Protein AF-A0A917B4D7-F1 (afdb_monomer_lite)

InterPro domains:
  IPR002938 FAD-binding domain [PF01494] (19-363)
  IPR032710 NTF2-like domain superfamily [SSF54427] (570-685)
  IPR032710 NTF2-like domain superfamily [SSF54427] (719-820)
  IPR036188 FAD/NAD(P)-binding domain superfamily [G3DSA:3.50.50.60] (20-357)
  IPR036188 FAD/NAD(P)-binding domain superfamily [SSF51905] (19-391)
  IPR037401 SnoaL-like domain [PF12680] (723-818)
  IPR050631 PheA/TfdB FAD monooxygenase [PTHR43476] (18-513)

Radius of gyration: 31.65 Å; chains: 1; bounding box: 83×70×93 Å

Foldseek 3Di:
DDPPDDDPPPPAFDQEAEWAEEEEDLAPLNLLLLLLQLVLVGAYEYEAQAQDQDQAADFFKDFLLLLLSCVSSVCNVVVPLQKAADQWEFEAEPVRHTLAIDGWACDLSAHTGMITHGRSSVSVSSVVSSVVSPYHYDHQKDFDAWDDDLQWIKTWIDHVVDPPDNIHIYIHSFYEYPHAQPTPLCVNVVWDWDFPPDDKWKKKKWKWFFPDLPDDQVSEDAWYFHLYLVWTKIKHDRHPGRIIMIMITDDPPDDFVVCQPVVNVQVVCVVSVDDPVTTDGPGIGMDIFGFIATPAQDDNRYGYAQRRGGTADCQVSCRSNLRSLLSLLQSVQSSCVSVVQFDPLLNRLSCQFSVVQVSVVRVLSRVVCCLSNNNPPVSSVVSSVCSNVVVDPPRPDRDFTGDALAQDCLDPLFPAIRHFAGWAWWDAPNDIDTVCVVDAAKEKEFCDDADPPLADPLLVLLCVVSVYDYAHEYCDDDHPHIHRPPCSVVCVCVVRLFGIFIAHRSRGTSDTHNDSSCVNVSSVSSVVSRVVSGGDRPDDRDPPPPVPPPPPDAQAAPDDPAAACVQEDPLQNRLQSQQQNCLLVLPLVSNLVQADQAAAWEEALLQLDIDGHSVVVSVVSVVQSVQQDNPWGKHFRYWHFYQQFWIWTFIWTPCSRPNFIWTWIWTFHHDPSGTRYIYTATACPRVPLVVSVVSHDPPVSRDPDSCLVVDDRREAPLQVVLVVQVLVCLQVLDLVSQLVQADQQAWEAERNLRDIDTGSNLVSQLSNLCHPLDQSHVWDWSGWGHYNFWHKTKTDGPDPQFRTWMWIFGADPVSHTRYIYIGHHCSSHDPVSSVSSSVSSDDDDD

Sequence (846 aa):
MSPTTSKPEESALPKSISCDVAIVGYGPVGMVLSGLLAQRGFNVIVVERHHTLYPLARAGHYDGETMRTFQALGVADAVEIAAQPMLLWNLVTADMEVLATIHLGEGGAGWKESYLSYQPEIEKILDARARELGVTVYNGVEALQIDQSADRATVTCRPVDDENAELTVIDAAFVIGADGANSFVRESLGIERAQLGFAPMDSLVIDFKLNDSDRELDRLPEVLQVLDPERPQLAGRWEGRNYSRFEFILHEGEDAEEFAAIENCWKLLEMWDLSPADGEIERGIVYRFEATLAPEWRDGRILLAGDAAHTMPPTMGQGLCSGIRDAINLVWKLDAVLRDQAEVSFLDTVHSERSAHVQHLIEMCVGLGEMWNTRDLESAHRRDEMLRMGNVPPAPAFPRLGAGIVAAETDHSLIVDGRPAPQGRVAFGGQADRLDEFASGWQIVSRHALPDGLFSAGQQSVLDELEFGFSHVSRGPGPDYYIDVDGEYELWFRKHGVRAFIQRPDKYVFGAVAELTDLPALVDALGSSLEDAGWKFAFEREAVDSDDISVVGSARIPYPETVDFSHASDAAEQLFTSFFSAKTRRKINETHVHFHPDQVYYADATLGWHWDTNEELRGVWKQYMPFWKSTAKSYPVQVAGDTTTGAAVVVTDTPELFGGEIRAIAIIDFADEKITRWIDYWDGRGFGSDAVSKMRTPAENFPDTVGEDTVDDRHAPEMAKAVDALMRAIASGDAAQLDKILAYDATFEDFALRTQLRGSAAIARYIKRASGRLPYQGADVIHIVGNAQGGGFEWMPATPAAPRGAAIVTLNETGKVTSLGITYDGAALDDDQIITLSGLAVEPRR

Structure (mmCIF, N/CA/C/O backbone):
data_AF-A0A917B4D7-F1
#
_entry.id   AF-A0A917B4D7-F1
#
loop_
_atom_site.group_PDB
_atom_site.id
_atom_site.type_symbol
_atom_site.label_atom_id
_atom_site.label_alt_id
_atom_site.label_comp_id
_atom_site.label_asym_id
_atom_site.label_entity_id
_atom_site.label_seq_id
_atom_site.pdbx_PDB_ins_code
_atom_site.Cartn_x
_atom_site.Cartn_y
_atom_site.Cartn_z
_atom_site.occupancy
_atom_site.B_iso_or_equiv
_atom_site.auth_seq_id
_atom_site.auth_comp_id
_atom_site.auth_asym_id
_atom_site.auth_atom_id
_atom_site.pdbx_PDB_model_num
ATOM 1 N N . MET A 1 1 ? -33.410 -11.319 -50.130 1.00 35.12 1 MET A N 1
ATOM 2 C CA . MET A 1 1 ? -33.881 -10.245 -49.235 1.00 35.12 1 MET A CA 1
ATOM 3 C C . MET A 1 1 ? -32.751 -9.992 -48.263 1.00 35.12 1 MET A C 1
ATOM 5 O O . MET A 1 1 ? -32.492 -10.850 -47.433 1.00 35.12 1 MET A O 1
ATOM 9 N N . SER A 1 2 ? -31.991 -8.921 -48.477 1.00 24.00 2 SER A N 1
ATOM 10 C CA . SER A 1 2 ? -30.903 -8.533 -47.580 1.00 24.00 2 SER A CA 1
ATOM 11 C C . SER A 1 2 ? -31.505 -8.076 -46.250 1.00 24.00 2 SER A C 1
ATOM 13 O O . SER A 1 2 ? -32.435 -7.267 -46.290 1.00 24.00 2 SER A O 1
ATOM 15 N N . PRO A 1 3 ? -31.026 -8.560 -45.094 1.00 33.38 3 PRO A N 1
ATOM 16 C CA . PRO A 1 3 ? -31.371 -7.956 -43.824 1.00 33.38 3 PRO A CA 1
ATOM 17 C C . PRO A 1 3 ? -30.601 -6.640 -43.732 1.00 33.38 3 PRO A C 1
ATOM 19 O O . PRO A 1 3 ? -29.375 -6.620 -43.663 1.00 33.38 3 PRO A O 1
ATOM 22 N N . THR A 1 4 ? -31.325 -5.530 -43.802 1.00 30.11 4 THR A N 1
ATOM 23 C CA . THR A 1 4 ? -30.836 -4.215 -43.395 1.00 30.11 4 THR A CA 1
ATOM 24 C C . THR A 1 4 ? -30.491 -4.273 -41.912 1.00 30.11 4 THR A C 1
ATOM 26 O O . THR A 1 4 ? -31.384 -4.271 -41.069 1.00 30.11 4 THR A O 1
ATOM 29 N N . THR A 1 5 ? -29.201 -4.345 -41.601 1.00 34.06 5 THR A N 1
ATOM 30 C CA . THR A 1 5 ? -28.659 -4.026 -40.281 1.00 34.06 5 THR A CA 1
ATOM 31 C C . THR A 1 5 ? -28.864 -2.534 -40.046 1.00 34.06 5 THR A C 1
ATOM 33 O O . THR A 1 5 ? -28.148 -1.704 -40.612 1.00 34.06 5 THR A O 1
ATOM 36 N N . SER A 1 6 ? -29.884 -2.177 -39.270 1.00 30.23 6 SER A N 1
ATOM 37 C CA . SER A 1 6 ? -29.974 -0.850 -38.667 1.00 30.23 6 SER A CA 1
ATOM 38 C C . SER A 1 6 ? -28.732 -0.642 -37.801 1.00 30.23 6 SER A C 1
ATOM 40 O O . SER A 1 6 ? -28.437 -1.484 -36.951 1.00 30.23 6 SER A O 1
ATOM 42 N N . LYS A 1 7 ? -27.998 0.456 -38.029 1.00 31.20 7 LYS A N 1
ATOM 43 C CA . LYS A 1 7 ? -27.031 0.973 -37.051 1.00 31.20 7 LYS A CA 1
ATOM 44 C C . LYS A 1 7 ? -27.732 1.054 -35.684 1.00 31.20 7 LYS A C 1
ATOM 46 O O . LYS A 1 7 ? -28.904 1.438 -35.675 1.00 31.20 7 LYS A O 1
ATOM 51 N N . PRO A 1 8 ? -27.075 0.699 -34.567 1.00 34.56 8 PRO A N 1
ATOM 52 C CA . PRO A 1 8 ? -27.617 1.045 -33.261 1.00 34.56 8 PRO A CA 1
ATOM 53 C C . PRO A 1 8 ? -27.815 2.566 -33.240 1.00 34.56 8 PRO A C 1
ATOM 55 O O . PRO A 1 8 ? -26.930 3.304 -33.675 1.00 34.56 8 PRO A O 1
ATOM 58 N N . GLU A 1 9 ? -29.007 3.025 -32.861 1.00 36.06 9 GLU A N 1
ATOM 59 C CA . GLU A 1 9 ? -29.258 4.448 -32.636 1.00 36.06 9 GLU A CA 1
ATOM 60 C C . GLU A 1 9 ? -28.288 4.909 -31.540 1.00 36.06 9 GLU A C 1
ATOM 62 O O . GLU A 1 9 ? -28.421 4.497 -30.389 1.00 36.06 9 GLU A O 1
ATOM 67 N N . GLU A 1 10 ? -27.285 5.715 -31.900 1.00 46.62 10 GLU A N 1
ATOM 68 C CA . GLU A 1 10 ? -26.529 6.525 -30.943 1.00 46.62 10 GLU A CA 1
ATOM 69 C C . GLU A 1 10 ? -27.558 7.357 -30.177 1.00 46.62 10 GLU A C 1
ATOM 71 O O . GLU A 1 10 ? -28.159 8.281 -30.734 1.00 46.62 10 GLU A O 1
ATOM 76 N N . SER A 1 11 ? -27.835 6.999 -28.922 1.00 52.66 11 SER A N 1
ATOM 77 C CA . SER A 1 11 ? -28.676 7.843 -28.084 1.00 52.66 11 SER A CA 1
ATOM 78 C C . SER A 1 11 ? -27.927 9.157 -27.901 1.00 52.66 11 SER A C 1
ATOM 80 O O . SER A 1 11 ? -26.886 9.184 -27.245 1.00 52.66 11 SER A O 1
ATOM 82 N N . ALA A 1 12 ? -28.425 10.227 -28.519 1.00 67.56 12 ALA A N 1
ATOM 83 C CA . ALA A 1 12 ? -27.886 11.564 -28.327 1.00 67.56 12 ALA A CA 1
ATOM 84 C C . ALA A 1 12 ? -27.735 11.838 -26.824 1.00 67.56 12 ALA A C 1
ATOM 86 O O . ALA A 1 12 ? -28.664 11.557 -26.060 1.00 67.56 12 ALA A O 1
ATOM 87 N N . LEU A 1 13 ? -26.573 12.358 -26.416 1.00 79.31 13 LEU A N 1
ATOM 88 C CA . LEU A 1 13 ? -26.310 12.712 -25.024 1.00 79.31 13 LEU A CA 1
ATOM 89 C C . LEU A 1 13 ? -27.440 13.622 -24.502 1.00 79.31 13 LEU A C 1
ATOM 91 O O . LEU A 1 13 ? -27.696 14.682 -25.083 1.00 79.31 13 LEU A O 1
ATOM 95 N N . PRO A 1 14 ? -28.163 13.212 -23.449 1.00 86.44 14 PRO A N 1
ATOM 96 C CA . PRO A 1 14 ? -29.186 14.045 -22.833 1.00 86.44 14 PRO A CA 1
ATOM 97 C C . PRO A 1 14 ? -28.563 15.304 -22.235 1.00 86.44 14 PRO A C 1
ATOM 99 O O . PRO A 1 14 ? -27.517 15.217 -21.617 1.00 86.44 14 PRO A O 1
ATOM 102 N N . LYS A 1 15 ? -29.254 16.451 -22.269 1.00 88.94 15 LYS A N 1
ATOM 103 C CA . LYS A 1 15 ? -28.751 17.693 -21.636 1.00 88.94 15 LYS A CA 1
ATOM 104 C C . LYS A 1 15 ? -28.391 17.532 -20.152 1.00 88.94 15 LYS A C 1
ATOM 106 O O . LYS A 1 15 ? -27.509 18.218 -19.645 1.00 88.94 15 LYS A O 1
ATOM 111 N N . SER A 1 16 ? -29.121 16.680 -19.434 1.00 92.50 16 SER A N 1
ATOM 112 C CA . SER A 1 16 ? -28.879 16.396 -18.021 1.00 92.50 16 SER A CA 1
ATOM 113 C C . SER A 1 16 ? -29.262 14.959 -17.688 1.00 92.50 16 SER A C 1
ATOM 115 O O . SER A 1 16 ? -30.277 14.457 -18.179 1.00 92.50 16 SER A O 1
ATOM 117 N N . ILE A 1 17 ? -28.441 14.310 -16.863 1.00 96.06 17 ILE A N 1
ATOM 118 C CA . ILE A 1 17 ? -28.605 12.921 -16.425 1.00 96.06 17 ILE A CA 1
ATOM 119 C C . ILE A 1 17 ? -28.226 12.836 -14.949 1.00 96.06 17 ILE A C 1
ATOM 121 O O . ILE A 1 17 ? -27.317 13.536 -14.517 1.00 96.06 17 ILE A O 1
ATOM 125 N N . SER A 1 18 ? -28.897 11.973 -14.188 1.00 97.12 18 SER A N 1
ATOM 126 C CA . SER A 1 18 ? -28.554 11.706 -12.791 1.00 97.12 18 SER A CA 1
ATOM 127 C C . SER A 1 18 ? -28.171 10.243 -12.596 1.00 97.12 18 SER A C 1
ATOM 129 O O . SER A 1 18 ? -28.774 9.354 -13.206 1.00 97.12 18 SER A O 1
ATOM 131 N N . CYS A 1 19 ? -27.172 9.997 -11.756 1.00 98.31 19 CYS A N 1
ATOM 132 C CA . CYS A 1 19 ? -26.720 8.660 -11.385 1.00 98.31 19 CYS A CA 1
ATOM 133 C C . CYS A 1 19 ? -26.218 8.618 -9.938 1.00 98.31 19 CYS A C 1
ATOM 135 O O . CYS A 1 19 ? -26.136 9.649 -9.260 1.00 98.31 19 CYS A O 1
ATOM 137 N N . ASP A 1 20 ? -25.892 7.419 -9.460 1.00 98.62 20 ASP A N 1
ATOM 138 C CA . ASP A 1 20 ? -25.266 7.251 -8.150 1.00 98.62 20 ASP A CA 1
ATOM 139 C C . ASP A 1 20 ? -23.778 7.582 -8.265 1.00 98.62 20 ASP A C 1
ATOM 141 O O . ASP A 1 20 ? -23.262 8.424 -7.531 1.00 98.62 20 ASP A O 1
ATOM 145 N N . VAL A 1 21 ? -23.106 7.001 -9.264 1.00 98.81 21 VAL A N 1
ATOM 146 C CA . VAL A 1 21 ? -21.669 7.189 -9.486 1.00 98.81 21 VAL A CA 1
ATOM 147 C C . VAL A 1 21 ? -21.392 7.519 -10.948 1.00 98.81 21 VAL A C 1
ATOM 149 O O . VAL A 1 21 ? -21.815 6.792 -11.849 1.00 98.81 21 VAL A O 1
ATOM 152 N N . ALA A 1 22 ? -20.666 8.610 -11.180 1.00 98.75 22 ALA A N 1
ATOM 153 C CA . ALA A 1 22 ? -20.092 8.935 -12.479 1.00 98.75 22 ALA A CA 1
ATOM 154 C C . ALA A 1 22 ? -18.601 8.580 -12.489 1.00 98.75 22 ALA A C 1
ATOM 156 O O . ALA A 1 22 ? -17.870 8.927 -11.565 1.00 98.75 22 ALA A O 1
ATOM 157 N N . ILE A 1 23 ? -18.135 7.902 -13.532 1.00 98.88 23 ILE A N 1
ATOM 158 C CA . ILE A 1 23 ? -16.723 7.544 -13.703 1.00 98.88 23 ILE A CA 1
ATOM 159 C C . ILE A 1 23 ? -16.197 8.241 -14.956 1.00 98.88 23 ILE A C 1
ATOM 161 O O . ILE A 1 23 ? -16.812 8.172 -16.020 1.00 98.88 23 ILE A O 1
ATOM 165 N N . VAL A 1 24 ? -15.060 8.920 -14.834 1.00 98.69 24 VAL A N 1
ATOM 166 C CA . VAL A 1 24 ? -14.351 9.519 -15.970 1.00 98.69 24 VAL A CA 1
ATOM 167 C C . VAL A 1 24 ? -13.194 8.596 -16.327 1.00 98.69 24 VAL A C 1
ATOM 169 O O . VAL A 1 24 ? -12.316 8.362 -15.498 1.00 98.69 24 VAL A O 1
ATOM 172 N N . GLY A 1 25 ? -13.209 8.067 -17.549 1.00 97.81 25 GLY A N 1
ATOM 173 C CA . GLY A 1 25 ? -12.247 7.079 -18.034 1.00 97.81 25 GLY A CA 1
ATOM 174 C C . GLY A 1 25 ? -12.774 5.645 -17.978 1.00 97.81 25 GLY A C 1
ATOM 175 O O . GLY A 1 25 ? -13.262 5.167 -16.954 1.00 97.81 25 GLY A O 1
ATOM 176 N N . TYR A 1 26 ? -12.640 4.936 -19.097 1.00 97.00 26 TYR A N 1
ATOM 177 C CA . TYR A 1 26 ? -13.090 3.555 -19.271 1.00 97.00 26 TYR A CA 1
ATOM 178 C C . TYR A 1 26 ? -11.944 2.628 -19.686 1.00 97.00 26 TYR A C 1
ATOM 180 O O . TYR A 1 26 ? -12.096 1.744 -20.523 1.00 97.00 26 TYR A O 1
ATOM 188 N N . GLY A 1 27 ? -10.769 2.830 -19.079 1.00 95.31 27 GLY A N 1
ATOM 189 C CA . GLY A 1 27 ? -9.717 1.812 -19.052 1.00 95.31 27 GLY A CA 1
ATOM 190 C C . GLY A 1 27 ? -10.077 0.642 -18.122 1.00 95.31 27 GLY A C 1
ATOM 191 O O . GLY A 1 27 ? -11.129 0.669 -17.480 1.00 95.31 27 GLY A O 1
ATOM 192 N N . PRO A 1 28 ? -9.194 -0.359 -17.961 1.00 95.56 28 PRO A N 1
ATOM 193 C CA . PRO A 1 28 ? -9.501 -1.566 -17.189 1.00 95.56 28 PRO A CA 1
ATOM 194 C C . PRO A 1 28 ? -9.950 -1.289 -15.746 1.00 95.56 28 PRO A C 1
ATOM 196 O O . PRO A 1 28 ? -10.873 -1.933 -15.255 1.00 95.56 28 PRO A O 1
ATOM 199 N N . VAL A 1 29 ? -9.350 -0.289 -15.088 1.00 97.81 29 VAL A N 1
ATOM 200 C CA . VAL A 1 29 ? -9.743 0.152 -13.738 1.00 97.81 29 VAL A CA 1
ATOM 201 C C . VAL A 1 29 ? -11.180 0.674 -13.731 1.00 97.81 29 VAL A C 1
ATOM 203 O O . VAL A 1 29 ? -11.986 0.216 -12.927 1.00 97.81 29 VAL A O 1
ATOM 206 N N . GLY A 1 30 ? -11.530 1.567 -14.663 1.00 98.19 30 GLY A N 1
ATOM 207 C CA . GLY A 1 30 ? -12.890 2.094 -14.807 1.00 98.19 30 GLY A CA 1
ATOM 208 C C . GLY A 1 30 ? -13.914 1.011 -15.163 1.00 98.19 30 GLY A C 1
ATOM 209 O O . GLY A 1 30 ? -15.022 1.008 -14.626 1.00 98.19 30 GLY A O 1
ATOM 210 N N . MET A 1 31 ? -13.548 0.040 -16.007 1.00 98.38 31 MET A N 1
ATOM 211 C CA . MET A 1 31 ? -14.412 -1.096 -16.352 1.00 98.38 31 MET A CA 1
ATOM 212 C C . MET A 1 31 ? -14.694 -1.999 -15.146 1.00 98.38 31 MET A C 1
ATOM 214 O O . MET A 1 31 ? -15.850 -2.324 -14.879 1.00 98.38 31 MET A O 1
ATOM 218 N N . VAL A 1 32 ? -13.660 -2.376 -14.389 1.00 98.69 32 VAL A N 1
ATOM 219 C CA . VAL A 1 32 ? -13.820 -3.217 -13.193 1.00 98.69 32 VAL A CA 1
ATOM 220 C C . VAL A 1 32 ? -14.601 -2.479 -12.112 1.00 98.69 32 VAL A C 1
ATOM 222 O O . VAL A 1 32 ? -15.563 -3.022 -11.577 1.00 98.69 32 VAL A O 1
ATOM 225 N N . LEU A 1 33 ? -14.238 -1.227 -11.830 1.00 98.56 33 LEU A N 1
ATOM 226 C CA . LEU A 1 33 ? -14.915 -0.386 -10.846 1.00 98.56 33 LEU A CA 1
ATOM 227 C C . LEU A 1 33 ? -16.403 -0.212 -11.178 1.00 98.56 33 LEU A C 1
ATOM 229 O O . LEU A 1 33 ? -17.256 -0.449 -10.323 1.00 98.56 33 LEU A O 1
ATOM 233 N N . SER A 1 34 ? -16.724 0.152 -12.424 1.00 98.75 34 SER A N 1
ATOM 234 C CA . SER A 1 34 ? -18.114 0.323 -12.864 1.00 98.75 34 SER A CA 1
ATOM 235 C C . SER A 1 34 ? -18.914 -0.976 -12.777 1.00 98.75 34 SER A C 1
ATOM 237 O O . SER A 1 34 ? -20.034 -0.965 -12.269 1.00 98.75 34 SER A O 1
ATOM 239 N N . GLY A 1 35 ? -18.330 -2.102 -13.199 1.00 98.75 35 GLY A N 1
ATOM 240 C CA . GLY A 1 35 ? -18.960 -3.416 -13.107 1.00 98.75 35 GLY A CA 1
ATOM 241 C C . GLY A 1 35 ? -19.226 -3.848 -11.662 1.00 98.75 35 GLY A C 1
ATOM 242 O O . GLY A 1 35 ? -20.342 -4.250 -11.340 1.00 98.75 35 GLY A O 1
ATOM 243 N N . LEU A 1 36 ? -18.244 -3.708 -10.768 1.00 98.62 36 LEU A N 1
ATOM 244 C CA . LEU A 1 36 ? -18.381 -4.077 -9.354 1.00 98.62 36 LEU A CA 1
ATOM 245 C C . LEU A 1 36 ? -19.421 -3.216 -8.611 1.00 98.62 36 LEU A C 1
ATOM 247 O O . LEU A 1 36 ? -20.105 -3.720 -7.713 1.00 98.62 36 LEU A O 1
ATOM 251 N N . LEU A 1 37 ? -19.555 -1.934 -8.972 1.00 98.75 37 LEU A N 1
ATOM 252 C CA . LEU A 1 37 ? -20.602 -1.044 -8.451 1.00 98.75 37 LEU A CA 1
ATOM 253 C C . LEU A 1 37 ? -21.983 -1.407 -9.015 1.00 98.75 37 LEU A C 1
ATOM 255 O O . LEU A 1 37 ? -22.946 -1.509 -8.256 1.00 98.75 37 LEU A O 1
ATOM 259 N N . ALA A 1 38 ? -22.083 -1.676 -10.318 1.00 98.62 38 ALA A N 1
ATOM 260 C CA . ALA A 1 38 ? -23.334 -2.102 -10.943 1.00 98.62 38 ALA A CA 1
ATOM 261 C C . ALA A 1 38 ? -23.828 -3.456 -10.395 1.00 98.62 38 ALA A C 1
ATOM 263 O O . ALA A 1 38 ? -25.019 -3.616 -10.137 1.00 98.62 38 ALA A O 1
ATOM 264 N N . GLN A 1 39 ? -22.924 -4.403 -10.096 1.00 97.75 39 GLN A N 1
ATOM 265 C CA . GLN A 1 39 ? -23.258 -5.660 -9.401 1.00 97.75 39 GLN A CA 1
ATOM 266 C C . GLN A 1 39 ? -23.918 -5.444 -8.033 1.00 97.75 39 GLN A C 1
ATOM 268 O O . GLN A 1 39 ? -24.679 -6.299 -7.584 1.00 97.75 39 GLN A O 1
ATOM 273 N N . ARG A 1 40 ? -23.644 -4.312 -7.373 1.00 97.19 40 ARG A N 1
ATOM 274 C CA . ARG A 1 40 ? -24.240 -3.931 -6.081 1.00 97.19 40 ARG A CA 1
ATOM 275 C C . ARG A 1 40 ? -25.557 -3.169 -6.222 1.00 97.19 40 ARG A C 1
ATOM 277 O O . ARG A 1 40 ? -26.172 -2.831 -5.212 1.00 97.19 40 ARG A O 1
ATOM 284 N N . GLY A 1 41 ? -26.012 -2.955 -7.457 1.00 98.00 41 GLY A N 1
ATOM 285 C CA . GLY A 1 41 ? -27.288 -2.326 -7.783 1.00 98.00 41 GLY A CA 1
ATOM 286 C C . GLY A 1 41 ? -27.225 -0.813 -7.986 1.00 98.00 41 GLY A C 1
ATOM 287 O O . GLY A 1 41 ? -28.282 -0.196 -8.094 1.00 98.00 41 GLY A O 1
ATOM 288 N N . PHE A 1 42 ? -26.031 -0.214 -8.046 1.00 98.62 42 PHE A N 1
ATOM 289 C CA . PHE A 1 42 ? -25.889 1.221 -8.295 1.00 98.62 42 PHE A CA 1
ATOM 290 C C . PHE A 1 42 ? -26.039 1.571 -9.774 1.00 98.62 42 PHE A C 1
ATOM 292 O O . PHE A 1 42 ? -25.564 0.856 -10.658 1.00 98.62 42 PHE A O 1
ATOM 299 N N . ASN A 1 43 ? -26.654 2.720 -10.043 1.00 98.50 43 ASN A N 1
ATOM 300 C CA . ASN A 1 43 ? -26.699 3.323 -11.364 1.00 98.50 43 ASN A CA 1
ATOM 301 C C . ASN A 1 43 ? -25.360 4.013 -11.662 1.00 98.50 43 ASN A C 1
ATOM 303 O O . ASN A 1 43 ? -25.043 5.053 -11.074 1.00 98.50 43 ASN A O 1
ATOM 307 N N . VAL A 1 44 ? -24.592 3.436 -12.588 1.00 98.75 44 VAL A N 1
ATOM 308 C CA . VAL A 1 44 ? -23.247 3.899 -12.946 1.00 98.75 44 VAL A CA 1
ATOM 309 C C . VAL A 1 44 ? -23.216 4.412 -14.380 1.00 98.75 44 VAL A C 1
ATOM 311 O O . VAL A 1 44 ? -23.593 3.703 -15.320 1.00 98.75 44 VAL A O 1
ATOM 314 N N . ILE A 1 45 ? -22.711 5.634 -14.544 1.00 98.62 45 ILE A N 1
ATOM 315 C CA . ILE A 1 45 ? -22.453 6.245 -15.849 1.00 98.62 45 ILE A CA 1
ATOM 316 C C . ILE A 1 45 ? -20.951 6.434 -16.027 1.00 98.62 45 ILE A C 1
ATOM 318 O O . ILE A 1 45 ? -20.283 6.970 -15.147 1.00 98.62 45 ILE A O 1
ATOM 322 N N . VAL A 1 46 ? -20.427 6.040 -17.185 1.00 98.62 46 VAL A N 1
ATOM 323 C CA . VAL A 1 46 ? -19.031 6.262 -17.562 1.00 98.62 46 VAL A CA 1
ATOM 324 C C . VAL A 1 46 ? -18.939 7.217 -18.747 1.00 98.62 46 VAL A C 1
ATOM 326 O O . VAL A 1 46 ? -19.671 7.066 -19.726 1.00 98.62 46 VAL A O 1
ATOM 329 N N . VAL A 1 47 ? -18.014 8.171 -18.668 1.00 97.88 47 VAL A N 1
ATOM 330 C CA . VAL A 1 47 ? -17.629 9.066 -19.767 1.00 97.88 47 VAL A CA 1
ATOM 331 C C . VAL A 1 47 ? -16.255 8.652 -20.286 1.00 97.88 47 VAL A C 1
ATOM 333 O O . VAL A 1 47 ? -15.285 8.628 -19.527 1.00 97.88 47 VAL A O 1
ATOM 336 N N . GLU A 1 48 ? -16.175 8.325 -21.576 1.00 96.88 48 GLU A N 1
ATOM 337 C CA . GLU A 1 48 ? -14.947 7.895 -22.247 1.00 96.88 48 GLU A CA 1
ATOM 338 C C . GLU A 1 48 ? -14.747 8.662 -23.553 1.00 96.88 48 GLU A C 1
ATOM 340 O O . GLU A 1 48 ? -15.579 8.611 -24.460 1.00 96.88 48 GLU A O 1
ATOM 345 N N . ARG A 1 49 ? -13.597 9.329 -23.679 1.00 95.31 49 ARG A N 1
ATOM 346 C CA . ARG A 1 49 ? -13.265 10.160 -24.842 1.00 95.31 49 ARG A CA 1
ATOM 347 C C . ARG A 1 49 ? -13.041 9.351 -26.120 1.00 95.31 49 ARG A C 1
ATOM 349 O O . ARG A 1 49 ? -13.224 9.874 -27.212 1.00 95.31 49 ARG A O 1
ATOM 356 N N . HIS A 1 50 ? -12.647 8.085 -26.020 1.00 93.75 50 HIS A N 1
ATOM 357 C CA . HIS A 1 50 ? -12.457 7.214 -27.175 1.00 93.75 50 HIS A CA 1
ATOM 358 C C . HIS A 1 50 ? -13.799 6.640 -27.673 1.00 93.75 50 HIS A C 1
ATOM 360 O O . HIS A 1 50 ? -14.612 6.134 -26.896 1.00 93.75 50 HIS A O 1
ATOM 366 N N . HIS A 1 51 ? -14.035 6.693 -28.993 1.00 92.38 51 HIS A N 1
ATOM 367 C CA . HIS A 1 51 ? -15.270 6.191 -29.632 1.00 92.38 51 HIS A CA 1
ATOM 368 C C . HIS A 1 51 ? -15.458 4.678 -29.528 1.00 92.38 51 HIS A C 1
ATOM 370 O O . HIS A 1 51 ? -16.574 4.171 -29.608 1.00 92.38 51 HIS A O 1
ATOM 376 N N . THR A 1 52 ? -14.360 3.951 -29.388 1.00 90.44 52 THR A N 1
ATOM 377 C CA . THR A 1 52 ? -14.339 2.502 -29.228 1.00 90.44 52 THR A CA 1
ATOM 378 C C . THR A 1 52 ? -13.388 2.156 -28.099 1.00 90.44 52 THR A C 1
ATOM 380 O O . THR A 1 52 ? -12.583 2.994 -27.685 1.00 90.44 52 THR A O 1
ATOM 383 N N . LEU A 1 53 ? -13.432 0.902 -27.646 1.00 87.75 53 LEU A N 1
ATOM 384 C CA . LEU A 1 53 ? -12.372 0.366 -26.798 1.00 87.75 53 LEU A CA 1
ATOM 385 C C . LEU A 1 53 ? -11.010 0.617 -27.447 1.00 87.75 53 LEU A C 1
ATOM 387 O O . LEU A 1 53 ? -10.878 0.570 -28.679 1.00 87.75 53 LEU A O 1
ATOM 391 N N . TYR A 1 54 ? -10.023 0.934 -26.617 1.00 78.94 54 TYR A N 1
ATOM 392 C CA . TYR A 1 54 ? -8.707 1.308 -27.098 1.00 78.94 54 TYR A CA 1
ATOM 393 C C . TYR A 1 54 ? -8.041 0.075 -27.734 1.00 78.94 54 TYR A C 1
ATOM 395 O O . TYR A 1 54 ? -7.907 -0.954 -27.074 1.00 78.94 54 TYR A O 1
ATOM 403 N N . PRO A 1 55 ? -7.649 0.124 -29.020 1.00 71.69 55 PRO A N 1
ATOM 404 C CA . PRO A 1 55 ? -7.303 -1.093 -29.752 1.00 71.69 55 PRO A CA 1
ATOM 405 C C . PRO A 1 55 ? -5.892 -1.614 -29.460 1.00 71.69 55 PRO A C 1
ATOM 407 O O . PRO A 1 55 ? -5.561 -2.697 -29.921 1.00 71.69 55 PRO A O 1
ATOM 410 N N . LEU A 1 56 ? -5.056 -0.859 -28.740 1.00 76.62 56 LEU A N 1
ATOM 411 C CA . LEU A 1 56 ? -3.646 -1.190 -28.524 1.00 76.62 56 LEU A CA 1
ATOM 412 C C . LEU A 1 56 ? -3.402 -1.617 -27.075 1.00 76.62 56 LEU A C 1
ATOM 414 O O . LEU A 1 56 ? -3.894 -0.983 -26.139 1.00 76.62 56 LEU A O 1
ATOM 418 N N . ALA A 1 57 ? -2.598 -2.661 -26.875 1.00 75.25 57 ALA A N 1
ATOM 419 C CA . ALA A 1 57 ? -2.245 -3.109 -25.533 1.00 75.25 57 ALA A CA 1
ATOM 420 C C . ALA A 1 57 ? -1.365 -2.081 -24.809 1.00 75.25 57 ALA A C 1
ATOM 422 O O . ALA A 1 57 ? -0.446 -1.521 -25.394 1.00 75.25 57 ALA A O 1
ATOM 423 N N . ARG A 1 58 ? -1.603 -1.846 -23.516 1.00 82.62 58 ARG A N 1
ATOM 424 C CA . ARG A 1 58 ? -0.759 -0.990 -22.663 1.00 82.62 58 ARG A CA 1
ATOM 425 C C . ARG A 1 58 ? -0.103 -1.838 -21.579 1.00 82.62 58 ARG A C 1
ATOM 427 O O . ARG A 1 58 ? 1.098 -2.061 -21.637 1.00 82.62 58 ARG A O 1
ATOM 434 N N . ALA A 1 59 ? -0.891 -2.412 -20.681 1.00 83.31 59 ALA A N 1
ATOM 435 C CA . ALA A 1 59 ? -0.500 -3.486 -19.782 1.00 83.31 59 ALA A CA 1
ATOM 436 C C . ALA A 1 59 ? -0.426 -4.833 -20.524 1.00 83.31 59 ALA A C 1
ATOM 438 O O . ALA A 1 59 ? -1.225 -5.101 -21.420 1.00 83.31 59 ALA A O 1
ATOM 439 N N . GLY A 1 60 ? 0.534 -5.673 -20.134 1.00 87.00 60 GLY A N 1
ATOM 440 C CA . GLY A 1 60 ? 0.690 -7.044 -20.639 1.00 87.00 60 GLY A CA 1
ATOM 441 C C . GLY A 1 60 ? 0.649 -8.113 -19.545 1.00 87.00 60 GLY A C 1
ATOM 442 O O . GLY A 1 60 ? 0.856 -9.283 -19.845 1.00 87.00 60 GLY A O 1
ATOM 443 N N . HIS A 1 61 ? 0.407 -7.718 -18.290 1.00 91.06 61 HIS A N 1
ATOM 444 C CA . HIS A 1 61 ? 0.509 -8.572 -17.107 1.00 91.06 61 HIS A CA 1
ATOM 445 C C . HIS A 1 61 ? -0.615 -8.288 -16.102 1.00 91.06 61 HIS A C 1
ATOM 447 O O . HIS A 1 61 ? -1.033 -7.135 -15.951 1.00 91.06 61 HIS A O 1
ATOM 453 N N . TYR A 1 62 ? -1.054 -9.329 -15.393 1.00 91.31 62 TYR A N 1
ATOM 454 C CA . TYR A 1 62 ? -1.779 -9.213 -14.128 1.00 91.31 62 TYR A CA 1
ATOM 455 C C . TYR A 1 62 ? -1.471 -10.370 -13.177 1.00 91.31 62 TYR A C 1
ATOM 457 O O . TYR A 1 62 ? -1.011 -11.431 -13.592 1.00 91.31 62 TYR A O 1
ATOM 465 N N . ASP A 1 63 ? -1.740 -10.153 -11.891 1.00 92.81 63 ASP A N 1
ATOM 466 C CA . ASP A 1 63 ? -1.439 -11.100 -10.817 1.00 92.81 63 ASP A CA 1
ATOM 467 C C . ASP A 1 63 ? -2.669 -11.864 -10.295 1.00 92.81 63 ASP A C 1
ATOM 469 O O . ASP A 1 63 ? -3.818 -11.608 -10.672 1.00 92.81 63 ASP A O 1
ATOM 473 N N . GLY A 1 64 ? -2.422 -12.815 -9.392 1.00 92.75 64 GLY A N 1
ATOM 474 C CA . GLY A 1 64 ? -3.467 -13.642 -8.784 1.00 92.75 64 GLY A CA 1
ATOM 475 C C . GLY A 1 64 ? -4.534 -12.861 -7.998 1.00 92.75 64 GLY A C 1
ATOM 476 O O . GLY A 1 64 ? -5.694 -13.272 -7.972 1.00 92.75 64 GLY A O 1
ATOM 477 N N . GLU A 1 65 ? -4.199 -11.719 -7.388 1.00 93.75 65 GLU A N 1
ATOM 478 C CA . GLU A 1 65 ? -5.189 -10.860 -6.710 1.00 93.75 65 GLU A CA 1
ATOM 479 C C . GLU A 1 65 ? -6.108 -10.151 -7.712 1.00 93.75 65 GLU A C 1
ATOM 481 O O . GLU A 1 65 ? -7.318 -10.031 -7.493 1.00 93.75 65 GLU A O 1
ATOM 486 N N . THR A 1 66 ? -5.550 -9.729 -8.847 1.00 95.75 66 THR A N 1
ATOM 487 C CA . THR A 1 66 ? -6.320 -9.183 -9.966 1.00 95.75 66 THR A CA 1
ATOM 488 C C . THR A 1 66 ? -7.278 -10.241 -10.516 1.00 95.75 66 THR A C 1
ATOM 490 O O . THR A 1 66 ? -8.463 -9.958 -10.693 1.00 95.75 66 THR A O 1
ATOM 493 N N . MET A 1 67 ? -6.820 -11.488 -10.677 1.00 96.06 67 MET A N 1
ATOM 494 C CA . MET A 1 67 ? -7.685 -12.616 -11.053 1.00 96.06 67 MET A CA 1
ATOM 495 C C . MET A 1 67 ? -8.787 -12.892 -10.026 1.00 96.06 67 MET A C 1
ATOM 497 O O . MET A 1 67 ? -9.936 -13.104 -10.408 1.00 96.06 67 MET A O 1
ATOM 501 N N . ARG A 1 68 ? -8.493 -12.807 -8.725 1.00 95.50 68 ARG A N 1
ATOM 502 C CA . ARG A 1 68 ? -9.512 -12.911 -7.665 1.00 95.50 68 ARG A CA 1
ATOM 503 C C . ARG A 1 68 ? -10.529 -11.764 -7.715 1.00 95.50 68 ARG A C 1
ATOM 505 O O . ARG A 1 68 ? -11.705 -11.963 -7.418 1.00 95.50 68 ARG A O 1
ATOM 512 N N . THR A 1 69 ? -10.126 -10.579 -8.167 1.00 97.19 69 THR A N 1
ATOM 513 C CA . THR A 1 69 ? -11.062 -9.469 -8.419 1.00 97.19 69 THR A CA 1
ATOM 514 C C . THR A 1 69 ? -11.915 -9.720 -9.667 1.00 97.19 69 THR A C 1
ATOM 516 O O . THR A 1 69 ? -13.124 -9.489 -9.650 1.00 97.19 69 THR A O 1
ATOM 519 N N . PHE A 1 70 ? -11.331 -10.263 -10.737 1.00 97.69 70 PHE A N 1
ATOM 520 C CA . PHE A 1 70 ? -12.085 -10.723 -11.906 1.00 97.69 70 PHE A CA 1
ATOM 521 C C . PHE A 1 70 ? -13.060 -11.856 -11.563 1.00 97.69 70 PHE A C 1
ATOM 523 O O . PHE A 1 70 ? -14.145 -11.920 -12.141 1.00 97.69 70 PHE A O 1
ATOM 530 N N . GLN A 1 71 ? -12.722 -12.708 -10.594 1.00 96.94 71 GLN A N 1
ATOM 531 C CA . GLN A 1 71 ? -13.616 -13.732 -10.054 1.00 96.94 71 GLN A CA 1
ATOM 532 C C . GLN A 1 71 ? -14.816 -13.077 -9.365 1.00 96.94 71 GLN A C 1
ATOM 534 O O . GLN A 1 71 ? -15.950 -13.403 -9.700 1.00 96.94 71 GLN A O 1
ATOM 539 N N . ALA A 1 72 ? -14.594 -12.068 -8.514 1.00 96.69 72 ALA A N 1
ATOM 540 C CA . ALA A 1 72 ? -15.681 -11.300 -7.896 1.00 96.69 72 ALA A CA 1
ATOM 541 C C . ALA A 1 72 ? -16.594 -10.607 -8.934 1.00 96.69 72 ALA A C 1
ATOM 543 O O . ALA A 1 72 ? -17.812 -10.534 -8.756 1.00 96.69 72 ALA A O 1
ATOM 544 N N . LEU A 1 73 ? -16.029 -10.149 -10.056 1.00 97.81 73 LEU A N 1
ATOM 545 C CA . LEU A 1 73 ? -16.788 -9.583 -11.178 1.00 97.81 73 LEU A CA 1
ATOM 546 C C . LEU A 1 73 ? -17.514 -10.653 -12.032 1.00 97.81 73 LEU A C 1
ATOM 548 O O . LEU A 1 73 ? -18.436 -10.336 -12.794 1.00 97.81 73 LEU A O 1
ATOM 552 N N . GLY A 1 74 ? -17.146 -11.928 -11.881 1.00 97.31 74 GLY A N 1
ATOM 553 C CA . GLY A 1 74 ? -17.722 -13.069 -12.595 1.00 97.31 74 GLY A CA 1
ATOM 554 C C . GLY A 1 74 ? -17.132 -13.309 -13.987 1.00 97.31 74 GLY A C 1
ATOM 555 O O . GLY A 1 74 ? -17.831 -13.815 -14.860 1.00 97.31 74 GLY A O 1
ATOM 556 N N . VAL A 1 75 ? -15.879 -12.907 -14.222 1.00 97.94 75 VAL A N 1
ATOM 557 C CA . VAL A 1 75 ? -15.211 -13.020 -15.535 1.00 97.94 75 VAL A CA 1
ATOM 558 C C . VAL A 1 75 ? -13.893 -13.791 -15.508 1.00 97.94 75 VAL A C 1
ATOM 560 O O . VAL A 1 75 ? -13.277 -13.946 -16.560 1.00 97.94 75 VAL A O 1
ATOM 563 N N . ALA A 1 76 ? -13.457 -14.290 -14.346 1.00 95.50 76 ALA A N 1
ATOM 564 C CA . ALA A 1 76 ? -12.156 -14.946 -14.207 1.00 95.50 76 ALA A CA 1
ATOM 565 C C . ALA A 1 76 ? -11.941 -16.102 -15.193 1.00 95.50 76 ALA A C 1
ATOM 567 O O . ALA A 1 76 ? -10.896 -16.134 -15.826 1.00 95.50 76 ALA A O 1
ATOM 568 N N . ASP A 1 77 ? -12.923 -16.982 -15.410 1.00 94.00 77 ASP A N 1
ATOM 569 C CA . ASP A 1 77 ? -12.774 -18.103 -16.353 1.00 94.00 77 ASP A CA 1
ATOM 570 C C . ASP A 1 77 ? -12.550 -17.628 -17.797 1.00 94.00 77 ASP A C 1
ATOM 572 O O . ASP A 1 77 ? -11.701 -18.148 -18.521 1.00 94.00 77 ASP A O 1
ATOM 576 N N . ALA A 1 78 ? -13.301 -16.610 -18.229 1.00 95.12 78 ALA A N 1
ATOM 577 C CA . ALA A 1 78 ? -13.149 -16.037 -19.563 1.00 95.12 78 ALA A CA 1
ATOM 578 C C . ALA A 1 78 ? -11.793 -15.335 -19.716 1.00 95.12 78 ALA A C 1
ATOM 580 O O . ALA A 1 78 ? -11.162 -15.442 -20.769 1.00 95.12 78 ALA A O 1
ATOM 581 N N . VAL A 1 79 ? -11.347 -14.642 -18.663 1.00 94.00 79 VAL A N 1
ATOM 582 C CA . VAL A 1 79 ? -10.028 -14.009 -18.610 1.00 94.00 79 VAL A CA 1
ATOM 583 C C . VAL A 1 79 ? -8.929 -15.064 -18.646 1.00 94.00 79 VAL A C 1
ATOM 585 O O . VAL A 1 79 ? -8.043 -14.943 -19.478 1.00 94.00 79 VAL A O 1
ATOM 588 N N . GLU A 1 80 ? -9.009 -16.124 -17.840 1.00 91.38 80 GLU A N 1
ATOM 589 C CA . GLU A 1 80 ? -8.011 -17.199 -17.791 1.00 91.38 80 GLU A CA 1
ATOM 590 C C . GLU A 1 80 ? -7.855 -17.895 -19.150 1.00 91.38 80 GLU A C 1
ATOM 592 O O . GLU A 1 80 ? -6.737 -18.180 -19.563 1.00 91.38 80 GLU A O 1
ATOM 597 N N . ILE A 1 81 ? -8.949 -18.090 -19.897 1.00 90.88 81 ILE A N 1
ATOM 598 C CA . ILE A 1 81 ? -8.911 -18.618 -21.274 1.00 90.88 81 ILE A CA 1
ATOM 599 C C . ILE A 1 81 ? -8.233 -17.642 -22.255 1.00 90.88 81 ILE A C 1
ATOM 601 O O . ILE A 1 81 ? -7.664 -18.063 -23.265 1.00 90.88 81 ILE A O 1
ATOM 605 N N . ALA A 1 82 ? -8.345 -16.335 -22.018 1.00 89.12 82 ALA A N 1
ATOM 606 C CA . ALA A 1 82 ? -7.729 -15.296 -22.843 1.00 89.12 82 ALA A CA 1
ATOM 607 C C . ALA A 1 82 ? -6.290 -14.947 -22.412 1.00 89.12 82 ALA A C 1
ATOM 609 O O . ALA A 1 82 ? -5.606 -14.209 -23.124 1.00 89.12 82 ALA A O 1
ATOM 610 N N . ALA A 1 83 ? -5.855 -15.464 -21.265 1.00 89.62 83 ALA A N 1
ATOM 611 C CA . ALA A 1 83 ? -4.555 -15.258 -20.652 1.00 89.62 83 ALA A CA 1
ATOM 612 C C . ALA A 1 83 ? -3.610 -16.429 -20.900 1.00 89.62 83 ALA A C 1
ATOM 614 O O . ALA A 1 83 ? -4.022 -17.529 -21.263 1.00 89.62 83 ALA A O 1
ATOM 615 N N . GLN A 1 84 ? -2.349 -16.216 -20.551 1.00 87.06 84 GLN A N 1
ATOM 616 C CA . GLN A 1 84 ? -1.384 -17.282 -20.353 1.00 87.06 84 GLN A CA 1
ATOM 617 C C . GLN A 1 84 ? -0.788 -17.171 -18.945 1.00 87.06 84 GLN A C 1
ATOM 619 O O . GLN A 1 84 ? -0.288 -16.106 -18.592 1.00 87.06 84 GLN A O 1
ATOM 624 N N . PRO A 1 85 ? -0.783 -18.238 -18.132 1.00 89.06 85 PRO A N 1
ATOM 625 C CA . PRO A 1 85 ? 0.015 -18.269 -16.912 1.00 89.06 85 PRO A CA 1
ATOM 626 C C . PRO A 1 85 ? 1.504 -18.055 -17.198 1.00 89.06 85 PRO A C 1
ATOM 628 O O . PRO A 1 85 ? 2.069 -18.743 -18.044 1.00 89.06 85 PRO A O 1
ATOM 631 N N . MET A 1 86 ? 2.140 -17.148 -16.459 1.00 88.44 86 MET A N 1
ATOM 632 C CA . MET A 1 86 ? 3.592 -16.979 -16.463 1.00 88.44 86 MET A CA 1
ATOM 633 C C . MET A 1 86 ? 4.184 -17.901 -15.401 1.00 88.44 86 MET A C 1
ATOM 635 O O . MET A 1 86 ? 3.952 -17.703 -14.210 1.00 88.44 86 MET A O 1
ATOM 639 N N . LEU A 1 87 ? 4.916 -18.926 -15.823 1.00 87.75 87 LEU A N 1
ATOM 640 C CA . LEU A 1 87 ? 5.524 -19.930 -14.949 1.00 87.75 87 LEU A CA 1
ATOM 641 C C . LEU A 1 87 ? 7.027 -19.711 -14.799 1.00 87.75 87 LEU A C 1
ATOM 643 O O . LEU A 1 87 ? 7.597 -20.037 -13.753 1.00 87.75 87 LEU A O 1
ATOM 647 N N . LEU A 1 88 ? 7.671 -19.180 -15.839 1.00 88.50 88 LEU A N 1
ATOM 648 C CA . LEU A 1 88 ? 9.113 -18.984 -15.882 1.00 88.50 88 LEU A CA 1
ATOM 649 C C . LEU A 1 88 ? 9.460 -17.568 -16.327 1.00 88.50 88 LEU A C 1
ATOM 651 O O . LEU A 1 88 ? 9.007 -17.091 -17.365 1.00 88.50 88 LEU A O 1
ATOM 655 N N . TRP A 1 89 ? 10.360 -16.937 -15.580 1.00 89.50 89 TRP A N 1
ATOM 656 C CA . TRP A 1 89 ? 10.981 -15.685 -15.981 1.00 89.50 89 TRP A CA 1
ATOM 657 C C . TRP A 1 89 ? 12.498 -15.828 -15.955 1.00 89.50 89 TRP A C 1
ATOM 659 O O . TRP A 1 89 ? 13.104 -15.977 -14.890 1.00 89.50 89 TRP A O 1
ATOM 669 N N . ASN A 1 90 ? 13.123 -15.819 -17.135 1.00 91.75 90 ASN A N 1
ATOM 670 C CA . ASN A 1 90 ? 14.573 -15.968 -17.225 1.00 91.75 90 ASN A CA 1
ATOM 671 C C . ASN A 1 90 ? 15.271 -14.608 -17.261 1.00 91.75 90 ASN A C 1
ATOM 673 O O . ASN A 1 90 ? 14.894 -13.710 -18.015 1.00 91.75 90 ASN A O 1
ATOM 677 N N . LEU A 1 91 ? 16.338 -14.505 -16.476 1.00 93.19 91 LEU A N 1
ATOM 678 C CA . LEU A 1 91 ? 17.290 -13.405 -16.504 1.00 93.19 91 LEU A CA 1
ATOM 679 C C . LEU A 1 91 ? 18.474 -13.846 -17.361 1.00 93.19 91 LEU A C 1
ATOM 681 O O . LEU A 1 91 ? 19.151 -14.822 -17.020 1.00 93.19 91 LEU A O 1
ATOM 685 N N . VAL A 1 92 ? 18.703 -13.159 -18.477 1.00 93.81 92 VAL A N 1
ATOM 686 C CA . VAL A 1 92 ? 19.700 -13.556 -19.478 1.00 93.81 92 VAL A CA 1
ATOM 687 C C . VAL A 1 92 ? 20.686 -12.434 -19.772 1.00 93.81 92 VAL A C 1
ATOM 689 O O . VAL A 1 92 ? 20.367 -11.258 -19.614 1.00 93.81 92 VAL A O 1
ATOM 692 N N . THR A 1 93 ? 21.890 -12.782 -20.207 1.00 93.81 93 THR A N 1
ATOM 693 C CA . THR A 1 93 ? 22.865 -11.822 -20.747 1.00 93.81 93 THR A CA 1
ATOM 694 C C . THR A 1 93 ? 22.481 -11.358 -22.159 1.00 93.81 93 THR A C 1
ATOM 696 O O . THR A 1 93 ? 21.574 -11.904 -22.789 1.00 93.81 93 THR A O 1
ATOM 699 N N . ALA A 1 94 ? 23.226 -10.390 -22.706 1.00 90.50 94 ALA A N 1
ATOM 700 C CA . ALA A 1 94 ? 23.086 -9.944 -24.097 1.00 90.50 94 ALA A CA 1
ATOM 701 C C . ALA A 1 94 ? 23.317 -11.066 -25.138 1.00 90.50 94 ALA A C 1
ATOM 703 O O . ALA A 1 94 ? 22.760 -11.019 -26.232 1.00 90.50 94 ALA A O 1
ATOM 704 N N . ASP A 1 95 ? 24.120 -12.084 -24.808 1.00 90.19 95 ASP A N 1
ATOM 705 C CA . ASP A 1 95 ? 24.380 -13.268 -25.639 1.00 90.19 95 ASP A CA 1
ATOM 706 C C . ASP A 1 95 ? 23.467 -14.469 -25.319 1.00 90.19 95 ASP A C 1
ATOM 708 O O . ASP A 1 95 ? 23.707 -15.572 -25.810 1.00 90.19 95 ASP A O 1
ATOM 712 N N . MET A 1 96 ? 22.386 -14.246 -24.559 1.00 90.69 96 MET A N 1
ATOM 713 C CA . MET A 1 96 ? 21.370 -15.240 -24.184 1.00 90.69 96 MET A CA 1
ATOM 714 C C . MET A 1 96 ? 21.878 -16.366 -23.256 1.00 90.69 96 MET A C 1
ATOM 716 O O . MET A 1 96 ? 21.285 -17.446 -23.200 1.00 90.69 96 MET A O 1
ATOM 720 N N . GLU A 1 97 ? 22.950 -16.133 -22.487 1.00 93.12 97 GLU A N 1
ATOM 721 C CA . GLU A 1 97 ? 23.318 -16.989 -21.349 1.00 93.12 97 GLU A CA 1
ATOM 722 C C . GLU A 1 97 ? 22.259 -16.824 -20.249 1.00 93.12 97 GLU A C 1
ATOM 724 O O . GLU A 1 97 ? 22.018 -15.713 -19.779 1.00 93.12 97 GLU A O 1
ATOM 729 N N . VAL A 1 98 ? 21.638 -17.920 -19.802 1.00 93.75 98 VAL A N 1
ATOM 730 C CA . VAL A 1 98 ? 20.707 -17.890 -18.663 1.00 93.75 98 VAL A CA 1
ATOM 731 C C . VAL A 1 98 ? 21.496 -17.759 -17.363 1.00 93.75 98 VAL A C 1
ATOM 733 O O . VAL A 1 98 ? 22.197 -18.687 -16.959 1.00 93.75 98 VAL A O 1
ATOM 736 N N . LEU A 1 99 ? 21.352 -16.615 -16.695 1.00 94.44 99 LEU A N 1
ATOM 737 C CA . LEU A 1 99 ? 21.986 -16.331 -15.406 1.00 94.44 99 LEU A CA 1
ATOM 738 C C . LEU A 1 99 ? 21.148 -16.862 -14.241 1.00 94.44 99 LEU A C 1
ATOM 740 O O . LEU A 1 99 ? 21.699 -17.381 -13.274 1.00 94.44 99 LEU A O 1
ATOM 744 N N . ALA A 1 100 ? 19.823 -16.730 -14.335 1.00 92.69 100 ALA A N 1
ATOM 745 C CA . ALA A 1 100 ? 18.871 -17.239 -13.354 1.00 92.69 100 ALA A CA 1
ATOM 746 C C . ALA A 1 100 ? 17.488 -17.463 -13.982 1.00 92.69 100 ALA A C 1
ATOM 748 O O . ALA A 1 100 ? 17.103 -16.770 -14.923 1.00 92.69 100 ALA A O 1
ATOM 749 N N . THR A 1 101 ? 16.721 -18.385 -13.402 1.00 90.88 101 THR A N 1
ATOM 750 C CA . THR A 1 101 ? 15.308 -18.613 -13.730 1.00 90.88 101 THR A CA 1
ATOM 751 C C . THR A 1 101 ? 14.478 -18.418 -12.472 1.00 90.88 101 THR A C 1
ATOM 753 O O . THR A 1 101 ? 14.668 -19.119 -11.476 1.00 90.88 101 THR A O 1
ATOM 756 N N . ILE A 1 102 ? 13.560 -17.459 -12.514 1.00 87.81 102 ILE A N 1
ATOM 757 C CA . ILE A 1 102 ? 12.558 -17.255 -11.475 1.00 87.81 102 ILE A CA 1
ATOM 758 C C . ILE A 1 102 ? 11.386 -18.184 -11.793 1.00 87.81 102 ILE A C 1
ATOM 760 O O . ILE A 1 102 ? 10.808 -18.121 -12.878 1.00 87.81 102 ILE A O 1
ATOM 764 N N . HIS A 1 103 ? 11.068 -19.067 -10.848 1.00 86.56 103 HIS A N 1
ATOM 765 C CA . HIS A 1 103 ? 9.935 -19.982 -10.937 1.00 86.56 103 HIS A CA 1
ATOM 766 C C . HIS A 1 103 ? 8.730 -19.368 -10.232 1.00 86.56 103 HIS A C 1
ATOM 768 O O . HIS A 1 103 ? 8.790 -19.119 -9.028 1.00 86.56 103 HIS A O 1
ATOM 774 N N . LEU A 1 104 ? 7.651 -19.161 -10.979 1.00 82.19 104 LEU A N 1
ATOM 775 C CA . LEU A 1 104 ? 6.407 -18.581 -10.487 1.00 82.19 104 LEU A CA 1
ATOM 776 C C . LEU A 1 104 ? 5.380 -19.686 -10.253 1.00 82.19 104 LEU A C 1
ATOM 778 O O . LEU A 1 104 ? 5.291 -20.656 -11.012 1.00 82.19 104 LEU A O 1
ATOM 782 N N . GLY A 1 105 ? 4.667 -19.579 -9.135 1.00 71.44 105 GLY A N 1
ATOM 783 C CA . GLY A 1 105 ? 3.858 -20.667 -8.598 1.00 71.44 105 GLY A CA 1
ATOM 784 C C . GLY A 1 105 ? 2.355 -20.424 -8.667 1.00 71.44 105 GLY A C 1
ATOM 785 O O . GLY A 1 105 ? 1.827 -19.651 -9.469 1.00 71.44 105 GLY A O 1
ATOM 786 N N . GLU A 1 106 ? 1.640 -21.115 -7.782 1.00 67.19 106 GLU A N 1
ATOM 787 C CA . GLU A 1 106 ? 0.269 -20.737 -7.451 1.00 67.19 106 GLU A CA 1
ATOM 788 C C . GLU A 1 106 ? 0.319 -19.510 -6.539 1.00 67.19 106 GLU A C 1
ATOM 790 O O . GLU A 1 106 ? 0.974 -19.525 -5.495 1.00 67.19 106 GLU A O 1
ATOM 795 N N . GLY A 1 107 ? -0.335 -18.428 -6.960 1.00 59.31 107 GLY A N 1
ATOM 796 C CA . GLY A 1 107 ? -0.499 -17.240 -6.142 1.00 59.31 107 GLY A CA 1
ATOM 797 C C . GLY A 1 107 ? -1.529 -17.555 -5.070 1.00 59.31 107 GLY A C 1
ATOM 798 O O . GLY A 1 107 ? -2.608 -18.048 -5.385 1.00 59.31 107 GLY A O 1
ATOM 799 N N . GLY A 1 108 ? -1.235 -17.261 -3.802 1.00 64.88 108 GLY A N 1
ATOM 800 C CA . GLY A 1 108 ? -2.092 -17.601 -2.646 1.00 64.88 108 GLY A CA 1
ATOM 801 C C . GLY A 1 108 ? -3.528 -17.036 -2.663 1.00 64.88 108 GLY A C 1
ATOM 802 O O . GLY A 1 108 ? -4.266 -17.182 -1.693 1.00 64.88 108 GLY A O 1
ATOM 803 N N . ALA A 1 109 ? -3.933 -16.385 -3.754 1.00 82.94 109 ALA A N 1
ATOM 804 C CA . ALA A 1 109 ? -5.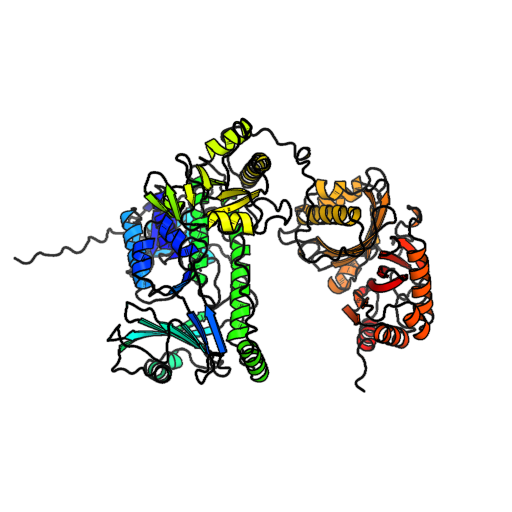289 -15.975 -4.076 1.00 82.94 109 ALA A CA 1
ATOM 805 C C . ALA A 1 109 ? -6.066 -17.039 -4.887 1.00 82.94 109 ALA A C 1
ATOM 807 O O . ALA A 1 109 ? -7.071 -16.692 -5.497 1.00 82.94 109 ALA A O 1
ATOM 808 N N . GLY A 1 110 ? -5.645 -18.309 -4.929 1.00 87.69 110 GLY A N 1
ATOM 809 C CA . GLY A 1 110 ? -6.350 -19.399 -5.633 1.00 87.69 110 GLY A CA 1
ATOM 810 C C . GLY A 1 110 ? -6.241 -19.366 -7.161 1.00 87.69 110 GLY A C 1
ATOM 811 O O . GLY A 1 110 ? -6.933 -20.112 -7.858 1.00 87.69 110 GLY A O 1
ATOM 812 N N . TRP A 1 111 ? -5.379 -18.499 -7.685 1.00 91.12 111 TRP A N 1
ATOM 813 C CA . TRP A 1 111 ? -5.081 -18.314 -9.106 1.00 91.12 111 TRP A CA 1
ATOM 814 C C . TRP A 1 111 ? -3.564 -18.367 -9.305 1.00 91.12 111 TRP A C 1
ATOM 816 O O . TRP A 1 111 ? -2.809 -18.355 -8.332 1.00 91.12 111 TRP A O 1
ATOM 826 N N . LYS A 1 112 ? -3.0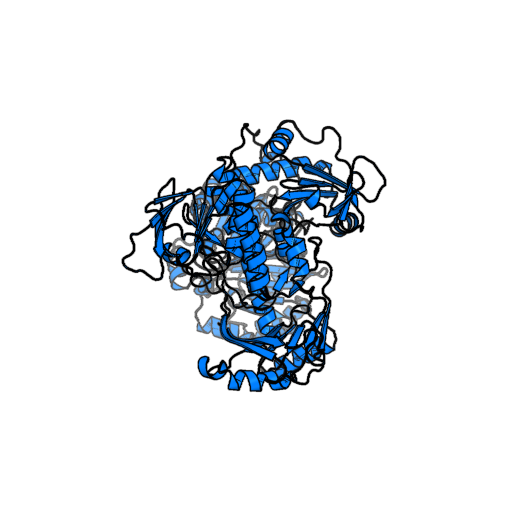73 -18.445 -10.545 1.00 90.31 112 LYS A N 1
ATOM 827 C CA . LYS A 1 112 ? -1.619 -18.377 -10.777 1.00 90.31 112 LYS A CA 1
ATOM 828 C C . LYS A 1 112 ? -1.077 -17.019 -10.332 1.00 90.31 112 LYS A C 1
ATOM 830 O O . LYS A 1 112 ? -1.797 -16.023 -10.326 1.00 90.31 112 LYS A O 1
ATOM 835 N N . GLU A 1 113 ? 0.176 -17.002 -9.887 1.00 87.19 113 GLU A N 1
ATOM 836 C CA . GLU A 1 113 ? 0.799 -15.793 -9.336 1.00 87.19 113 GLU A CA 1
ATOM 837 C C . GLU A 1 113 ? 0.836 -14.659 -10.362 1.00 87.19 113 GLU A C 1
ATOM 839 O O . GLU A 1 113 ? 0.518 -13.518 -10.027 1.00 87.19 113 GLU A O 1
ATOM 844 N N . SER A 1 114 ? 1.128 -15.014 -11.612 1.00 90.19 114 SER A N 1
ATOM 845 C CA . SER A 1 114 ? 1.264 -14.092 -12.729 1.00 90.19 114 SER A CA 1
ATOM 846 C C . SER A 1 114 ? 0.646 -14.661 -13.998 1.00 90.19 114 SER A C 1
ATOM 848 O O . SER A 1 114 ? 0.736 -15.856 -14.286 1.00 90.19 114 SER A O 1
ATOM 850 N N . TYR A 1 115 ? 0.068 -13.766 -14.787 1.00 91.12 115 TYR A N 1
ATOM 851 C CA . TYR A 1 115 ? -0.493 -14.040 -16.098 1.00 91.12 115 TYR A CA 1
ATOM 852 C C . TYR A 1 115 ? -0.029 -12.979 -17.089 1.00 91.12 115 TYR A C 1
ATOM 854 O O . TYR A 1 115 ? 0.068 -11.796 -16.762 1.00 91.12 115 TYR A O 1
ATOM 862 N N . LEU A 1 116 ? 0.203 -13.409 -18.320 1.00 89.81 116 LEU A N 1
ATOM 863 C CA . LEU A 1 116 ? 0.468 -12.570 -19.471 1.00 89.81 116 LEU A CA 1
ATOM 864 C C . LEU A 1 116 ? -0.779 -12.489 -20.342 1.00 89.81 116 LEU A C 1
ATOM 866 O O . LEU A 1 116 ? -1.530 -13.459 -20.472 1.00 89.81 116 LEU A O 1
ATOM 870 N N . SER A 1 117 ? -1.020 -11.331 -20.948 1.00 87.94 117 SER A N 1
ATOM 871 C CA . SER A 1 117 ? -2.193 -11.160 -21.801 1.00 87.94 117 SER A CA 1
ATOM 872 C C . SER A 1 117 ? -2.057 -10.024 -22.801 1.00 87.94 117 SER A C 1
ATOM 874 O O . SER A 1 117 ? -1.345 -9.044 -22.586 1.00 87.94 117 SER A O 1
ATOM 876 N N . TYR A 1 118 ? -2.859 -10.125 -23.857 1.00 88.31 118 TYR A N 1
ATOM 877 C CA . TYR A 1 118 ? -3.146 -9.015 -24.746 1.00 88.31 118 TYR A CA 1
ATOM 878 C C . TYR A 1 118 ? -4.335 -8.205 -24.202 1.00 88.31 118 TYR A C 1
ATOM 880 O O . TYR A 1 118 ? -5.490 -8.624 -24.315 1.00 88.31 118 TYR A O 1
ATOM 888 N N . GLN A 1 119 ? -4.055 -7.042 -23.600 1.00 88.44 119 GLN A N 1
ATOM 889 C CA . GLN A 1 119 ? -5.052 -6.218 -22.896 1.00 88.44 119 GLN A CA 1
ATOM 890 C C . GLN A 1 119 ? -6.367 -5.966 -23.663 1.00 88.44 119 GLN A C 1
ATOM 892 O O . GLN A 1 119 ? -7.412 -6.058 -23.019 1.00 88.44 119 GLN A O 1
ATOM 897 N N . PRO A 1 120 ? -6.391 -5.692 -24.985 1.00 89.75 120 PRO A N 1
ATOM 898 C CA . PRO A 1 120 ? -7.645 -5.449 -25.699 1.00 89.75 120 PRO A CA 1
ATOM 899 C C . PRO A 1 120 ? -8.635 -6.620 -25.654 1.00 89.75 120 PRO A C 1
ATOM 901 O O . PRO A 1 120 ? -9.842 -6.403 -25.717 1.00 89.75 120 PRO A O 1
ATOM 904 N N . GLU A 1 121 ? -8.168 -7.865 -25.525 1.00 88.94 121 GLU A N 1
ATOM 905 C CA . GLU A 1 121 ? -9.066 -9.015 -25.347 1.00 88.94 121 GLU A CA 1
ATOM 906 C C . GLU A 1 121 ? -9.678 -9.036 -23.944 1.00 88.94 121 GLU A C 1
ATOM 908 O O . GLU A 1 121 ? -10.866 -9.319 -23.794 1.00 88.94 121 GLU A O 1
ATOM 913 N N . ILE A 1 122 ? -8.897 -8.664 -22.929 1.00 92.38 122 ILE A N 1
ATOM 914 C CA . ILE A 1 122 ? -9.378 -8.557 -21.549 1.00 92.38 122 ILE A CA 1
ATOM 915 C C . ILE A 1 122 ? -10.386 -7.413 -21.425 1.00 92.38 122 ILE A C 1
ATOM 917 O O . ILE A 1 122 ? -11.461 -7.600 -20.861 1.00 92.38 122 ILE A O 1
ATOM 921 N N . GLU A 1 123 ? -10.102 -6.256 -22.026 1.00 94.75 123 GLU A N 1
ATOM 922 C CA . GLU A 1 123 ? -11.026 -5.118 -22.057 1.00 94.75 123 GLU A CA 1
ATOM 923 C C . GLU A 1 123 ? -12.359 -5.463 -22.736 1.00 94.75 123 GLU A C 1
ATOM 925 O O . GLU A 1 123 ? -13.403 -5.029 -22.261 1.00 94.75 123 GLU A O 1
ATOM 930 N N . LYS A 1 124 ? -12.373 -6.296 -23.788 1.00 95.25 124 LYS A N 1
ATOM 931 C CA . LYS A 1 124 ? -13.632 -6.774 -24.399 1.00 95.25 124 LYS A CA 1
ATOM 932 C C . LYS A 1 124 ? -14.464 -7.621 -23.437 1.00 95.25 124 LYS A C 1
ATOM 934 O O . LYS A 1 124 ? -15.686 -7.493 -23.423 1.00 95.25 124 LYS A O 1
ATOM 939 N N . ILE A 1 125 ? -13.821 -8.492 -22.657 1.00 97.12 125 ILE A N 1
ATOM 940 C CA . ILE A 1 125 ? -14.500 -9.326 -21.653 1.00 97.12 125 ILE A CA 1
ATOM 941 C C . ILE A 1 125 ? -15.086 -8.435 -20.550 1.00 97.12 125 ILE A C 1
ATOM 943 O O . ILE A 1 125 ? -16.246 -8.602 -20.167 1.00 97.12 125 ILE A O 1
ATOM 947 N N . LEU A 1 126 ? -14.307 -7.458 -20.082 1.00 98.00 126 LEU A N 1
ATOM 948 C CA . LEU A 1 126 ? -14.726 -6.505 -19.057 1.00 98.00 126 LEU A CA 1
ATOM 949 C C . LEU A 1 126 ? -15.862 -5.586 -19.538 1.00 98.00 126 LEU A C 1
ATOM 951 O O . LEU A 1 126 ? -16.845 -5.432 -18.816 1.00 98.00 126 LEU A O 1
ATOM 955 N N . ASP A 1 127 ? -15.781 -5.030 -20.751 1.00 97.94 127 ASP A N 1
ATOM 956 C CA . ASP A 1 127 ? -16.841 -4.205 -21.360 1.00 97.94 127 ASP A CA 1
ATOM 957 C C . ASP A 1 127 ? -18.138 -5.002 -21.525 1.00 97.94 127 ASP A C 1
ATOM 959 O O . ASP A 1 127 ? -19.199 -4.549 -21.089 1.00 97.94 127 ASP A O 1
ATOM 963 N N . ALA A 1 128 ? -18.059 -6.220 -22.075 1.00 98.12 128 ALA A N 1
ATOM 964 C CA . ALA A 1 128 ? -19.226 -7.081 -22.237 1.00 98.12 128 ALA A CA 1
ATOM 965 C C . ALA A 1 128 ? -19.920 -7.339 -20.893 1.00 98.12 128 ALA A C 1
ATOM 967 O O . ALA A 1 128 ? -21.145 -7.221 -20.798 1.00 98.12 128 ALA A O 1
ATOM 968 N N . ARG A 1 129 ? -19.138 -7.617 -19.842 1.00 98.31 129 ARG A N 1
ATOM 969 C CA . ARG A 1 129 ? -19.662 -7.825 -18.493 1.00 98.31 129 ARG A CA 1
ATOM 970 C C . ARG A 1 129 ? -20.256 -6.555 -17.890 1.00 98.31 129 ARG A C 1
ATOM 972 O O . ARG A 1 129 ? -21.360 -6.599 -17.357 1.00 98.31 129 ARG A O 1
ATOM 979 N N . ALA A 1 130 ? -19.562 -5.425 -17.974 1.00 98.00 130 ALA A N 1
ATOM 980 C CA . ALA A 1 130 ? -20.049 -4.154 -17.442 1.00 98.00 130 ALA A CA 1
ATOM 981 C C . ALA A 1 130 ? -21.380 -3.744 -18.100 1.00 98.00 130 ALA A C 1
ATOM 983 O O . ALA A 1 130 ? -22.316 -3.339 -17.410 1.00 98.00 130 ALA A O 1
ATOM 984 N N . ARG A 1 131 ? -21.509 -3.924 -19.420 1.00 97.19 131 ARG A N 1
ATOM 985 C CA . ARG A 1 131 ? -22.759 -3.663 -20.152 1.00 97.19 131 ARG A CA 1
ATOM 986 C C . ARG A 1 131 ? -23.876 -4.634 -19.781 1.00 97.19 131 ARG A C 1
ATOM 988 O O . ARG A 1 131 ? -25.015 -4.199 -19.632 1.00 97.19 131 ARG A O 1
ATOM 995 N N . GLU A 1 132 ? -23.572 -5.922 -19.609 1.00 98.19 132 GLU A N 1
ATOM 996 C CA . GLU A 1 132 ? -24.538 -6.922 -19.122 1.00 98.19 132 GLU A CA 1
ATOM 997 C C . GLU A 1 132 ? -25.104 -6.535 -17.747 1.00 98.19 132 GLU A C 1
ATOM 999 O O . GLU A 1 132 ? -26.300 -6.678 -17.500 1.00 98.19 132 GLU A O 1
ATOM 1004 N N . LEU A 1 133 ? -24.252 -5.987 -16.878 1.00 98.25 133 LEU A N 1
ATOM 1005 C CA . LEU A 1 133 ? -24.611 -5.500 -15.546 1.00 98.25 133 LEU A CA 1
ATOM 1006 C C . LEU A 1 133 ? -25.366 -4.158 -15.555 1.00 98.25 133 LEU A C 1
ATOM 1008 O O . LEU A 1 133 ? -25.797 -3.702 -14.500 1.00 98.25 133 LEU A O 1
ATOM 1012 N N . GLY A 1 134 ? -25.555 -3.533 -16.721 1.00 97.50 134 GLY A N 1
ATOM 1013 C CA . GLY A 1 134 ? -26.327 -2.298 -16.871 1.00 97.50 134 GLY A CA 1
ATOM 1014 C C . GLY A 1 134 ? -25.523 -1.002 -16.750 1.00 97.50 134 GLY A C 1
ATOM 1015 O O . GLY A 1 134 ? -26.126 0.065 -16.641 1.00 97.50 134 GLY A O 1
ATOM 1016 N N . VAL A 1 135 ? -24.186 -1.054 -16.797 1.00 98.50 135 VAL A N 1
ATOM 1017 C CA . VAL A 1 135 ? -23.350 0.158 -16.845 1.00 98.50 135 VAL A CA 1
ATOM 1018 C C . VAL A 1 135 ? -23.639 0.930 -18.134 1.00 98.50 135 VAL A C 1
ATOM 1020 O O . VAL A 1 135 ? -23.568 0.380 -19.237 1.00 98.50 135 VAL A O 1
ATOM 1023 N N . THR A 1 136 ? -23.926 2.227 -18.008 1.00 97.69 136 THR A N 1
ATOM 1024 C CA . THR A 1 136 ? -24.108 3.111 -19.165 1.00 97.69 136 THR A CA 1
ATOM 1025 C C . THR A 1 136 ? -22.780 3.763 -19.526 1.00 97.69 136 THR A C 1
ATOM 1027 O O . THR A 1 136 ? -22.232 4.527 -18.738 1.00 97.69 136 THR A O 1
ATOM 1030 N N . VAL A 1 137 ? -22.268 3.489 -20.725 1.00 97.19 137 VAL A N 1
ATOM 1031 C CA . VAL A 1 137 ? -20.982 4.021 -21.201 1.00 97.19 137 VAL A CA 1
ATOM 1032 C C . VAL A 1 137 ? -21.221 4.966 -22.369 1.00 97.19 137 VAL A C 1
ATOM 1034 O O . VAL A 1 137 ? -21.740 4.549 -23.407 1.00 97.19 137 VAL A O 1
ATOM 1037 N N . TYR A 1 138 ? -20.808 6.219 -22.210 1.00 96.19 138 TYR A N 1
ATOM 1038 C CA . TYR A 1 138 ? -20.796 7.219 -23.269 1.00 96.19 138 TYR A CA 1
ATOM 1039 C C . TYR A 1 138 ? -19.398 7.304 -23.884 1.00 96.19 138 TYR A C 1
ATOM 1041 O O . TYR A 1 138 ? -18.520 7.997 -23.375 1.00 96.19 138 TYR A O 1
ATOM 1049 N N . ASN A 1 139 ? -19.203 6.564 -24.976 1.00 95.62 139 ASN A N 1
ATOM 1050 C CA . ASN A 1 139 ? -17.988 6.596 -25.789 1.00 95.62 139 ASN A CA 1
ATOM 1051 C C . ASN A 1 139 ? -17.953 7.824 -26.710 1.00 95.62 139 ASN A C 1
ATOM 1053 O O . ASN A 1 139 ? -18.993 8.275 -27.188 1.00 95.62 139 ASN A O 1
ATOM 1057 N N . GLY A 1 140 ? -16.753 8.319 -27.018 1.00 95.81 140 GLY A N 1
ATOM 1058 C CA . GLY A 1 140 ? -16.573 9.519 -27.837 1.00 95.81 140 GLY A CA 1
ATOM 1059 C C . GLY A 1 140 ? -16.996 10.801 -27.119 1.00 95.81 140 GLY A C 1
ATOM 1060 O O . GLY A 1 140 ? -17.410 11.756 -27.773 1.00 95.81 140 GLY A O 1
ATOM 1061 N N . VAL A 1 141 ? -16.949 10.819 -25.784 1.00 96.12 141 VAL A N 1
ATOM 1062 C CA . VAL A 1 141 ? -17.414 11.931 -24.948 1.00 96.12 141 VAL A CA 1
ATOM 1063 C C . VAL A 1 141 ? -16.299 12.366 -24.009 1.00 96.12 141 VAL A C 1
ATOM 1065 O O . VAL A 1 141 ? -15.778 11.564 -23.240 1.00 96.12 141 VAL A O 1
ATOM 1068 N N . GLU A 1 142 ? -15.928 13.642 -24.061 1.00 96.00 142 GLU A N 1
ATOM 1069 C CA . GLU A 1 142 ? -14.930 14.227 -23.166 1.00 96.00 142 GLU A CA 1
ATOM 1070 C C . GLU A 1 142 ? -15.587 14.924 -21.975 1.00 96.00 142 GLU A C 1
ATOM 1072 O O . GLU A 1 142 ? -16.577 15.645 -22.121 1.00 96.00 142 GLU A O 1
ATOM 1077 N N . ALA A 1 143 ? -15.011 14.722 -20.789 1.00 97.56 143 ALA A N 1
ATOM 1078 C CA . ALA A 1 143 ? -15.282 15.552 -19.624 1.00 97.56 143 ALA A CA 1
ATOM 1079 C C . ALA A 1 143 ? -14.523 16.881 -19.762 1.00 97.56 143 ALA A C 1
ATOM 1081 O O . ALA A 1 143 ? -13.354 16.897 -20.138 1.00 97.56 143 ALA A O 1
ATOM 1082 N N . LEU A 1 144 ? -15.205 17.986 -19.471 1.00 97.00 144 LEU A N 1
ATOM 1083 C CA . LEU A 1 144 ? -14.696 19.348 -19.656 1.00 97.00 144 LEU A CA 1
ATOM 1084 C C . LEU A 1 144 ? -14.589 20.131 -18.354 1.00 97.00 144 LEU A C 1
ATOM 1086 O O . LEU A 1 144 ? -13.744 21.012 -18.225 1.00 97.00 144 LEU A O 1
ATOM 1090 N N . GLN A 1 145 ? -15.491 19.853 -17.415 1.00 97.19 145 GLN A N 1
ATOM 1091 C CA . GLN A 1 145 ? -15.552 20.538 -16.132 1.00 97.19 145 GLN A CA 1
ATOM 1092 C C . GLN A 1 145 ? -16.109 19.591 -15.077 1.00 97.19 145 GLN A C 1
ATOM 1094 O O . GLN A 1 145 ? -17.022 18.809 -15.359 1.00 97.19 145 GLN A O 1
ATOM 1099 N N . ILE A 1 146 ? -15.564 19.686 -13.868 1.00 97.62 146 ILE A N 1
ATOM 1100 C CA . ILE A 1 146 ? -16.080 19.010 -12.685 1.00 97.62 146 ILE A CA 1
ATOM 1101 C C . ILE A 1 146 ? -16.338 20.061 -11.617 1.00 97.62 146 ILE A C 1
ATOM 1103 O O . ILE A 1 146 ? -15.486 20.905 -11.353 1.00 97.62 146 ILE A O 1
ATOM 1107 N N . ASP A 1 147 ? -17.509 19.979 -11.002 1.00 96.44 147 ASP A N 1
ATOM 1108 C CA . ASP A 1 147 ? -17.882 20.789 -9.849 1.00 96.44 147 ASP A CA 1
ATOM 1109 C C . ASP A 1 147 ? -18.455 19.882 -8.764 1.00 96.44 147 ASP A C 1
ATOM 1111 O O . ASP A 1 147 ? -18.879 18.753 -9.024 1.00 96.44 147 ASP A O 1
ATOM 1115 N N . GLN A 1 148 ? -18.504 20.382 -7.534 1.00 97.50 148 GLN A N 1
ATOM 1116 C CA . GLN A 1 148 ? -19.151 19.673 -6.442 1.00 97.50 148 GLN A CA 1
ATOM 1117 C C . GLN A 1 148 ? -19.854 20.606 -5.464 1.00 97.50 148 GLN A C 1
ATOM 1119 O O . GLN A 1 148 ? -19.569 21.797 -5.350 1.00 97.50 148 GLN A O 1
ATOM 1124 N N . SER A 1 149 ? -20.801 20.016 -4.751 1.00 94.12 149 SER A N 1
ATOM 1125 C CA . SER A 1 149 ? -21.528 20.573 -3.621 1.00 94.12 149 SER A CA 1
ATOM 1126 C C . SER A 1 149 ? -21.347 19.655 -2.410 1.00 94.12 149 SER A C 1
ATOM 1128 O O . SER A 1 149 ? -20.725 18.597 -2.504 1.00 94.12 149 SER A O 1
ATOM 1130 N N . ALA A 1 150 ? -21.942 20.020 -1.272 1.00 88.62 150 ALA A N 1
ATOM 1131 C CA . ALA A 1 150 ? -21.930 19.166 -0.085 1.00 88.62 150 ALA A CA 1
ATOM 1132 C C . ALA A 1 150 ? -22.569 17.784 -0.328 1.00 88.62 150 ALA A C 1
ATOM 1134 O O . ALA A 1 150 ? -22.159 16.808 0.299 1.00 88.62 150 ALA A O 1
ATOM 1135 N N . ASP A 1 151 ? -23.519 17.680 -1.268 1.00 91.00 151 ASP A N 1
ATOM 1136 C CA . ASP A 1 151 ? -24.364 16.491 -1.444 1.00 91.00 151 ASP A CA 1
ATOM 1137 C C . ASP A 1 151 ? -24.132 15.734 -2.755 1.00 91.00 151 ASP A C 1
ATOM 1139 O O . ASP A 1 151 ? -24.438 14.544 -2.836 1.00 91.00 151 ASP A O 1
ATOM 1143 N N . ARG A 1 152 ? -23.583 16.396 -3.780 1.00 96.88 152 ARG A N 1
ATOM 1144 C CA . ARG A 1 152 ? -23.407 15.832 -5.129 1.00 96.88 152 ARG A CA 1
ATOM 1145 C C . ARG A 1 152 ? -22.202 16.422 -5.854 1.00 96.88 152 ARG A C 1
ATOM 1147 O O . ARG A 1 152 ? -21.787 17.536 -5.535 1.00 96.88 152 ARG A O 1
ATOM 1154 N N . ALA A 1 153 ? -21.694 15.704 -6.849 1.00 98.06 153 ALA A N 1
ATOM 1155 C CA . ALA A 1 153 ? -20.673 16.158 -7.787 1.00 98.06 153 ALA A CA 1
ATOM 1156 C C . ALA A 1 153 ? -21.194 16.065 -9.227 1.00 98.06 153 ALA A C 1
ATOM 1158 O O . ALA A 1 153 ? -21.959 15.164 -9.566 1.00 98.06 153 ALA A O 1
ATOM 1159 N N . THR A 1 154 ? -20.789 17.001 -10.079 1.00 98.06 154 THR A N 1
ATOM 1160 C CA . THR A 1 154 ? -21.260 17.099 -11.461 1.00 98.06 154 THR A CA 1
ATOM 1161 C C . THR A 1 154 ? -20.110 17.013 -12.447 1.00 98.06 154 THR A C 1
ATOM 1163 O O . THR A 1 154 ? -19.094 17.676 -12.258 1.00 98.06 154 THR A O 1
ATOM 1166 N N . VAL A 1 155 ? -20.304 16.270 -13.537 1.00 98.44 155 VAL A N 1
ATOM 1167 C CA . VAL A 1 155 ? -19.400 16.236 -14.693 1.00 98.44 155 VAL A CA 1
ATOM 1168 C C . VAL A 1 155 ? -20.097 16.889 -15.879 1.00 98.44 155 VAL A C 1
ATOM 1170 O O . VAL A 1 155 ? -21.136 16.413 -16.338 1.00 98.44 155 VAL A O 1
ATOM 1173 N N . THR A 1 156 ? -19.521 17.969 -16.395 1.00 98.12 156 THR A N 1
ATOM 1174 C CA . THR A 1 156 ? -19.947 18.568 -17.664 1.00 98.12 156 THR A CA 1
ATOM 1175 C C . THR A 1 156 ? -19.153 17.941 -18.799 1.00 98.12 156 THR A C 1
ATOM 1177 O O . THR A 1 156 ? -17.925 17.896 -18.743 1.00 98.12 156 THR A O 1
ATOM 1180 N N . CYS A 1 157 ? -19.841 17.462 -19.830 1.00 97.44 157 CYS A N 1
ATOM 1181 C CA . CYS A 1 157 ? -19.240 16.714 -20.926 1.00 97.44 157 CYS A CA 1
ATOM 1182 C C . CYS A 1 157 ? -19.888 17.027 -22.283 1.00 97.44 157 CYS A C 1
ATOM 1184 O O . CYS A 1 157 ? -20.977 17.607 -22.352 1.00 97.44 157 CYS A O 1
ATOM 1186 N N . ARG A 1 158 ? -19.205 16.654 -23.369 1.00 95.69 158 ARG A N 1
ATOM 1187 C CA . ARG A 1 158 ? -19.702 16.773 -24.750 1.00 95.69 158 ARG A CA 1
ATOM 1188 C C . ARG A 1 158 ? -19.067 15.717 -25.667 1.00 95.69 158 ARG A C 1
ATOM 1190 O O . ARG A 1 158 ? -18.026 15.170 -25.303 1.00 95.69 158 ARG A O 1
ATOM 1197 N N . PRO A 1 159 ? -19.635 15.450 -26.857 1.00 96.00 159 PRO A N 1
ATOM 1198 C CA . PRO A 1 159 ? -18.959 14.671 -27.891 1.00 96.00 159 PRO A CA 1
ATOM 1199 C C . PRO A 1 159 ? -17.606 15.280 -28.279 1.00 96.00 159 PRO A C 1
ATOM 1201 O O . PRO A 1 159 ? -17.520 16.487 -28.495 1.00 96.00 159 PRO A O 1
ATOM 1204 N N . VAL A 1 160 ? -16.577 14.446 -28.434 1.00 93.88 160 VAL A N 1
ATOM 1205 C CA . VAL A 1 160 ? -15.217 14.894 -28.805 1.00 93.88 160 VAL A CA 1
ATOM 1206 C C . VAL A 1 160 ? -15.144 15.517 -30.204 1.00 93.88 160 VAL A C 1
ATOM 1208 O O . VAL A 1 160 ? -14.307 16.378 -30.453 1.00 93.88 160 VAL A O 1
ATOM 1211 N N . ASP A 1 161 ? -16.042 15.115 -31.107 1.00 92.44 161 ASP A N 1
ATOM 1212 C CA . ASP A 1 161 ? -16.045 15.543 -32.513 1.00 92.44 161 ASP A CA 1
ATOM 1213 C C . ASP A 1 161 ? -16.895 16.799 -32.786 1.00 92.44 161 ASP A C 1
ATOM 1215 O O . ASP A 1 161 ? -16.956 17.268 -33.927 1.00 92.44 161 ASP A O 1
ATOM 1219 N N . ASP A 1 162 ? -17.584 17.348 -31.779 1.00 90.88 162 ASP A N 1
ATOM 1220 C CA . ASP A 1 162 ? -18.459 18.511 -31.952 1.00 90.88 162 ASP A CA 1
ATOM 1221 C C . ASP A 1 162 ? -18.299 19.517 -30.809 1.00 90.88 162 ASP A C 1
ATOM 1223 O O . ASP A 1 162 ? -18.989 19.481 -29.790 1.00 90.88 162 ASP A O 1
ATOM 1227 N N . GLU A 1 163 ? -17.409 20.488 -31.015 1.00 89.12 163 GLU A N 1
ATOM 1228 C CA . GLU A 1 163 ? -17.171 21.559 -30.048 1.00 89.12 163 GLU A CA 1
ATOM 1229 C C . GLU A 1 163 ? -18.400 22.450 -29.798 1.00 89.12 163 GLU A C 1
ATOM 1231 O O . GLU A 1 163 ? -18.464 23.114 -28.760 1.00 89.12 163 GLU A O 1
ATOM 1236 N N . ASN A 1 164 ? -19.358 22.473 -30.735 1.00 89.94 164 ASN A N 1
ATOM 1237 C CA . ASN A 1 164 ? -20.589 23.260 -30.645 1.00 89.94 164 ASN A CA 1
ATOM 1238 C C . ASN A 1 164 ? -21.774 22.442 -30.118 1.00 89.94 164 ASN A C 1
ATOM 1240 O O . ASN A 1 164 ? -22.879 22.988 -30.013 1.00 89.94 164 ASN A O 1
ATOM 1244 N N . ALA A 1 165 ? -21.566 21.158 -29.809 1.00 89.31 165 ALA A N 1
ATOM 1245 C CA . ALA A 1 165 ? -22.591 20.323 -29.215 1.00 89.31 165 ALA A CA 1
ATOM 1246 C C . ALA A 1 165 ? -23.083 20.936 -27.904 1.00 89.31 165 ALA A C 1
ATOM 1248 O O . ALA A 1 165 ? -22.339 21.566 -27.146 1.00 89.31 165 ALA A O 1
ATOM 1249 N N . GLU A 1 166 ? -24.368 20.737 -27.628 1.00 91.12 166 GLU A N 1
ATOM 1250 C CA . GLU A 1 166 ? -24.930 21.160 -26.358 1.00 91.12 166 GLU A CA 1
ATOM 1251 C C . GLU A 1 166 ? -24.283 20.376 -25.209 1.00 91.12 166 GLU A C 1
ATOM 1253 O O . GLU A 1 166 ? -24.206 19.147 -25.246 1.00 91.12 166 GLU A O 1
ATOM 1258 N N . LEU A 1 167 ? -23.816 21.104 -24.190 1.00 95.44 167 LEU A N 1
ATOM 1259 C CA . LEU A 1 167 ? -23.171 20.509 -23.025 1.00 95.44 167 LEU A CA 1
ATOM 1260 C C . LEU A 1 167 ? -24.155 19.631 -22.251 1.00 95.44 167 LEU A C 1
ATOM 1262 O O . LEU A 1 167 ? -25.301 20.011 -22.003 1.00 95.44 167 LEU A O 1
ATOM 1266 N N . THR A 1 168 ? -23.665 18.469 -21.838 1.00 96.31 168 THR A N 1
ATOM 1267 C CA . THR A 1 168 ? -24.379 17.513 -20.996 1.00 96.31 168 THR A CA 1
ATOM 1268 C C . THR A 1 168 ? -23.843 17.578 -19.580 1.00 96.31 168 THR A C 1
ATOM 1270 O O . THR A 1 168 ? -22.634 17.499 -19.377 1.00 96.31 168 THR A O 1
ATOM 1273 N N . VAL A 1 169 ? -24.734 17.688 -18.596 1.00 97.81 169 VAL A N 1
ATOM 1274 C CA . VAL A 1 169 ? -24.369 17.657 -17.174 1.00 97.81 169 VAL A CA 1
ATOM 1275 C C . VAL A 1 169 ? -24.810 16.336 -16.555 1.00 97.81 169 VAL A C 1
ATOM 1277 O O . VAL A 1 169 ? -26.007 16.051 -16.464 1.00 97.81 169 VAL A O 1
ATOM 1280 N N . ILE A 1 170 ? -23.840 15.544 -16.109 1.00 98.19 170 ILE A N 1
ATOM 1281 C CA . ILE A 1 170 ? -24.063 14.335 -15.317 1.00 98.19 170 ILE A CA 1
ATOM 1282 C C . ILE A 1 170 ? -23.985 14.730 -13.848 1.00 98.19 170 ILE A C 1
ATOM 1284 O O . ILE A 1 170 ? -22.934 15.147 -13.375 1.00 98.19 170 ILE A O 1
ATOM 1288 N N . ASP A 1 171 ? -25.097 14.609 -13.138 1.00 98.19 171 ASP A N 1
ATOM 1289 C CA . ASP A 1 171 ? -25.225 14.898 -11.715 1.00 98.19 171 ASP A CA 1
ATOM 1290 C C . ASP A 1 171 ? -25.165 13.594 -10.908 1.00 98.19 171 ASP A C 1
ATOM 1292 O O . ASP A 1 171 ? -26.087 12.778 -10.965 1.00 98.19 171 ASP A O 1
ATOM 1296 N N . ALA A 1 172 ? -24.097 13.384 -10.140 1.00 98.56 172 ALA A N 1
ATOM 1297 C CA . ALA A 1 172 ? -23.800 12.132 -9.445 1.00 98.56 172 ALA A CA 1
ATOM 1298 C C . ALA A 1 172 ? -23.656 12.323 -7.928 1.00 98.56 172 ALA A C 1
ATOM 1300 O O . ALA A 1 172 ? -23.287 13.398 -7.455 1.00 98.56 172 ALA A O 1
ATOM 1301 N N . ALA A 1 173 ? -23.915 11.277 -7.137 1.00 98.38 173 ALA A N 1
ATOM 1302 C CA . ALA A 1 173 ? -23.594 11.327 -5.708 1.00 98.38 173 ALA A CA 1
ATOM 1303 C C . ALA A 1 173 ? -22.070 11.352 -5.487 1.00 98.38 173 ALA A C 1
ATOM 1305 O O . ALA A 1 173 ? -21.606 12.021 -4.561 1.00 98.38 173 ALA A O 1
ATOM 1306 N N . PHE A 1 174 ? -21.317 10.675 -6.365 1.00 98.75 174 PHE A N 1
ATOM 1307 C CA . PHE A 1 174 ? -19.853 10.684 -6.416 1.00 98.75 174 PHE A CA 1
ATOM 1308 C C . PHE A 1 174 ? -19.321 10.668 -7.855 1.00 98.75 174 PHE A C 1
ATOM 1310 O O . PHE A 1 174 ? -19.933 10.081 -8.750 1.00 98.75 174 PHE A O 1
ATOM 1317 N N . VAL A 1 175 ? -18.151 11.276 -8.057 1.00 98.88 175 VAL A N 1
ATOM 1318 C CA . VAL A 1 175 ? -17.368 11.216 -9.301 1.00 98.88 175 VAL A CA 1
ATOM 1319 C C . VAL A 1 175 ? -16.053 10.491 -9.027 1.00 98.88 175 VAL A C 1
ATOM 1321 O O . VAL A 1 175 ? -15.393 10.771 -8.030 1.00 98.88 175 VAL A O 1
ATOM 1324 N N . ILE A 1 176 ? -15.646 9.575 -9.904 1.00 98.88 176 ILE A N 1
ATOM 1325 C CA . ILE A 1 176 ? -14.373 8.856 -9.777 1.00 98.88 176 ILE A CA 1
ATOM 1326 C C . ILE A 1 176 ? -13.539 9.044 -11.046 1.00 98.88 176 ILE A C 1
ATOM 1328 O O . ILE A 1 176 ? -13.976 8.704 -12.146 1.00 98.88 176 ILE A O 1
ATOM 1332 N N . GLY A 1 177 ? -12.333 9.584 -10.890 1.00 98.62 177 GLY A N 1
ATOM 1333 C CA . GLY A 1 177 ? -11.320 9.685 -11.933 1.00 98.62 177 GLY A CA 1
ATOM 1334 C C . GLY A 1 177 ? -10.549 8.380 -12.077 1.00 98.62 177 GLY A C 1
ATOM 1335 O O . GLY A 1 177 ? -9.739 8.034 -11.220 1.00 98.62 177 GLY A O 1
ATOM 1336 N N . ALA A 1 178 ? -10.806 7.672 -13.173 1.00 98.12 178 ALA A N 1
ATOM 1337 C CA . ALA A 1 178 ? -10.069 6.498 -13.637 1.00 98.12 178 ALA A CA 1
ATOM 1338 C C . ALA A 1 178 ? -9.518 6.748 -15.061 1.00 98.12 178 ALA A C 1
ATOM 1340 O O . ALA A 1 178 ? -9.452 5.851 -15.905 1.00 98.12 178 ALA A O 1
ATOM 1341 N N . ASP A 1 179 ? -9.145 8.000 -15.331 1.00 96.94 179 ASP A N 1
ATOM 1342 C CA . ASP A 1 179 ? -8.834 8.589 -16.638 1.00 96.94 179 ASP A CA 1
ATOM 1343 C C . ASP A 1 179 ? -7.335 8.611 -16.985 1.00 96.94 179 ASP A C 1
ATOM 1345 O O . ASP A 1 179 ? -6.915 9.227 -17.967 1.00 96.94 179 ASP A O 1
ATOM 1349 N N . GLY A 1 180 ? -6.527 7.850 -16.245 1.00 94.25 180 GLY A N 1
ATOM 1350 C CA . GLY A 1 180 ? -5.136 7.564 -16.594 1.00 94.25 180 GLY A CA 1
ATOM 1351 C C . GLY A 1 180 ? -4.118 8.584 -16.074 1.00 94.25 180 GLY A C 1
ATOM 1352 O O . GLY A 1 180 ? -4.440 9.490 -15.313 1.00 94.25 180 GLY A O 1
ATOM 1353 N N . ALA A 1 181 ? -2.862 8.443 -16.511 1.00 92.44 181 ALA A N 1
ATOM 1354 C CA . ALA A 1 181 ? -1.736 9.238 -16.008 1.00 92.44 181 ALA A CA 1
ATOM 1355 C C . ALA A 1 181 ? -1.938 10.758 -16.179 1.00 92.44 181 ALA A C 1
ATOM 1357 O O . ALA A 1 181 ? -1.628 11.540 -15.276 1.00 92.44 181 ALA A O 1
ATOM 1358 N N . ASN A 1 182 ? -2.548 11.170 -17.294 1.00 92.62 182 ASN A N 1
ATOM 1359 C CA . ASN A 1 182 ? -2.900 12.561 -17.610 1.00 92.62 182 ASN A CA 1
ATOM 1360 C C . ASN A 1 182 ? -4.338 12.884 -17.165 1.00 92.62 182 ASN A C 1
ATOM 1362 O O . ASN A 1 182 ? -5.143 13.363 -17.962 1.00 92.62 182 ASN A O 1
ATOM 1366 N N . SER A 1 183 ? -4.673 12.509 -15.928 1.00 96.94 183 SER A N 1
ATOM 1367 C CA . SER A 1 183 ? -6.021 12.625 -15.372 1.00 96.94 183 SER A CA 1
ATOM 1368 C C . SER A 1 183 ? -6.510 14.073 -15.349 1.00 96.94 183 SER A C 1
ATOM 1370 O O . SER A 1 183 ? -5.997 14.908 -14.600 1.00 96.94 183 SER A O 1
ATOM 1372 N N . PHE A 1 184 ? -7.566 14.327 -16.117 1.00 97.62 184 PHE A N 1
ATOM 1373 C CA . PHE A 1 184 ? -8.344 15.556 -16.086 1.00 97.62 184 PHE A CA 1
ATOM 1374 C C . PHE A 1 184 ? -9.025 15.737 -14.725 1.00 97.62 184 PHE A C 1
ATOM 1376 O O . PHE A 1 184 ? -9.100 16.857 -14.218 1.00 97.62 184 PHE A O 1
ATOM 1383 N N . VAL A 1 185 ? -9.499 14.647 -14.107 1.00 98.31 185 VAL A N 1
ATOM 1384 C CA . VAL A 1 185 ? -10.144 14.710 -12.785 1.00 98.31 185 VAL A CA 1
ATOM 1385 C C . VAL A 1 185 ? -9.166 15.202 -11.724 1.00 98.31 185 VAL A C 1
ATOM 1387 O O . VAL A 1 185 ? -9.472 16.152 -11.008 1.00 98.31 185 VAL A O 1
ATOM 1390 N N . ARG A 1 186 ? -7.968 14.610 -11.654 1.00 98.00 186 ARG A N 1
ATOM 1391 C CA . ARG A 1 186 ? -6.917 15.031 -10.718 1.00 98.00 186 ARG A CA 1
ATOM 1392 C C . ARG A 1 186 ? -6.528 16.494 -10.938 1.00 98.00 186 ARG A C 1
ATOM 1394 O O . ARG A 1 186 ? -6.423 17.251 -9.975 1.00 98.00 186 ARG A O 1
ATOM 1401 N N . GLU A 1 187 ? -6.323 16.894 -12.191 1.00 97.19 187 GLU A N 1
ATOM 1402 C CA . GLU A 1 187 ? -5.954 18.272 -12.539 1.00 97.19 187 GLU A CA 1
ATOM 1403 C C . GLU A 1 187 ? -7.059 19.276 -12.184 1.00 97.19 187 GLU A C 1
ATOM 1405 O O . GLU A 1 187 ? -6.760 20.356 -11.678 1.00 97.19 187 GLU A O 1
ATOM 1410 N N . SER A 1 188 ? -8.331 18.901 -12.352 1.00 96.62 188 SER A N 1
ATOM 1411 C CA . SER A 1 188 ? -9.483 19.730 -11.964 1.00 96.62 188 SER A CA 1
ATOM 1412 C C . SER A 1 188 ? -9.567 19.968 -10.453 1.00 96.62 188 SER A C 1
ATOM 1414 O O . SER A 1 188 ? -10.078 21.001 -10.028 1.00 96.62 188 SER A O 1
ATOM 1416 N N . LEU A 1 189 ? -9.038 19.042 -9.646 1.00 94.81 189 LEU A N 1
ATOM 1417 C CA . LEU A 1 189 ? -8.911 19.194 -8.194 1.00 94.81 189 LEU A CA 1
ATOM 1418 C C . LEU A 1 189 ? -7.672 20.004 -7.774 1.00 94.81 189 LEU A C 1
ATOM 1420 O O . LEU A 1 189 ? -7.496 20.288 -6.593 1.00 94.81 189 LEU A O 1
ATOM 1424 N N . GLY A 1 190 ? -6.787 20.367 -8.710 1.00 95.12 190 GLY A N 1
ATOM 1425 C CA . GLY A 1 190 ? -5.524 21.038 -8.395 1.00 95.12 190 GLY A CA 1
ATOM 1426 C C . GLY A 1 190 ? -4.523 20.152 -7.644 1.00 95.12 190 GLY A C 1
ATOM 1427 O O . GLY A 1 190 ? -3.655 20.670 -6.944 1.00 95.12 190 GLY A O 1
ATOM 1428 N N . ILE A 1 191 ? -4.641 18.825 -7.767 1.00 94.88 191 ILE A N 1
ATOM 1429 C CA . ILE A 1 191 ? -3.774 17.869 -7.071 1.00 94.88 191 ILE A CA 1
ATOM 1430 C C . ILE A 1 191 ? -2.515 17.610 -7.910 1.00 94.88 191 ILE A C 1
ATOM 1432 O O . ILE A 1 191 ? -2.556 16.949 -8.952 1.00 94.88 191 ILE A O 1
ATOM 1436 N N . GLU A 1 192 ? -1.371 18.100 -7.436 1.00 92.38 192 GLU A N 1
ATOM 1437 C CA . GLU A 1 192 ? -0.060 17.791 -8.017 1.00 92.38 192 GLU A CA 1
ATOM 1438 C C . GLU A 1 192 ? 0.464 16.441 -7.512 1.00 92.38 192 GLU A C 1
ATOM 1440 O O . GLU A 1 192 ? 0.298 16.089 -6.344 1.00 92.38 192 GLU A O 1
ATOM 1445 N N . ARG A 1 193 ? 1.121 15.669 -8.386 1.00 91.56 193 ARG A N 1
ATOM 1446 C CA . ARG A 1 193 ? 1.716 14.380 -8.003 1.00 91.56 193 ARG A CA 1
ATOM 1447 C C . ARG A 1 193 ? 3.118 14.581 -7.427 1.00 91.56 193 ARG A C 1
ATOM 1449 O O . ARG A 1 193 ? 3.914 15.337 -7.979 1.00 91.56 193 ARG A O 1
ATOM 1456 N N . ALA A 1 194 ? 3.448 13.845 -6.371 1.00 88.88 194 ALA A N 1
ATOM 1457 C CA . ALA A 1 194 ? 4.799 13.772 -5.829 1.00 88.88 194 ALA A CA 1
ATOM 1458 C C . ALA A 1 194 ? 5.646 12.760 -6.617 1.00 88.88 194 ALA A C 1
ATOM 1460 O O . ALA A 1 194 ? 5.192 11.643 -6.863 1.00 88.88 194 ALA A O 1
ATOM 1461 N N . GLN A 1 195 ? 6.878 13.131 -6.981 1.00 85.75 195 GLN A N 1
ATOM 1462 C CA . GLN A 1 195 ? 7.854 12.219 -7.592 1.00 85.75 195 GLN A CA 1
ATOM 1463 C C . GLN A 1 195 ? 8.566 11.405 -6.507 1.00 85.75 195 GLN A C 1
ATOM 1465 O O . GLN A 1 195 ? 9.153 11.977 -5.589 1.00 85.75 195 GLN A O 1
ATOM 1470 N N . LEU A 1 196 ? 8.595 10.080 -6.646 1.00 82.50 196 LEU A N 1
ATOM 1471 C CA . LEU A 1 196 ? 9.197 9.169 -5.663 1.00 82.50 196 LEU A CA 1
ATOM 1472 C C . LEU A 1 196 ? 10.664 8.819 -5.977 1.00 82.50 196 LEU A C 1
ATOM 1474 O O . LEU A 1 196 ? 11.071 7.667 -5.905 1.00 82.50 196 LEU A O 1
ATOM 1478 N N . GLY A 1 197 ? 11.476 9.812 -6.357 1.00 67.50 197 GLY A N 1
ATOM 1479 C CA . GLY A 1 197 ? 12.933 9.647 -6.514 1.00 67.50 197 GLY A CA 1
ATOM 1480 C C . GLY A 1 197 ? 13.412 8.834 -7.728 1.00 67.50 197 GLY A C 1
ATOM 1481 O O . GLY A 1 197 ? 14.615 8.714 -7.928 1.00 67.50 197 GLY A O 1
ATOM 1482 N N . PHE A 1 198 ? 12.508 8.329 -8.571 1.00 72.94 198 PHE A N 1
ATOM 1483 C CA . PHE A 1 198 ? 12.847 7.643 -9.823 1.00 72.94 198 PHE A CA 1
ATOM 1484 C C . PHE A 1 198 ? 13.075 8.642 -10.961 1.00 72.94 198 PHE A C 1
ATOM 1486 O O . PHE A 1 198 ? 12.226 9.505 -11.213 1.00 72.94 198 PHE A O 1
ATOM 1493 N N . ALA A 1 199 ? 14.186 8.511 -11.686 1.00 75.94 199 ALA A N 1
ATOM 1494 C CA . ALA A 1 199 ? 14.379 9.247 -12.930 1.00 75.94 199 ALA A CA 1
ATOM 1495 C C . ALA A 1 199 ? 13.418 8.693 -13.997 1.00 75.94 199 ALA A C 1
ATOM 1497 O O . ALA A 1 199 ? 13.416 7.481 -14.210 1.00 75.94 199 ALA A O 1
ATOM 1498 N N . PRO A 1 200 ? 12.609 9.532 -14.669 1.00 81.62 200 PRO A N 1
ATOM 1499 C CA . PRO A 1 200 ? 11.715 9.054 -15.715 1.00 81.62 200 PRO A CA 1
ATOM 1500 C C . PRO A 1 200 ? 12.453 8.240 -16.779 1.00 81.62 200 PRO A C 1
ATOM 1502 O O . PRO A 1 200 ? 13.553 8.609 -17.195 1.00 81.62 200 PRO A O 1
ATOM 1505 N N . MET A 1 201 ? 11.826 7.157 -17.228 1.00 84.50 201 MET A N 1
ATOM 1506 C CA . MET A 1 201 ? 12.405 6.220 -18.185 1.00 84.50 201 MET A CA 1
ATOM 1507 C C . MET A 1 201 ? 11.548 6.170 -19.442 1.00 84.50 201 MET A C 1
ATOM 1509 O O . MET A 1 201 ? 10.359 5.867 -19.364 1.00 84.50 201 MET A O 1
ATOM 1513 N N . ASP A 1 202 ? 12.164 6.414 -20.594 1.00 90.06 202 ASP A N 1
ATOM 1514 C CA . ASP A 1 202 ? 11.508 6.261 -21.886 1.00 90.06 202 ASP A CA 1
ATOM 1515 C C . ASP A 1 202 ? 11.827 4.865 -22.450 1.00 90.06 202 ASP A C 1
ATOM 1517 O O . ASP A 1 202 ? 12.985 4.443 -22.484 1.00 90.06 202 ASP A O 1
ATOM 1521 N N . SER A 1 203 ? 10.803 4.119 -22.862 1.00 91.50 203 SER A N 1
ATOM 1522 C CA . SER A 1 203 ? 10.949 2.757 -23.390 1.00 91.50 203 SER A CA 1
ATOM 1523 C C . SER A 1 203 ? 10.088 2.564 -24.630 1.00 91.50 203 SER A C 1
ATOM 1525 O O . SER A 1 203 ? 8.892 2.866 -24.624 1.00 91.50 203 SER A O 1
ATOM 1527 N N . LEU A 1 204 ? 10.700 2.059 -25.698 1.00 93.69 204 LEU A N 1
ATOM 1528 C CA . LEU A 1 204 ? 10.010 1.628 -26.903 1.00 93.69 204 LEU A CA 1
ATOM 1529 C C . LEU A 1 204 ? 9.348 0.284 -26.637 1.00 93.69 204 LEU A C 1
ATOM 1531 O O . LEU A 1 204 ? 10.033 -0.691 -26.346 1.00 93.69 204 LEU A O 1
ATOM 1535 N N . VAL A 1 205 ? 8.036 0.224 -26.824 1.00 92.81 205 VAL A N 1
ATOM 1536 C CA . VAL A 1 205 ? 7.262 -1.013 -26.780 1.00 92.81 205 VAL A CA 1
ATOM 1537 C C . VAL A 1 205 ? 6.829 -1.381 -28.191 1.00 92.81 205 VAL A C 1
ATOM 1539 O O . VAL A 1 205 ? 6.144 -0.606 -28.866 1.00 92.81 205 VAL A O 1
ATOM 1542 N N . ILE A 1 206 ? 7.220 -2.579 -28.613 1.00 93.31 206 ILE A N 1
ATOM 1543 C CA . ILE A 1 206 ? 6.822 -3.207 -29.868 1.00 93.31 206 ILE A CA 1
ATOM 1544 C C . ILE A 1 206 ? 5.891 -4.367 -29.537 1.00 93.31 206 ILE A C 1
ATOM 1546 O O . ILE A 1 206 ? 6.312 -5.334 -28.903 1.00 93.31 206 ILE A O 1
ATOM 1550 N N . ASP A 1 207 ? 4.650 -4.287 -30.014 1.00 91.50 207 ASP A N 1
ATOM 1551 C CA . ASP A 1 207 ? 3.745 -5.437 -30.017 1.00 91.50 207 ASP A CA 1
ATOM 1552 C C . ASP A 1 207 ? 3.734 -6.047 -31.416 1.00 91.50 207 ASP A C 1
ATOM 1554 O O . ASP A 1 207 ? 3.467 -5.377 -32.420 1.00 91.50 207 ASP A O 1
ATOM 1558 N N . PHE A 1 208 ? 4.065 -7.329 -31.472 1.00 91.75 208 PHE A N 1
ATOM 1559 C CA . PHE A 1 208 ? 4.215 -8.095 -32.694 1.00 91.75 208 PHE A CA 1
ATOM 1560 C C . PHE A 1 208 ? 3.181 -9.208 -32.743 1.00 91.75 208 PHE A C 1
ATOM 1562 O O . PHE A 1 208 ? 3.002 -9.934 -31.768 1.00 91.75 208 PHE A O 1
ATOM 1569 N N . LYS A 1 209 ? 2.536 -9.376 -33.892 1.00 91.69 209 LYS A N 1
ATOM 1570 C CA . LYS A 1 209 ? 1.545 -10.420 -34.120 1.00 91.69 209 LYS A CA 1
ATOM 1571 C C . LYS A 1 209 ? 2.044 -11.388 -35.181 1.00 91.69 209 LYS A C 1
ATOM 1573 O O . LYS A 1 209 ? 2.149 -11.042 -36.355 1.00 91.69 209 LYS A O 1
ATOM 1578 N N . LEU A 1 210 ? 2.321 -12.611 -34.755 1.00 89.88 210 LEU A N 1
ATOM 1579 C CA . LEU A 1 210 ? 2.710 -13.733 -35.596 1.00 89.88 210 LEU A CA 1
ATOM 1580 C C . LEU A 1 210 ? 1.582 -14.137 -36.555 1.00 89.88 210 LEU A C 1
ATOM 1582 O O . LEU A 1 210 ? 0.395 -14.094 -36.229 1.00 89.88 210 LEU A O 1
ATOM 1586 N N . ASN A 1 211 ? 1.971 -14.592 -37.742 1.00 89.69 211 ASN A N 1
ATOM 1587 C CA . ASN A 1 211 ? 1.066 -15.238 -38.691 1.00 89.69 211 ASN A CA 1
ATOM 1588 C C . ASN A 1 211 ? 0.661 -16.652 -38.233 1.00 89.69 211 ASN A C 1
ATOM 1590 O O . ASN A 1 211 ? -0.410 -17.128 -38.611 1.00 89.69 211 ASN A O 1
ATOM 1594 N N . ASP A 1 212 ? 1.523 -17.316 -37.457 1.00 87.25 212 ASP A N 1
ATOM 1595 C CA . ASP A 1 212 ? 1.369 -18.689 -36.967 1.00 87.25 212 ASP A CA 1
ATOM 1596 C C . ASP A 1 212 ? 1.563 -18.737 -35.442 1.00 87.25 212 ASP A C 1
ATOM 1598 O O . ASP A 1 212 ? 2.638 -18.397 -34.941 1.00 87.25 212 ASP A O 1
ATOM 1602 N N . SER A 1 213 ? 0.526 -19.162 -34.712 1.00 78.88 213 SER A N 1
ATOM 1603 C CA . SER A 1 213 ? 0.499 -19.180 -33.236 1.00 78.88 213 SER A CA 1
ATOM 1604 C C . SER A 1 213 ? 1.386 -20.255 -32.664 1.00 78.88 213 SER A C 1
ATOM 1606 O O . SER A 1 213 ? 1.912 -20.099 -31.561 1.00 78.88 213 SER A O 1
ATOM 1608 N N . ASP A 1 214 ? 1.542 -21.323 -33.436 1.00 80.31 214 ASP A N 1
ATOM 1609 C CA . ASP A 1 214 ? 2.217 -22.545 -33.037 1.00 80.31 214 ASP A CA 1
ATOM 1610 C C . ASP A 1 214 ? 3.703 -22.479 -33.414 1.00 80.31 214 ASP A C 1
ATOM 1612 O O . ASP A 1 214 ? 4.459 -23.424 -33.184 1.00 80.31 214 ASP A O 1
ATOM 1616 N N . ARG A 1 215 ? 4.1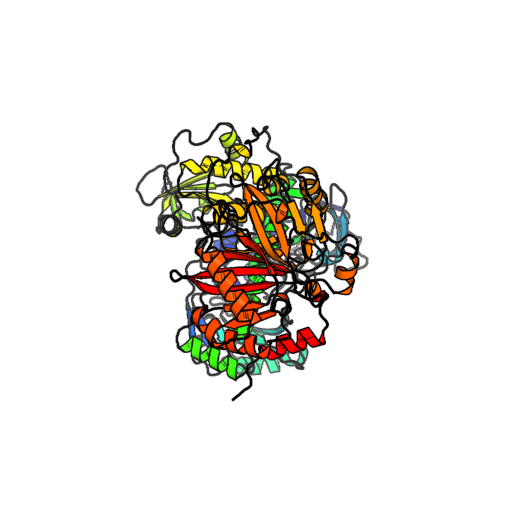48 -21.355 -33.999 1.00 84.00 215 ARG A N 1
ATOM 1617 C CA . ARG A 1 215 ? 5.562 -21.112 -34.243 1.00 84.00 215 ARG A CA 1
ATOM 1618 C C . ARG A 1 215 ? 6.289 -20.947 -32.913 1.00 84.00 215 ARG A C 1
ATOM 1620 O O . ARG A 1 215 ? 6.109 -19.959 -32.201 1.00 84.00 215 ARG A O 1
ATOM 1627 N N . GLU A 1 216 ? 7.190 -21.882 -32.661 1.00 79.75 216 GLU A N 1
ATOM 1628 C CA . GLU A 1 216 ? 8.185 -21.785 -31.601 1.00 79.75 216 GLU A CA 1
ATOM 1629 C C . GLU A 1 216 ? 9.245 -20.733 -31.952 1.00 79.75 216 GLU A C 1
ATOM 1631 O O . GLU A 1 216 ? 9.747 -20.668 -33.082 1.00 79.75 216 GLU A O 1
ATOM 1636 N N . LEU A 1 217 ? 9.582 -19.900 -30.970 1.00 81.81 217 LEU A N 1
ATOM 1637 C CA . LEU A 1 217 ? 10.662 -18.924 -31.051 1.00 81.81 217 LEU A CA 1
ATOM 1638 C C . LEU A 1 217 ? 11.740 -19.342 -30.051 1.00 81.81 217 LEU A C 1
ATOM 1640 O O . LEU A 1 217 ? 11.671 -18.974 -28.886 1.00 81.81 217 LEU A O 1
ATOM 1644 N N . ASP A 1 218 ? 12.744 -20.098 -30.506 1.00 78.50 218 ASP A N 1
ATOM 1645 C CA . ASP A 1 218 ? 13.782 -20.689 -29.637 1.00 78.50 218 ASP A CA 1
ATOM 1646 C C . ASP A 1 218 ? 14.483 -19.660 -28.730 1.00 78.50 218 ASP A C 1
ATOM 1648 O O . ASP A 1 218 ? 14.909 -19.983 -27.622 1.00 78.50 218 ASP A O 1
ATOM 1652 N N . ARG A 1 219 ? 14.611 -18.412 -29.201 1.00 79.06 219 ARG A N 1
ATOM 1653 C CA . ARG A 1 219 ? 15.216 -17.304 -28.448 1.00 79.06 219 ARG A CA 1
ATOM 1654 C C . ARG A 1 219 ? 14.259 -16.592 -27.502 1.00 79.06 219 ARG A C 1
ATOM 1656 O O . ARG A 1 219 ? 14.736 -15.838 -26.671 1.00 79.06 219 ARG A O 1
ATOM 1663 N N . LEU A 1 220 ? 12.951 -16.796 -27.627 1.00 78.62 220 LEU A N 1
ATOM 1664 C CA . LEU A 1 220 ? 11.924 -16.118 -26.843 1.00 78.62 220 LEU A CA 1
ATOM 1665 C C . LEU A 1 220 ? 10.995 -17.147 -26.167 1.00 78.62 220 LEU A C 1
ATOM 1667 O O . LEU A 1 220 ? 9.911 -17.419 -26.688 1.00 78.62 220 LEU A O 1
ATOM 1671 N N . PRO A 1 221 ? 11.400 -17.716 -25.015 1.00 76.38 221 PRO A N 1
ATOM 1672 C CA . PRO A 1 221 ? 10.489 -18.433 -24.121 1.00 76.38 221 PRO A CA 1
ATOM 1673 C C . PRO A 1 221 ? 9.460 -17.466 -23.491 1.00 76.38 221 PRO A C 1
ATOM 1675 O O . PRO A 1 221 ? 9.431 -16.290 -23.848 1.00 76.38 221 PRO A O 1
ATOM 1678 N N . GLU A 1 222 ? 8.634 -17.949 -22.550 1.00 83.38 222 GLU A N 1
ATOM 1679 C CA . GLU A 1 222 ? 7.529 -17.204 -21.906 1.00 83.38 222 GLU A CA 1
ATOM 1680 C C . GLU A 1 222 ? 7.843 -15.718 -21.650 1.00 83.38 222 GLU A C 1
ATOM 1682 O O . GLU A 1 222 ? 7.224 -14.853 -22.271 1.00 83.38 222 GLU A O 1
ATOM 1687 N N . VAL A 1 223 ? 8.826 -15.424 -20.782 1.00 88.81 223 VAL A N 1
ATOM 1688 C CA . VAL A 1 223 ? 9.358 -14.072 -20.535 1.00 88.81 223 VAL A CA 1
ATOM 1689 C C . VAL A 1 223 ? 10.867 -14.099 -20.308 1.00 88.81 223 VAL A C 1
ATOM 1691 O O . VAL A 1 223 ? 11.407 -14.943 -19.584 1.00 88.81 223 VAL A O 1
ATOM 1694 N N . LEU A 1 224 ? 11.543 -13.111 -20.886 1.00 91.00 224 LEU A N 1
ATOM 1695 C CA . LEU A 1 224 ? 12.964 -12.837 -20.745 1.00 91.00 224 LEU A CA 1
ATOM 1696 C C . LEU A 1 224 ? 13.212 -11.400 -20.294 1.00 91.00 224 LEU A C 1
ATOM 1698 O O . LEU A 1 224 ? 12.694 -10.457 -20.889 1.00 91.00 224 LEU A O 1
ATOM 1702 N N . GLN A 1 225 ? 14.093 -11.243 -19.310 1.00 93.06 225 GLN A N 1
ATOM 1703 C CA . GLN A 1 225 ? 14.773 -9.983 -19.030 1.00 93.06 225 GLN A CA 1
ATOM 1704 C C . GLN A 1 225 ? 16.212 -10.080 -19.550 1.00 93.06 225 GLN A C 1
ATOM 1706 O O . GLN A 1 225 ? 17.026 -10.825 -18.999 1.00 93.06 225 GLN A O 1
ATOM 1711 N N . VAL A 1 226 ? 16.529 -9.319 -20.598 1.00 94.00 226 VAL A N 1
ATOM 1712 C CA . VAL A 1 226 ? 17.884 -9.207 -21.150 1.00 94.00 226 VAL A CA 1
ATOM 1713 C C . VAL A 1 226 ? 18.638 -8.142 -20.355 1.00 94.00 226 VAL A C 1
ATOM 1715 O O . VAL A 1 226 ? 18.344 -6.949 -20.446 1.00 94.00 226 VAL A O 1
ATOM 1718 N N . LEU A 1 227 ? 19.608 -8.582 -19.557 1.00 94.19 227 LEU A N 1
ATOM 1719 C CA . LEU A 1 227 ? 20.417 -7.778 -18.639 1.00 94.19 227 LEU A CA 1
ATOM 1720 C C . LEU A 1 227 ? 21.625 -7.128 -19.333 1.00 94.19 227 LEU A C 1
ATOM 1722 O O . LEU A 1 227 ? 22.735 -7.097 -18.795 1.00 94.19 227 LEU A O 1
ATOM 1726 N N . ASP A 1 228 ? 21.411 -6.618 -20.542 1.00 92.94 228 ASP A N 1
ATOM 1727 C CA . ASP A 1 228 ? 22.438 -5.959 -21.340 1.00 92.94 228 ASP A CA 1
ATOM 1728 C C . ASP A 1 228 ? 22.752 -4.553 -20.782 1.00 92.94 228 ASP A C 1
ATOM 1730 O O . ASP A 1 228 ? 21.864 -3.697 -20.771 1.00 92.94 228 ASP A O 1
ATOM 1734 N N . PRO A 1 229 ? 23.990 -4.273 -20.325 1.00 91.12 229 PRO A N 1
ATOM 1735 C CA . PRO A 1 229 ? 24.358 -2.941 -19.845 1.00 91.12 229 PRO A CA 1
ATOM 1736 C C . PRO A 1 229 ? 24.324 -1.869 -20.946 1.00 91.12 229 PRO A C 1
ATOM 1738 O O . PRO A 1 229 ? 24.205 -0.680 -20.631 1.00 91.12 229 PRO A O 1
ATOM 1741 N N . GLU A 1 230 ? 24.421 -2.256 -22.225 1.00 90.50 230 GLU A N 1
ATOM 1742 C CA . GLU A 1 230 ? 24.263 -1.328 -23.342 1.00 90.50 230 GLU A CA 1
ATOM 1743 C C . GLU A 1 230 ? 22.795 -0.919 -23.481 1.00 90.50 230 GLU A C 1
ATOM 1745 O O . GLU A 1 230 ? 22.485 0.273 -23.356 1.00 90.50 230 GLU A O 1
ATOM 1750 N N . ARG A 1 231 ? 21.883 -1.880 -23.676 1.00 90.25 231 ARG A N 1
ATOM 1751 C CA . ARG A 1 231 ? 20.438 -1.632 -23.737 1.00 90.25 231 ARG A CA 1
ATOM 1752 C C . ARG A 1 231 ? 19.641 -2.763 -23.075 1.00 90.25 231 ARG A C 1
ATOM 1754 O O . ARG A 1 231 ? 19.367 -3.760 -23.741 1.00 90.25 231 ARG A O 1
ATOM 1761 N N . PRO A 1 232 ? 19.193 -2.587 -21.820 1.00 90.50 232 PRO A N 1
ATOM 1762 C CA . PRO A 1 232 ? 18.328 -3.554 -21.155 1.00 90.50 232 PRO A CA 1
ATOM 1763 C C . PRO A 1 232 ? 17.008 -3.728 -21.906 1.00 90.50 232 PRO A C 1
ATOM 1765 O O . PRO A 1 232 ? 16.480 -2.769 -22.483 1.00 90.50 232 PRO A O 1
ATOM 1768 N N . GLN A 1 233 ? 16.483 -4.954 -21.898 1.00 91.75 233 GLN A N 1
ATOM 1769 C CA . GLN A 1 233 ? 15.294 -5.312 -22.676 1.00 91.75 233 GLN A CA 1
ATOM 1770 C C . GLN A 1 233 ? 14.395 -6.263 -21.902 1.00 91.75 233 GLN A C 1
ATOM 1772 O O . GLN A 1 233 ? 14.875 -7.107 -21.143 1.00 91.75 233 GLN A O 1
ATOM 1777 N N . LEU A 1 234 ? 13.098 -6.169 -22.165 1.00 91.69 234 LEU A N 1
ATOM 1778 C CA . LEU A 1 234 ? 12.118 -7.172 -21.772 1.00 91.69 234 LEU A CA 1
ATOM 1779 C C . LEU A 1 234 ? 11.517 -7.760 -23.042 1.00 91.69 234 LEU A C 1
ATOM 1781 O O . LEU A 1 234 ? 11.195 -7.028 -23.976 1.00 91.69 234 LEU A O 1
ATOM 1785 N N . ALA A 1 235 ? 11.329 -9.069 -23.076 1.00 90.94 235 ALA A N 1
ATOM 1786 C CA . ALA A 1 235 ? 10.576 -9.703 -24.141 1.00 90.94 235 ALA A CA 1
ATOM 1787 C C . ALA A 1 235 ? 9.688 -10.801 -23.566 1.00 90.94 235 ALA A C 1
ATOM 1789 O O . ALA A 1 235 ? 10.101 -11.522 -22.662 1.00 90.94 235 ALA A O 1
ATOM 1790 N N . GLY A 1 236 ? 8.470 -10.936 -24.078 1.00 88.81 236 GLY A N 1
ATOM 1791 C CA . GLY A 1 236 ? 7.552 -11.974 -23.628 1.00 88.81 236 GLY A CA 1
ATOM 1792 C C . GLY A 1 236 ? 6.566 -12.398 -24.701 1.00 88.81 236 GLY A C 1
ATOM 1793 O O . GLY A 1 236 ? 6.250 -11.634 -25.619 1.00 88.81 236 GLY A O 1
ATOM 1794 N N . ARG A 1 237 ? 6.077 -13.630 -24.579 1.00 84.56 237 ARG A N 1
ATOM 1795 C CA . ARG A 1 237 ? 5.012 -14.178 -25.418 1.00 84.56 237 ARG A CA 1
ATOM 1796 C C . ARG A 1 237 ? 3.685 -14.121 -24.684 1.00 84.56 237 ARG A C 1
ATOM 1798 O O . ARG A 1 237 ? 3.607 -14.366 -23.488 1.00 84.56 237 ARG A O 1
ATOM 1805 N N . TRP A 1 238 ? 2.632 -13.826 -25.429 1.00 78.12 238 TRP A N 1
ATOM 1806 C CA . TRP A 1 238 ? 1.253 -14.033 -25.006 1.00 78.12 238 TRP A CA 1
ATOM 1807 C C . TRP A 1 238 ? 0.743 -15.256 -25.774 1.00 78.12 238 TRP A C 1
ATOM 1809 O O . TRP A 1 238 ? 0.079 -15.152 -26.814 1.00 78.12 238 TRP A O 1
ATOM 1819 N N . GLU A 1 239 ? 1.180 -16.433 -25.323 1.00 58.66 239 GLU A N 1
ATOM 1820 C CA . GLU A 1 239 ? 0.897 -17.728 -25.939 1.00 58.66 239 GLU A CA 1
ATOM 1821 C C . GLU A 1 239 ? -0.613 -17.970 -26.045 1.00 58.66 239 GLU A C 1
ATOM 1823 O O . GLU A 1 239 ? -1.414 -17.536 -25.219 1.00 58.66 239 GLU A O 1
ATOM 1828 N N . GLY A 1 240 ? -1.015 -18.639 -27.128 1.00 57.81 240 GLY A N 1
ATOM 1829 C CA . GLY A 1 240 ? -2.418 -18.912 -27.450 1.00 57.81 240 GLY A CA 1
ATOM 1830 C C . GLY A 1 240 ? -3.104 -17.868 -28.336 1.00 57.81 240 GLY A C 1
ATOM 1831 O O . GLY A 1 240 ? -4.229 -18.111 -28.779 1.00 57.81 240 GLY A O 1
ATOM 1832 N N . ARG A 1 241 ? -2.467 -16.723 -28.642 1.00 63.03 241 ARG A N 1
ATOM 1833 C CA . ARG A 1 241 ? -3.108 -15.654 -29.443 1.00 63.03 241 ARG A CA 1
ATOM 1834 C C . ARG A 1 241 ? -2.228 -14.952 -30.489 1.00 63.03 241 ARG A C 1
ATOM 1836 O O . ARG A 1 241 ? -2.689 -13.963 -31.045 1.00 63.03 241 ARG A O 1
ATOM 1843 N N . ASN A 1 242 ? -1.047 -15.478 -30.831 1.00 82.44 242 ASN A N 1
ATOM 1844 C CA . ASN A 1 242 ? -0.092 -14.926 -31.819 1.00 82.44 242 ASN A CA 1
ATOM 1845 C C . ASN A 1 242 ? 0.709 -13.690 -31.394 1.00 82.44 242 ASN A C 1
ATOM 1847 O O . ASN A 1 242 ? 1.485 -13.196 -32.205 1.00 82.44 242 ASN A O 1
ATOM 1851 N N . TYR A 1 243 ? 0.546 -13.160 -30.187 1.00 87.38 243 TYR A N 1
ATOM 1852 C CA . TYR A 1 243 ? 1.166 -11.884 -29.842 1.00 87.38 243 TYR A CA 1
ATOM 1853 C C . TYR A 1 243 ? 2.436 -12.053 -29.005 1.00 87.38 243 TYR A C 1
ATOM 1855 O O . TYR A 1 243 ? 2.508 -12.911 -28.126 1.00 87.38 243 TYR A O 1
ATOM 1863 N N . SER A 1 244 ? 3.414 -11.192 -29.262 1.00 89.44 244 SER A N 1
ATOM 1864 C CA . SER A 1 244 ? 4.641 -11.049 -28.483 1.00 89.44 244 SER A CA 1
ATOM 1865 C C . SER A 1 244 ? 4.904 -9.573 -28.219 1.00 89.44 244 SER A C 1
ATOM 1867 O O . SER A 1 244 ? 4.622 -8.730 -29.073 1.00 89.44 244 SER A O 1
ATOM 1869 N N . ARG A 1 245 ? 5.491 -9.270 -27.064 1.00 91.31 245 ARG A N 1
ATOM 1870 C CA . ARG A 1 245 ? 5.924 -7.924 -26.701 1.00 91.31 245 ARG A CA 1
ATOM 1871 C C . ARG A 1 245 ? 7.429 -7.864 -26.548 1.00 91.31 245 ARG A C 1
ATOM 1873 O O . ARG A 1 245 ? 8.027 -8.757 -25.954 1.00 91.31 245 ARG A O 1
ATOM 1880 N N . PHE A 1 246 ? 7.997 -6.764 -27.023 1.00 92.88 246 PHE A N 1
ATOM 1881 C CA . PHE A 1 246 ? 9.398 -6.415 -26.859 1.00 92.88 246 PHE A CA 1
ATOM 1882 C C . PHE A 1 246 ? 9.504 -4.982 -26.350 1.00 92.88 246 PHE A C 1
ATOM 1884 O O . PHE A 1 246 ? 8.872 -4.080 -26.899 1.00 92.88 246 PHE A O 1
ATOM 1891 N N . GLU A 1 247 ? 10.298 -4.772 -25.309 1.00 93.38 247 GLU A N 1
ATOM 1892 C CA . GLU A 1 247 ? 10.530 -3.469 -24.700 1.00 93.38 247 GLU A CA 1
ATOM 1893 C C . GLU A 1 247 ? 12.020 -3.138 -24.724 1.00 93.38 247 GLU A C 1
ATOM 1895 O O . GLU A 1 247 ? 12.852 -3.956 -24.328 1.00 93.38 247 GLU A O 1
ATOM 1900 N N . PHE A 1 248 ? 12.346 -1.928 -25.170 1.00 92.25 248 PHE A N 1
ATOM 1901 C CA . PHE A 1 248 ? 13.714 -1.446 -25.322 1.00 92.25 248 PHE A CA 1
ATOM 1902 C C . PHE A 1 248 ? 13.847 -0.075 -24.672 1.00 92.25 248 PHE A C 1
ATOM 1904 O O . PHE A 1 248 ? 13.208 0.885 -25.105 1.00 92.25 248 PHE A O 1
ATOM 1911 N N . ILE A 1 249 ? 14.726 0.043 -23.678 1.00 89.69 249 ILE A N 1
ATOM 1912 C CA . ILE A 1 249 ? 15.019 1.339 -23.055 1.00 89.69 249 ILE A CA 1
ATOM 1913 C C . ILE A 1 249 ? 15.638 2.277 -24.092 1.00 89.69 249 ILE A C 1
ATOM 1915 O O . ILE A 1 249 ? 16.572 1.885 -24.798 1.00 89.69 249 ILE A O 1
ATOM 1919 N N . LEU A 1 250 ? 15.148 3.515 -24.166 1.00 89.00 250 LEU A N 1
ATOM 1920 C CA . LEU A 1 250 ? 15.769 4.575 -24.958 1.00 89.00 250 LEU A CA 1
ATOM 1921 C C . LEU A 1 250 ? 16.995 5.133 -24.238 1.00 89.00 250 LEU A C 1
ATOM 1923 O O . LEU A 1 250 ? 16.997 5.352 -23.025 1.00 89.00 250 LEU A O 1
ATOM 1927 N N . HIS A 1 251 ? 18.055 5.388 -24.996 1.00 87.31 251 HIS A N 1
ATOM 1928 C CA . HIS A 1 251 ? 19.235 6.074 -24.488 1.00 87.31 251 HIS A CA 1
ATOM 1929 C C . HIS A 1 251 ? 19.012 7.583 -24.462 1.00 87.31 251 HIS A C 1
ATOM 1931 O O . HIS A 1 251 ? 18.250 8.147 -25.246 1.00 87.31 251 HIS A O 1
ATOM 1937 N N . GLU A 1 252 ? 19.734 8.256 -23.569 1.00 81.31 252 GLU A N 1
ATOM 1938 C CA . GLU A 1 252 ? 19.731 9.713 -23.510 1.00 81.31 252 GLU A CA 1
ATOM 1939 C C . GLU A 1 252 ? 20.194 10.305 -24.852 1.00 81.31 252 GLU A C 1
ATOM 1941 O O . GLU A 1 252 ? 21.275 9.983 -25.349 1.00 81.31 252 GLU A O 1
ATOM 1946 N N . GLY A 1 253 ? 19.365 11.176 -25.432 1.00 83.56 253 GLY A N 1
ATOM 1947 C CA . GLY A 1 253 ? 19.635 11.842 -26.707 1.00 83.56 253 GLY A CA 1
ATOM 1948 C C . GLY A 1 253 ? 19.154 11.096 -27.956 1.00 83.56 253 GLY A C 1
ATOM 1949 O O . GLY A 1 253 ? 19.302 11.643 -29.048 1.00 83.56 253 GLY A O 1
ATOM 1950 N N . GLU A 1 254 ? 18.572 9.900 -27.825 1.00 89.44 254 GLU A N 1
ATOM 1951 C CA . GLU A 1 254 ? 17.859 9.255 -28.934 1.00 89.44 254 GLU A CA 1
ATOM 1952 C C . GLU A 1 254 ? 16.523 9.952 -29.205 1.00 89.44 254 GLU A C 1
ATOM 1954 O O . GLU A 1 254 ? 15.812 10.357 -28.283 1.00 89.44 254 GLU A O 1
ATOM 1959 N N . ASP A 1 255 ? 16.176 10.091 -30.485 1.00 92.06 255 ASP A N 1
ATOM 1960 C CA . ASP A 1 255 ? 14.883 10.629 -30.891 1.00 92.06 255 ASP A CA 1
ATOM 1961 C C . ASP A 1 255 ? 13.809 9.537 -30.817 1.00 92.06 255 ASP A C 1
ATOM 1963 O O . ASP A 1 255 ? 13.938 8.469 -31.421 1.00 92.06 255 ASP A O 1
ATOM 1967 N N . ALA A 1 256 ? 12.745 9.802 -30.058 1.00 91.56 256 ALA A N 1
ATOM 1968 C CA . ALA A 1 256 ? 11.698 8.823 -29.794 1.00 91.56 256 ALA A CA 1
ATOM 1969 C C . ALA A 1 256 ? 10.886 8.454 -31.045 1.00 91.56 256 ALA A C 1
ATOM 1971 O O . ALA A 1 256 ? 10.490 7.297 -31.192 1.00 91.56 256 ALA A O 1
ATOM 1972 N N . GLU A 1 257 ? 10.645 9.409 -31.949 1.00 92.00 257 GLU A N 1
ATOM 1973 C CA . GLU A 1 257 ? 9.891 9.167 -33.183 1.00 92.00 257 GLU A CA 1
ATOM 1974 C C . GLU A 1 257 ? 10.724 8.355 -34.178 1.00 92.00 257 GLU A C 1
ATOM 1976 O O . GLU A 1 257 ? 10.226 7.390 -34.762 1.00 92.00 257 GLU A O 1
ATOM 1981 N N . GLU A 1 258 ? 12.006 8.695 -34.334 1.00 92.00 258 GLU A N 1
ATOM 1982 C CA . GLU A 1 258 ? 12.943 7.936 -35.158 1.00 92.00 258 GLU A CA 1
ATOM 1983 C C . GLU A 1 258 ? 13.106 6.512 -34.622 1.00 92.00 258 GLU A C 1
ATOM 1985 O O . GLU A 1 258 ? 13.026 5.552 -35.391 1.00 92.00 258 GLU A O 1
ATOM 1990 N N . PHE A 1 259 ? 13.296 6.342 -33.312 1.00 91.19 259 PHE A N 1
ATOM 1991 C CA . PHE A 1 259 ? 13.493 5.022 -32.714 1.00 91.19 259 PHE A CA 1
ATOM 1992 C C . PHE A 1 259 ? 12.243 4.133 -32.850 1.00 91.19 259 PHE A C 1
ATOM 1994 O O . PHE A 1 259 ? 12.366 2.941 -33.133 1.00 91.19 259 PHE A O 1
ATOM 2001 N N . ALA A 1 260 ? 11.042 4.717 -32.750 1.00 93.81 260 ALA A N 1
ATOM 2002 C CA . ALA A 1 260 ? 9.767 4.028 -32.967 1.00 93.81 260 ALA A CA 1
ATOM 2003 C C . ALA A 1 260 ? 9.398 3.803 -34.446 1.00 93.81 260 ALA A C 1
ATOM 2005 O O . ALA A 1 260 ? 8.390 3.147 -34.727 1.00 93.81 260 ALA A O 1
ATOM 2006 N N . ALA A 1 261 ? 10.179 4.314 -35.405 1.00 94.25 261 ALA A N 1
ATOM 2007 C CA . ALA A 1 261 ? 9.919 4.090 -36.823 1.00 94.25 261 ALA A CA 1
ATOM 2008 C C . ALA A 1 261 ? 9.916 2.588 -37.149 1.00 94.25 261 ALA A C 1
ATOM 2010 O O . ALA A 1 261 ? 10.751 1.819 -36.660 1.00 94.25 261 ALA A O 1
ATOM 2011 N N . ILE A 1 262 ? 8.988 2.154 -38.006 1.00 93.06 262 ILE A N 1
ATOM 2012 C CA . ILE A 1 262 ? 8.757 0.728 -38.274 1.00 93.06 262 ILE A CA 1
ATOM 2013 C C . ILE A 1 262 ? 10.005 0.035 -38.833 1.00 93.06 262 ILE A C 1
ATOM 2015 O O . ILE A 1 262 ? 10.278 -1.116 -38.502 1.00 93.06 262 ILE A O 1
ATOM 2019 N N . GLU A 1 263 ? 10.805 0.738 -39.635 1.00 92.75 263 GLU A N 1
ATOM 2020 C CA . GLU A 1 263 ? 12.057 0.225 -40.187 1.00 92.75 263 GLU A CA 1
ATOM 2021 C C . GLU A 1 263 ? 13.108 -0.028 -39.099 1.00 92.75 263 GLU A C 1
ATOM 2023 O O . GLU A 1 263 ? 13.921 -0.940 -39.239 1.00 92.75 263 GLU A O 1
ATOM 2028 N N . ASN A 1 264 ? 13.104 0.763 -38.022 1.00 93.31 264 ASN A N 1
ATOM 2029 C CA . ASN A 1 264 ? 13.991 0.579 -36.874 1.00 93.31 264 ASN A CA 1
ATOM 2030 C C . ASN A 1 264 ? 13.465 -0.506 -35.932 1.00 93.31 264 ASN A C 1
ATOM 2032 O O . ASN A 1 264 ? 14.251 -1.339 -35.483 1.00 93.31 264 ASN A O 1
ATOM 2036 N N . CYS A 1 265 ? 12.147 -0.582 -35.737 1.00 95.19 265 CYS A N 1
ATOM 2037 C CA . CYS A 1 265 ? 11.513 -1.688 -35.022 1.00 95.19 265 CYS A CA 1
ATOM 2038 C C . CYS A 1 265 ? 11.887 -3.040 -35.649 1.00 95.19 265 CYS A C 1
ATOM 2040 O O . CYS A 1 265 ? 12.285 -3.956 -34.938 1.00 95.19 265 CYS A O 1
ATOM 2042 N N . TRP A 1 266 ? 11.856 -3.156 -36.982 1.00 95.31 266 TRP A N 1
ATOM 2043 C CA . TRP A 1 266 ? 12.273 -4.385 -37.663 1.00 95.31 266 TRP A CA 1
ATOM 2044 C C . TRP A 1 266 ? 13.728 -4.772 -37.392 1.00 95.31 266 TRP A C 1
ATOM 2046 O O . TRP A 1 266 ? 13.989 -5.949 -37.172 1.00 95.31 266 TRP A O 1
ATOM 2056 N N . LYS A 1 267 ? 14.659 -3.809 -37.339 1.00 93.12 267 LYS A N 1
ATOM 2057 C CA . LYS A 1 267 ? 16.069 -4.086 -37.000 1.00 93.12 267 LYS A CA 1
ATOM 2058 C C . LYS A 1 267 ? 16.217 -4.636 -35.583 1.00 93.12 267 LYS A C 1
ATOM 2060 O O . LYS A 1 267 ? 17.028 -5.526 -35.361 1.00 93.12 267 LYS A O 1
ATOM 2065 N N . LEU A 1 268 ? 15.441 -4.113 -34.633 1.00 92.44 268 LEU A N 1
ATOM 2066 C CA . LEU A 1 268 ? 15.433 -4.611 -33.256 1.00 92.44 268 LEU A CA 1
ATOM 2067 C C . LEU A 1 268 ? 14.855 -6.027 -33.185 1.00 92.44 268 LEU A C 1
ATOM 2069 O O . LEU A 1 268 ? 15.371 -6.864 -32.457 1.00 92.44 268 LEU A O 1
ATOM 2073 N N . LEU A 1 269 ? 13.824 -6.326 -33.980 1.00 92.94 269 LEU A N 1
ATOM 2074 C CA . LEU A 1 269 ? 13.204 -7.650 -34.024 1.00 92.94 269 LEU A CA 1
ATOM 2075 C C . LEU A 1 269 ? 14.088 -8.738 -34.667 1.00 92.94 269 LEU A C 1
ATOM 2077 O O . LEU A 1 269 ? 13.874 -9.919 -34.389 1.00 92.94 269 LEU A O 1
ATOM 2081 N N . GLU A 1 270 ? 15.114 -8.380 -35.451 1.00 90.81 270 GLU A N 1
ATOM 2082 C CA . GLU A 1 270 ? 16.053 -9.351 -36.043 1.00 90.81 270 GLU A CA 1
ATOM 2083 C C . GLU A 1 270 ? 16.757 -10.210 -34.981 1.00 90.81 270 GLU A C 1
ATOM 2085 O O . GLU A 1 270 ? 17.006 -11.393 -35.218 1.00 90.81 270 GLU A O 1
ATOM 2090 N N . MET A 1 271 ? 17.032 -9.665 -33.788 1.00 86.38 271 MET A N 1
ATOM 2091 C CA . MET A 1 271 ? 17.673 -10.432 -32.709 1.00 86.38 271 MET A CA 1
ATOM 2092 C C . MET A 1 271 ? 16.814 -11.611 -32.222 1.00 86.38 271 MET A C 1
ATOM 2094 O O . MET A 1 271 ? 17.347 -12.607 -31.725 1.00 86.38 271 MET A O 1
ATOM 2098 N N . TRP A 1 272 ? 15.498 -11.514 -32.421 1.00 88.75 272 TRP A N 1
ATOM 2099 C CA . TRP A 1 272 ? 14.494 -12.514 -32.062 1.00 88.75 272 TRP A CA 1
ATOM 2100 C C . TRP A 1 272 ? 14.140 -13.446 -33.230 1.00 88.75 272 TRP A C 1
ATOM 2102 O O . TRP A 1 272 ? 13.181 -14.207 -33.139 1.00 88.75 272 TRP A O 1
ATOM 2112 N N . ASP A 1 273 ? 14.908 -13.394 -34.326 1.00 88.75 273 ASP A N 1
ATOM 2113 C CA . ASP A 1 273 ? 14.685 -14.158 -35.558 1.00 88.75 273 ASP A CA 1
ATOM 2114 C C . ASP A 1 273 ? 13.289 -13.899 -36.178 1.00 88.75 273 ASP A C 1
ATOM 2116 O O . ASP A 1 273 ? 12.635 -14.805 -36.718 1.00 88.75 273 ASP A O 1
ATOM 2120 N N . LEU A 1 274 ? 12.834 -12.640 -36.095 1.00 92.06 274 LEU A N 1
ATOM 2121 C CA . LEU A 1 274 ? 11.566 -12.157 -36.645 1.00 92.06 274 LEU A CA 1
ATOM 2122 C C . LEU A 1 274 ? 11.777 -11.226 -37.845 1.00 92.06 274 LEU A C 1
ATOM 2124 O O . LEU A 1 274 ? 12.655 -10.366 -37.860 1.00 92.06 274 LEU A O 1
ATOM 2128 N N . SER A 1 275 ? 10.923 -11.388 -38.854 1.00 93.00 275 SER A N 1
ATOM 2129 C CA . SER A 1 275 ? 10.929 -10.634 -40.108 1.00 93.00 275 SER A CA 1
ATOM 2130 C C . SER A 1 275 ? 9.502 -10.347 -40.610 1.00 93.00 275 SER A C 1
ATOM 2132 O O . SER A 1 275 ? 8.547 -10.972 -40.142 1.00 93.00 275 SER A O 1
ATOM 2134 N N . PRO A 1 276 ? 9.314 -9.469 -41.618 1.00 94.12 276 PRO A N 1
ATOM 2135 C CA . PRO A 1 276 ? 7.991 -9.206 -42.203 1.00 94.12 276 PRO A CA 1
ATOM 2136 C C . PRO A 1 276 ? 7.276 -10.429 -42.791 1.00 94.12 276 PRO A C 1
ATOM 2138 O O . PRO A 1 276 ? 6.077 -10.376 -43.045 1.00 94.12 276 PRO A O 1
ATOM 2141 N N . ALA A 1 277 ? 7.990 -11.531 -43.047 1.00 93.50 277 ALA A N 1
ATOM 2142 C CA . ALA A 1 277 ? 7.372 -12.779 -43.494 1.00 93.50 277 ALA A CA 1
ATOM 2143 C C . ALA A 1 277 ? 6.619 -13.503 -42.363 1.00 93.50 277 ALA A C 1
ATOM 2145 O O . ALA A 1 277 ? 5.743 -14.330 -42.623 1.00 93.50 277 ALA A O 1
ATOM 2146 N N . ASP A 1 278 ? 6.951 -13.182 -41.117 1.00 91.81 278 ASP A N 1
ATOM 2147 C CA . ASP A 1 278 ? 6.542 -13.936 -39.941 1.00 91.81 278 ASP A CA 1
ATOM 2148 C C . ASP A 1 278 ? 5.299 -13.372 -39.266 1.00 91.81 278 ASP A C 1
ATOM 2150 O O . ASP A 1 278 ? 4.638 -14.085 -38.513 1.00 91.81 278 ASP A O 1
ATOM 2154 N N . GLY A 1 279 ? 4.968 -12.112 -39.541 1.00 93.06 279 GLY A N 1
ATOM 2155 C CA . GLY A 1 279 ? 3.877 -11.412 -38.885 1.00 93.06 279 GLY A CA 1
ATOM 2156 C C . GLY A 1 279 ? 3.884 -9.913 -39.152 1.00 93.06 279 GLY A C 1
ATOM 2157 O O . GLY A 1 279 ? 4.586 -9.417 -40.037 1.00 93.06 279 GLY A O 1
ATOM 2158 N N . GLU A 1 280 ? 3.096 -9.195 -38.362 1.00 93.38 280 GLU A N 1
ATOM 2159 C CA . GLU A 1 280 ? 2.932 -7.746 -38.436 1.00 93.38 280 GLU A CA 1
ATOM 2160 C C . GLU A 1 280 ? 3.331 -7.070 -37.119 1.00 93.38 280 GLU A C 1
ATOM 2162 O O . GLU A 1 280 ? 3.027 -7.559 -36.031 1.00 93.38 280 GLU A O 1
ATOM 2167 N N . ILE A 1 281 ? 4.006 -5.922 -37.217 1.00 93.69 281 ILE A N 1
ATOM 2168 C CA . ILE A 1 281 ? 4.172 -5.009 -36.084 1.00 93.69 281 ILE A CA 1
ATOM 2169 C C . ILE A 1 281 ? 2.839 -4.285 -35.917 1.00 93.69 281 ILE A C 1
ATOM 2171 O O . ILE A 1 281 ? 2.469 -3.474 -36.766 1.00 93.69 281 ILE A O 1
ATOM 2175 N N . GLU A 1 282 ? 2.116 -4.583 -34.841 1.00 89.56 282 GLU A N 1
ATOM 2176 C CA . GLU A 1 282 ? 0.844 -3.924 -34.542 1.00 89.56 282 GLU A CA 1
ATOM 2177 C C . GLU A 1 282 ? 1.085 -2.470 -34.126 1.00 89.56 282 GLU A C 1
ATOM 2179 O O . GLU A 1 282 ? 0.328 -1.570 -34.496 1.00 89.56 282 GLU A O 1
ATOM 2184 N N . ARG A 1 283 ? 2.178 -2.238 -33.390 1.00 89.31 283 ARG A N 1
ATOM 2185 C CA . ARG A 1 283 ? 2.653 -0.905 -33.018 1.00 89.31 283 ARG A CA 1
ATOM 2186 C C . ARG A 1 283 ? 4.116 -0.920 -32.583 1.00 89.31 283 ARG A C 1
ATOM 2188 O O . ARG A 1 283 ? 4.588 -1.908 -32.026 1.00 89.31 283 ARG A O 1
ATOM 2195 N N . GLY A 1 284 ? 4.771 0.221 -32.766 1.00 91.88 284 GLY A N 1
ATOM 2196 C CA . GLY A 1 284 ? 5.984 0.623 -32.061 1.00 91.88 284 GLY A CA 1
ATOM 2197 C C . GLY A 1 284 ? 5.733 2.005 -31.466 1.00 91.88 284 GLY A C 1
ATOM 2198 O O . GLY A 1 284 ? 5.389 2.929 -32.201 1.00 91.88 284 GLY A O 1
ATOM 2199 N N . ILE A 1 285 ? 5.806 2.145 -30.144 1.00 91.88 285 ILE A N 1
ATOM 2200 C CA . ILE A 1 285 ? 5.580 3.433 -29.476 1.00 91.88 285 ILE A CA 1
ATOM 2201 C C . ILE A 1 285 ? 6.474 3.572 -28.253 1.00 91.88 285 ILE A C 1
ATOM 2203 O O . ILE A 1 285 ? 6.691 2.613 -27.515 1.00 91.88 285 ILE A O 1
ATOM 2207 N N . VAL A 1 286 ? 6.967 4.785 -28.030 1.00 91.81 286 VAL A N 1
ATOM 2208 C CA . VAL A 1 286 ? 7.742 5.121 -26.841 1.00 91.81 286 VAL A CA 1
ATOM 2209 C C . VAL A 1 286 ? 6.803 5.568 -25.730 1.00 91.81 286 VAL A C 1
ATOM 2211 O O . VAL A 1 286 ? 6.020 6.502 -25.903 1.00 91.81 286 VAL A O 1
ATOM 2214 N N . TYR A 1 287 ? 6.900 4.905 -24.582 1.00 88.75 287 TYR A N 1
ATOM 2215 C CA . TYR A 1 287 ? 6.238 5.308 -23.350 1.00 88.75 287 TYR A CA 1
ATOM 2216 C C . TYR A 1 287 ? 7.227 5.944 -22.396 1.00 88.75 287 TYR A C 1
ATOM 2218 O O . TYR A 1 287 ? 8.320 5.420 -22.192 1.00 88.75 287 TYR A O 1
ATOM 2226 N N . ARG A 1 288 ? 6.786 7.028 -21.761 1.00 88.25 288 ARG A N 1
ATOM 2227 C CA . ARG A 1 288 ? 7.460 7.613 -20.611 1.00 88.25 288 ARG A CA 1
ATOM 2228 C C . ARG A 1 288 ? 6.882 7.029 -19.333 1.00 88.25 288 ARG A C 1
ATOM 2230 O O . ARG A 1 288 ? 5.690 7.177 -19.068 1.00 88.25 288 ARG A O 1
ATOM 2237 N N . PHE A 1 289 ? 7.735 6.398 -18.544 1.00 88.06 289 PHE A N 1
ATOM 2238 C CA . PHE A 1 289 ? 7.395 5.838 -17.247 1.00 88.06 289 PHE A CA 1
ATOM 2239 C C . PHE A 1 289 ? 7.902 6.734 -16.128 1.00 88.06 289 PHE A C 1
ATOM 2241 O O . PHE A 1 289 ? 9.063 7.145 -16.109 1.00 88.06 289 PHE A O 1
ATOM 2248 N N . GLU A 1 290 ? 7.022 7.011 -15.175 1.00 89.94 290 GLU A N 1
ATOM 2249 C CA . GLU A 1 290 ? 7.291 7.855 -14.018 1.00 89.94 290 GLU A CA 1
ATOM 2250 C C . GLU A 1 290 ? 6.870 7.115 -12.747 1.00 89.94 290 GLU A C 1
ATOM 2252 O O . GLU A 1 290 ? 5.965 6.283 -12.776 1.00 89.94 290 GLU A O 1
ATOM 2257 N N . ALA A 1 291 ? 7.524 7.430 -11.630 1.00 92.25 291 ALA A N 1
ATOM 2258 C CA . ALA A 1 291 ? 7.126 6.965 -10.309 1.00 92.25 291 ALA A CA 1
ATOM 2259 C C . ALA A 1 291 ? 6.507 8.145 -9.562 1.00 92.25 291 ALA A C 1
ATOM 2261 O O . ALA A 1 291 ? 7.224 8.975 -8.993 1.00 92.25 291 ALA A O 1
ATOM 2262 N N . THR A 1 292 ? 5.182 8.251 -9.616 1.00 93.88 292 THR A N 1
ATOM 2263 C CA . THR A 1 292 ? 4.460 9.374 -9.015 1.00 93.88 292 THR A CA 1
ATOM 2264 C C . THR A 1 292 ? 3.289 8.913 -8.168 1.00 93.88 292 THR A C 1
ATOM 2266 O O . THR A 1 292 ? 2.683 7.879 -8.442 1.00 93.88 292 THR A O 1
ATOM 2269 N N . LEU A 1 293 ? 2.956 9.710 -7.157 1.00 95.06 293 LEU A N 1
ATOM 2270 C CA . LEU A 1 293 ? 1.863 9.446 -6.229 1.00 95.06 293 LEU A CA 1
ATOM 2271 C C . LEU A 1 293 ? 1.128 10.748 -5.902 1.00 95.06 293 LEU A C 1
ATOM 2273 O O . LEU A 1 293 ? 1.747 11.749 -5.544 1.00 95.06 293 LEU A O 1
ATOM 2277 N N . ALA A 1 294 ? -0.194 10.747 -6.031 1.00 95.88 294 ALA A N 1
ATOM 2278 C CA . ALA A 1 294 ? -1.042 11.845 -5.597 1.00 95.88 294 ALA A CA 1
ATOM 2279 C C . ALA A 1 294 ? -1.076 11.890 -4.055 1.00 95.88 294 ALA A C 1
ATOM 2281 O O . ALA A 1 294 ? -1.327 10.855 -3.426 1.00 95.88 294 ALA A O 1
ATOM 2282 N N . PRO A 1 295 ? -0.845 13.063 -3.435 1.00 93.62 295 PRO A N 1
ATOM 2283 C CA . PRO A 1 295 ? -0.818 13.211 -1.980 1.00 93.62 295 PRO A CA 1
ATOM 2284 C C . PRO A 1 295 ? -2.198 13.035 -1.343 1.00 93.62 295 PRO A C 1
ATOM 2286 O O . PRO A 1 295 ? -2.282 12.718 -0.164 1.00 93.62 295 PRO A O 1
ATOM 2289 N N . GLU A 1 296 ? -3.267 13.210 -2.120 1.00 92.69 296 GLU A N 1
ATOM 2290 C CA . GLU A 1 296 ? -4.654 13.022 -1.709 1.00 92.69 296 GLU A CA 1
ATOM 2291 C C . GLU A 1 296 ? -5.409 12.337 -2.849 1.00 92.69 296 GLU A C 1
ATOM 2293 O O . GLU A 1 296 ? -5.164 12.612 -4.025 1.00 92.69 296 GLU A O 1
ATOM 2298 N N . TRP A 1 297 ? -6.276 11.380 -2.516 1.00 96.19 297 TRP A N 1
ATOM 2299 C CA . TRP A 1 297 ? -7.035 10.603 -3.513 1.00 96.19 297 TRP A CA 1
ATOM 2300 C C . TRP A 1 297 ? -8.529 10.924 -3.490 1.00 96.19 297 TRP A C 1
ATOM 2302 O O . TRP A 1 297 ? -9.303 10.306 -4.219 1.00 96.19 297 TRP A O 1
ATOM 2312 N N . ARG A 1 298 ? -8.941 11.868 -2.642 1.00 95.25 298 ARG A N 1
ATOM 2313 C CA . ARG A 1 298 ? -10.317 12.328 -2.516 1.00 95.25 298 ARG A CA 1
ATOM 2314 C C . ARG A 1 298 ? -10.334 13.807 -2.165 1.00 95.25 298 ARG A C 1
ATOM 2316 O O . ARG A 1 298 ? -9.650 14.213 -1.236 1.00 95.25 298 ARG A O 1
ATOM 2323 N N . ASP A 1 299 ? -11.199 14.552 -2.837 1.00 95.62 299 ASP A N 1
ATOM 2324 C CA . ASP A 1 299 ? -11.666 15.862 -2.394 1.00 95.62 299 ASP A CA 1
ATOM 2325 C C . ASP A 1 299 ? -13.198 15.856 -2.413 1.00 95.62 299 ASP A C 1
ATOM 2327 O O . ASP A 1 299 ? -13.827 15.771 -3.470 1.00 95.62 299 ASP A O 1
ATOM 2331 N N . GLY A 1 300 ? -13.811 15.884 -1.228 1.00 94.50 300 GLY A N 1
ATOM 2332 C CA . GLY A 1 300 ? -15.262 15.819 -1.082 1.00 94.50 300 GLY A CA 1
ATOM 2333 C C . GLY A 1 300 ? -15.856 14.562 -1.729 1.00 94.50 300 GLY A C 1
ATOM 2334 O O . GLY A 1 300 ? -15.685 13.449 -1.224 1.00 94.50 300 GLY A O 1
ATOM 2335 N N . ARG A 1 301 ? -16.586 14.743 -2.830 1.00 97.94 301 ARG A N 1
ATOM 2336 C CA . ARG A 1 301 ? -17.307 13.690 -3.569 1.00 97.94 301 ARG A CA 1
ATOM 2337 C C . ARG A 1 301 ? -16.585 13.220 -4.825 1.00 97.94 301 ARG A C 1
ATOM 2339 O O . ARG A 1 301 ? -17.165 12.482 -5.621 1.00 97.94 301 ARG A O 1
ATOM 2346 N N . ILE A 1 302 ? -15.341 13.645 -5.002 1.00 98.56 302 ILE A N 1
ATOM 2347 C CA . ILE A 1 302 ? -14.516 13.309 -6.154 1.00 98.56 302 ILE A CA 1
ATOM 2348 C C . ILE A 1 302 ? -13.346 12.456 -5.665 1.00 98.56 302 ILE A C 1
ATOM 2350 O O . ILE A 1 302 ? -12.654 12.849 -4.730 1.00 98.56 302 ILE A O 1
ATOM 2354 N N . LEU A 1 303 ? -13.144 11.284 -6.270 1.00 98.62 303 LEU A N 1
ATOM 2355 C CA . LEU A 1 303 ? -12.088 10.330 -5.913 1.00 98.62 303 LEU A CA 1
ATOM 2356 C C . LEU A 1 303 ? -11.203 9.993 -7.116 1.00 98.62 303 LEU A C 1
ATOM 2358 O O . LEU A 1 303 ? -11.636 10.126 -8.257 1.00 98.62 303 LEU A O 1
ATOM 2362 N N . LEU A 1 304 ? -9.988 9.506 -6.866 1.00 98.69 304 LEU A N 1
ATOM 2363 C CA . LEU A 1 304 ? -9.037 9.041 -7.880 1.00 98.69 304 LEU A CA 1
ATOM 2364 C C . LEU A 1 304 ? -8.755 7.539 -7.717 1.00 98.69 304 LEU A C 1
ATOM 2366 O O . LEU A 1 304 ? -8.676 7.043 -6.594 1.00 98.69 304 LEU A O 1
ATOM 2370 N N . ALA A 1 305 ? -8.567 6.824 -8.830 1.00 98.38 305 ALA A N 1
ATOM 2371 C CA . ALA A 1 305 ? -8.192 5.408 -8.839 1.00 98.38 305 ALA A CA 1
ATOM 2372 C C . ALA A 1 305 ? -7.230 5.064 -9.992 1.00 98.38 305 ALA A C 1
ATOM 2374 O O . ALA A 1 305 ? -7.347 5.597 -11.100 1.00 98.38 305 ALA A O 1
ATOM 2375 N N . GLY A 1 306 ? -6.300 4.132 -9.748 1.00 97.69 306 GLY A N 1
ATOM 2376 C CA . GLY A 1 306 ? -5.302 3.706 -10.733 1.00 97.69 306 GLY A CA 1
ATOM 2377 C C . GLY A 1 306 ? -4.354 4.832 -11.146 1.00 97.69 306 GLY A C 1
ATOM 2378 O O . GLY A 1 306 ? -3.996 5.678 -10.330 1.00 97.69 306 GLY A O 1
ATOM 2379 N N . ASP A 1 307 ? -4.001 4.875 -12.433 1.00 96.75 307 ASP A N 1
ATOM 2380 C CA . ASP A 1 307 ? -3.045 5.835 -13.006 1.00 96.75 307 ASP A CA 1
ATOM 2381 C C . ASP A 1 307 ? -3.382 7.319 -12.754 1.00 96.75 307 ASP A C 1
ATOM 2383 O O . ASP A 1 307 ? -2.502 8.184 -12.806 1.00 96.75 307 ASP A O 1
ATOM 2387 N N . ALA A 1 308 ? -4.648 7.629 -12.452 1.00 97.50 308 ALA A N 1
ATOM 2388 C CA . ALA A 1 308 ? -5.053 8.968 -12.037 1.00 97.50 308 ALA A CA 1
ATOM 2389 C C . ALA A 1 308 ? -4.428 9.370 -10.689 1.00 97.50 308 ALA A C 1
ATOM 2391 O O . ALA A 1 308 ? -4.061 10.534 -10.511 1.00 97.50 308 ALA A O 1
ATOM 2392 N N . ALA A 1 309 ? -4.267 8.410 -9.775 1.00 97.69 309 ALA A N 1
ATOM 2393 C CA . ALA A 1 309 ? -3.730 8.589 -8.432 1.00 97.69 309 ALA A CA 1
ATOM 2394 C C . ALA A 1 309 ? -2.236 8.244 -8.322 1.00 97.69 309 ALA A C 1
ATOM 2396 O O . ALA A 1 309 ? -1.522 8.877 -7.549 1.00 97.69 309 ALA A O 1
ATOM 2397 N N . HIS A 1 310 ? -1.732 7.265 -9.070 1.00 96.69 310 HIS A N 1
ATOM 2398 C CA . HIS A 1 310 ? -0.330 6.841 -8.986 1.00 96.69 310 HIS A CA 1
ATOM 2399 C C . HIS A 1 310 ? 0.160 6.268 -10.306 1.00 96.69 310 HIS A C 1
ATOM 2401 O O . HIS A 1 310 ? -0.583 5.621 -11.016 1.00 96.69 310 HIS A O 1
ATOM 2407 N N . THR A 1 311 ? 1.427 6.480 -10.638 1.00 94.50 311 THR A N 1
ATOM 2408 C CA . THR A 1 311 ? 2.069 5.821 -11.787 1.00 94.50 311 THR A CA 1
ATOM 2409 C C . THR A 1 311 ? 3.371 5.199 -11.331 1.00 94.50 311 THR A C 1
ATOM 2411 O O . THR A 1 311 ? 3.988 5.693 -10.384 1.00 94.50 311 THR A O 1
ATOM 2414 N N . MET A 1 312 ? 3.787 4.131 -12.000 1.00 92.06 312 MET A N 1
ATOM 2415 C CA . MET A 1 312 ? 4.981 3.388 -11.629 1.00 92.06 312 MET A CA 1
ATOM 2416 C C . MET A 1 312 ? 5.752 2.902 -12.855 1.00 92.06 312 MET A C 1
ATOM 2418 O O . MET A 1 312 ? 5.173 2.793 -13.942 1.00 92.06 312 MET A O 1
ATOM 2422 N N . PRO A 1 313 ? 7.047 2.577 -12.692 1.00 88.69 313 PRO A N 1
ATOM 2423 C CA . PRO A 1 313 ? 7.804 1.872 -13.716 1.00 88.69 313 PRO A CA 1
ATOM 2424 C C . PRO A 1 313 ? 7.125 0.546 -14.099 1.00 88.69 313 PRO A C 1
ATOM 2426 O O . PRO A 1 313 ? 6.462 -0.066 -13.261 1.00 88.69 313 PRO A O 1
ATOM 2429 N N . PRO A 1 314 ? 7.309 0.057 -15.337 1.00 85.19 314 PRO A N 1
ATOM 2430 C CA . PRO A 1 314 ? 6.646 -1.153 -15.824 1.00 85.19 314 PRO A CA 1
ATOM 2431 C C . PRO A 1 314 ? 7.223 -2.433 -15.202 1.00 85.19 314 PRO A C 1
ATOM 2433 O O . PRO A 1 314 ? 6.678 -3.518 -15.405 1.00 85.19 314 PRO A O 1
ATOM 2436 N N . THR A 1 315 ? 8.311 -2.315 -14.434 1.00 84.12 315 THR A N 1
ATOM 2437 C CA . THR A 1 315 ? 8.929 -3.390 -13.659 1.00 84.12 315 THR A CA 1
ATOM 2438 C C . THR A 1 315 ? 7.863 -4.165 -12.874 1.00 84.12 315 THR A C 1
ATOM 2440 O O . THR A 1 315 ? 7.008 -3.566 -12.231 1.00 84.12 315 THR A O 1
ATOM 2443 N N . MET A 1 316 ? 7.888 -5.502 -12.937 1.00 84.88 316 MET A N 1
ATOM 2444 C CA . MET A 1 316 ? 6.896 -6.404 -12.310 1.00 84.88 316 MET A CA 1
ATOM 2445 C C . MET A 1 316 ? 5.439 -6.280 -12.811 1.00 84.88 316 MET A C 1
ATOM 2447 O O . MET A 1 316 ? 4.563 -6.983 -12.301 1.00 84.88 316 MET A O 1
ATOM 2451 N N . GLY A 1 317 ? 5.142 -5.396 -13.771 1.00 88.12 317 GLY A N 1
ATOM 2452 C CA . GLY A 1 317 ? 3.810 -5.253 -14.361 1.00 88.12 317 GLY A CA 1
ATOM 2453 C C . GLY A 1 317 ? 2.707 -4.878 -13.363 1.00 88.12 317 GLY A C 1
ATOM 2454 O O . GLY A 1 317 ? 1.596 -5.392 -13.481 1.00 88.12 317 GLY A O 1
ATOM 2455 N N . GLN A 1 318 ? 3.001 -4.032 -12.366 1.00 92.75 318 GLN A N 1
ATOM 2456 C CA . GLN A 1 318 ? 2.107 -3.771 -11.222 1.00 92.75 318 GLN A CA 1
ATOM 2457 C C . GLN A 1 318 ? 1.158 -2.571 -11.369 1.00 92.75 318 GLN A C 1
ATOM 2459 O O . GLN A 1 318 ? 0.261 -2.421 -10.538 1.00 92.75 318 GLN A O 1
ATOM 2464 N N . GLY A 1 319 ? 1.296 -1.732 -12.404 1.00 92.75 319 GLY A N 1
ATOM 2465 C CA . GLY A 1 319 ? 0.460 -0.529 -12.569 1.00 92.75 319 GLY A CA 1
ATOM 2466 C C . GLY A 1 319 ? -1.035 -0.854 -12.663 1.00 92.75 319 GLY A C 1
ATOM 2467 O O . GLY A 1 319 ? -1.830 -0.436 -11.819 1.00 92.75 319 GLY A O 1
ATOM 2468 N N . LEU A 1 320 ? -1.403 -1.706 -13.629 1.00 94.00 320 LEU A N 1
ATOM 2469 C CA . LEU A 1 320 ? -2.777 -2.196 -13.787 1.00 94.00 320 LEU A CA 1
ATOM 2470 C C . LEU A 1 320 ? -3.272 -2.901 -12.518 1.00 94.00 320 LEU A C 1
ATOM 2472 O O . LEU A 1 320 ? -4.349 -2.577 -12.019 1.00 94.00 320 LEU A O 1
ATOM 2476 N N . CYS A 1 321 ? -2.487 -3.839 -11.981 1.00 95.75 321 CYS A N 1
ATOM 2477 C CA . CYS A 1 321 ? -2.873 -4.623 -10.810 1.00 95.75 321 CYS A CA 1
ATOM 2478 C C . CYS A 1 321 ? -3.138 -3.734 -9.589 1.00 95.75 321 CYS A C 1
ATOM 2480 O O . CYS A 1 321 ? -4.053 -3.991 -8.809 1.00 95.75 321 CYS A O 1
ATOM 2482 N N . SER A 1 322 ? -2.349 -2.672 -9.414 1.00 96.88 322 SER A N 1
ATOM 2483 C CA . SER A 1 322 ? -2.531 -1.704 -8.331 1.00 96.88 322 SER A CA 1
ATOM 2484 C C . SER A 1 322 ? -3.824 -0.914 -8.502 1.00 96.88 322 SER A C 1
ATOM 2486 O O . SER A 1 322 ? -4.567 -0.774 -7.537 1.00 96.88 322 SER A O 1
ATOM 2488 N N . GLY A 1 323 ? -4.150 -0.491 -9.727 1.00 97.69 323 GLY A N 1
ATOM 2489 C CA . GLY A 1 323 ? -5.429 0.158 -10.016 1.00 97.69 323 GLY A CA 1
ATOM 2490 C C . GLY A 1 323 ? -6.644 -0.747 -9.779 1.00 97.69 323 GLY A C 1
ATOM 2491 O O . GLY A 1 323 ? -7.662 -0.288 -9.263 1.00 97.69 323 GLY A O 1
ATOM 2492 N N . ILE A 1 324 ? -6.548 -2.046 -10.086 1.00 98.12 324 ILE A N 1
ATOM 2493 C CA . ILE A 1 324 ? -7.617 -3.008 -9.764 1.00 98.12 324 ILE A CA 1
ATOM 2494 C C . ILE A 1 324 ? -7.765 -3.197 -8.247 1.00 98.12 324 ILE A C 1
ATOM 2496 O O . ILE A 1 324 ? -8.891 -3.262 -7.746 1.00 98.12 324 ILE A O 1
ATOM 2500 N N . ARG A 1 325 ? -6.655 -3.202 -7.496 1.00 97.81 325 ARG A N 1
ATOM 2501 C CA . ARG A 1 325 ? -6.688 -3.206 -6.024 1.00 97.81 325 ARG A CA 1
ATOM 2502 C C . ARG A 1 325 ? -7.339 -1.949 -5.445 1.00 97.81 325 ARG A C 1
ATOM 2504 O O . ARG A 1 325 ? -8.051 -2.043 -4.448 1.00 97.81 325 ARG A O 1
ATOM 2511 N N . ASP A 1 326 ? -7.147 -0.790 -6.070 1.00 98.56 326 ASP A N 1
ATOM 2512 C CA . ASP A 1 326 ? -7.848 0.431 -5.661 1.00 98.56 326 ASP A CA 1
ATOM 2513 C C . ASP A 1 326 ? -9.355 0.297 -5.884 1.00 98.56 326 ASP A C 1
ATOM 2515 O O . ASP A 1 326 ? -10.138 0.646 -5.002 1.00 98.56 326 ASP A O 1
ATOM 2519 N N . ALA A 1 327 ? -9.767 -0.266 -7.026 1.00 98.44 327 ALA A N 1
ATOM 2520 C CA . ALA A 1 327 ? -11.176 -0.481 -7.334 1.00 98.44 327 ALA A CA 1
ATOM 2521 C C . ALA A 1 327 ? -11.851 -1.399 -6.302 1.00 98.44 327 ALA A C 1
ATOM 2523 O O . ALA A 1 327 ? -12.873 -1.019 -5.733 1.00 98.44 327 ALA A O 1
ATOM 2524 N N . ILE A 1 328 ? -11.284 -2.576 -6.005 1.00 97.62 328 ILE A N 1
ATOM 2525 C CA . ILE A 1 328 ? -11.904 -3.505 -5.044 1.00 97.62 328 ILE A CA 1
ATOM 2526 C C . ILE A 1 328 ? -11.912 -2.948 -3.610 1.00 97.62 328 ILE A C 1
ATOM 2528 O O . ILE A 1 328 ? -12.887 -3.167 -2.889 1.00 97.62 328 ILE A O 1
ATOM 2532 N N . ASN A 1 329 ? -10.894 -2.170 -3.216 1.00 98.44 329 ASN A N 1
ATOM 2533 C CA . ASN A 1 329 ? -10.861 -1.484 -1.921 1.00 98.44 329 ASN A CA 1
ATOM 2534 C C . ASN A 1 329 ? -11.917 -0.372 -1.821 1.00 98.44 329 ASN A C 1
ATOM 2536 O O . ASN A 1 329 ? -12.569 -0.230 -0.788 1.00 98.44 329 ASN A O 1
ATOM 2540 N N . LEU A 1 330 ? -12.101 0.401 -2.894 1.00 98.69 330 LEU A N 1
ATOM 2541 C CA . LEU A 1 330 ? -13.046 1.513 -2.942 1.00 98.69 330 LEU A CA 1
ATOM 2542 C C . LEU A 1 330 ? -14.504 1.040 -2.950 1.00 98.69 330 LEU A C 1
ATOM 2544 O O . LEU A 1 330 ? -15.337 1.610 -2.250 1.00 98.69 330 LEU A O 1
ATOM 2548 N N . VAL A 1 331 ? -14.828 0.005 -3.729 1.00 98.50 331 VAL A N 1
ATOM 2549 C CA . VAL A 1 331 ? -16.219 -0.380 -4.014 1.00 98.50 331 VAL A CA 1
ATOM 2550 C C . VAL A 1 331 ? -17.034 -0.666 -2.754 1.00 98.50 331 VAL A C 1
ATOM 2552 O O . VAL A 1 331 ? -18.156 -0.183 -2.646 1.00 98.50 331 VAL A O 1
ATOM 2555 N N . TRP A 1 332 ? -16.510 -1.449 -1.807 1.00 98.06 332 TRP A N 1
ATOM 2556 C CA . TRP A 1 332 ? -17.283 -1.831 -0.617 1.00 98.06 332 TRP A CA 1
ATOM 2557 C C . TRP A 1 332 ? -17.463 -0.665 0.365 1.00 98.06 332 TRP A C 1
ATOM 2559 O O . TRP A 1 332 ? -18.478 -0.580 1.049 1.00 98.06 332 TRP A O 1
ATOM 2569 N N . LYS A 1 333 ? -16.505 0.265 0.399 1.00 98.75 333 LYS A N 1
ATOM 2570 C CA . LYS A 1 333 ? -16.585 1.474 1.226 1.00 98.75 333 LYS A CA 1
ATOM 2571 C C . LYS A 1 333 ? -17.555 2.483 0.630 1.00 98.75 333 LYS A C 1
ATOM 2573 O O . LYS A 1 333 ? -18.347 3.082 1.350 1.00 98.75 333 LYS A O 1
ATOM 2578 N N . LEU A 1 334 ? -17.525 2.636 -0.692 1.00 98.62 334 LEU A N 1
ATOM 2579 C CA . LEU A 1 334 ? -18.470 3.480 -1.410 1.00 98.62 334 LEU A CA 1
ATOM 2580 C C . LEU A 1 334 ? -19.894 2.929 -1.326 1.00 98.62 334 LEU A C 1
ATOM 2582 O O . LEU A 1 334 ? -20.821 3.711 -1.153 1.00 98.62 334 LEU A O 1
ATOM 2586 N N . ASP A 1 335 ? -20.065 1.607 -1.375 1.00 98.44 335 ASP A N 1
ATOM 2587 C CA . ASP A 1 335 ? -21.350 0.943 -1.130 1.00 98.44 335 ASP A CA 1
ATOM 2588 C C . ASP A 1 335 ? -21.915 1.297 0.253 1.00 98.44 335 ASP A C 1
ATOM 2590 O O . ASP A 1 335 ? -23.054 1.754 0.344 1.00 98.44 335 ASP A O 1
ATOM 2594 N N . ALA A 1 336 ? -21.097 1.206 1.309 1.00 98.12 336 ALA A N 1
ATOM 2595 C CA . ALA A 1 336 ? -21.503 1.589 2.662 1.00 98.12 336 ALA A CA 1
ATOM 2596 C C . ALA A 1 336 ? -21.928 3.067 2.756 1.00 98.12 336 ALA A C 1
ATOM 2598 O O . ALA A 1 336 ? -22.968 3.381 3.335 1.00 98.12 336 ALA A O 1
ATOM 2599 N N . VAL A 1 337 ? -21.175 3.986 2.142 1.00 98.31 337 VAL A N 1
ATOM 2600 C CA . VAL A 1 337 ? -21.515 5.421 2.142 1.00 98.31 337 VAL A CA 1
ATOM 2601 C C . VAL A 1 337 ? -22.773 5.716 1.322 1.00 98.31 337 VAL A C 1
ATOM 2603 O O . VAL A 1 337 ? -23.636 6.470 1.768 1.00 98.31 337 VAL A O 1
ATOM 2606 N N . LEU A 1 338 ? -22.928 5.111 0.140 1.00 98.19 338 LEU A N 1
ATOM 2607 C CA . LEU A 1 338 ? -24.119 5.284 -0.702 1.00 98.19 338 LEU A CA 1
ATOM 2608 C C . LEU A 1 338 ? -25.389 4.715 -0.051 1.00 98.19 338 LEU A C 1
ATOM 2610 O O . LEU A 1 338 ? -26.486 5.197 -0.331 1.00 98.19 338 LEU A O 1
ATOM 2614 N N . ARG A 1 339 ? -25.246 3.717 0.829 1.00 97.12 339 ARG A N 1
ATOM 2615 C CA . ARG A 1 339 ? -26.333 3.127 1.626 1.00 97.12 339 ARG A CA 1
ATOM 2616 C C . ARG A 1 339 ? -26.550 3.808 2.982 1.00 97.12 339 ARG A C 1
ATOM 2618 O O . ARG A 1 339 ? -27.360 3.314 3.760 1.00 97.12 339 ARG A O 1
ATOM 2625 N N . ASP A 1 340 ? -25.858 4.917 3.256 1.00 96.06 340 ASP A N 1
ATOM 2626 C CA . ASP A 1 340 ? -25.904 5.657 4.530 1.00 96.06 340 ASP A CA 1
ATOM 2627 C C . ASP A 1 340 ? -25.520 4.807 5.761 1.00 96.06 340 ASP A C 1
ATOM 2629 O O . ASP A 1 340 ? -25.943 5.072 6.883 1.00 96.06 340 ASP A O 1
ATOM 2633 N N . GLN A 1 341 ? -24.690 3.780 5.560 1.00 96.50 341 GLN A N 1
ATOM 2634 C CA . GLN A 1 341 ? -24.113 2.952 6.630 1.00 96.50 341 GLN A CA 1
ATOM 2635 C C . GLN A 1 341 ? -22.814 3.551 7.184 1.00 96.50 341 GLN A C 1
ATOM 2637 O O . GLN A 1 341 ? -22.361 3.179 8.262 1.00 96.50 341 GLN A O 1
ATOM 2642 N N . ALA A 1 342 ? -22.202 4.486 6.457 1.00 97.19 342 ALA A N 1
ATOM 2643 C CA . ALA A 1 342 ? -20.984 5.163 6.870 1.00 97.19 342 ALA A CA 1
ATOM 2644 C C . ALA A 1 342 ? -21.003 6.638 6.453 1.00 97.19 342 ALA A C 1
ATOM 2646 O O . ALA A 1 342 ? -21.612 7.019 5.452 1.00 97.19 342 ALA A O 1
ATOM 2647 N N . GLU A 1 343 ? -20.340 7.482 7.237 1.00 95.81 343 GLU A N 1
ATOM 2648 C CA . GLU A 1 343 ? -20.062 8.871 6.890 1.00 95.81 343 GLU A CA 1
ATOM 2649 C C . GLU A 1 343 ? -19.127 8.955 5.679 1.00 95.81 343 GLU A C 1
ATOM 2651 O O . GLU A 1 343 ? -18.321 8.064 5.417 1.00 95.81 343 GLU A O 1
ATOM 2656 N N . VAL A 1 344 ? -19.170 10.076 4.954 1.00 95.06 344 VAL A N 1
ATOM 2657 C CA . VAL A 1 344 ? -18.321 10.283 3.765 1.00 95.06 344 VAL A CA 1
ATOM 2658 C C . VAL A 1 344 ? -16.822 10.195 4.100 1.00 95.06 344 VAL A C 1
ATOM 2660 O O . VAL A 1 344 ? -16.034 9.766 3.257 1.00 95.06 344 VAL A O 1
ATOM 2663 N N . SER A 1 345 ? -16.424 10.541 5.332 1.00 93.81 345 SER A N 1
ATOM 2664 C CA . SER A 1 345 ? -15.044 10.398 5.825 1.00 93.81 345 SER A CA 1
ATOM 2665 C C . SER A 1 345 ? -14.544 8.952 5.825 1.00 93.81 345 SER A C 1
ATOM 2667 O O . SER A 1 345 ? -13.340 8.728 5.774 1.00 93.81 345 SER A O 1
ATOM 2669 N N . PHE A 1 346 ? -15.435 7.957 5.798 1.00 97.06 346 PHE A N 1
ATOM 2670 C CA . PHE A 1 346 ? -15.046 6.552 5.684 1.00 97.06 346 PHE A CA 1
ATOM 2671 C C . PHE A 1 346 ? -14.244 6.271 4.407 1.00 97.06 346 PHE A C 1
ATOM 2673 O O . PHE A 1 346 ? -13.355 5.415 4.391 1.00 97.06 346 PHE A O 1
ATOM 2680 N N . LEU A 1 347 ? -14.484 7.049 3.346 1.00 98.19 347 LEU A N 1
ATOM 2681 C CA . LEU A 1 347 ? -13.732 6.973 2.093 1.00 98.19 347 LEU A CA 1
ATOM 2682 C C . LEU A 1 347 ? -12.284 7.465 2.223 1.00 98.19 347 LEU A C 1
ATOM 2684 O O . LEU A 1 347 ? -11.459 7.096 1.390 1.00 98.19 347 LEU A O 1
ATOM 2688 N N . ASP A 1 348 ? -11.931 8.220 3.269 1.00 95.50 348 ASP A N 1
ATOM 2689 C CA . ASP A 1 348 ? -10.537 8.625 3.522 1.00 95.50 348 ASP A CA 1
ATOM 2690 C C . ASP A 1 348 ? -9.635 7.420 3.786 1.00 95.50 348 ASP A C 1
ATOM 2692 O O . ASP A 1 348 ? -8.448 7.434 3.450 1.00 95.50 348 ASP A O 1
ATOM 2696 N N . THR A 1 349 ? -10.222 6.328 4.285 1.00 96.00 349 THR A N 1
ATOM 2697 C CA . THR A 1 349 ? -9.503 5.068 4.474 1.00 96.00 349 THR A CA 1
ATOM 2698 C C . THR A 1 349 ? -9.032 4.454 3.156 1.00 96.00 349 THR A C 1
ATOM 2700 O O . THR A 1 349 ? -8.129 3.626 3.168 1.00 96.00 349 THR A O 1
ATOM 2703 N N . VAL A 1 350 ? -9.617 4.814 2.004 1.00 97.69 350 VAL A N 1
ATOM 2704 C CA . VAL A 1 350 ? -9.122 4.360 0.690 1.00 97.69 350 VAL A CA 1
ATOM 2705 C C . VAL A 1 350 ? -7.723 4.914 0.462 1.00 97.69 350 VAL A C 1
ATOM 2707 O O . VAL A 1 350 ? -6.804 4.154 0.172 1.00 97.69 350 VAL A O 1
ATOM 2710 N N . HIS A 1 351 ? -7.539 6.220 0.667 1.00 95.31 351 HIS A N 1
ATOM 2711 C CA . HIS A 1 351 ? -6.234 6.852 0.529 1.00 95.31 351 HIS A CA 1
ATOM 2712 C C . HIS A 1 351 ? -5.236 6.280 1.541 1.00 95.31 351 HIS A C 1
ATOM 2714 O O . HIS A 1 351 ? -4.161 5.833 1.148 1.00 95.31 351 HIS A O 1
ATOM 2720 N N . SER A 1 352 ? -5.576 6.264 2.833 1.00 93.38 352 SER A N 1
ATOM 2721 C CA . SER A 1 352 ? -4.618 5.869 3.873 1.00 93.38 352 SER A CA 1
ATOM 2722 C C . SER A 1 352 ? -4.194 4.397 3.777 1.00 93.38 352 SER A C 1
ATOM 2724 O O . SER A 1 352 ? -3.045 4.075 4.083 1.00 93.38 352 SER A O 1
ATOM 2726 N N . GLU A 1 353 ? -5.072 3.511 3.294 1.00 94.94 353 GLU A N 1
ATOM 2727 C CA . GLU A 1 353 ? -4.736 2.104 3.061 1.00 94.94 353 GLU A CA 1
ATOM 2728 C C . GLU A 1 353 ? -3.945 1.898 1.765 1.00 94.94 353 GLU A C 1
ATOM 2730 O O . GLU A 1 353 ? -2.955 1.160 1.755 1.00 94.94 353 GLU A O 1
ATOM 2735 N N . ARG A 1 354 ? -4.380 2.521 0.660 1.00 96.75 354 ARG A N 1
ATOM 2736 C CA . ARG A 1 354 ? -3.832 2.261 -0.679 1.00 96.75 354 ARG A CA 1
ATOM 2737 C C . ARG A 1 354 ? -2.569 3.049 -0.980 1.00 96.75 354 ARG A C 1
ATOM 2739 O O . ARG A 1 354 ? -1.672 2.485 -1.594 1.00 96.75 354 ARG A O 1
ATOM 2746 N N . SER A 1 355 ? -2.462 4.293 -0.516 1.00 93.81 355 SER A N 1
ATOM 2747 C CA . SER A 1 355 ? -1.301 5.161 -0.759 1.00 93.81 355 SER A CA 1
ATOM 2748 C C . SER A 1 355 ? -0.009 4.533 -0.220 1.00 93.81 355 SER A C 1
ATOM 2750 O O . SER A 1 355 ? 0.950 4.359 -0.967 1.00 93.81 355 SER A O 1
ATOM 2752 N N . ALA A 1 356 ? -0.013 4.061 1.033 1.00 88.88 356 ALA A N 1
ATOM 2753 C CA . ALA A 1 356 ? 1.143 3.377 1.624 1.00 88.88 356 ALA A CA 1
ATOM 2754 C C . ALA A 1 356 ? 1.460 2.044 0.922 1.00 88.88 356 ALA A C 1
ATOM 2756 O O . ALA A 1 356 ? 2.618 1.743 0.632 1.00 88.88 356 ALA A O 1
ATOM 2757 N N . HIS A 1 357 ? 0.427 1.259 0.604 1.00 92.44 357 HIS A N 1
ATOM 2758 C CA . HIS A 1 357 ? 0.588 -0.004 -0.112 1.00 92.44 357 HIS A CA 1
ATOM 2759 C C . HIS A 1 357 ? 1.213 0.204 -1.499 1.00 92.44 357 HIS A C 1
ATOM 2761 O O . HIS A 1 357 ? 2.121 -0.527 -1.894 1.00 92.44 357 HIS A O 1
ATOM 2767 N N . VAL A 1 358 ? 0.709 1.167 -2.276 1.00 94.62 358 VAL A N 1
ATOM 2768 C CA . VAL A 1 358 ? 1.194 1.412 -3.637 1.00 94.62 358 VAL A CA 1
ATOM 2769 C C . VAL A 1 358 ? 2.549 2.102 -3.641 1.00 94.62 358 VAL A C 1
ATOM 2771 O O . VAL A 1 358 ? 3.368 1.785 -4.494 1.00 94.62 358 VAL A O 1
ATOM 2774 N N . GLN A 1 359 ? 2.834 2.965 -2.664 1.00 92.69 359 GLN A N 1
ATOM 2775 C CA . GLN A 1 359 ? 4.165 3.533 -2.489 1.00 92.69 359 GLN A CA 1
ATOM 2776 C C . GLN A 1 359 ? 5.213 2.426 -2.322 1.00 92.69 359 GLN A C 1
ATOM 2778 O O . GLN A 1 359 ? 6.218 2.433 -3.028 1.00 92.69 359 GLN A O 1
ATOM 2783 N N . HIS A 1 360 ? 4.948 1.430 -1.470 1.00 89.75 360 HIS A N 1
ATOM 2784 C CA . HIS A 1 360 ? 5.858 0.297 -1.312 1.00 89.75 360 HIS A CA 1
ATOM 2785 C C . HIS A 1 360 ? 6.015 -0.508 -2.614 1.00 89.75 360 HIS A C 1
ATOM 2787 O O . HIS A 1 360 ? 7.127 -0.882 -2.977 1.00 89.75 360 HIS A O 1
ATOM 2793 N N . LEU A 1 361 ? 4.926 -0.737 -3.365 1.00 90.69 361 LEU A N 1
ATOM 2794 C CA . LEU A 1 361 ? 5.016 -1.362 -4.695 1.00 90.69 361 LEU A CA 1
ATOM 2795 C C . LEU A 1 361 ? 5.888 -0.555 -5.657 1.00 90.69 361 LEU A C 1
ATOM 2797 O O . LEU A 1 361 ? 6.706 -1.141 -6.363 1.00 90.69 361 LEU A O 1
ATOM 2801 N N . ILE A 1 362 ? 5.738 0.769 -5.672 1.00 91.19 362 ILE A N 1
ATOM 2802 C CA . ILE A 1 362 ? 6.544 1.664 -6.501 1.00 91.19 362 ILE A CA 1
ATOM 2803 C C . ILE A 1 362 ? 8.021 1.536 -6.128 1.00 91.19 362 ILE A C 1
ATOM 2805 O O . ILE A 1 362 ? 8.848 1.332 -7.012 1.00 91.19 362 ILE A O 1
ATOM 2809 N N . GLU A 1 363 ? 8.352 1.593 -4.839 1.00 89.06 363 GLU A N 1
ATOM 2810 C CA . GLU A 1 363 ? 9.724 1.450 -4.337 1.00 89.06 363 GLU A CA 1
ATOM 2811 C C . GLU A 1 363 ? 10.341 0.100 -4.741 1.00 89.06 363 GLU A C 1
ATOM 2813 O O . GLU A 1 363 ? 11.481 0.055 -5.207 1.00 89.06 363 GLU A O 1
ATOM 2818 N N . MET A 1 364 ? 9.575 -0.996 -4.665 1.00 87.19 364 MET A N 1
ATOM 2819 C CA . MET A 1 364 ? 10.016 -2.312 -5.146 1.00 87.19 364 MET A CA 1
ATOM 2820 C C . MET A 1 364 ? 10.251 -2.332 -6.666 1.00 87.19 364 MET A C 1
ATOM 2822 O O . MET A 1 364 ? 11.272 -2.852 -7.122 1.00 87.19 364 MET A O 1
ATOM 2826 N N . CYS A 1 365 ? 9.342 -1.745 -7.454 1.00 88.12 365 CYS A N 1
ATOM 2827 C CA . CYS A 1 365 ? 9.468 -1.656 -8.914 1.00 88.12 365 CYS A CA 1
ATOM 2828 C C . CYS A 1 365 ? 10.684 -0.817 -9.332 1.00 88.12 365 CYS A C 1
ATOM 2830 O O . CYS A 1 365 ? 11.369 -1.152 -10.301 1.00 88.12 365 CYS A O 1
ATOM 2832 N N . VAL A 1 366 ? 10.968 0.258 -8.592 1.00 87.62 366 VAL A N 1
ATOM 2833 C CA . VAL A 1 366 ? 12.152 1.101 -8.783 1.00 87.62 366 VAL A CA 1
ATOM 2834 C C . VAL A 1 366 ? 13.420 0.313 -8.463 1.00 87.62 366 VAL A C 1
ATOM 2836 O O . VAL A 1 366 ? 14.285 0.203 -9.328 1.00 87.62 366 VAL A O 1
ATOM 2839 N N . GLY A 1 367 ? 13.509 -0.309 -7.283 1.00 86.25 367 GLY A N 1
ATOM 2840 C CA . GLY A 1 367 ? 14.709 -1.040 -6.862 1.00 86.25 367 GLY A CA 1
ATOM 2841 C C . GLY A 1 367 ? 15.053 -2.229 -7.767 1.00 86.25 367 GLY A C 1
ATOM 2842 O O . GLY A 1 367 ? 16.213 -2.417 -8.141 1.00 86.25 367 GLY A O 1
ATOM 2843 N N . LEU A 1 368 ? 14.052 -3.011 -8.189 1.00 84.81 368 LEU A N 1
ATOM 2844 C CA . LEU A 1 368 ? 14.269 -4.084 -9.169 1.00 84.81 368 LEU A CA 1
ATOM 2845 C C . LEU A 1 368 ? 14.644 -3.533 -10.548 1.00 84.81 368 LEU A C 1
ATOM 2847 O O . LEU A 1 368 ? 15.522 -4.090 -11.208 1.00 84.81 368 LEU A O 1
ATOM 2851 N N . GLY A 1 369 ? 14.030 -2.420 -10.957 1.00 85.81 369 GLY A N 1
ATOM 2852 C CA . GLY A 1 369 ? 14.357 -1.735 -12.204 1.00 85.81 369 GLY A CA 1
ATOM 2853 C C . GLY A 1 369 ? 15.813 -1.270 -12.239 1.00 85.81 369 GLY A C 1
ATOM 2854 O O . GLY A 1 369 ? 16.496 -1.501 -13.229 1.00 85.81 369 GLY A O 1
ATOM 2855 N N . GLU A 1 370 ? 16.326 -0.685 -11.154 1.00 85.75 370 GLU A N 1
ATOM 2856 C CA . GLU A 1 370 ? 17.733 -0.272 -11.040 1.00 85.75 370 GLU A CA 1
ATOM 2857 C C . GLU A 1 370 ? 18.701 -1.460 -11.167 1.00 85.75 370 GLU A C 1
ATOM 2859 O O . GLU A 1 370 ? 19.723 -1.372 -11.858 1.00 85.75 370 GLU A O 1
ATOM 2864 N N . MET A 1 371 ? 18.361 -2.601 -10.560 1.00 85.00 371 MET A N 1
ATOM 2865 C CA . MET A 1 371 ? 19.162 -3.823 -10.654 1.00 85.00 371 MET A CA 1
ATOM 2866 C C . MET A 1 371 ? 19.170 -4.397 -12.079 1.00 85.00 371 MET A C 1
ATOM 2868 O O . MET A 1 371 ? 20.234 -4.734 -12.611 1.00 85.00 371 MET A O 1
ATOM 2872 N N . TRP A 1 372 ? 18.004 -4.523 -12.719 1.00 85.94 372 TRP A N 1
ATOM 2873 C CA . TRP A 1 372 ? 17.917 -5.101 -14.064 1.00 85.94 372 TRP A CA 1
ATOM 2874 C C . TRP A 1 372 ? 18.477 -4.175 -15.136 1.00 85.94 372 TRP A C 1
ATOM 2876 O O . TRP A 1 372 ? 19.172 -4.636 -16.039 1.00 85.94 372 TRP A O 1
ATOM 2886 N N . ASN A 1 373 ? 18.272 -2.869 -14.980 1.00 85.50 373 ASN A N 1
ATOM 2887 C CA . ASN A 1 373 ? 18.681 -1.865 -15.954 1.00 85.50 373 ASN A CA 1
ATOM 2888 C C . ASN A 1 373 ? 20.068 -1.271 -15.663 1.00 85.50 373 ASN A C 1
ATOM 2890 O O . ASN A 1 373 ? 20.404 -0.207 -16.180 1.00 85.50 373 ASN A O 1
ATOM 2894 N N . THR A 1 374 ? 20.885 -1.929 -14.831 1.00 87.50 374 THR A N 1
ATOM 2895 C CA . THR A 1 374 ? 22.246 -1.472 -14.507 1.00 87.50 374 THR A CA 1
ATOM 2896 C C . THR A 1 374 ? 23.096 -1.331 -15.777 1.00 87.50 374 THR A C 1
ATOM 2898 O O . THR A 1 374 ? 23.353 -2.317 -16.466 1.00 87.50 374 THR A O 1
ATOM 2901 N N . ARG A 1 375 ? 23.573 -0.105 -16.043 1.00 85.81 375 ARG A N 1
ATOM 2902 C CA . ARG A 1 375 ? 24.392 0.251 -17.223 1.00 85.81 375 ARG A CA 1
ATOM 2903 C C . ARG A 1 375 ? 25.892 0.370 -16.943 1.00 85.81 375 ARG A C 1
ATOM 2905 O O . ARG A 1 375 ? 26.699 0.367 -17.867 1.00 85.81 375 ARG A O 1
ATOM 2912 N N . ASP A 1 376 ? 26.282 0.503 -15.675 1.00 90.50 376 ASP A N 1
ATOM 2913 C CA . ASP A 1 376 ? 27.694 0.508 -15.283 1.00 90.50 376 ASP A CA 1
ATOM 2914 C C . ASP A 1 376 ? 28.287 -0.895 -15.455 1.00 90.50 376 ASP A C 1
ATOM 2916 O O . ASP A 1 376 ? 27.815 -1.849 -14.837 1.00 90.50 376 ASP A O 1
ATOM 2920 N N . LEU A 1 377 ? 29.329 -1.021 -16.280 1.00 92.19 377 LEU A N 1
ATOM 2921 C CA . LEU A 1 377 ? 29.884 -2.319 -16.675 1.00 92.19 377 LEU A CA 1
ATOM 2922 C C . LEU A 1 377 ? 30.409 -3.128 -15.481 1.00 92.19 377 LEU A C 1
ATOM 2924 O O . LEU A 1 377 ? 30.196 -4.336 -15.416 1.00 92.19 377 LEU A O 1
ATOM 2928 N N . GLU A 1 378 ? 31.071 -2.483 -14.518 1.00 91.50 378 GLU A N 1
ATOM 2929 C CA . GLU A 1 378 ? 31.606 -3.178 -13.341 1.00 91.50 378 GLU A CA 1
ATOM 2930 C C . GLU A 1 378 ? 30.474 -3.695 -12.442 1.00 91.50 378 GLU A C 1
ATOM 2932 O O . GLU A 1 378 ? 30.512 -4.827 -11.955 1.00 91.50 378 GLU A O 1
ATOM 2937 N N . SER A 1 379 ? 29.435 -2.884 -12.247 1.00 90.19 379 SER A N 1
ATOM 2938 C CA . SER A 1 379 ? 28.257 -3.260 -11.467 1.00 90.19 379 SER A CA 1
ATOM 2939 C C . SER A 1 379 ? 27.418 -4.334 -12.161 1.00 90.19 379 SER A C 1
ATOM 2941 O O . SER A 1 379 ? 26.986 -5.272 -11.492 1.00 90.19 379 SER A O 1
ATOM 2943 N N . ALA A 1 380 ? 27.263 -4.265 -13.486 1.00 92.81 380 ALA A N 1
ATOM 2944 C CA . ALA A 1 380 ? 26.615 -5.301 -14.289 1.00 92.81 380 ALA A CA 1
ATOM 2945 C C . ALA A 1 380 ? 27.360 -6.640 -14.174 1.00 92.81 380 ALA A C 1
ATOM 2947 O O . ALA A 1 380 ? 26.743 -7.664 -13.897 1.00 92.81 380 ALA A O 1
ATOM 2948 N N . HIS A 1 381 ? 28.696 -6.632 -14.259 1.00 92.69 381 HIS A N 1
ATOM 2949 C CA . HIS A 1 381 ? 29.503 -7.838 -14.056 1.00 92.69 381 HIS A CA 1
ATOM 2950 C C . HIS A 1 381 ? 29.302 -8.444 -12.657 1.00 92.69 381 HIS A C 1
ATOM 2952 O O . HIS A 1 381 ? 29.107 -9.654 -12.537 1.00 92.69 381 HIS A O 1
ATOM 2958 N N . ARG A 1 382 ? 29.303 -7.618 -11.598 1.00 91.06 382 ARG A N 1
ATOM 2959 C CA . ARG A 1 382 ? 29.038 -8.084 -10.222 1.00 91.06 382 ARG A CA 1
ATOM 2960 C C . ARG A 1 382 ? 27.646 -8.693 -10.071 1.00 91.06 382 ARG A C 1
ATOM 2962 O O . ARG A 1 382 ? 27.509 -9.741 -9.442 1.00 91.06 382 ARG A O 1
ATOM 2969 N N . ARG A 1 383 ? 26.623 -8.044 -10.635 1.00 92.44 383 ARG A N 1
ATOM 2970 C CA . ARG A 1 383 ? 25.244 -8.550 -10.666 1.00 92.44 383 ARG A CA 1
ATOM 2971 C C . ARG A 1 383 ? 25.191 -9.909 -11.362 1.00 92.44 383 ARG A C 1
ATOM 2973 O O . ARG A 1 383 ? 24.624 -10.844 -10.809 1.00 92.44 383 ARG A O 1
ATOM 2980 N N . ASP A 1 384 ? 25.810 -10.043 -12.530 1.00 94.31 384 ASP A N 1
ATOM 2981 C CA . ASP A 1 384 ? 25.769 -11.285 -13.304 1.00 94.31 384 ASP A CA 1
ATOM 2982 C C . ASP A 1 384 ? 26.496 -12.426 -12.581 1.00 94.31 384 ASP A C 1
ATOM 2984 O O . ASP A 1 384 ? 25.991 -13.544 -12.524 1.00 94.31 384 ASP A O 1
ATOM 2988 N N . GLU A 1 385 ? 27.658 -12.164 -11.971 1.00 92.56 385 GLU A N 1
ATOM 2989 C CA . GLU A 1 385 ? 28.346 -13.142 -11.116 1.00 92.56 385 GLU A CA 1
ATOM 2990 C C . GLU A 1 385 ? 27.483 -13.566 -9.922 1.00 92.56 385 GLU A C 1
ATOM 2992 O O . GLU A 1 385 ? 27.386 -14.759 -9.629 1.00 92.56 385 GLU A O 1
ATOM 2997 N N . MET A 1 386 ? 26.822 -12.613 -9.259 1.00 92.12 386 MET A N 1
ATOM 2998 C CA . MET A 1 386 ? 25.891 -12.890 -8.167 1.00 92.12 386 MET A CA 1
ATOM 2999 C C . MET A 1 386 ? 24.748 -13.813 -8.621 1.00 92.12 386 MET A C 1
ATOM 3001 O O . MET A 1 386 ? 24.487 -14.821 -7.960 1.00 92.12 386 MET A O 1
ATOM 3005 N N . LEU A 1 387 ? 24.115 -13.517 -9.760 1.00 91.38 387 LEU A N 1
ATOM 3006 C CA . LEU A 1 387 ? 23.032 -14.330 -10.319 1.00 91.38 387 LEU A CA 1
ATOM 3007 C C . LEU A 1 387 ? 23.511 -15.737 -10.707 1.00 91.38 387 LEU A C 1
ATOM 3009 O O . LEU A 1 387 ? 22.882 -16.710 -10.296 1.00 91.38 387 LEU A O 1
ATOM 3013 N N . ARG A 1 388 ? 24.670 -15.870 -11.377 1.00 92.19 388 ARG A N 1
ATOM 3014 C CA . ARG A 1 388 ? 25.259 -17.187 -11.714 1.00 92.19 388 ARG A CA 1
ATOM 3015 C C . ARG A 1 388 ? 25.529 -18.052 -10.487 1.00 92.19 388 ARG A C 1
ATOM 3017 O O . ARG A 1 388 ? 25.454 -19.276 -10.564 1.00 92.19 388 ARG A O 1
ATOM 3024 N N . MET A 1 389 ? 25.866 -17.436 -9.355 1.00 90.00 389 MET A N 1
ATOM 3025 C CA . MET A 1 389 ? 26.079 -18.144 -8.090 1.00 90.00 389 MET A CA 1
ATOM 3026 C C . MET A 1 389 ? 24.771 -18.571 -7.403 1.00 90.00 389 MET A C 1
ATOM 3028 O O . MET A 1 389 ? 24.823 -19.173 -6.332 1.00 90.00 389 MET A O 1
ATOM 3032 N N . GLY A 1 390 ? 23.607 -18.280 -7.993 1.00 85.19 390 GLY A N 1
ATOM 3033 C CA . GLY A 1 390 ? 22.298 -18.562 -7.408 1.00 85.19 390 GLY A CA 1
ATOM 3034 C C . GLY A 1 390 ? 21.904 -17.589 -6.296 1.00 85.19 390 GLY A C 1
ATOM 3035 O O . GLY A 1 390 ? 20.914 -17.825 -5.609 1.00 85.19 390 GLY A O 1
ATOM 3036 N N . ASN A 1 391 ? 22.639 -16.486 -6.122 1.00 81.31 391 ASN A N 1
ATOM 3037 C CA . ASN A 1 391 ? 22.326 -15.449 -5.139 1.00 81.31 391 ASN A CA 1
ATOM 3038 C C . ASN A 1 391 ? 21.286 -14.473 -5.708 1.00 81.31 391 ASN A C 1
ATOM 3040 O O . ASN A 1 391 ? 21.507 -13.265 -5.755 1.00 81.31 391 ASN A O 1
ATOM 3044 N N . VAL A 1 392 ? 20.156 -15.003 -6.177 1.00 74.81 392 VAL A N 1
ATOM 3045 C CA . VAL A 1 392 ? 19.011 -14.183 -6.581 1.00 74.81 392 VAL A CA 1
ATOM 3046 C C . VAL A 1 392 ? 18.412 -13.587 -5.304 1.00 74.81 392 VAL A C 1
ATOM 3048 O O . VAL A 1 392 ? 18.072 -14.358 -4.399 1.00 74.81 392 VAL A O 1
ATOM 3051 N N . PRO A 1 393 ? 18.304 -12.251 -5.176 1.00 69.12 393 PRO A N 1
ATOM 3052 C CA . PRO A 1 393 ? 17.650 -11.649 -4.023 1.00 69.12 393 PRO A CA 1
ATOM 3053 C C . PRO A 1 393 ? 16.245 -12.240 -3.856 1.00 69.12 393 PRO A C 1
ATOM 3055 O O . PRO A 1 393 ? 15.535 -12.386 -4.856 1.00 69.12 393 PRO A O 1
ATOM 3058 N N . PRO A 1 394 ? 15.833 -12.613 -2.631 1.00 64.94 394 PRO A N 1
ATOM 3059 C CA . PRO A 1 394 ? 14.475 -13.084 -2.419 1.00 64.94 394 PRO A CA 1
ATOM 3060 C C . PRO A 1 394 ? 13.496 -11.989 -2.841 1.00 64.94 394 PRO A C 1
ATOM 3062 O O . PRO A 1 394 ? 13.747 -10.806 -2.599 1.00 64.94 394 PRO A O 1
ATOM 3065 N N . ALA A 1 395 ? 12.380 -12.388 -3.455 1.00 63.56 395 ALA A N 1
ATOM 3066 C CA . ALA A 1 395 ? 11.320 -11.446 -3.769 1.00 63.56 395 ALA A CA 1
ATOM 3067 C C . ALA A 1 395 ? 10.876 -10.753 -2.466 1.00 63.56 395 ALA A C 1
ATOM 3069 O O . ALA A 1 395 ? 10.622 -11.445 -1.469 1.00 63.56 395 ALA A O 1
ATOM 3070 N N . PRO A 1 396 ? 10.822 -9.412 -2.435 1.00 65.38 396 PRO A N 1
ATOM 3071 C CA . PRO A 1 396 ? 10.308 -8.702 -1.276 1.00 65.38 396 PRO A CA 1
ATOM 3072 C C . PRO A 1 396 ? 8.873 -9.155 -0.991 1.00 65.38 396 PRO A C 1
ATOM 3074 O O . PRO A 1 396 ? 8.121 -9.527 -1.895 1.00 65.38 396 PRO A O 1
ATOM 3077 N N . ALA A 1 397 ? 8.496 -9.171 0.286 1.00 70.25 397 ALA A N 1
ATOM 3078 C CA . ALA A 1 397 ? 7.145 -9.556 0.658 1.00 70.25 397 ALA A CA 1
ATOM 3079 C C . ALA A 1 397 ? 6.151 -8.552 0.065 1.00 70.25 397 ALA A C 1
ATOM 3081 O O . ALA A 1 397 ? 6.323 -7.348 0.236 1.00 70.25 397 ALA A O 1
ATOM 3082 N N . PHE A 1 398 ? 5.087 -9.045 -0.573 1.00 80.00 398 PHE A N 1
ATOM 3083 C CA . PHE A 1 398 ? 4.044 -8.170 -1.106 1.00 80.00 398 PHE A CA 1
ATOM 3084 C C . PHE A 1 398 ? 3.487 -7.260 0.010 1.00 80.00 398 PHE A C 1
ATOM 3086 O O . PHE A 1 398 ? 3.328 -7.743 1.143 1.00 80.00 398 PHE A O 1
ATOM 3093 N N . PRO A 1 399 ? 3.232 -5.964 -0.248 1.00 84.88 399 PRO A N 1
ATOM 3094 C CA . PRO A 1 399 ? 2.865 -5.023 0.799 1.00 84.88 399 PRO A CA 1
ATOM 3095 C C . PRO A 1 399 ? 1.534 -5.363 1.455 1.00 84.88 399 PRO A C 1
ATOM 3097 O O . PRO A 1 399 ? 0.624 -5.925 0.845 1.00 84.88 399 PRO A O 1
ATOM 3100 N N . ARG A 1 400 ? 1.420 -4.966 2.722 1.00 89.56 400 ARG A N 1
ATOM 3101 C CA . ARG A 1 400 ? 0.137 -4.890 3.422 1.00 89.56 400 ARG A CA 1
ATOM 3102 C C . ARG A 1 400 ? -0.543 -3.549 3.143 1.00 89.56 400 ARG A C 1
ATOM 3104 O O . ARG A 1 400 ? 0.092 -2.604 2.677 1.00 89.56 400 ARG A O 1
ATOM 3111 N N . LEU A 1 401 ? -1.833 -3.466 3.445 1.00 91.31 401 LEU A N 1
ATOM 3112 C CA . LEU A 1 401 ? -2.557 -2.197 3.486 1.00 91.31 401 LEU A CA 1
ATOM 3113 C C . LEU A 1 401 ? -1.958 -1.261 4.547 1.00 91.31 401 LEU A C 1
ATOM 3115 O O . LEU A 1 401 ? -1.490 -1.713 5.593 1.00 91.31 401 LEU A O 1
ATOM 3119 N N . GLY A 1 402 ? -1.991 0.043 4.267 1.00 88.19 402 GLY A N 1
ATOM 3120 C CA . GLY A 1 402 ? -1.655 1.090 5.230 1.00 88.19 402 GLY A CA 1
ATOM 3121 C C . GLY A 1 402 ? -2.699 1.248 6.341 1.00 88.19 402 GLY A C 1
ATOM 3122 O O . GLY A 1 402 ? -3.549 0.387 6.561 1.00 88.19 402 GLY A O 1
ATOM 3123 N N . ALA A 1 403 ? -2.648 2.382 7.041 1.00 86.94 403 ALA A N 1
ATOM 3124 C CA . ALA A 1 403 ? -3.595 2.685 8.111 1.00 86.94 403 ALA A CA 1
ATOM 3125 C C . ALA A 1 403 ? -5.040 2.751 7.581 1.00 86.94 403 ALA A C 1
ATOM 3127 O O . ALA A 1 403 ? -5.283 3.301 6.511 1.00 86.94 403 ALA A O 1
ATOM 3128 N N . GLY A 1 404 ? -6.003 2.232 8.341 1.00 89.19 404 GLY A N 1
ATOM 3129 C CA . GLY A 1 404 ? -7.411 2.170 7.950 1.00 89.19 404 GLY A CA 1
ATOM 3130 C C . GLY A 1 404 ? -8.133 1.068 8.717 1.00 89.19 404 GLY A C 1
ATOM 3131 O O . GLY A 1 404 ? -7.935 0.932 9.922 1.00 89.19 404 GLY A O 1
ATOM 3132 N N . ILE A 1 405 ? -8.925 0.259 8.015 1.00 93.50 405 ILE A N 1
ATOM 3133 C CA . ILE A 1 405 ? -9.677 -0.868 8.579 1.00 93.50 405 ILE A CA 1
ATOM 3134 C C . ILE A 1 405 ? -8.797 -2.115 8.617 1.00 93.50 405 ILE A C 1
ATOM 3136 O O . ILE A 1 405 ? -8.994 -3.093 7.895 1.00 93.50 405 ILE A O 1
ATOM 3140 N N . VAL A 1 406 ? -7.765 -2.061 9.442 1.00 89.94 406 VAL A N 1
ATOM 3141 C CA . VAL A 1 406 ? -6.856 -3.170 9.738 1.00 89.94 406 VAL A CA 1
ATOM 3142 C C . VAL A 1 406 ? -6.670 -3.163 11.246 1.00 89.94 406 VAL A C 1
ATOM 3144 O O . VAL A 1 406 ? -6.596 -2.084 11.837 1.00 89.94 406 VAL A O 1
ATOM 3147 N N . ALA A 1 407 ? -6.629 -4.336 11.877 1.00 82.31 407 ALA A N 1
ATOM 3148 C CA . ALA A 1 407 ? -6.386 -4.429 13.306 1.00 82.31 407 ALA A CA 1
ATOM 3149 C C . ALA A 1 407 ? -5.098 -3.658 13.622 1.00 82.31 407 ALA A C 1
ATOM 3151 O O . ALA A 1 407 ? -4.048 -3.896 13.014 1.00 82.31 407 ALA A O 1
ATOM 3152 N N . ALA A 1 408 ? -5.211 -2.663 14.508 1.00 58.50 408 ALA A N 1
ATOM 3153 C CA . ALA A 1 408 ? -4.051 -1.942 15.005 1.00 58.50 408 ALA A CA 1
ATOM 3154 C C . ALA A 1 408 ? -3.108 -2.988 15.586 1.00 58.50 408 ALA A C 1
ATOM 3156 O O . ALA A 1 408 ? -3.574 -3.787 16.385 1.00 58.50 408 ALA A O 1
ATOM 3157 N N . GLU A 1 409 ? -1.850 -2.988 15.142 1.00 49.28 409 GLU A N 1
ATOM 3158 C CA . GLU A 1 409 ? -0.819 -3.992 15.428 1.00 49.28 409 GLU A CA 1
ATOM 3159 C C . GLU A 1 409 ? -0.848 -4.452 16.894 1.00 49.28 409 GLU A C 1
ATOM 3161 O O . GLU A 1 409 ? -0.150 -3.910 17.752 1.00 49.28 409 GLU A O 1
ATOM 3166 N N . THR A 1 410 ? -1.685 -5.447 17.198 1.00 34.06 410 THR A N 1
ATOM 3167 C CA . THR A 1 410 ? -1.711 -6.122 18.488 1.00 34.06 410 THR A CA 1
ATOM 3168 C C . THR A 1 410 ? -0.554 -7.089 18.445 1.00 34.06 410 THR A C 1
ATOM 3170 O O . THR A 1 410 ? -0.732 -8.264 18.136 1.00 34.06 410 THR A O 1
ATOM 3173 N N . ASP A 1 411 ? 0.638 -6.553 18.705 1.00 34.03 411 ASP A N 1
ATOM 3174 C CA . ASP A 1 411 ? 1.898 -7.279 18.673 1.00 34.03 411 ASP A CA 1
ATOM 3175 C C . ASP A 1 411 ? 2.255 -7.756 17.247 1.00 34.03 411 ASP A C 1
ATOM 3177 O O . ASP A 1 411 ? 1.443 -8.326 16.520 1.00 34.03 411 ASP A O 1
ATOM 3181 N N . HIS A 1 412 ? 3.512 -7.631 16.820 1.00 39.81 412 HIS A N 1
ATOM 3182 C CA . HIS A 1 412 ? 3.998 -8.286 15.590 1.00 39.81 412 HIS A CA 1
ATOM 3183 C C . HIS A 1 412 ? 4.043 -9.826 15.722 1.00 39.81 412 HIS A C 1
ATOM 3185 O O . HIS A 1 412 ? 4.914 -10.487 15.155 1.00 39.81 412 HIS A O 1
ATOM 3191 N N . SER A 1 413 ? 3.130 -10.429 16.481 1.00 38.44 413 SER A N 1
ATOM 3192 C CA . SER A 1 413 ? 3.042 -11.872 16.614 1.00 38.44 413 SER A CA 1
ATOM 3193 C C . SER A 1 413 ? 2.567 -12.519 15.308 1.00 38.44 413 SER A C 1
ATOM 3195 O O . SER A 1 413 ? 3.027 -13.616 14.994 1.00 38.44 413 SER A O 1
ATOM 3197 N N . LEU A 1 414 ? 1.743 -11.835 14.493 1.00 52.09 414 LEU A N 1
ATOM 3198 C CA . LEU A 1 414 ? 1.132 -12.416 13.294 1.00 52.09 414 LEU A CA 1
ATOM 3199 C C . LEU A 1 414 ? 1.362 -11.553 12.036 1.00 52.09 414 LEU A C 1
ATOM 3201 O O . LEU A 1 414 ? 0.735 -10.525 11.819 1.00 52.09 414 LEU A O 1
ATOM 3205 N N . ILE A 1 415 ? 2.247 -12.018 11.147 1.00 67.88 415 ILE A N 1
ATOM 3206 C CA . ILE A 1 415 ? 2.705 -11.349 9.903 1.00 67.88 415 ILE A CA 1
ATOM 3207 C C . ILE A 1 415 ? 1.571 -11.129 8.864 1.00 67.88 415 ILE A C 1
ATOM 3209 O O . ILE A 1 415 ? 1.823 -10.640 7.765 1.00 67.88 415 ILE A O 1
ATOM 3213 N N . VAL A 1 416 ? 0.321 -11.490 9.166 1.00 84.88 416 VAL A N 1
ATOM 3214 C CA . VAL A 1 416 ? -0.770 -11.650 8.186 1.00 84.88 416 VAL A CA 1
ATOM 3215 C C . VAL A 1 416 ? -1.742 -10.470 8.095 1.00 84.88 416 VAL A C 1
ATOM 3217 O O . VAL A 1 416 ? -2.480 -10.381 7.116 1.00 84.88 416 VAL A O 1
ATOM 3220 N N . ASP A 1 417 ? -1.736 -9.554 9.059 1.00 87.19 417 ASP A N 1
ATOM 3221 C CA . ASP A 1 417 ? -2.728 -8.477 9.138 1.00 87.19 417 ASP A CA 1
ATOM 3222 C C . ASP A 1 417 ? -2.542 -7.435 8.027 1.00 87.19 417 ASP A C 1
ATOM 3224 O O . ASP A 1 417 ? -1.440 -6.952 7.746 1.00 87.19 417 ASP A O 1
ATOM 3228 N N . GLY A 1 418 ? -3.640 -7.067 7.370 1.00 90.56 418 GLY A N 1
ATOM 3229 C CA . GLY A 1 418 ? -3.625 -6.190 6.204 1.00 90.56 418 GLY A CA 1
ATOM 3230 C C . GLY A 1 418 ? -3.004 -6.829 4.958 1.00 90.56 418 GLY A C 1
ATOM 3231 O O . GLY A 1 418 ? -2.745 -6.108 3.998 1.00 90.56 418 GLY A O 1
ATOM 3232 N N . ARG A 1 419 ? -2.755 -8.147 4.939 1.00 91.50 419 ARG A N 1
ATOM 3233 C CA . ARG A 1 419 ? -2.342 -8.897 3.738 1.00 91.50 419 ARG A CA 1
ATOM 3234 C C . ARG A 1 419 ? -3.535 -9.609 3.087 1.00 91.50 419 ARG A C 1
ATOM 3236 O O . ARG A 1 419 ? -4.552 -9.812 3.755 1.00 91.50 419 ARG A O 1
ATOM 3243 N N . PRO A 1 420 ? -3.432 -10.015 1.809 1.00 91.69 420 PRO A N 1
ATOM 3244 C CA . PRO A 1 420 ? -4.461 -10.830 1.171 1.00 91.69 420 PRO A CA 1
ATOM 3245 C C . PRO A 1 420 ? -4.714 -12.126 1.955 1.00 91.69 420 PRO A C 1
ATOM 3247 O O . PRO A 1 420 ? -3.776 -12.827 2.342 1.00 91.69 420 PRO A O 1
ATOM 3250 N N . ALA A 1 421 ? -5.984 -12.447 2.193 1.00 92.50 421 ALA A N 1
ATOM 3251 C CA . ALA A 1 421 ? -6.381 -13.704 2.815 1.00 92.50 421 ALA A CA 1
ATOM 3252 C C . ALA A 1 421 ? -6.126 -14.885 1.861 1.00 92.50 421 ALA A C 1
ATOM 3254 O O . ALA A 1 421 ? -6.288 -14.718 0.648 1.00 92.50 421 ALA A O 1
ATOM 3255 N N . PRO A 1 422 ? -5.786 -16.085 2.368 1.00 92.06 422 PRO A N 1
ATOM 3256 C CA . PRO A 1 422 ? -5.609 -17.258 1.518 1.00 92.06 422 PRO A CA 1
ATOM 3257 C C . PRO A 1 422 ? -6.917 -17.627 0.808 1.00 92.06 422 PRO A C 1
ATOM 3259 O O . PRO A 1 422 ? -8.004 -17.535 1.392 1.00 92.06 422 PRO A O 1
ATOM 3262 N N . GLN A 1 423 ? -6.806 -18.093 -0.433 1.00 91.94 423 GLN A N 1
ATOM 3263 C CA . GLN A 1 423 ? -7.915 -18.673 -1.183 1.00 91.94 423 GLN A CA 1
ATOM 3264 C C . GLN A 1 423 ? -7.527 -20.052 -1.721 1.00 91.94 423 GLN A C 1
ATOM 3266 O O . GLN A 1 423 ? -7.034 -20.178 -2.834 1.00 91.94 423 GLN A O 1
ATOM 3271 N N . GLY A 1 424 ? -7.825 -21.086 -0.937 1.00 91.12 424 GLY A N 1
ATOM 3272 C CA . GLY A 1 424 ? -7.697 -22.477 -1.369 1.00 91.12 424 GLY A CA 1
ATOM 3273 C C . GLY A 1 424 ? -9.011 -23.064 -1.876 1.00 91.12 424 GLY A C 1
ATOM 3274 O O . GLY A 1 424 ? -10.095 -22.508 -1.654 1.00 91.12 424 GLY A O 1
ATOM 3275 N N . ARG A 1 425 ? -8.930 -24.229 -2.529 1.00 92.88 425 ARG A N 1
ATOM 3276 C CA . ARG A 1 425 ? -10.123 -25.007 -2.884 1.00 92.88 425 ARG A CA 1
ATOM 3277 C C . ARG A 1 425 ? -10.663 -25.741 -1.665 1.00 92.88 425 ARG A C 1
ATOM 3279 O O . ARG A 1 425 ? -9.939 -26.418 -0.932 1.00 92.88 425 ARG A O 1
ATOM 3286 N N . VAL A 1 426 ? -11.970 -25.646 -1.491 1.00 93.94 426 VAL A N 1
ATOM 3287 C CA . VAL A 1 426 ? -12.736 -26.295 -0.441 1.00 93.94 426 VAL A CA 1
ATOM 3288 C C . VAL A 1 426 ? -13.860 -27.130 -1.037 1.00 93.94 426 VAL A C 1
ATOM 3290 O O . VAL A 1 426 ? -14.389 -26.812 -2.099 1.00 93.94 426 VAL A O 1
ATOM 3293 N N . ALA A 1 427 ? -14.241 -28.207 -0.354 1.00 93.19 427 ALA A N 1
ATOM 3294 C CA . ALA A 1 427 ? -15.418 -28.987 -0.700 1.00 93.19 427 ALA A CA 1
ATOM 3295 C C . ALA A 1 427 ? -16.517 -28.825 0.352 1.00 93.19 427 ALA A C 1
ATOM 3297 O O . ALA A 1 427 ? -16.278 -29.009 1.546 1.00 93.19 427 ALA A O 1
ATOM 3298 N N . PHE A 1 428 ? -17.729 -28.513 -0.101 1.00 91.19 428 PHE A N 1
ATOM 3299 C CA . PHE A 1 428 ? -18.915 -28.348 0.733 1.00 91.19 428 PHE A CA 1
ATOM 3300 C C . PHE A 1 428 ? -20.173 -28.734 -0.052 1.00 91.19 428 PHE A C 1
ATOM 3302 O O . PHE A 1 428 ? -20.258 -28.517 -1.259 1.00 91.19 428 PHE A O 1
ATOM 3309 N N . GLY A 1 429 ? -21.143 -29.381 0.603 1.00 87.62 429 GLY A N 1
ATOM 3310 C CA . GLY A 1 429 ? -22.410 -29.762 -0.043 1.00 87.62 429 GLY A CA 1
ATOM 3311 C C . GLY A 1 429 ? -22.278 -30.688 -1.267 1.00 87.62 429 GLY A C 1
ATOM 3312 O O . GLY A 1 429 ? -23.195 -30.761 -2.081 1.00 87.62 429 GLY A O 1
ATOM 3313 N N . GLY A 1 430 ? -21.151 -31.396 -1.420 1.00 87.06 430 GLY A N 1
ATOM 3314 C CA . GLY A 1 430 ? -20.868 -32.250 -2.582 1.00 87.06 430 GLY A CA 1
ATOM 3315 C C . GLY A 1 430 ? -20.285 -31.522 -3.801 1.00 87.06 430 GLY A C 1
ATOM 3316 O O . GLY A 1 430 ? -20.097 -32.156 -4.838 1.00 87.06 430 GLY A O 1
ATOM 3317 N N . GLN A 1 431 ? -19.978 -30.230 -3.684 1.00 91.88 431 GLN A N 1
ATOM 3318 C CA . GLN A 1 431 ? -19.243 -29.440 -4.675 1.00 91.88 431 GLN A CA 1
ATOM 3319 C C . GLN A 1 431 ? -17.841 -29.119 -4.149 1.00 91.88 431 GLN A C 1
ATOM 3321 O O . GLN A 1 431 ? -17.620 -29.165 -2.941 1.00 91.88 431 GLN A O 1
ATOM 3326 N N . ALA A 1 432 ? -16.893 -28.835 -5.045 1.00 93.06 432 ALA A N 1
ATOM 3327 C CA . ALA A 1 432 ? -15.533 -28.452 -4.681 1.00 93.06 432 ALA A CA 1
ATOM 3328 C C . ALA A 1 432 ? -15.040 -27.313 -5.574 1.00 93.06 432 ALA A C 1
ATOM 3330 O O . ALA A 1 432 ? -14.893 -27.510 -6.780 1.00 93.06 432 ALA A O 1
ATOM 3331 N N . ASP A 1 433 ? -14.766 -26.163 -4.967 1.00 94.38 433 ASP A N 1
ATOM 3332 C CA . ASP A 1 433 ? -14.325 -24.941 -5.643 1.00 94.38 433 ASP A CA 1
ATOM 3333 C C . ASP A 1 433 ? -13.534 -24.038 -4.681 1.00 94.38 433 ASP A C 1
ATOM 3335 O O . ASP A 1 433 ? -13.311 -24.406 -3.531 1.00 94.38 433 ASP A O 1
ATOM 3339 N N . ARG A 1 434 ? -13.075 -22.871 -5.126 1.00 94.31 434 ARG A N 1
ATOM 3340 C CA . ARG A 1 434 ? -12.421 -21.862 -4.280 1.00 94.31 434 ARG A CA 1
ATOM 3341 C C . ARG A 1 434 ? -13.371 -21.363 -3.190 1.00 94.31 434 ARG A C 1
ATOM 3343 O O . ARG A 1 434 ? -14.572 -21.259 -3.423 1.00 94.31 434 ARG A O 1
ATOM 3350 N N . LEU A 1 435 ? -12.841 -21.013 -2.012 1.00 94.94 435 LEU A N 1
ATOM 3351 C CA . LEU A 1 435 ? -13.675 -20.558 -0.888 1.00 94.94 435 LEU A CA 1
ATOM 3352 C C . LEU A 1 435 ? -14.596 -19.382 -1.256 1.00 94.94 435 LEU A C 1
ATOM 3354 O O . LEU A 1 435 ? -15.738 -19.362 -0.800 1.00 94.94 435 LEU A O 1
ATOM 3358 N N . ASP A 1 436 ? -14.149 -18.443 -2.100 1.00 95.00 436 ASP A N 1
ATOM 3359 C CA . ASP A 1 436 ? -14.972 -17.278 -2.445 1.00 95.00 436 ASP A CA 1
ATOM 3360 C C . ASP A 1 436 ? -16.242 -17.620 -3.247 1.00 95.00 436 ASP A C 1
ATOM 3362 O O . ASP A 1 436 ? -17.179 -16.824 -3.234 1.00 95.00 436 ASP A O 1
ATOM 3366 N N . GLU A 1 437 ? -16.320 -18.798 -3.881 1.00 94.69 437 GLU A N 1
ATOM 3367 C CA . GLU A 1 437 ? -17.551 -19.276 -4.540 1.00 94.69 437 GLU A CA 1
ATOM 3368 C C . GLU A 1 437 ? -18.639 -19.669 -3.528 1.00 94.69 437 GLU A C 1
ATOM 3370 O O . GLU A 1 437 ? -19.826 -19.712 -3.852 1.00 94.69 437 GLU A O 1
ATOM 3375 N N . PHE A 1 438 ? -18.243 -19.945 -2.283 1.00 93.44 438 PHE A N 1
ATOM 3376 C CA . PHE A 1 438 ? -19.150 -20.310 -1.195 1.00 93.44 438 PHE A CA 1
ATOM 3377 C C . PHE A 1 438 ? -19.341 -19.182 -0.174 1.00 93.44 438 PHE A C 1
ATOM 3379 O O . PHE A 1 438 ? -20.382 -19.122 0.481 1.00 93.44 438 PHE A O 1
ATOM 3386 N N . ALA A 1 439 ? -18.347 -18.304 -0.020 1.00 91.94 439 ALA A N 1
ATOM 3387 C CA . ALA A 1 439 ? -18.286 -17.305 1.040 1.00 91.94 439 ALA A CA 1
ATOM 3388 C C . ALA A 1 439 ? -17.839 -15.928 0.514 1.00 91.94 439 ALA A C 1
ATOM 3390 O O . ALA A 1 439 ? -16.761 -15.760 -0.054 1.00 91.94 439 ALA A O 1
ATOM 3391 N N . SER A 1 440 ? -18.644 -14.891 0.751 1.00 90.44 440 SER A N 1
ATOM 3392 C CA . SER A 1 440 ? -18.364 -13.521 0.296 1.00 90.44 440 SER A CA 1
ATOM 3393 C C . SER A 1 440 ? -18.644 -12.485 1.388 1.00 90.44 440 SER A C 1
ATOM 3395 O O . SER A 1 440 ? -19.180 -12.822 2.440 1.00 90.44 440 SER A O 1
ATOM 3397 N N . GLY A 1 441 ? -18.223 -11.236 1.175 1.00 94.50 441 GLY A N 1
ATOM 3398 C CA . GLY A 1 441 ? -18.339 -10.183 2.189 1.00 94.50 441 GLY A CA 1
ATOM 3399 C C . GLY A 1 441 ? -17.410 -10.403 3.387 1.00 94.50 441 GLY A C 1
ATOM 3400 O O . GLY A 1 441 ? -16.306 -10.936 3.233 1.00 94.50 441 GLY A O 1
ATOM 3401 N N . TRP A 1 442 ? -17.862 -9.974 4.565 1.00 97.81 442 TRP A N 1
ATOM 3402 C CA . TRP A 1 442 ? -17.165 -10.184 5.832 1.00 97.81 442 TRP A CA 1
ATOM 3403 C C . TRP A 1 442 ? -17.199 -11.658 6.239 1.00 97.81 442 TRP A C 1
ATOM 3405 O O . TRP A 1 442 ? -18.255 -12.289 6.228 1.00 97.81 442 TRP A O 1
ATOM 3415 N N . GLN A 1 443 ? -16.045 -12.223 6.595 1.00 97.94 443 GLN A N 1
ATOM 3416 C CA . GLN A 1 443 ? -15.949 -13.625 7.013 1.00 97.94 443 GLN A CA 1
ATOM 3417 C C . GLN A 1 443 ? -15.076 -13.781 8.253 1.00 97.94 443 GLN A C 1
ATOM 3419 O O . GLN A 1 443 ? -14.000 -13.196 8.330 1.00 97.94 443 GLN A O 1
ATOM 3424 N N . ILE A 1 444 ? -15.481 -14.649 9.178 1.00 97.81 444 ILE A N 1
ATOM 3425 C CA . ILE A 1 444 ? -14.560 -15.278 10.131 1.00 97.81 444 ILE A CA 1
ATOM 3426 C C . ILE A 1 444 ? -14.184 -16.639 9.559 1.00 97.81 444 ILE A C 1
ATOM 3428 O O . ILE A 1 444 ? -15.027 -17.531 9.452 1.00 97.81 444 ILE A O 1
ATOM 3432 N N . VAL A 1 445 ? -12.916 -16.803 9.191 1.00 96.94 445 VAL A N 1
ATOM 3433 C CA . VAL A 1 445 ? -12.385 -18.073 8.689 1.00 96.94 445 VAL A CA 1
ATOM 3434 C C . VAL A 1 445 ? -11.589 -18.734 9.804 1.00 96.94 445 VAL A C 1
ATOM 3436 O O . VAL A 1 445 ? -10.670 -18.126 10.352 1.00 96.94 445 VAL A O 1
ATOM 3439 N N . SER A 1 446 ? -11.923 -19.975 10.154 1.00 95.38 446 SER A N 1
ATOM 3440 C CA . SER A 1 446 ? -11.307 -20.685 11.277 1.00 95.38 446 SER A CA 1
ATOM 3441 C C . SER A 1 446 ? -10.867 -22.098 10.912 1.00 95.38 446 SER A C 1
ATOM 3443 O O . SER A 1 446 ? -11.495 -22.791 10.117 1.00 95.38 446 SER A O 1
ATOM 3445 N N . ARG A 1 447 ? -9.792 -22.560 11.551 1.00 91.25 447 ARG A N 1
ATOM 3446 C CA . ARG A 1 447 ? -9.280 -23.934 11.432 1.00 91.25 447 ARG A CA 1
ATOM 3447 C C . ARG A 1 447 ? -10.102 -24.957 12.224 1.00 91.25 447 ARG A C 1
ATOM 3449 O O . ARG A 1 447 ? -10.042 -26.161 11.971 1.00 91.25 447 ARG A O 1
ATOM 3456 N N . HIS A 1 448 ? -10.819 -24.478 13.235 1.00 88.81 448 HIS A N 1
ATOM 3457 C CA . HIS A 1 448 ? -11.620 -25.281 14.151 1.00 88.81 448 HIS A CA 1
ATOM 3458 C C . HIS A 1 448 ? -13.009 -24.664 14.315 1.00 88.81 448 HIS A C 1
ATOM 3460 O O . HIS A 1 448 ? -13.182 -23.459 14.119 1.00 88.81 448 HIS A O 1
ATOM 3466 N N . ALA A 1 449 ? -13.984 -25.486 14.706 1.00 88.44 449 ALA A N 1
ATOM 3467 C CA . ALA A 1 449 ? -15.316 -25.009 15.046 1.00 88.44 449 ALA A CA 1
ATOM 3468 C C . ALA A 1 449 ? -15.229 -23.965 16.169 1.00 88.44 449 ALA A C 1
ATOM 3470 O O . ALA A 1 449 ? -14.486 -24.150 17.139 1.00 88.44 449 ALA A O 1
ATOM 3471 N N . LEU A 1 450 ? -15.978 -22.873 16.020 1.00 90.56 450 LEU A N 1
ATOM 3472 C CA . LEU A 1 450 ? -16.053 -21.838 17.043 1.00 90.56 450 LEU A CA 1
ATOM 3473 C C . LEU A 1 450 ? -16.809 -22.374 18.272 1.00 90.56 450 LEU A C 1
ATOM 3475 O O . LEU A 1 450 ? -17.798 -23.088 18.098 1.00 90.56 450 LEU A O 1
ATOM 3479 N N . PRO A 1 451 ? -16.365 -22.065 19.504 1.00 88.75 451 PRO A N 1
ATOM 3480 C CA . PRO A 1 451 ? -17.103 -22.419 20.712 1.00 88.75 451 PRO A CA 1
ATOM 3481 C C . PRO A 1 451 ? -18.516 -21.821 20.740 1.00 88.75 451 PRO A C 1
ATOM 3483 O O . PRO A 1 451 ? -18.721 -20.670 20.352 1.00 88.75 451 PRO A O 1
ATOM 3486 N N . ASP A 1 452 ? -19.479 -22.578 21.268 1.00 87.62 452 ASP A N 1
ATOM 3487 C CA . ASP A 1 452 ? -20.826 -22.061 21.523 1.00 87.62 452 ASP A CA 1
ATOM 3488 C C . ASP A 1 452 ? -20.770 -20.890 22.516 1.00 87.62 452 ASP A C 1
ATOM 3490 O O . ASP A 1 452 ? -20.129 -20.982 23.565 1.00 87.62 452 ASP A O 1
ATOM 3494 N N . GLY A 1 453 ? -21.474 -19.798 22.204 1.00 90.00 453 GLY A N 1
ATOM 3495 C CA . GLY A 1 453 ? -21.528 -18.617 23.071 1.00 90.00 453 GLY A CA 1
ATOM 3496 C C . GLY A 1 453 ? -20.206 -17.850 23.174 1.00 90.00 453 GLY A C 1
ATOM 3497 O O . GLY A 1 453 ? -19.979 -17.193 24.185 1.00 90.00 453 GLY A O 1
ATOM 3498 N N . LEU A 1 454 ? -19.337 -17.949 22.159 1.00 93.88 454 LEU A N 1
ATOM 3499 C CA . LEU A 1 454 ? -18.057 -17.234 22.110 1.00 93.88 454 LEU A CA 1
ATOM 3500 C C . LEU A 1 454 ? -18.220 -15.706 22.183 1.00 93.88 454 LEU A C 1
ATOM 3502 O O . LEU A 1 454 ? -17.420 -15.046 22.838 1.00 93.88 454 LEU A O 1
ATOM 3506 N N . PHE A 1 455 ? -19.235 -15.160 21.511 1.00 94.19 455 PHE A N 1
ATOM 3507 C CA . PHE A 1 455 ? -19.460 -13.719 21.399 1.00 94.19 455 PHE A CA 1
ATOM 3508 C C . PHE A 1 455 ? -20.487 -13.218 22.418 1.00 94.19 455 PHE A C 1
ATOM 3510 O O . PHE A 1 455 ? -21.502 -13.869 22.682 1.00 94.19 455 PHE A O 1
ATOM 3517 N N . SER A 1 456 ? -20.238 -12.027 22.964 1.00 93.12 456 SER A N 1
ATOM 3518 C CA . SER A 1 456 ? -21.218 -11.280 23.753 1.00 93.12 456 SER A CA 1
ATOM 3519 C C . SER A 1 456 ? -22.388 -10.807 22.877 1.00 93.12 456 SER A C 1
ATOM 3521 O O . SER A 1 456 ? -22.307 -10.808 21.650 1.00 93.12 456 SER A O 1
ATOM 3523 N N . ALA A 1 457 ? -23.485 -10.350 23.489 1.00 91.62 457 ALA A N 1
ATOM 3524 C CA . ALA A 1 457 ? -24.618 -9.804 22.733 1.00 91.62 457 ALA A CA 1
ATOM 3525 C C . ALA A 1 457 ? -24.238 -8.558 21.901 1.00 91.62 457 ALA A C 1
ATOM 3527 O O . ALA A 1 457 ? -24.748 -8.382 20.795 1.00 91.62 457 ALA A O 1
ATOM 3528 N N . GLY A 1 458 ? -23.323 -7.720 22.407 1.00 90.38 458 GLY A N 1
ATOM 3529 C CA . GLY A 1 458 ? -22.815 -6.550 21.683 1.00 90.38 458 GLY A CA 1
ATOM 3530 C C . GLY A 1 458 ? -21.960 -6.942 20.477 1.00 90.38 458 GLY A C 1
ATOM 3531 O O . GLY A 1 458 ? -22.194 -6.457 19.374 1.00 90.38 458 GLY A O 1
ATOM 3532 N N . GLN A 1 459 ? -21.041 -7.895 20.652 1.00 93.81 459 GLN A N 1
ATOM 3533 C CA . GLN A 1 459 ? -20.228 -8.434 19.554 1.00 93.81 459 GLN A CA 1
ATOM 3534 C C . GLN A 1 459 ? -21.094 -9.146 18.511 1.00 93.81 459 GLN A C 1
ATOM 3536 O O . GLN A 1 459 ? -20.889 -8.958 17.317 1.00 93.81 459 GLN A O 1
ATOM 3541 N N . GLN A 1 460 ? -22.107 -9.905 18.941 1.00 95.19 460 GLN A N 1
ATOM 3542 C CA . GLN A 1 460 ? -23.064 -10.523 18.024 1.00 95.19 460 GLN A CA 1
ATOM 3543 C C . GLN A 1 460 ? -23.823 -9.469 17.208 1.00 95.19 460 GLN A C 1
ATOM 3545 O O . GLN A 1 460 ? -24.024 -9.669 16.019 1.00 95.19 460 GLN A O 1
ATOM 3550 N N . SER A 1 461 ? -24.169 -8.325 17.808 1.00 95.00 461 SER A N 1
ATOM 3551 C CA . SER A 1 461 ? -24.829 -7.225 17.090 1.00 95.00 461 SER A CA 1
ATOM 3552 C C . SER A 1 461 ? -23.927 -6.626 16.001 1.00 95.00 461 SER A C 1
ATOM 3554 O O . SER A 1 461 ? -24.410 -6.344 14.908 1.00 95.00 461 SER A O 1
ATOM 3556 N N . VAL A 1 462 ? -22.614 -6.504 16.253 1.00 95.06 462 VAL A N 1
ATOM 3557 C CA . VAL A 1 462 ? -21.628 -6.086 15.232 1.00 95.06 462 VAL A CA 1
ATOM 3558 C C . VAL A 1 462 ? -21.573 -7.099 14.087 1.00 95.06 462 VAL A C 1
ATOM 3560 O O . VAL A 1 462 ? -21.614 -6.717 12.919 1.00 95.06 462 VAL A O 1
ATOM 3563 N N . LEU A 1 463 ? -21.495 -8.392 14.414 1.00 96.88 463 LEU A N 1
ATOM 3564 C CA . LEU A 1 463 ? -21.425 -9.471 13.424 1.00 96.88 463 LEU A CA 1
ATOM 3565 C C . LEU A 1 463 ? -22.701 -9.559 12.575 1.00 96.88 463 LEU A C 1
ATOM 3567 O O . LEU A 1 463 ? -22.609 -9.762 11.366 1.00 96.88 463 LEU A O 1
ATOM 3571 N N . ASP A 1 464 ? -23.868 -9.383 13.196 1.00 96.25 464 ASP A N 1
ATOM 3572 C CA . ASP A 1 464 ? -25.167 -9.413 12.526 1.00 96.25 464 ASP A CA 1
ATOM 3573 C C . ASP A 1 464 ? -25.351 -8.197 11.606 1.00 96.25 464 ASP A C 1
ATOM 3575 O O . ASP A 1 464 ? -25.811 -8.357 10.477 1.00 96.25 464 ASP A O 1
ATOM 3579 N N . GLU A 1 465 ? -24.967 -6.992 12.047 1.00 94.81 465 GLU A N 1
ATOM 3580 C CA . GLU A 1 465 ? -25.085 -5.775 11.230 1.00 94.81 465 GLU A CA 1
ATOM 3581 C C . GLU A 1 465 ? -24.159 -5.796 10.007 1.00 94.81 465 GLU A C 1
ATOM 3583 O O . GLU A 1 465 ? -24.549 -5.368 8.922 1.00 94.81 465 GLU A O 1
ATOM 3588 N N . LEU A 1 466 ? -22.946 -6.330 10.166 1.00 95.88 466 LEU A N 1
ATOM 3589 C CA . LEU A 1 466 ? -21.980 -6.492 9.076 1.00 95.88 466 LEU A CA 1
ATOM 3590 C C . LEU A 1 466 ? -22.225 -7.758 8.235 1.00 95.88 466 LEU A C 1
ATOM 3592 O O . LEU A 1 466 ? -21.450 -8.035 7.317 1.00 95.88 466 LEU A O 1
ATOM 3596 N N . GLU A 1 467 ? -23.281 -8.519 8.540 1.00 96.62 467 GLU A N 1
ATOM 3597 C CA . GLU A 1 467 ? -23.684 -9.747 7.845 1.00 96.62 467 GLU A CA 1
ATOM 3598 C C . GLU A 1 467 ? -22.547 -10.787 7.736 1.00 96.62 467 GLU A C 1
ATOM 3600 O O . GLU A 1 467 ? -22.284 -11.354 6.672 1.00 96.62 467 GLU A O 1
ATOM 3605 N N . PHE A 1 468 ? -21.843 -11.049 8.845 1.00 97.56 468 PHE A N 1
ATOM 3606 C CA . PHE A 1 468 ? -20.701 -11.968 8.865 1.00 97.56 468 PHE A CA 1
ATOM 3607 C C . PHE A 1 468 ? -21.070 -13.405 8.475 1.00 97.56 468 PHE A C 1
ATOM 3609 O O . PHE A 1 468 ? -21.961 -14.029 9.056 1.00 97.56 468 PHE A O 1
ATOM 3616 N N . GLY A 1 469 ? -20.284 -13.987 7.566 1.00 96.25 469 GLY A N 1
ATOM 3617 C CA . GLY A 1 469 ? -20.238 -15.435 7.380 1.00 96.25 469 GLY A CA 1
ATOM 3618 C C . GLY A 1 469 ? -19.185 -16.109 8.262 1.00 96.25 469 GLY A C 1
ATOM 3619 O O . GLY A 1 469 ? -18.168 -15.520 8.632 1.00 96.25 469 GLY A O 1
ATOM 3620 N N . PHE A 1 470 ? -19.421 -17.383 8.579 1.00 95.06 470 PHE A N 1
ATOM 3621 C CA . PHE A 1 470 ? -18.512 -18.211 9.369 1.00 95.06 470 PHE A CA 1
ATOM 3622 C C . PHE A 1 470 ? -18.037 -19.398 8.536 1.00 95.06 470 PHE A C 1
ATOM 3624 O O . PHE A 1 470 ? -18.810 -20.293 8.195 1.00 95.06 470 PHE A O 1
ATOM 3631 N N . SER A 1 471 ? -16.745 -19.409 8.226 1.00 94.75 471 SER A N 1
ATOM 3632 C CA . SER A 1 471 ? -16.113 -20.408 7.371 1.00 94.75 471 SER A CA 1
ATOM 3633 C C . SER A 1 471 ? -15.139 -21.260 8.179 1.00 94.75 471 SER A C 1
ATOM 3635 O O . SER A 1 471 ? -13.947 -20.970 8.265 1.00 94.75 471 SER A O 1
ATOM 3637 N N . HIS A 1 472 ? -15.643 -22.340 8.777 1.00 93.75 472 HIS A N 1
ATOM 3638 C CA . HIS A 1 472 ? -14.787 -23.367 9.370 1.00 93.75 472 HIS A CA 1
ATOM 3639 C C . HIS A 1 472 ? -14.187 -24.217 8.244 1.00 93.75 472 HIS A C 1
ATOM 3641 O O . HIS A 1 472 ? -14.920 -24.894 7.524 1.00 93.75 472 HIS A O 1
ATOM 3647 N N . VAL A 1 473 ? -12.865 -24.177 8.087 1.00 93.44 473 VAL A N 1
ATOM 3648 C CA . VAL A 1 473 ? -12.121 -24.902 7.053 1.00 93.44 473 VAL A CA 1
ATOM 3649 C C . VAL A 1 473 ? -11.191 -25.918 7.714 1.00 93.44 473 VAL A C 1
ATOM 3651 O O . VAL A 1 473 ? -10.329 -25.559 8.515 1.00 93.44 473 VAL A O 1
ATOM 3654 N N . SER A 1 474 ? -11.362 -27.203 7.397 1.00 88.62 474 SER A N 1
ATOM 3655 C CA . SER A 1 474 ? -10.611 -28.289 8.036 1.00 88.62 474 SER A CA 1
ATOM 3656 C C . SER A 1 474 ? -10.322 -29.446 7.083 1.00 88.62 474 SER A C 1
ATOM 3658 O O . SER A 1 474 ? -11.068 -29.702 6.144 1.00 88.62 474 SER A O 1
ATOM 3660 N N . ARG A 1 475 ? -9.257 -30.213 7.350 1.00 83.69 475 ARG A N 1
ATOM 3661 C CA . ARG A 1 475 ? -8.925 -31.434 6.585 1.00 83.69 475 ARG A CA 1
ATOM 3662 C C . ARG A 1 475 ? -9.699 -32.680 7.027 1.00 83.69 475 ARG A C 1
ATOM 3664 O O . ARG A 1 475 ? -9.599 -33.719 6.378 1.00 83.69 475 ARG A O 1
ATOM 3671 N N . GLY A 1 476 ? -10.399 -32.631 8.162 1.00 69.44 476 GLY A N 1
ATOM 3672 C CA . GLY A 1 476 ? -11.162 -33.780 8.659 1.00 69.44 476 GLY A CA 1
ATOM 3673 C C . GLY A 1 476 ? -12.409 -34.056 7.806 1.00 69.44 476 GLY A C 1
ATOM 3674 O O . GLY A 1 476 ? -12.929 -33.132 7.192 1.00 69.44 476 GLY A O 1
ATOM 3675 N N . PRO A 1 477 ? -12.976 -35.271 7.804 1.00 65.06 477 PRO A N 1
ATOM 3676 C CA . PRO A 1 477 ? -14.291 -35.523 7.208 1.00 65.06 477 PRO A CA 1
ATOM 3677 C C . PRO A 1 477 ? -15.441 -35.081 8.140 1.00 65.06 477 PRO A C 1
ATOM 3679 O O . PRO A 1 477 ? -15.501 -35.528 9.285 1.00 65.06 477 PRO A O 1
ATOM 3682 N N . GLY A 1 478 ? -16.382 -34.262 7.654 1.00 65.69 478 GLY A N 1
ATOM 3683 C CA . GLY A 1 478 ? -17.565 -33.842 8.418 1.00 65.69 478 GLY A CA 1
ATOM 3684 C C . GLY A 1 478 ? -18.575 -33.056 7.569 1.00 65.69 478 GLY A C 1
ATOM 3685 O O . GLY A 1 478 ? -18.189 -32.516 6.536 1.00 65.69 478 GLY A O 1
ATOM 3686 N N . PRO A 1 479 ? -19.869 -33.041 7.944 1.00 65.88 479 PRO A N 1
ATOM 3687 C CA . PRO A 1 479 ? -20.923 -32.441 7.120 1.00 65.88 479 PRO A CA 1
ATOM 3688 C C . PRO A 1 479 ? -21.096 -30.922 7.299 1.00 65.88 479 PRO A C 1
ATOM 3690 O O . PRO A 1 479 ? -21.685 -30.291 6.428 1.00 65.88 479 PRO A O 1
ATOM 3693 N N . ASP A 1 480 ? -20.590 -30.346 8.394 1.00 78.88 480 ASP A N 1
ATOM 3694 C CA . ASP A 1 480 ? -20.936 -28.984 8.842 1.00 78.88 480 ASP A CA 1
ATOM 3695 C C . ASP A 1 480 ? -19.803 -27.962 8.635 1.00 78.88 480 ASP A C 1
ATOM 3697 O O . ASP A 1 480 ? -19.772 -26.917 9.283 1.00 78.88 480 ASP A O 1
ATOM 3701 N N . TYR A 1 481 ? -18.821 -28.271 7.785 1.00 84.62 481 TYR A N 1
ATOM 3702 C CA . TYR A 1 481 ? -17.684 -27.390 7.520 1.00 84.62 481 TYR A CA 1
ATOM 3703 C C . TYR A 1 481 ? -17.065 -27.632 6.139 1.00 84.62 481 TYR A C 1
ATOM 3705 O O . TYR A 1 481 ? -17.324 -28.644 5.485 1.00 84.62 481 TYR A O 1
ATOM 3713 N N . TYR A 1 482 ? -16.232 -26.691 5.705 1.00 91.88 482 TYR A N 1
ATOM 3714 C CA . TYR A 1 482 ? -15.516 -26.733 4.437 1.00 91.88 482 TYR A CA 1
ATOM 3715 C C . TYR A 1 482 ? -14.332 -27.699 4.519 1.00 91.88 482 TYR A C 1
ATOM 3717 O O . TYR A 1 482 ? -13.447 -27.547 5.365 1.00 91.88 482 TYR A O 1
ATOM 3725 N N . ILE A 1 483 ? -14.296 -28.695 3.635 1.00 93.25 483 ILE A N 1
ATOM 3726 C CA . ILE A 1 483 ? -13.173 -29.632 3.554 1.00 93.25 483 ILE A CA 1
ATOM 3727 C C . ILE A 1 483 ? -12.053 -28.972 2.753 1.00 93.25 483 ILE A C 1
ATOM 3729 O O . ILE A 1 483 ? -12.227 -28.736 1.564 1.00 93.25 483 ILE A O 1
ATOM 3733 N N . ASP A 1 484 ? -10.909 -28.713 3.382 1.00 93.12 484 ASP A N 1
ATOM 3734 C CA . ASP A 1 484 ? -9.705 -28.192 2.721 1.00 93.12 484 ASP A CA 1
ATOM 3735 C C . ASP A 1 484 ? -9.138 -29.241 1.748 1.00 93.12 484 ASP A C 1
ATOM 3737 O O . ASP A 1 484 ? -8.525 -30.230 2.172 1.00 93.12 484 ASP A O 1
ATOM 3741 N N . VAL A 1 485 ? -9.409 -29.058 0.449 1.00 91.62 485 VAL A N 1
ATOM 3742 C CA . VAL A 1 485 ? -9.148 -30.061 -0.598 1.00 91.62 485 VAL A CA 1
ATOM 3743 C C . VAL A 1 485 ? -7.650 -30.212 -0.824 1.00 91.62 485 VAL A C 1
ATOM 3745 O O . VAL A 1 485 ? -7.127 -31.330 -0.797 1.00 91.62 485 VAL A O 1
ATOM 3748 N N . ASP A 1 486 ? -6.964 -29.085 -0.990 1.00 87.94 486 ASP A N 1
ATOM 3749 C CA . ASP A 1 486 ? -5.545 -29.051 -1.344 1.00 87.94 486 ASP A CA 1
ATOM 3750 C C . ASP A 1 486 ? -4.640 -28.960 -0.099 1.00 87.94 486 ASP A C 1
ATOM 3752 O O . ASP A 1 486 ? -3.448 -29.271 -0.153 1.00 87.94 486 ASP A O 1
ATOM 3756 N N . GLY A 1 487 ? -5.207 -28.648 1.073 1.00 90.06 487 GLY A N 1
ATOM 3757 C CA . GLY A 1 487 ? -4.461 -28.486 2.321 1.00 90.06 487 GLY A CA 1
ATOM 3758 C C . GLY A 1 487 ? -3.863 -27.088 2.497 1.00 90.06 487 GLY A C 1
ATOM 3759 O O . GLY A 1 487 ? -3.001 -26.914 3.362 1.00 90.06 487 GLY A O 1
ATOM 3760 N N . GLU A 1 488 ? -4.262 -26.125 1.664 1.00 89.88 488 GLU A N 1
ATOM 3761 C CA . GLU A 1 488 ? -3.701 -24.774 1.626 1.00 89.88 488 GLU A CA 1
ATOM 3762 C C . GLU A 1 488 ? -4.038 -23.995 2.898 1.00 89.88 488 GLU A C 1
ATOM 3764 O O . GLU A 1 488 ? -3.148 -23.393 3.499 1.00 89.88 488 GLU A O 1
ATOM 3769 N N . TYR A 1 489 ? -5.283 -24.082 3.373 1.00 91.88 489 TYR A N 1
ATOM 3770 C CA . TYR A 1 489 ? -5.690 -23.434 4.619 1.00 91.88 489 TYR A CA 1
ATOM 3771 C C . TYR A 1 489 ? -4.962 -24.043 5.815 1.00 91.88 489 TYR A C 1
ATOM 3773 O O . TYR A 1 489 ? -4.413 -23.314 6.638 1.00 91.88 489 TYR A O 1
ATOM 3781 N N . GLU A 1 490 ? -4.885 -25.373 5.906 1.00 90.94 490 GLU A N 1
ATOM 3782 C CA . GLU A 1 490 ? -4.152 -26.053 6.979 1.00 90.94 490 GLU A CA 1
ATOM 3783 C C . GLU A 1 490 ? -2.669 -25.649 7.007 1.00 90.94 490 GLU A C 1
ATOM 3785 O O . GLU A 1 490 ? -2.106 -25.434 8.085 1.00 90.94 490 GLU A O 1
ATOM 3790 N N . LEU A 1 491 ? -2.028 -25.538 5.839 1.00 89.31 491 LEU A N 1
ATOM 3791 C CA . LEU A 1 491 ? -0.649 -25.063 5.726 1.00 89.31 491 LEU A CA 1
ATOM 3792 C C . LEU A 1 491 ? -0.529 -23.591 6.120 1.00 89.31 491 LEU A C 1
ATOM 3794 O O . LEU A 1 491 ? 0.381 -23.248 6.873 1.00 89.31 491 LEU A O 1
ATOM 3798 N N . TRP A 1 492 ? -1.447 -22.740 5.664 1.00 90.25 492 TRP A N 1
ATOM 3799 C CA . TRP A 1 492 ? -1.449 -21.313 5.967 1.00 90.25 492 TRP A CA 1
ATOM 3800 C C . TRP A 1 492 ? -1.637 -21.051 7.466 1.00 90.25 492 TRP A C 1
ATOM 3802 O O . TRP A 1 492 ? -0.829 -20.337 8.060 1.00 90.25 492 TRP A O 1
ATOM 3812 N N . PHE A 1 493 ? -2.618 -21.693 8.109 1.00 90.69 493 PHE A N 1
ATOM 3813 C CA . PHE A 1 493 ? -2.846 -21.584 9.554 1.00 90.69 493 PHE A CA 1
ATOM 3814 C C . PHE A 1 493 ? -1.612 -22.028 10.352 1.00 90.69 493 PHE A C 1
ATOM 3816 O O . PHE A 1 493 ? -1.170 -21.329 11.263 1.00 90.69 493 PHE A O 1
ATOM 3823 N N . ARG A 1 494 ? -0.999 -23.166 9.988 1.00 89.38 494 ARG A N 1
ATOM 3824 C CA . ARG A 1 494 ? 0.217 -23.663 10.658 1.00 89.38 494 ARG A CA 1
ATOM 3825 C C . ARG A 1 494 ? 1.424 -22.759 10.448 1.00 89.38 494 ARG A C 1
ATOM 3827 O O . ARG A 1 494 ? 2.151 -22.521 11.406 1.00 89.38 494 ARG A O 1
ATOM 3834 N N . LYS A 1 495 ? 1.648 -22.290 9.216 1.00 86.31 495 LYS A N 1
ATOM 3835 C CA . LYS A 1 495 ? 2.788 -21.436 8.854 1.00 86.31 495 LYS A CA 1
ATOM 3836 C C . LYS A 1 495 ? 2.794 -20.149 9.673 1.00 86.31 495 LYS A C 1
ATOM 3838 O O . LYS A 1 495 ? 3.861 -19.716 10.089 1.00 86.31 495 LYS A O 1
ATOM 3843 N N . HIS A 1 496 ? 1.619 -19.568 9.901 1.00 85.50 496 HIS A N 1
ATOM 3844 C CA . HIS A 1 496 ? 1.485 -18.292 10.599 1.00 85.50 496 HIS A CA 1
ATOM 3845 C C . HIS A 1 496 ? 1.150 -18.440 12.089 1.00 85.50 496 HIS A C 1
ATOM 3847 O O . HIS A 1 496 ? 1.068 -17.435 12.776 1.00 85.50 496 HIS A O 1
ATOM 3853 N N . GLY A 1 497 ? 0.967 -19.660 12.610 1.00 87.62 497 GLY A N 1
ATOM 3854 C CA . GLY A 1 497 ? 0.641 -19.871 14.026 1.00 87.62 497 GLY A CA 1
ATOM 3855 C C . GLY A 1 497 ? -0.759 -19.388 14.427 1.00 87.62 497 GLY A C 1
ATOM 3856 O O . GLY A 1 497 ? -0.996 -19.117 15.600 1.00 87.62 497 GLY A O 1
ATOM 3857 N N . VAL A 1 498 ? -1.687 -19.301 13.471 1.00 89.88 498 VAL A N 1
ATOM 3858 C CA . VAL A 1 498 ? -3.044 -18.763 13.662 1.00 89.88 498 VAL A CA 1
ATOM 3859 C C . VAL A 1 498 ? -4.102 -19.860 13.636 1.00 89.88 498 VAL A C 1
ATOM 3861 O O . VAL A 1 498 ? -3.902 -20.934 13.061 1.00 89.88 498 VAL A O 1
ATOM 3864 N N . ARG A 1 499 ? -5.250 -19.599 14.267 1.00 91.88 499 ARG A N 1
ATOM 3865 C CA . ARG A 1 499 ? -6.419 -20.498 14.276 1.00 91.88 499 ARG A CA 1
ATOM 3866 C C . ARG A 1 499 ? -7.662 -19.887 13.655 1.00 91.88 499 ARG A C 1
ATOM 3868 O O . ARG A 1 499 ? -8.521 -20.649 13.214 1.00 91.88 499 ARG A O 1
ATOM 3875 N N . ALA A 1 500 ? -7.761 -18.565 13.612 1.00 94.94 500 ALA A N 1
ATOM 3876 C CA . ALA A 1 500 ? -8.824 -17.869 12.907 1.00 94.94 500 ALA A CA 1
ATOM 3877 C C . ALA A 1 500 ? -8.372 -16.478 12.457 1.00 94.94 500 ALA A C 1
ATOM 3879 O O . ALA A 1 500 ? -7.405 -15.937 12.992 1.00 94.94 500 ALA A O 1
ATOM 3880 N N . PHE A 1 501 ? -9.076 -15.916 11.481 1.00 95.88 501 PHE A N 1
ATOM 3881 C CA . PHE A 1 501 ? -8.900 -14.536 11.043 1.00 95.88 501 PHE A CA 1
ATOM 3882 C C . PHE A 1 501 ? -10.219 -13.928 10.569 1.00 95.88 501 PHE A C 1
ATOM 3884 O O . PHE A 1 501 ? -11.131 -14.649 10.154 1.00 95.88 501 PHE A O 1
ATOM 3891 N N . ILE A 1 502 ? -10.299 -12.599 10.619 1.00 97.56 502 ILE A N 1
ATOM 3892 C CA . ILE A 1 502 ? -11.378 -11.821 10.010 1.00 97.56 502 ILE A CA 1
ATOM 3893 C C . ILE A 1 502 ? -10.942 -11.408 8.604 1.00 97.56 502 ILE A C 1
ATOM 3895 O O . ILE A 1 502 ? -9.929 -10.732 8.434 1.00 97.56 502 ILE A O 1
ATOM 3899 N N . GLN A 1 503 ? -11.716 -11.794 7.596 1.00 97.25 503 GLN A N 1
ATOM 3900 C CA . GLN A 1 503 ? -11.567 -11.360 6.212 1.00 97.25 503 GLN A CA 1
ATOM 3901 C C . GLN A 1 503 ? -12.521 -10.199 5.921 1.00 97.25 503 GLN A C 1
ATOM 3903 O O . GLN A 1 503 ? -13.719 -10.285 6.197 1.00 97.25 503 GLN A O 1
ATOM 3908 N N . ARG A 1 504 ? -11.983 -9.145 5.312 1.00 97.62 504 ARG A N 1
ATOM 3909 C CA . ARG A 1 504 ? -12.719 -7.989 4.794 1.00 97.62 504 ARG A CA 1
ATOM 3910 C C . ARG A 1 504 ? -13.442 -8.309 3.476 1.00 97.62 504 ARG A C 1
ATOM 3912 O O . ARG A 1 504 ? -13.065 -9.261 2.784 1.00 97.62 504 ARG A O 1
ATOM 3919 N N . PRO A 1 505 ? -14.405 -7.472 3.044 1.00 97.56 505 PRO A N 1
ATOM 3920 C CA . PRO A 1 505 ? -15.095 -7.646 1.765 1.00 97.56 505 PRO A CA 1
ATOM 3921 C C . PRO A 1 505 ? -14.169 -7.605 0.541 1.00 97.56 505 PRO A C 1
ATOM 3923 O O . PRO A 1 505 ? -14.452 -8.259 -0.462 1.00 97.56 505 PRO A O 1
ATOM 3926 N N . ASP A 1 506 ? -13.049 -6.883 0.631 1.00 96.88 506 ASP A N 1
ATOM 3927 C CA . ASP A 1 506 ? -12.002 -6.803 -0.396 1.00 96.88 506 ASP A CA 1
ATOM 3928 C C . ASP A 1 506 ? -10.931 -7.896 -0.270 1.00 96.88 506 ASP A C 1
ATOM 3930 O O . ASP A 1 506 ? -9.895 -7.829 -0.925 1.00 96.88 506 ASP A O 1
ATOM 3934 N N . LYS A 1 507 ? -11.200 -8.934 0.533 1.00 95.31 507 LYS A N 1
ATOM 3935 C CA . LYS A 1 507 ? -10.386 -10.152 0.670 1.00 95.31 507 LYS A CA 1
ATOM 3936 C C . LYS A 1 507 ? -9.043 -9.969 1.377 1.00 95.31 507 LYS A C 1
ATOM 3938 O O . LYS A 1 507 ? -8.235 -10.896 1.397 1.00 95.31 507 LYS A O 1
ATOM 3943 N N . TYR A 1 508 ? -8.831 -8.831 2.027 1.00 95.31 508 TYR A N 1
ATOM 3944 C CA . TYR A 1 508 ? -7.719 -8.636 2.953 1.00 95.31 508 TYR A CA 1
ATOM 3945 C C . TYR A 1 508 ? -8.064 -9.134 4.358 1.00 95.31 508 TYR A C 1
ATOM 3947 O O . TYR A 1 508 ? -9.215 -9.085 4.793 1.00 95.31 508 TYR A O 1
ATOM 3955 N N . VAL A 1 509 ? -7.059 -9.605 5.090 1.00 95.25 509 VAL A N 1
ATOM 3956 C CA . VAL A 1 509 ? -7.189 -9.943 6.509 1.00 95.25 509 VAL A CA 1
ATOM 3957 C C . VAL A 1 509 ? -7.269 -8.644 7.310 1.00 95.25 509 VAL A C 1
ATOM 3959 O O . VAL A 1 509 ? -6.342 -7.839 7.270 1.00 95.25 509 VAL A O 1
ATOM 3962 N N . PHE A 1 510 ? -8.366 -8.428 8.039 1.00 95.31 510 PHE A N 1
ATOM 3963 C CA . PHE A 1 510 ? -8.446 -7.359 9.038 1.00 95.31 510 PHE A CA 1
ATOM 3964 C C . PHE A 1 510 ? -7.473 -7.646 10.185 1.00 95.31 510 PHE A C 1
ATOM 3966 O O . PHE A 1 510 ? -6.626 -6.813 10.486 1.00 95.31 510 PHE A O 1
ATOM 3973 N N . GLY A 1 511 ? -7.570 -8.844 10.766 1.00 93.00 511 GLY A N 1
ATOM 3974 C CA . GLY A 1 511 ? -6.652 -9.351 11.779 1.00 93.00 511 GLY A CA 1
ATOM 3975 C C . GLY A 1 511 ? -6.810 -10.858 11.991 1.00 93.00 511 GLY A C 1
ATOM 3976 O O . GLY A 1 511 ? -7.798 -11.451 11.537 1.00 93.00 511 GLY A O 1
ATOM 3977 N N . ALA A 1 512 ? -5.849 -11.481 12.670 1.00 92.56 512 ALA A N 1
ATOM 3978 C CA . ALA A 1 512 ? -5.854 -12.910 12.984 1.00 92.56 512 ALA A CA 1
ATOM 3979 C C . ALA A 1 512 ? -5.582 -13.197 14.469 1.00 92.56 512 ALA A C 1
ATOM 3981 O O . ALA A 1 512 ? -5.045 -12.363 15.186 1.00 92.56 512 ALA A O 1
ATOM 3982 N N . VAL A 1 513 ? -5.947 -14.397 14.932 1.00 90.12 513 VAL A N 1
ATOM 3983 C CA . VAL A 1 513 ? -5.735 -14.832 16.322 1.00 90.12 513 VAL A CA 1
ATOM 3984 C C . VAL A 1 513 ? -5.090 -16.213 16.406 1.00 90.12 513 VAL A C 1
ATOM 3986 O O . VAL A 1 513 ? -5.389 -17.117 15.613 1.00 90.12 513 VAL A O 1
ATOM 3989 N N . ALA A 1 514 ? -4.218 -16.395 17.399 1.00 87.88 514 ALA A N 1
ATOM 3990 C CA . ALA A 1 514 ? -3.598 -17.681 17.718 1.00 87.88 514 ALA A CA 1
ATOM 3991 C C . ALA A 1 514 ? -4.547 -18.606 18.499 1.00 87.88 514 ALA A C 1
ATOM 3993 O O . ALA A 1 514 ? -4.508 -19.826 18.314 1.00 87.88 514 ALA A O 1
ATOM 3994 N N . GLU A 1 515 ? -5.436 -18.039 19.319 1.00 85.31 515 GLU A N 1
ATOM 3995 C CA . GLU A 1 515 ? -6.450 -18.765 20.080 1.00 85.31 515 GLU A CA 1
ATOM 3996 C C . GLU A 1 515 ? -7.859 -18.252 19.758 1.00 85.31 515 GLU A C 1
ATOM 3998 O O . GLU A 1 515 ? -8.099 -17.058 19.615 1.00 85.31 515 GLU A O 1
ATOM 4003 N N . LEU A 1 516 ? -8.827 -19.169 19.625 1.00 88.12 516 LEU A N 1
ATOM 4004 C CA . LEU A 1 516 ? -10.200 -18.797 19.246 1.00 88.12 516 LEU A CA 1
ATOM 4005 C C . LEU A 1 516 ? -10.896 -17.929 20.301 1.00 88.12 516 LEU A C 1
ATOM 4007 O O . LEU A 1 516 ? -11.826 -17.204 19.967 1.00 88.12 516 LEU A O 1
ATOM 4011 N N . THR A 1 517 ? -10.453 -18.002 21.557 1.00 87.56 517 THR A N 1
ATOM 4012 C CA . THR A 1 517 ? -10.955 -17.179 22.666 1.00 87.56 517 THR A CA 1
ATOM 4013 C C . THR A 1 517 ? -10.653 -15.694 22.502 1.00 87.56 517 THR A C 1
ATOM 4015 O O . THR A 1 517 ? -11.285 -14.896 23.185 1.00 87.56 517 THR A O 1
ATOM 4018 N N . ASP A 1 518 ? -9.751 -15.329 21.588 1.00 88.00 518 ASP A N 1
ATOM 4019 C CA . ASP A 1 518 ? -9.343 -13.942 21.349 1.00 88.00 518 ASP A CA 1
ATOM 4020 C C . ASP A 1 518 ? -10.139 -13.295 20.198 1.00 88.00 518 ASP A C 1
ATOM 4022 O O . ASP A 1 518 ? -10.070 -12.084 19.990 1.00 88.00 518 ASP A O 1
ATOM 4026 N N . LEU A 1 519 ? -10.943 -14.075 19.457 1.00 92.25 519 LEU A N 1
ATOM 4027 C CA . LEU A 1 519 ? -11.831 -13.552 18.408 1.00 92.25 519 LEU A CA 1
ATOM 4028 C C . LEU A 1 519 ? -12.793 -12.457 18.904 1.00 92.25 519 LEU A C 1
ATOM 4030 O O . LEU A 1 519 ? -12.945 -11.475 18.183 1.00 92.25 519 LEU A O 1
ATOM 4034 N N . PRO A 1 520 ? -13.435 -12.572 20.086 1.00 93.12 520 PRO A N 1
ATOM 4035 C CA . PRO A 1 520 ? -14.251 -11.502 20.663 1.00 93.12 520 PRO A CA 1
ATOM 4036 C C . PRO A 1 520 ? -13.547 -10.140 20.696 1.00 93.12 520 PRO A C 1
ATOM 4038 O O . PRO A 1 520 ? -14.087 -9.159 20.190 1.00 93.12 520 PRO A O 1
ATOM 4041 N N . ALA A 1 521 ? -12.307 -10.096 21.193 1.00 86.31 521 ALA A N 1
ATOM 4042 C CA . ALA A 1 521 ? -11.521 -8.865 21.258 1.00 86.31 521 ALA A CA 1
ATOM 4043 C C . ALA A 1 521 ? -11.175 -8.330 19.859 1.00 86.31 521 ALA A C 1
ATOM 4045 O O . ALA A 1 521 ? -11.189 -7.122 19.628 1.00 86.31 521 ALA A O 1
ATOM 4046 N N . LEU A 1 522 ? -10.916 -9.224 18.899 1.00 92.06 522 LEU A N 1
ATOM 4047 C CA . LEU A 1 522 ? -10.686 -8.829 17.511 1.00 92.06 522 LEU A CA 1
ATOM 4048 C C . LEU A 1 522 ? -11.950 -8.240 16.853 1.00 92.06 522 LEU A C 1
ATOM 4050 O O . LEU A 1 522 ? -11.846 -7.298 16.068 1.00 92.06 522 LEU A O 1
ATOM 4054 N N . VAL A 1 523 ? -13.142 -8.749 17.185 1.00 94.94 523 VAL A N 1
ATOM 4055 C CA . VAL A 1 523 ? -14.427 -8.168 16.748 1.00 94.94 523 VAL A CA 1
ATOM 4056 C C . VAL A 1 523 ? -14.635 -6.784 17.363 1.00 94.94 523 VAL A C 1
ATOM 4058 O O . VAL A 1 523 ? -15.065 -5.868 16.662 1.00 94.94 523 VAL A O 1
ATOM 4061 N N . ASP A 1 524 ? -14.274 -6.594 18.633 1.00 89.25 524 ASP A N 1
ATOM 4062 C CA . ASP A 1 524 ? -14.343 -5.277 19.269 1.00 89.25 524 ASP A CA 1
ATOM 4063 C C . ASP A 1 524 ? -13.392 -4.274 18.605 1.00 89.25 524 ASP A C 1
ATOM 4065 O O . ASP A 1 524 ? -13.794 -3.141 18.328 1.00 89.25 524 ASP A O 1
ATOM 4069 N N . ALA A 1 525 ? -12.170 -4.706 18.275 1.00 88.44 525 ALA A N 1
ATOM 4070 C CA . ALA A 1 525 ? -11.202 -3.900 17.537 1.00 88.44 525 ALA A CA 1
ATOM 4071 C C . ALA A 1 525 ? -11.708 -3.525 16.134 1.00 88.44 525 ALA A C 1
ATOM 4073 O O . ALA A 1 525 ? -11.528 -2.383 15.707 1.00 88.44 525 ALA A O 1
ATOM 4074 N N . LEU A 1 526 ? -12.371 -4.452 15.429 1.00 94.31 526 LEU A N 1
ATOM 4075 C CA . LEU A 1 526 ? -13.012 -4.165 14.143 1.00 94.31 526 LEU A CA 1
ATOM 4076 C C . LEU A 1 526 ? -14.099 -3.108 14.293 1.00 94.31 526 LEU A C 1
ATOM 4078 O O . LEU A 1 526 ? -14.084 -2.121 13.561 1.00 94.31 526 LEU A O 1
ATOM 4082 N N . GLY A 1 527 ? -15.018 -3.299 15.242 1.00 92.31 527 GLY A N 1
ATOM 4083 C CA . GLY A 1 527 ? -16.093 -2.345 15.484 1.00 92.31 527 GLY A CA 1
ATOM 4084 C C . GLY A 1 527 ? -15.545 -0.946 15.759 1.00 92.31 527 GLY A C 1
ATOM 4085 O O . GLY A 1 527 ? -16.022 0.021 15.176 1.00 92.31 527 GLY A O 1
ATOM 4086 N N . SER A 1 528 ? -14.500 -0.839 16.586 1.00 88.69 528 SER A N 1
ATOM 4087 C CA . SER A 1 528 ? -13.929 0.462 16.954 1.00 88.69 528 SER A CA 1
ATOM 4088 C C . SER A 1 528 ? -13.191 1.104 15.783 1.00 88.69 528 SER A C 1
ATOM 4090 O O . SER A 1 528 ? -13.334 2.297 15.554 1.00 88.69 528 SER A O 1
ATOM 4092 N N . SER A 1 529 ? -12.470 0.312 14.981 1.00 89.50 529 SER A N 1
ATOM 4093 C CA . SER A 1 529 ? -11.832 0.790 13.749 1.00 89.50 529 SER A CA 1
ATOM 4094 C C . SER A 1 529 ? -12.855 1.310 12.731 1.00 89.50 529 SER A C 1
ATOM 4096 O O . SER A 1 529 ? -12.617 2.331 12.086 1.00 89.50 529 SER A O 1
ATOM 4098 N N . LEU A 1 530 ? -14.002 0.636 12.607 1.00 94.19 530 LEU A N 1
ATOM 4099 C CA . LEU A 1 530 ? -15.102 1.069 11.750 1.00 94.19 530 LEU A CA 1
ATOM 4100 C C . LEU A 1 530 ? -15.740 2.367 12.269 1.00 94.19 530 LEU A C 1
ATOM 4102 O O . LEU A 1 530 ? -15.878 3.308 11.490 1.00 94.19 530 LEU A O 1
ATOM 4106 N N . GLU A 1 531 ? -16.078 2.456 13.559 1.00 90.81 531 GLU A N 1
ATOM 4107 C CA . GLU A 1 531 ? -16.646 3.671 14.174 1.00 90.81 531 GLU A CA 1
ATOM 4108 C C . GLU A 1 531 ? -15.707 4.873 14.071 1.00 90.81 531 GLU A C 1
ATOM 4110 O O . GLU A 1 531 ? -16.133 5.945 13.643 1.00 90.81 531 GLU A O 1
ATOM 4115 N N . ASP A 1 532 ? -14.422 4.690 14.385 1.00 87.44 532 ASP A N 1
ATOM 4116 C CA . ASP A 1 532 ? -13.401 5.740 14.292 1.00 87.44 532 ASP A CA 1
ATOM 4117 C C . ASP A 1 532 ? -13.260 6.273 12.858 1.00 87.44 532 ASP A C 1
ATOM 4119 O O . ASP A 1 532 ? -12.972 7.454 12.646 1.00 87.44 532 ASP A O 1
ATOM 4123 N N . ALA A 1 533 ? -13.480 5.412 11.862 1.00 89.31 533 ALA A N 1
ATOM 4124 C CA . ALA A 1 533 ? -13.481 5.783 10.453 1.00 89.31 533 ALA A CA 1
ATOM 4125 C C . ALA A 1 533 ? -14.826 6.370 9.973 1.00 89.31 533 ALA A C 1
ATOM 4127 O O . ALA A 1 533 ? -14.915 6.845 8.839 1.00 89.31 533 ALA A O 1
ATOM 4128 N N . GLY A 1 534 ? -15.862 6.381 10.815 1.00 92.00 534 GLY A N 1
ATOM 4129 C CA . GLY A 1 534 ? -17.171 6.966 10.524 1.00 92.00 534 GLY A CA 1
ATOM 4130 C C . GLY A 1 534 ? -18.266 5.969 10.140 1.00 92.00 534 GLY A C 1
ATOM 4131 O O . GLY A 1 534 ? -19.258 6.380 9.544 1.00 92.00 534 GLY A O 1
ATOM 4132 N N . TRP A 1 535 ? -18.126 4.677 10.441 1.00 95.75 535 TRP A N 1
ATOM 4133 C CA . TRP A 1 535 ? -19.232 3.718 10.330 1.00 95.75 535 TRP A CA 1
ATOM 4134 C C . TRP A 1 535 ? -20.357 4.052 11.321 1.00 95.75 535 TRP A C 1
ATOM 4136 O O . TRP A 1 535 ? -20.095 4.457 12.454 1.00 95.75 535 TRP A O 1
ATOM 4146 N N . LYS A 1 536 ? -21.613 3.867 10.907 1.00 94.00 536 LYS A N 1
ATOM 4147 C CA . LYS A 1 536 ? -22.811 4.192 11.691 1.00 94.00 536 LYS A CA 1
ATOM 4148 C C . LYS A 1 536 ? -23.511 2.912 12.143 1.00 94.00 536 LYS A C 1
ATOM 4150 O O . LYS A 1 536 ? -24.401 2.427 11.449 1.00 94.00 536 LYS A O 1
ATOM 4155 N N . PHE A 1 537 ? -23.145 2.395 13.315 1.00 91.06 537 PHE A N 1
ATOM 4156 C CA . PHE A 1 537 ? -23.872 1.263 13.891 1.00 91.06 537 PHE A CA 1
ATOM 4157 C C . PHE A 1 537 ? -25.316 1.647 14.246 1.00 91.06 537 PHE A C 1
ATOM 4159 O O . PHE A 1 537 ? -25.583 2.723 14.788 1.00 91.06 537 PHE A O 1
ATOM 4166 N N . ALA A 1 538 ? -26.268 0.758 13.958 1.00 85.69 538 ALA A N 1
ATOM 4167 C CA . ALA A 1 538 ? -27.693 0.954 14.250 1.00 85.69 538 ALA A CA 1
ATOM 4168 C C . ALA A 1 538 ? -28.035 0.772 15.745 1.00 85.69 538 ALA A C 1
ATOM 4170 O O . ALA A 1 538 ? -29.193 0.917 16.152 1.00 85.69 538 ALA A O 1
ATOM 4171 N N . PHE A 1 539 ? -27.035 0.454 16.564 1.00 84.06 539 PHE A N 1
ATOM 4172 C CA . PHE A 1 539 ? -27.123 0.252 18.003 1.00 84.06 539 PHE A CA 1
ATOM 4173 C C . PHE A 1 539 ? -25.998 1.012 18.714 1.00 84.06 539 PHE A C 1
ATOM 4175 O O . PHE A 1 539 ? -24.932 1.241 18.150 1.00 84.06 539 PHE A O 1
ATOM 4182 N N . GLU A 1 540 ? -26.226 1.396 19.972 1.00 73.12 540 GLU A N 1
ATOM 4183 C CA . GLU A 1 540 ? -25.150 1.922 20.814 1.00 73.12 540 GLU A CA 1
ATOM 4184 C C . GLU A 1 540 ? -24.222 0.763 21.191 1.00 73.12 540 GLU A C 1
ATOM 4186 O O . GLU A 1 540 ? -24.632 -0.163 21.899 1.00 73.12 540 GLU A O 1
ATOM 4191 N N . ARG A 1 541 ? -22.972 0.796 20.717 1.00 77.81 541 ARG A N 1
ATOM 4192 C CA . ARG A 1 541 ? -21.931 -0.079 21.256 1.00 77.81 541 ARG A CA 1
ATOM 4193 C C . ARG A 1 541 ? -21.655 0.342 22.697 1.00 77.81 541 ARG A C 1
ATOM 4195 O O . ARG A 1 541 ? -21.458 1.525 22.976 1.00 77.81 541 ARG A O 1
ATOM 4202 N N . GLU A 1 542 ? -21.656 -0.617 23.627 1.00 57.12 542 GLU A N 1
ATOM 4203 C CA . GLU A 1 542 ? -21.097 -0.365 24.956 1.00 57.12 542 GLU A CA 1
ATOM 4204 C C . GLU A 1 542 ? -19.655 0.086 24.741 1.00 57.12 542 GLU A C 1
ATOM 4206 O O . GLU A 1 542 ? -18.885 -0.616 24.081 1.00 57.12 542 GLU A O 1
ATOM 4211 N N . ALA A 1 543 ? -19.315 1.283 25.228 1.00 43.75 543 ALA A N 1
ATOM 4212 C CA . ALA A 1 543 ? -17.943 1.752 25.198 1.00 43.75 543 ALA A CA 1
ATOM 4213 C C . ALA A 1 543 ? -17.111 0.696 25.921 1.00 43.75 543 ALA A C 1
ATOM 4215 O O . ALA A 1 543 ? -17.224 0.541 27.138 1.00 43.75 543 ALA A O 1
ATOM 4216 N N . VAL A 1 544 ? -16.329 -0.067 25.159 1.00 44.91 544 VAL A N 1
ATOM 4217 C CA . VAL A 1 544 ? -15.264 -0.870 25.734 1.00 44.91 544 VAL A CA 1
ATOM 4218 C C . VAL A 1 544 ? -14.378 0.162 26.401 1.00 44.91 544 VAL A C 1
ATOM 4220 O O . VAL A 1 544 ? -13.801 1.008 25.712 1.00 44.91 544 VAL A O 1
ATOM 4223 N N . ASP A 1 545 ? -14.374 0.171 27.735 1.00 33.88 545 ASP A N 1
ATOM 4224 C CA . ASP A 1 545 ? -13.439 0.986 28.490 1.00 33.88 545 ASP A CA 1
ATOM 4225 C C . ASP A 1 545 ? -12.079 0.640 27.889 1.00 33.88 545 ASP A C 1
ATOM 4227 O O . ASP A 1 545 ? -11.668 -0.522 27.902 1.00 33.88 545 ASP A O 1
ATOM 4231 N N . SER A 1 546 ? -11.402 1.606 27.269 1.00 37.12 546 SER A N 1
ATOM 4232 C CA . SER A 1 546 ? -10.075 1.363 26.692 1.00 37.12 546 SER A CA 1
ATOM 4233 C C . SER A 1 546 ? -9.077 0.886 27.760 1.00 37.12 546 SER A C 1
ATOM 4235 O O . SER A 1 546 ? -7.990 0.425 27.426 1.00 37.12 546 SER A O 1
ATOM 4237 N N . ASP A 1 547 ? -9.483 0.982 29.029 1.00 32.44 547 ASP A N 1
ATOM 4238 C CA . ASP A 1 547 ? -8.842 0.480 30.237 1.00 32.44 547 ASP A CA 1
ATOM 4239 C C . ASP A 1 547 ? -8.996 -1.048 30.442 1.00 32.44 547 ASP A C 1
ATOM 4241 O O . ASP A 1 547 ? -8.216 -1.627 31.197 1.00 32.44 547 ASP A O 1
ATOM 4245 N N . ASP A 1 548 ? -9.937 -1.722 29.761 1.00 27.98 548 ASP A N 1
ATOM 4246 C CA . ASP A 1 548 ? -10.179 -3.177 29.862 1.00 27.98 548 ASP A CA 1
ATOM 4247 C C . ASP A 1 548 ? -9.547 -3.987 28.710 1.00 27.98 548 ASP A C 1
ATOM 4249 O O . ASP A 1 548 ? -9.638 -5.218 28.670 1.00 27.98 548 ASP A O 1
ATOM 4253 N N . ILE A 1 549 ? -8.775 -3.330 27.830 1.00 35.62 549 ILE A N 1
ATOM 4254 C CA . ILE A 1 549 ? -7.741 -3.996 27.018 1.00 35.62 549 ILE A CA 1
ATOM 4255 C C . ILE A 1 549 ? -6.553 -4.303 27.941 1.00 35.62 549 ILE A C 1
ATOM 4257 O O . ILE A 1 549 ? -5.444 -3.794 27.807 1.00 35.62 549 ILE A O 1
ATOM 4261 N N . SER A 1 550 ? -6.791 -5.179 28.912 1.00 28.98 550 SER A N 1
ATOM 4262 C CA . SER A 1 550 ? -5.752 -5.850 29.685 1.00 28.98 550 SER A CA 1
ATOM 4263 C C . SER A 1 550 ? -5.284 -7.106 28.947 1.00 28.98 550 SER A C 1
ATOM 4265 O O . SER A 1 550 ? -5.198 -8.195 29.508 1.00 28.98 550 SER A O 1
ATOM 4267 N N . VAL A 1 551 ? -4.930 -6.957 27.668 1.00 33.72 551 VAL A N 1
ATOM 4268 C CA . VAL A 1 551 ? -3.989 -7.883 27.034 1.00 33.72 551 VAL A CA 1
ATOM 4269 C C . VAL A 1 551 ? -2.643 -7.188 27.015 1.00 33.72 551 VAL A C 1
ATOM 4271 O O . VAL A 1 551 ? -2.304 -6.412 26.127 1.00 33.72 551 VAL A O 1
ATOM 4274 N N . VAL A 1 552 ? -1.894 -7.486 28.070 1.00 33.38 552 VAL A N 1
ATOM 4275 C CA . VAL A 1 552 ? -0.443 -7.368 28.134 1.00 33.38 552 VAL A CA 1
ATOM 4276 C C . VAL A 1 552 ? 0.131 -8.263 27.028 1.00 33.38 552 VAL A C 1
ATOM 4278 O O . VAL A 1 552 ? 0.380 -9.447 27.233 1.00 33.38 552 VAL A O 1
ATOM 4281 N N . GLY A 1 553 ? 0.270 -7.695 25.837 1.00 30.36 553 GLY A N 1
ATOM 4282 C CA . GLY A 1 553 ? 1.089 -8.174 24.728 1.00 30.36 553 GLY A CA 1
ATOM 4283 C C . GLY A 1 553 ? 1.904 -6.975 24.271 1.00 30.36 553 GLY A C 1
ATOM 4284 O O . GLY A 1 553 ? 1.365 -5.871 24.196 1.00 30.36 553 GLY A O 1
ATOM 4285 N N . SER A 1 554 ? 3.212 -7.147 24.124 1.00 34.47 554 SER A N 1
ATOM 4286 C CA . SER A 1 554 ? 4.176 -6.062 23.972 1.00 34.47 554 SER A CA 1
ATOM 4287 C C . SER A 1 554 ? 3.708 -5.031 22.950 1.00 34.47 554 SER A C 1
ATOM 4289 O O . SER A 1 554 ? 3.599 -5.327 21.762 1.00 34.47 554 SER A O 1
ATOM 4291 N N . ALA A 1 555 ? 3.490 -3.786 23.390 1.00 40.31 555 ALA A N 1
ATOM 4292 C CA . ALA A 1 555 ? 3.573 -2.671 22.460 1.00 40.31 555 ALA A CA 1
ATOM 4293 C C . ALA A 1 555 ? 4.894 -2.854 21.689 1.00 40.31 555 ALA A C 1
ATOM 4295 O O . ALA A 1 555 ? 5.902 -3.208 22.304 1.00 40.31 555 ALA A O 1
ATOM 4296 N N . ARG A 1 556 ? 4.889 -2.672 20.367 1.00 42.81 556 ARG A N 1
ATOM 4297 C CA . ARG A 1 556 ? 6.092 -2.490 19.543 1.00 42.81 556 ARG A CA 1
ATOM 4298 C C . ARG A 1 556 ? 6.055 -1.100 18.936 1.00 42.81 556 ARG A C 1
ATOM 4300 O O . ARG A 1 556 ? 4.983 -0.574 18.651 1.00 42.81 556 ARG A O 1
ATOM 4307 N N . ILE A 1 557 ? 7.227 -0.491 18.799 1.00 51.12 557 ILE A N 1
ATOM 4308 C CA . ILE A 1 557 ? 7.346 0.871 18.287 1.00 51.12 557 ILE A CA 1
ATOM 4309 C C . ILE A 1 557 ? 6.950 0.819 16.811 1.00 51.12 557 ILE A C 1
ATOM 4311 O O . ILE A 1 557 ? 7.538 0.026 16.080 1.00 51.12 557 ILE A O 1
ATOM 4315 N N . PRO A 1 558 ? 6.006 1.656 16.345 1.00 50.19 558 PRO A N 1
ATOM 4316 C CA . PRO A 1 558 ? 5.480 1.592 14.978 1.00 50.19 558 PRO A CA 1
ATOM 4317 C C . PRO A 1 558 ? 6.533 1.863 13.890 1.00 50.19 558 PRO A C 1
ATOM 4319 O O . PRO A 1 558 ? 6.231 1.747 12.707 1.00 50.19 558 PRO A O 1
ATOM 4322 N N . TYR A 1 559 ? 7.734 2.305 14.278 1.00 53.62 559 TYR A N 1
ATOM 4323 C CA . TYR A 1 559 ? 8.896 2.558 13.431 1.00 53.62 559 TYR A CA 1
ATOM 4324 C C . TYR A 1 559 ? 10.095 2.971 14.312 1.00 53.62 559 TYR A C 1
ATOM 4326 O O . TYR A 1 559 ? 9.858 3.726 15.250 1.00 53.62 559 TYR A O 1
ATOM 4334 N N . PRO A 1 560 ? 11.358 2.605 14.014 1.00 52.38 560 PRO A N 1
ATOM 4335 C CA . PRO A 1 560 ? 11.807 1.605 13.056 1.00 52.38 560 PRO A CA 1
ATOM 4336 C C . PRO A 1 560 ? 11.640 0.197 13.633 1.00 52.38 560 PRO A C 1
ATOM 4338 O O . PRO A 1 560 ? 11.612 0.001 14.844 1.00 52.38 560 PRO A O 1
ATOM 4341 N N . GLU A 1 561 ? 11.613 -0.807 12.760 1.00 55.62 561 GLU A N 1
ATOM 4342 C CA . GLU A 1 561 ? 11.482 -2.223 13.146 1.00 55.62 561 GLU A CA 1
ATOM 4343 C C . GLU A 1 561 ? 12.719 -2.780 13.890 1.00 55.62 561 GLU A C 1
ATOM 4345 O O . GLU A 1 561 ? 12.709 -3.916 14.363 1.00 55.62 561 GLU A O 1
ATOM 4350 N N . THR A 1 562 ? 13.798 -1.995 13.989 1.00 70.38 562 THR A N 1
ATOM 4351 C CA . THR A 1 562 ? 15.124 -2.420 14.465 1.00 70.38 562 THR A CA 1
ATOM 4352 C C . THR A 1 562 ? 15.656 -1.528 15.588 1.00 70.38 562 THR A C 1
ATOM 4354 O O . THR A 1 562 ? 16.751 -0.972 15.478 1.00 70.38 562 THR A O 1
ATOM 4357 N N . VAL A 1 563 ? 14.881 -1.348 16.655 1.00 84.25 563 VAL A N 1
ATOM 4358 C CA . VAL A 1 563 ? 15.376 -0.665 17.859 1.00 84.25 563 VAL A CA 1
ATOM 4359 C C . VAL A 1 563 ? 16.295 -1.600 18.639 1.00 84.25 563 VAL A C 1
ATOM 4361 O O . VAL A 1 563 ? 15.937 -2.745 18.916 1.00 84.25 563 VAL A O 1
ATOM 4364 N N . ASP A 1 564 ? 17.486 -1.121 18.993 1.00 89.94 564 ASP A N 1
ATOM 4365 C CA . ASP A 1 564 ? 18.425 -1.873 19.823 1.00 89.94 564 ASP A CA 1
ATOM 4366 C C . ASP A 1 564 ? 18.038 -1.778 21.306 1.00 89.94 564 ASP A C 1
ATOM 4368 O O . ASP A 1 564 ? 18.311 -0.777 21.972 1.00 89.94 564 ASP A O 1
ATOM 4372 N N . PHE A 1 565 ? 17.417 -2.843 21.813 1.00 91.88 565 PHE A N 1
ATOM 4373 C CA . PHE A 1 565 ? 17.126 -3.051 23.234 1.00 91.88 565 PHE A CA 1
ATOM 4374 C C . PHE A 1 565 ? 18.107 -4.018 23.909 1.00 91.88 565 PHE A C 1
ATOM 4376 O O . PHE A 1 565 ? 17.889 -4.414 25.050 1.00 91.88 565 PHE A O 1
ATOM 4383 N N . SER A 1 566 ? 19.205 -4.422 23.256 1.00 91.44 566 SER A N 1
ATOM 4384 C CA . SER A 1 566 ? 20.023 -5.544 23.740 1.00 91.44 566 SER A CA 1
ATOM 4385 C C . SER A 1 566 ? 20.741 -5.280 25.074 1.00 91.44 566 SER A C 1
ATOM 4387 O O . SER A 1 566 ? 21.316 -6.204 25.643 1.00 91.44 566 SER A O 1
ATOM 4389 N N . HIS A 1 567 ? 20.754 -4.028 25.543 1.00 94.19 567 HIS A N 1
ATOM 4390 C CA . HIS A 1 567 ? 21.307 -3.601 26.834 1.00 94.19 567 HIS A CA 1
ATOM 4391 C C . HIS A 1 567 ? 20.264 -2.862 27.698 1.00 94.19 567 HIS A C 1
ATOM 4393 O O . HIS A 1 567 ? 20.625 -2.137 28.632 1.00 94.19 567 HIS A O 1
ATOM 4399 N N . ALA A 1 568 ? 18.977 -3.023 27.380 1.00 92.94 568 ALA A N 1
ATOM 4400 C CA . ALA A 1 568 ? 17.850 -2.561 28.178 1.00 92.94 568 ALA A CA 1
ATOM 4401 C C . ALA A 1 568 ? 17.263 -3.721 28.998 1.00 92.94 568 ALA A C 1
ATOM 4403 O O . ALA A 1 568 ? 17.385 -4.885 28.618 1.00 92.94 568 ALA A O 1
ATOM 4404 N N . SER A 1 569 ? 16.616 -3.422 30.124 1.00 92.44 569 SER A N 1
ATOM 4405 C CA . SER A 1 569 ? 15.744 -4.405 30.776 1.00 92.44 569 SER A CA 1
ATOM 4406 C C . SER A 1 569 ? 14.406 -4.531 30.046 1.00 92.44 569 SER A C 1
ATOM 4408 O O . SER A 1 569 ? 13.939 -3.565 29.444 1.00 92.44 569 SER A O 1
ATOM 4410 N N . ASP A 1 570 ? 13.731 -5.673 30.203 1.00 84.88 570 ASP A N 1
ATOM 4411 C CA . ASP A 1 570 ? 12.382 -5.899 29.661 1.00 84.88 570 ASP A CA 1
ATOM 4412 C C . ASP A 1 570 ? 11.395 -4.786 30.069 1.00 84.88 570 ASP A C 1
ATOM 4414 O O . ASP A 1 570 ? 10.557 -4.360 29.278 1.00 84.88 570 ASP A O 1
ATOM 4418 N N . ALA A 1 571 ? 11.510 -4.273 31.301 1.00 85.19 571 ALA A N 1
ATOM 4419 C CA . ALA A 1 571 ? 10.661 -3.189 31.796 1.00 85.19 571 ALA A CA 1
ATOM 4420 C C . ALA A 1 571 ? 10.925 -1.862 31.064 1.00 85.19 571 ALA A C 1
ATOM 4422 O O . ALA A 1 571 ? 9.984 -1.138 30.736 1.00 85.19 571 ALA A O 1
ATOM 4423 N N . ALA A 1 572 ? 12.192 -1.545 30.782 1.00 89.50 572 ALA A N 1
ATOM 4424 C CA . ALA A 1 572 ? 12.542 -0.367 29.996 1.00 89.50 572 ALA A CA 1
ATOM 4425 C C . ALA A 1 572 ? 12.115 -0.529 28.532 1.00 89.50 572 ALA A C 1
ATOM 4427 O O . ALA A 1 572 ? 11.550 0.405 27.965 1.00 89.50 572 ALA A O 1
ATOM 4428 N N . GLU A 1 573 ? 12.314 -1.712 27.941 1.00 90.69 573 GLU A N 1
ATOM 4429 C CA . GLU A 1 573 ? 11.840 -2.025 26.591 1.00 90.69 573 GLU A CA 1
ATOM 4430 C C . GLU A 1 573 ? 10.332 -1.790 26.468 1.00 90.69 573 GLU A C 1
ATOM 4432 O O . GLU A 1 573 ? 9.900 -1.025 25.605 1.00 90.69 573 GLU A O 1
ATOM 4437 N N . GLN A 1 574 ? 9.534 -2.360 27.373 1.00 81.75 574 GLN A N 1
ATOM 4438 C CA . GLN A 1 574 ? 8.080 -2.190 27.380 1.00 81.75 574 GLN A CA 1
ATOM 4439 C C . GLN A 1 574 ? 7.669 -0.722 27.550 1.00 81.75 574 GLN A C 1
ATOM 4441 O O . GLN A 1 574 ? 6.821 -0.221 26.803 1.00 81.75 574 GLN A O 1
ATOM 4446 N N . LEU A 1 575 ? 8.279 -0.014 28.507 1.00 92.31 575 LEU A N 1
ATOM 4447 C CA . LEU A 1 575 ? 7.947 1.376 28.807 1.00 92.31 575 LEU A CA 1
ATOM 4448 C C . LEU A 1 575 ? 8.237 2.296 27.622 1.00 92.31 575 LEU A C 1
ATOM 4450 O O . LEU A 1 575 ? 7.345 3.028 27.190 1.00 92.31 575 LEU A O 1
ATOM 4454 N N . PHE A 1 576 ? 9.460 2.263 27.085 1.00 93.56 576 PHE A N 1
ATOM 4455 C CA . PHE A 1 576 ? 9.843 3.147 25.983 1.00 93.56 576 PHE A CA 1
ATOM 4456 C C . PHE A 1 576 ? 9.091 2.813 24.719 1.00 93.56 576 PHE A C 1
ATOM 4458 O O . PHE A 1 576 ? 8.665 3.705 23.986 1.00 93.56 576 PHE A O 1
ATOM 4465 N N . THR A 1 577 ? 8.850 1.532 24.503 1.00 84.31 577 THR A N 1
ATOM 4466 C CA . THR A 1 577 ? 8.069 1.125 23.365 1.00 84.31 577 THR A CA 1
ATOM 4467 C C . THR A 1 577 ? 6.648 1.677 23.411 1.00 84.31 577 THR A C 1
ATOM 4469 O O . THR A 1 577 ? 6.194 2.286 22.439 1.00 84.31 577 THR A O 1
ATOM 4472 N N . SER A 1 578 ? 5.962 1.534 24.545 1.00 83.94 578 SER A N 1
ATOM 4473 C CA . SER A 1 578 ? 4.634 2.117 24.738 1.00 83.94 578 SER A CA 1
ATOM 4474 C C . SER A 1 578 ? 4.663 3.641 24.592 1.00 83.94 578 SER A C 1
ATOM 4476 O O . SER A 1 578 ? 3.858 4.211 23.852 1.00 83.94 578 SER A O 1
ATOM 4478 N N . PHE A 1 579 ? 5.639 4.301 25.221 1.00 93.19 579 PHE A N 1
ATOM 4479 C CA . PHE A 1 579 ? 5.780 5.753 25.198 1.00 93.19 579 PHE A CA 1
ATOM 4480 C C . PHE A 1 579 ? 5.917 6.311 23.775 1.00 93.19 579 PHE A C 1
ATOM 4482 O O . PHE A 1 579 ? 5.148 7.189 23.372 1.00 93.19 579 PHE A O 1
ATOM 4489 N N . PHE A 1 580 ? 6.863 5.788 22.990 1.00 92.94 580 PHE A N 1
ATOM 4490 C CA . PHE A 1 580 ? 7.115 6.271 21.630 1.00 92.94 580 PHE A CA 1
ATOM 4491 C C . PHE A 1 580 ? 6.000 5.887 20.657 1.00 92.94 580 PHE A C 1
ATOM 4493 O O . PHE A 1 580 ? 5.666 6.674 19.768 1.00 92.94 580 PHE A O 1
ATOM 4500 N N . SER A 1 581 ? 5.346 4.742 20.869 1.00 82.94 581 SER A N 1
ATOM 4501 C CA . SER A 1 581 ? 4.144 4.359 20.118 1.00 82.94 581 SER A CA 1
ATOM 4502 C C . SER A 1 581 ? 3.006 5.350 20.343 1.00 82.94 581 SER A C 1
ATOM 4504 O O . SER A 1 581 ? 2.407 5.848 19.388 1.00 82.94 581 SER A O 1
ATOM 4506 N N . ALA A 1 582 ? 2.730 5.699 21.600 1.00 82.31 582 ALA A N 1
ATOM 4507 C CA . ALA A 1 582 ? 1.723 6.692 21.951 1.00 82.31 582 ALA A CA 1
ATOM 4508 C C . ALA A 1 582 ? 2.077 8.090 21.415 1.00 82.31 582 ALA A C 1
ATOM 4510 O O . ALA A 1 582 ? 1.226 8.752 20.810 1.00 82.31 582 ALA A O 1
ATOM 4511 N N . LYS A 1 583 ? 3.342 8.515 21.575 1.00 89.25 583 LYS A N 1
ATOM 4512 C CA . LYS A 1 583 ? 3.842 9.820 21.105 1.00 89.25 583 LYS A CA 1
ATOM 4513 C C . LYS A 1 583 ? 3.689 9.940 19.587 1.00 89.25 583 LYS A C 1
ATOM 4515 O O . LYS A 1 583 ? 3.113 10.913 19.107 1.00 89.25 583 LYS A O 1
ATOM 4520 N N . THR A 1 584 ? 4.093 8.911 18.841 1.00 86.81 584 THR A N 1
ATOM 4521 C CA . THR A 1 584 ? 3.953 8.843 17.377 1.00 86.81 584 THR A CA 1
ATOM 4522 C C . THR A 1 584 ? 2.492 8.807 16.920 1.00 86.81 584 THR A C 1
ATOM 4524 O O . THR A 1 584 ? 2.134 9.437 15.926 1.00 86.81 584 THR A O 1
ATOM 4527 N N . ARG A 1 585 ? 1.604 8.127 17.655 1.00 83.19 585 ARG A N 1
ATOM 4528 C CA . ARG A 1 585 ? 0.158 8.120 17.366 1.00 83.19 585 ARG A CA 1
ATOM 4529 C C . ARG A 1 585 ? -0.555 9.409 17.789 1.00 83.19 585 ARG A C 1
ATOM 4531 O O . ARG A 1 585 ? -1.756 9.530 17.549 1.00 83.19 585 ARG A O 1
ATOM 4538 N N . ARG A 1 586 ? 0.167 10.381 18.367 1.00 88.38 586 ARG A N 1
ATOM 4539 C CA . ARG A 1 586 ? -0.355 11.672 18.859 1.00 88.38 586 ARG A CA 1
ATOM 4540 C C . ARG A 1 586 ? -1.405 11.495 19.964 1.00 88.38 586 ARG A C 1
ATOM 4542 O O . ARG A 1 586 ? -2.343 12.282 20.090 1.00 88.38 586 ARG A O 1
ATOM 4549 N N . LYS A 1 587 ? -1.259 10.448 20.779 1.00 83.94 587 LYS A N 1
ATOM 4550 C CA . LYS A 1 587 ? -2.188 10.111 21.863 1.00 83.94 587 LYS A CA 1
ATOM 4551 C C . LYS A 1 587 ? -1.704 10.731 23.171 1.00 83.94 587 LYS A C 1
ATOM 4553 O O . LYS A 1 587 ? -1.048 10.084 23.976 1.00 83.94 587 LYS A O 1
ATOM 4558 N N . ILE A 1 588 ? -2.065 11.998 23.392 1.00 84.88 588 ILE A N 1
ATOM 4559 C CA . ILE A 1 588 ? -1.592 12.824 24.524 1.00 84.88 588 ILE A CA 1
ATOM 4560 C C . ILE A 1 588 ? -1.664 12.093 25.875 1.00 84.88 588 ILE A C 1
ATOM 4562 O O . ILE A 1 588 ? -0.703 12.119 26.639 1.00 84.88 588 ILE A O 1
ATOM 4566 N N . ASN A 1 589 ? -2.800 11.464 26.191 1.00 81.81 589 ASN A N 1
ATOM 4567 C CA . ASN A 1 589 ? -2.985 10.800 27.485 1.00 81.81 589 ASN A CA 1
ATOM 4568 C C . ASN A 1 589 ? -2.138 9.526 27.602 1.00 81.81 589 ASN A C 1
ATOM 4570 O O . ASN A 1 589 ? -1.509 9.328 28.637 1.00 81.81 589 ASN A O 1
ATOM 4574 N N . GLU A 1 590 ? -2.075 8.719 26.540 1.00 84.81 590 GLU A N 1
ATOM 4575 C CA . GLU A 1 590 ? -1.244 7.509 26.487 1.00 84.81 590 GLU A CA 1
ATOM 4576 C C . GLU A 1 590 ? 0.247 7.854 26.593 1.00 84.81 590 GLU A C 1
ATOM 4578 O O . GLU A 1 590 ? 0.986 7.169 27.280 1.00 84.81 590 GLU A O 1
ATOM 4583 N N . THR A 1 591 ? 0.707 8.951 25.983 1.00 88.00 591 THR A N 1
ATOM 4584 C CA . THR A 1 591 ? 2.100 9.399 26.140 1.00 88.00 591 THR A CA 1
ATOM 4585 C C . THR A 1 591 ? 2.367 9.877 27.562 1.00 88.00 591 THR A C 1
ATOM 4587 O O . THR A 1 591 ? 3.389 9.550 28.162 1.00 88.00 591 THR A O 1
ATOM 4590 N N . HIS A 1 592 ? 1.450 10.668 28.117 1.00 93.00 592 HIS A N 1
ATOM 4591 C CA . HIS A 1 592 ? 1.662 11.314 29.405 1.00 93.00 592 HIS A CA 1
ATOM 4592 C C . HIS A 1 592 ? 1.583 10.340 30.590 1.00 93.00 592 HIS A C 1
ATOM 4594 O O . HIS A 1 592 ? 2.210 10.594 31.613 1.00 93.00 592 HIS A O 1
ATOM 4600 N N . VAL A 1 593 ? 0.884 9.206 30.453 1.00 90.19 593 VAL A N 1
ATOM 4601 C CA . VAL A 1 593 ? 0.736 8.208 31.530 1.00 90.19 593 VAL A CA 1
ATOM 4602 C C . VAL A 1 593 ? 2.072 7.625 32.004 1.00 90.19 593 VAL A C 1
ATOM 4604 O O . VAL A 1 593 ? 2.139 7.049 33.088 1.00 90.19 593 VAL A O 1
ATOM 4607 N N . HIS A 1 594 ? 3.136 7.744 31.208 1.00 94.62 594 HIS A N 1
ATOM 4608 C CA . HIS A 1 594 ? 4.467 7.234 31.535 1.00 94.62 594 HIS A CA 1
ATOM 4609 C C . HIS A 1 594 ? 5.236 8.105 32.541 1.00 94.62 594 HIS A C 1
ATOM 4611 O O . HIS A 1 594 ? 6.192 7.621 33.146 1.00 94.62 594 HIS A O 1
ATOM 4617 N N . PHE A 1 595 ? 4.811 9.351 32.758 1.00 95.81 595 PHE A N 1
ATOM 4618 C CA . PHE A 1 595 ? 5.422 10.257 33.730 1.00 95.81 595 PHE A CA 1
ATOM 4619 C C . PHE A 1 595 ? 4.837 10.069 35.131 1.00 95.81 595 PHE A C 1
ATOM 4621 O O . PHE A 1 595 ? 3.674 9.692 35.300 1.00 95.81 595 PHE A O 1
ATOM 4628 N N . HIS A 1 596 ? 5.659 10.308 36.150 1.00 94.44 596 HIS A N 1
ATOM 4629 C CA . HIS A 1 596 ? 5.251 10.181 37.543 1.00 94.44 596 HIS A CA 1
ATOM 4630 C C . HIS A 1 596 ? 4.285 11.321 37.897 1.00 94.44 596 HIS A C 1
ATOM 4632 O O . HIS A 1 596 ? 4.600 12.469 37.607 1.00 94.44 596 HIS A O 1
ATOM 4638 N N . PRO A 1 597 ? 3.134 11.075 38.548 1.00 88.44 597 PRO A N 1
ATOM 4639 C CA . PRO A 1 597 ? 2.067 12.075 38.700 1.00 88.44 597 PRO A CA 1
ATOM 4640 C C . PRO A 1 597 ? 2.447 13.305 39.542 1.00 88.44 597 PRO A C 1
ATOM 4642 O O . PRO A 1 597 ? 1.912 14.391 39.311 1.00 88.44 597 PRO A O 1
ATOM 4645 N N . ASP A 1 598 ? 3.398 13.162 40.468 1.00 89.44 598 ASP A N 1
ATOM 4646 C CA . ASP A 1 598 ? 3.769 14.224 41.418 1.00 89.44 598 ASP A CA 1
ATOM 4647 C C . ASP A 1 598 ? 5.215 14.734 41.272 1.00 89.44 598 ASP A C 1
ATOM 4649 O O . ASP A 1 598 ? 5.602 15.674 41.960 1.00 89.44 598 ASP A O 1
ATOM 4653 N N . GLN A 1 599 ? 6.036 14.113 40.418 1.00 90.94 599 GLN A N 1
ATOM 4654 C CA . GLN A 1 599 ? 7.476 14.397 40.311 1.00 90.94 599 GLN A CA 1
ATOM 4655 C C . GLN A 1 599 ? 7.870 14.363 38.839 1.00 90.94 599 GLN A C 1
ATOM 4657 O O . GLN A 1 599 ? 7.943 13.285 38.263 1.00 90.94 599 GLN A O 1
ATOM 4662 N N . VAL A 1 600 ? 8.074 15.523 38.218 1.00 92.88 600 VAL A N 1
ATOM 4663 C CA . VAL A 1 600 ? 8.467 15.613 36.807 1.00 92.88 600 VAL A CA 1
ATOM 4664 C C . VAL A 1 600 ? 9.443 16.754 36.619 1.00 92.88 600 VAL A C 1
ATOM 4666 O O . VAL A 1 600 ? 9.161 17.877 37.018 1.00 92.88 600 VAL A O 1
ATOM 4669 N N . TYR A 1 601 ? 10.543 16.461 35.941 1.00 95.94 601 TYR A N 1
ATOM 4670 C CA . TYR A 1 601 ? 11.433 17.450 35.362 1.00 95.94 601 TYR A CA 1
ATOM 4671 C C . TYR A 1 601 ? 11.738 17.051 33.915 1.00 95.94 601 TYR A C 1
ATOM 4673 O O . TYR A 1 601 ? 12.442 16.074 33.663 1.00 95.94 601 TYR A O 1
ATOM 4681 N N . TYR A 1 602 ? 11.178 17.772 32.949 1.00 96.25 602 TYR A N 1
ATOM 4682 C CA . TYR A 1 602 ? 11.491 17.581 31.532 1.00 96.25 602 TYR A CA 1
ATOM 4683 C C . TYR A 1 602 ? 12.302 18.774 31.050 1.00 96.25 602 TYR A C 1
ATOM 4685 O O . TYR A 1 602 ? 11.868 19.906 31.251 1.00 96.25 602 TYR A O 1
ATOM 4693 N N . ALA A 1 603 ? 13.420 18.553 30.360 1.00 94.69 603 ALA A N 1
ATOM 4694 C CA . ALA A 1 603 ? 14.162 19.648 29.749 1.00 94.69 603 ALA A CA 1
ATOM 4695 C C . ALA A 1 603 ? 14.709 19.317 28.360 1.00 94.69 603 ALA A C 1
ATOM 4697 O O . ALA A 1 603 ? 15.148 18.204 28.085 1.00 94.69 603 ALA A O 1
ATOM 4698 N N . ASP A 1 604 ? 14.742 20.337 27.508 1.00 93.75 604 ASP A N 1
ATOM 4699 C CA . ASP A 1 604 ? 15.584 20.368 26.319 1.00 93.75 604 ASP A CA 1
ATOM 4700 C C . ASP A 1 604 ? 16.872 21.116 26.684 1.00 93.75 604 ASP A C 1
ATOM 4702 O O . ASP A 1 604 ? 16.898 22.349 26.794 1.00 93.75 604 ASP A O 1
ATOM 4706 N N . ALA A 1 605 ? 17.951 20.364 26.897 1.00 93.06 605 ALA A N 1
ATOM 4707 C CA . ALA A 1 605 ? 19.239 20.903 27.323 1.00 93.06 605 ALA A CA 1
ATOM 4708 C C . ALA A 1 605 ? 19.973 21.669 26.209 1.00 93.06 605 ALA A C 1
ATOM 4710 O O . ALA A 1 605 ? 20.942 22.377 26.490 1.00 93.06 605 ALA A O 1
ATOM 4711 N N . THR A 1 606 ? 19.515 21.555 24.960 1.00 90.94 606 THR A N 1
ATOM 4712 C CA . THR A 1 606 ? 20.071 22.263 23.797 1.00 90.94 606 THR A CA 1
ATOM 4713 C C . THR A 1 606 ? 19.488 23.671 23.685 1.00 90.94 606 THR A C 1
ATOM 4715 O O . THR A 1 606 ? 20.211 24.640 23.428 1.00 90.94 606 THR A O 1
ATOM 4718 N N . LEU A 1 607 ? 18.180 23.803 23.912 1.00 91.06 607 LEU A N 1
ATOM 4719 C CA . LEU A 1 607 ? 17.454 25.071 23.860 1.00 91.06 607 LEU A CA 1
ATOM 4720 C C . LEU A 1 607 ? 17.387 25.784 25.215 1.00 91.06 607 LEU A C 1
ATOM 4722 O O . LEU A 1 607 ? 17.196 26.999 25.240 1.00 91.06 607 LEU A O 1
ATOM 4726 N N . GLY A 1 608 ? 17.578 25.066 26.323 1.00 91.31 608 GLY A N 1
ATOM 4727 C CA . GLY A 1 608 ? 17.409 25.598 27.677 1.00 91.31 608 GLY A CA 1
ATOM 4728 C C . GLY A 1 608 ? 15.939 25.763 28.056 1.00 91.31 608 GLY A C 1
ATOM 4729 O O . GLY A 1 608 ? 15.598 26.701 28.778 1.00 91.31 608 GLY A O 1
ATOM 4730 N N . TRP A 1 609 ? 15.064 24.917 27.507 1.00 93.12 609 TRP A N 1
ATOM 4731 C CA . TRP A 1 609 ? 13.648 24.850 27.872 1.00 93.12 609 TRP A CA 1
ATOM 4732 C C . TRP A 1 609 ? 13.469 23.798 28.961 1.00 93.12 609 TRP A C 1
ATOM 4734 O O . TRP A 1 609 ? 14.093 22.743 28.886 1.00 93.12 609 TRP A O 1
ATOM 4744 N N . HIS A 1 610 ? 12.621 24.066 29.950 1.00 93.25 610 HIS A N 1
ATOM 4745 C CA . HIS A 1 610 ? 12.320 23.104 31.005 1.00 93.25 610 HIS A CA 1
ATOM 4746 C C . HIS A 1 610 ? 10.873 23.238 31.493 1.00 93.25 610 HIS A C 1
ATOM 4748 O O . HIS A 1 610 ? 10.252 24.294 31.345 1.00 93.25 610 HIS A O 1
ATOM 4754 N N . TRP A 1 611 ? 10.353 22.146 32.048 1.00 93.94 611 TRP A N 1
ATOM 4755 C CA . TRP A 1 611 ? 9.022 22.031 32.632 1.00 93.94 611 TRP A CA 1
ATOM 4756 C C . TRP A 1 611 ? 9.103 21.176 33.894 1.00 93.94 611 TRP A C 1
ATOM 4758 O O . TRP A 1 611 ? 9.514 20.014 33.837 1.00 93.94 611 TRP A O 1
ATOM 4768 N N . ASP A 1 612 ? 8.670 21.748 35.014 1.00 92.19 612 ASP A N 1
ATOM 4769 C CA . ASP A 1 612 ? 8.943 21.209 36.354 1.00 92.19 612 ASP A CA 1
ATOM 4770 C C . ASP A 1 612 ? 7.681 20.593 36.986 1.00 92.19 612 ASP A C 1
ATOM 4772 O O . ASP A 1 612 ? 7.661 20.189 38.151 1.00 92.19 612 ASP A O 1
ATOM 4776 N N . THR A 1 613 ? 6.576 20.563 36.234 1.00 91.00 613 THR A N 1
ATOM 4777 C CA . THR A 1 613 ? 5.290 20.026 36.683 1.00 91.00 613 THR A CA 1
ATOM 4778 C C . THR A 1 613 ? 4.598 19.205 35.596 1.00 91.00 613 THR A C 1
ATOM 4780 O O . THR A 1 613 ? 4.739 19.452 34.395 1.00 91.00 613 THR A O 1
ATOM 4783 N N . ASN A 1 614 ? 3.759 18.249 36.015 1.00 88.38 614 ASN A N 1
ATOM 4784 C CA . ASN A 1 614 ? 2.943 17.468 35.080 1.00 88.38 614 ASN A CA 1
ATOM 4785 C C . ASN A 1 614 ? 1.977 18.321 34.261 1.00 88.38 614 ASN A C 1
ATOM 4787 O O . ASN A 1 614 ? 1.731 18.017 33.096 1.00 88.38 614 ASN A O 1
ATOM 4791 N N . GLU A 1 615 ? 1.410 19.372 34.855 1.00 88.81 615 GLU A N 1
ATOM 4792 C CA . GLU A 1 615 ? 0.469 20.244 34.153 1.00 88.81 615 GLU A CA 1
ATOM 4793 C C . GLU A 1 615 ? 1.155 20.985 33.001 1.00 88.81 615 GLU A C 1
ATOM 4795 O O . GLU A 1 615 ? 0.625 21.006 31.888 1.00 88.81 615 GLU A O 1
ATOM 4800 N N . GLU A 1 616 ? 2.355 21.514 33.243 1.00 92.50 616 GLU A N 1
ATOM 4801 C CA . GLU A 1 616 ? 3.171 22.176 32.226 1.00 92.50 616 GLU A CA 1
ATOM 4802 C C . GLU A 1 616 ? 3.564 21.207 31.109 1.00 92.50 616 GLU A C 1
ATOM 4804 O O . GLU A 1 616 ? 3.289 21.485 29.940 1.00 92.50 616 GLU A O 1
ATOM 4809 N N . LEU A 1 617 ? 4.102 20.031 31.457 1.00 92.00 617 LEU A N 1
ATOM 4810 C CA . LEU A 1 617 ? 4.498 19.021 30.473 1.00 92.00 617 LEU A CA 1
ATOM 4811 C C . LEU A 1 617 ? 3.304 18.532 29.637 1.00 92.00 617 LEU A C 1
ATOM 4813 O O . LEU A 1 617 ? 3.382 18.410 28.414 1.00 92.00 617 LEU A O 1
ATOM 4817 N N . ARG A 1 618 ? 2.146 18.302 30.265 1.00 89.25 618 ARG A N 1
ATOM 4818 C CA . ARG A 1 618 ? 0.917 17.948 29.539 1.00 89.25 618 ARG A CA 1
ATOM 4819 C C . ARG A 1 618 ? 0.427 19.089 28.648 1.00 89.25 618 ARG A C 1
ATOM 4821 O O . ARG A 1 618 ? -0.174 18.833 27.601 1.00 89.25 618 ARG A O 1
ATOM 4828 N N . GLY A 1 619 ? 0.665 20.334 29.055 1.00 87.75 619 GLY A N 1
ATOM 4829 C CA . GLY A 1 619 ? 0.441 21.532 28.252 1.00 87.75 619 GLY A CA 1
ATOM 4830 C C . GLY A 1 619 ? 1.255 21.521 26.959 1.00 87.75 619 GLY A C 1
ATOM 4831 O O . GLY A 1 619 ? 0.687 21.772 25.897 1.00 87.75 619 GLY A O 1
ATOM 4832 N N . VAL A 1 620 ? 2.531 21.127 27.023 1.00 87.75 620 VAL A N 1
ATOM 4833 C CA . VAL A 1 620 ? 3.407 20.964 25.846 1.00 87.75 620 VAL A CA 1
ATOM 4834 C C . VAL A 1 620 ? 2.821 19.950 24.867 1.00 87.75 620 VAL A C 1
ATOM 4836 O O . VAL A 1 620 ? 2.657 20.258 23.684 1.00 87.75 620 VAL A O 1
ATOM 4839 N N . TRP A 1 621 ? 2.410 18.772 25.348 1.00 89.00 621 TRP A N 1
ATOM 4840 C CA . TRP A 1 621 ? 1.776 17.763 24.491 1.00 89.00 621 TRP A CA 1
ATOM 4841 C C . TRP A 1 621 ? 0.533 18.308 23.786 1.00 89.00 621 TRP A C 1
ATOM 4843 O O . TRP A 1 621 ? 0.389 18.147 22.576 1.00 89.00 621 TRP A O 1
ATOM 4853 N N . LYS A 1 622 ? -0.336 19.022 24.510 1.00 85.38 622 LYS A N 1
ATOM 4854 C CA . LYS A 1 622 ? -1.537 19.654 23.938 1.00 85.38 622 LYS A CA 1
ATOM 4855 C C . LYS A 1 622 ? -1.223 20.768 22.945 1.00 85.38 622 LYS A C 1
ATOM 4857 O O . LYS A 1 622 ? -1.996 20.969 22.014 1.00 85.38 622 LYS A O 1
ATOM 4862 N N . GLN A 1 623 ? -0.135 21.500 23.156 1.00 86.81 623 GLN A N 1
ATOM 4863 C CA . GLN A 1 623 ? 0.261 22.601 22.290 1.00 86.81 623 GLN A CA 1
ATOM 4864 C C . GLN A 1 623 ? 0.788 22.105 20.943 1.00 86.81 623 GLN A C 1
ATOM 4866 O O . GLN A 1 623 ? 0.497 22.735 19.933 1.00 86.81 623 GLN A O 1
ATOM 4871 N N . TYR A 1 624 ? 1.550 21.009 20.919 1.00 83.62 624 TYR A N 1
ATOM 4872 C CA . TYR A 1 624 ? 2.259 20.577 19.710 1.00 83.62 624 TYR A CA 1
ATOM 4873 C C . TYR A 1 624 ? 1.626 19.358 19.022 1.00 83.62 624 TYR A C 1
ATOM 4875 O O . TYR A 1 624 ? 1.435 19.392 17.807 1.00 83.62 624 TYR A O 1
ATOM 4883 N N . MET A 1 625 ? 1.228 18.314 19.766 1.00 89.12 625 MET A N 1
ATOM 4884 C CA . MET A 1 625 ? 0.766 17.042 19.178 1.00 89.12 625 MET A CA 1
ATOM 4885 C C . MET A 1 625 ? -0.417 17.163 18.202 1.00 89.12 625 MET A C 1
ATOM 4887 O O . MET A 1 625 ? -0.386 16.479 17.177 1.00 89.12 625 MET A O 1
ATOM 4891 N N . PRO A 1 626 ? -1.446 18.005 18.447 1.00 85.25 626 PRO A N 1
ATOM 4892 C CA . PRO A 1 626 ? -2.584 18.121 17.529 1.00 85.25 626 PRO A CA 1
ATOM 4893 C C . PRO A 1 626 ? -2.227 18.674 16.145 1.00 85.25 626 PRO A C 1
ATOM 4895 O O . PRO A 1 626 ? -2.983 18.469 15.199 1.00 85.25 626 PRO A O 1
ATOM 4898 N N . PHE A 1 627 ? -1.098 19.377 16.020 1.00 82.38 627 PHE A N 1
ATOM 4899 C CA . PHE A 1 627 ? -0.667 20.004 14.768 1.00 82.38 627 PHE A CA 1
ATOM 4900 C C . PHE A 1 627 ? 0.372 19.174 14.006 1.00 82.38 627 PHE A C 1
ATOM 4902 O O . PHE A 1 627 ? 0.740 19.530 12.887 1.00 82.38 627 PHE A O 1
ATOM 4909 N N . TRP A 1 628 ? 0.846 18.067 14.583 1.00 84.62 628 TRP A N 1
ATOM 4910 C CA . TRP A 1 628 ? 1.772 17.166 13.909 1.00 84.62 628 TRP A CA 1
ATOM 4911 C C . TRP A 1 628 ? 1.083 16.433 12.759 1.00 84.62 628 TRP A C 1
ATOM 4913 O O . TRP A 1 628 ? -0.013 15.877 12.910 1.00 84.62 628 TRP A O 1
ATOM 4923 N N . LYS A 1 629 ? 1.754 16.395 11.604 1.00 77.31 629 LYS A N 1
ATOM 4924 C CA . LYS A 1 629 ? 1.283 15.662 10.421 1.00 77.31 629 LYS A CA 1
ATOM 4925 C C . LYS A 1 629 ? 1.151 14.169 10.731 1.00 77.31 629 LYS A C 1
ATOM 4927 O O . LYS A 1 629 ? 1.802 13.650 11.629 1.00 77.31 629 LYS A O 1
ATOM 4932 N N . SER A 1 630 ? 0.335 13.446 9.968 1.00 76.88 630 SER A N 1
ATOM 4933 C CA . SER A 1 630 ? 0.195 11.985 10.114 1.00 76.88 630 SER A CA 1
ATOM 4934 C C . SER A 1 630 ? 1.503 11.218 9.866 1.00 76.88 630 SER A C 1
ATOM 4936 O O . SER A 1 630 ? 1.694 10.128 10.409 1.00 76.88 630 SER A O 1
ATOM 4938 N N . THR A 1 631 ? 2.413 11.799 9.082 1.00 80.06 631 THR A N 1
ATOM 4939 C CA . THR A 1 631 ? 3.757 11.278 8.806 1.00 80.06 631 THR A CA 1
ATOM 4940 C C . THR A 1 631 ? 4.773 11.573 9.910 1.00 80.06 631 THR A C 1
ATOM 4942 O O . THR A 1 631 ? 5.843 10.979 9.891 1.00 80.06 631 THR A O 1
ATOM 4945 N N . ALA A 1 632 ? 4.457 12.439 10.878 1.00 83.12 632 ALA A N 1
ATOM 4946 C CA . ALA A 1 632 ? 5.350 12.785 11.979 1.00 83.12 632 ALA A CA 1
ATOM 4947 C C . ALA A 1 632 ? 5.628 11.563 12.868 1.00 83.12 632 ALA A C 1
ATOM 4949 O O . ALA A 1 632 ? 4.689 10.964 13.399 1.00 83.12 632 ALA A O 1
ATOM 4950 N N . LYS A 1 633 ? 6.905 11.189 13.034 1.00 89.88 633 LYS A N 1
ATOM 4951 C CA . LYS A 1 633 ? 7.331 10.071 13.895 1.00 89.88 633 LYS A CA 1
ATOM 4952 C C . LYS A 1 633 ? 8.322 10.527 14.966 1.00 89.88 633 LYS A C 1
ATOM 4954 O O . LYS A 1 633 ? 9.209 11.329 14.694 1.00 89.88 633 LYS A O 1
ATOM 4959 N N . SER A 1 634 ? 8.186 9.962 16.162 1.00 91.75 634 SER A N 1
ATOM 4960 C CA . SER A 1 634 ? 9.164 10.051 17.248 1.00 91.75 634 SER A CA 1
ATOM 4961 C C . SER A 1 634 ? 9.461 8.646 17.740 1.00 91.75 634 SER A C 1
ATOM 4963 O O . SER A 1 634 ? 8.544 7.936 18.164 1.00 91.75 634 SER A O 1
ATOM 4965 N N . TYR A 1 635 ? 10.717 8.226 17.655 1.00 93.19 635 TYR A N 1
ATOM 4966 C CA . TYR A 1 635 ? 11.083 6.843 17.921 1.00 93.19 635 TYR A CA 1
ATOM 4967 C C . TYR A 1 635 ? 12.492 6.701 18.490 1.00 93.19 635 TYR A C 1
ATOM 4969 O O . TYR A 1 635 ? 13.378 7.484 18.145 1.00 93.19 635 TYR A O 1
ATOM 4977 N N . PRO A 1 636 ? 12.743 5.688 19.330 1.00 95.06 636 PRO A N 1
ATOM 4978 C CA . PRO A 1 636 ? 14.075 5.358 19.771 1.00 95.06 636 PRO A CA 1
ATOM 4979 C C . PRO A 1 636 ? 14.790 4.504 18.716 1.00 95.06 636 PRO A C 1
ATOM 4981 O O . PRO A 1 636 ? 14.179 3.750 17.963 1.00 95.06 636 PRO A O 1
ATOM 4984 N N . VAL A 1 637 ? 16.108 4.622 18.676 1.00 93.12 637 VAL A N 1
ATOM 4985 C CA . VAL A 1 637 ? 17.013 3.807 17.857 1.00 93.12 637 VAL A CA 1
ATOM 4986 C C . VAL A 1 637 ? 17.780 2.829 18.743 1.00 93.12 637 VAL A C 1
ATOM 4988 O O . VAL A 1 637 ? 18.045 1.699 18.340 1.00 93.12 637 VAL A O 1
ATOM 4991 N N . GLN A 1 638 ? 18.101 3.249 19.967 1.00 95.19 638 GLN A N 1
ATOM 4992 C CA . GLN A 1 638 ? 18.799 2.444 20.959 1.00 95.19 638 GLN A CA 1
ATOM 4993 C C . GLN A 1 638 ? 18.321 2.818 22.361 1.00 95.19 638 GLN A C 1
ATOM 4995 O O . GLN A 1 638 ? 18.156 4.002 22.661 1.00 95.19 638 GLN A O 1
ATOM 5000 N N . VAL A 1 639 ? 18.147 1.816 23.220 1.00 96.62 639 VAL A N 1
ATOM 5001 C CA . VAL A 1 639 ? 17.846 1.974 24.645 1.00 96.62 639 VAL A CA 1
ATOM 5002 C C . VAL A 1 639 ? 18.867 1.185 25.458 1.00 96.62 639 VAL A C 1
ATOM 5004 O O . VAL A 1 639 ? 19.119 0.012 25.184 1.00 96.62 639 VAL A O 1
ATOM 5007 N N . ALA A 1 640 ? 19.444 1.817 26.479 1.00 97.38 640 ALA A N 1
ATOM 5008 C CA . ALA A 1 640 ? 20.377 1.174 27.399 1.00 97.38 640 ALA A CA 1
ATOM 5009 C C . ALA A 1 640 ? 20.061 1.562 28.851 1.00 97.38 640 ALA A C 1
ATOM 5011 O O . ALA A 1 640 ? 19.916 2.745 29.158 1.00 97.38 640 ALA A O 1
ATOM 5012 N N . GLY A 1 641 ? 19.977 0.574 29.746 1.00 96.94 641 GLY A N 1
ATOM 5013 C CA . GLY A 1 641 ? 19.653 0.772 31.165 1.00 96.94 641 GLY A CA 1
ATOM 5014 C C . GLY A 1 641 ? 18.335 0.130 31.596 1.00 96.94 641 GLY A C 1
ATOM 5015 O O . GLY A 1 641 ? 17.864 -0.827 30.981 1.00 96.94 641 GLY A O 1
ATOM 5016 N N . ASP A 1 642 ? 17.754 0.612 32.694 1.00 95.56 642 ASP A N 1
ATOM 5017 C CA . ASP A 1 642 ? 16.510 0.067 33.241 1.00 95.56 642 ASP A CA 1
ATOM 5018 C C . ASP A 1 642 ? 15.665 1.114 33.988 1.00 95.56 642 ASP A C 1
ATOM 5020 O O . ASP A 1 642 ? 16.071 2.252 34.207 1.00 95.56 642 ASP A O 1
ATOM 5024 N N . THR A 1 643 ? 14.457 0.728 34.397 1.00 94.62 643 THR A N 1
ATOM 5025 C CA . THR A 1 643 ? 13.515 1.596 35.123 1.00 94.62 643 THR A CA 1
ATOM 5026 C C . THR A 1 643 ? 13.830 1.741 36.619 1.00 94.62 643 THR A C 1
ATOM 5028 O O . THR A 1 643 ? 13.061 2.361 37.348 1.00 94.62 643 THR A O 1
ATOM 5031 N N . THR A 1 644 ? 14.934 1.163 37.111 1.00 93.19 644 THR A N 1
ATOM 5032 C CA . THR A 1 644 ? 15.341 1.226 38.530 1.00 93.19 644 THR A CA 1
ATOM 5033 C C . THR A 1 644 ? 16.537 2.154 38.738 1.00 93.19 644 THR A C 1
ATOM 5035 O O . THR A 1 644 ? 16.576 2.924 39.697 1.00 93.19 644 THR A O 1
ATOM 5038 N N . THR A 1 645 ? 17.507 2.066 37.835 1.00 95.06 645 THR A N 1
ATOM 5039 C CA . THR A 1 645 ? 18.800 2.755 37.853 1.00 95.06 645 THR A CA 1
ATOM 5040 C C . THR A 1 645 ? 18.888 3.883 36.827 1.00 95.06 645 THR A C 1
ATOM 5042 O O . THR A 1 645 ? 19.896 4.587 36.762 1.00 95.06 645 THR A O 1
ATOM 5045 N N . GLY A 1 646 ? 17.829 4.061 36.032 1.00 96.94 646 GLY A N 1
ATOM 5046 C CA . GLY A 1 646 ? 17.760 5.032 34.951 1.00 96.94 646 GLY A CA 1
ATOM 5047 C C . GLY A 1 646 ? 18.155 4.435 33.601 1.00 96.94 646 GLY A C 1
ATOM 5048 O O . GLY A 1 646 ? 18.718 3.341 33.506 1.00 96.94 646 GLY A O 1
ATOM 5049 N N . ALA A 1 647 ? 17.840 5.161 32.536 1.00 97.81 647 ALA A N 1
ATOM 5050 C CA . ALA A 1 647 ? 18.094 4.722 31.172 1.00 97.81 647 ALA A CA 1
ATOM 5051 C C . ALA A 1 647 ? 18.543 5.883 30.285 1.00 97.81 647 ALA A C 1
ATOM 5053 O O . ALA A 1 647 ? 18.195 7.042 30.511 1.00 97.81 647 ALA A O 1
ATOM 5054 N N . ALA A 1 648 ? 19.299 5.542 29.248 1.00 98.31 648 ALA A N 1
ATOM 5055 C CA . ALA A 1 648 ? 19.627 6.436 28.154 1.00 98.31 648 ALA A CA 1
ATOM 5056 C C . ALA A 1 648 ? 18.960 5.942 26.871 1.00 98.31 648 ALA A C 1
ATOM 5058 O O . ALA A 1 648 ? 18.949 4.739 26.586 1.00 98.31 648 ALA A O 1
ATOM 5059 N N . VAL A 1 649 ? 18.415 6.873 26.095 1.00 98.12 649 VAL A N 1
ATOM 5060 C CA . VAL A 1 649 ? 17.681 6.570 24.865 1.00 98.12 649 VAL A CA 1
ATOM 5061 C C . VAL A 1 649 ? 18.203 7.434 23.729 1.00 98.12 649 VAL A C 1
ATOM 5063 O O . VAL A 1 649 ? 18.205 8.656 23.825 1.00 98.12 649 VAL A O 1
ATOM 5066 N N . VAL A 1 650 ? 18.608 6.815 22.623 1.00 97.31 650 VAL A N 1
ATOM 5067 C CA . VAL A 1 650 ? 18.856 7.533 21.367 1.00 97.31 650 VAL A CA 1
ATOM 5068 C C . VAL A 1 650 ? 17.523 7.684 20.653 1.00 97.31 650 VAL A C 1
ATOM 5070 O O . VAL A 1 650 ? 16.906 6.676 20.326 1.00 97.31 650 VAL A O 1
ATOM 5073 N N . VAL A 1 651 ? 17.083 8.913 20.402 1.00 95.00 651 VAL A N 1
ATOM 5074 C CA . VAL A 1 651 ? 15.771 9.244 19.827 1.00 95.00 651 VAL A CA 1
ATOM 5075 C C . VAL A 1 651 ? 15.944 9.919 18.473 1.00 95.00 651 VAL A C 1
ATOM 5077 O O . VAL A 1 651 ? 16.864 10.709 18.280 1.00 95.00 651 VAL A O 1
ATOM 5080 N N . THR A 1 652 ? 15.047 9.633 17.535 1.00 92.94 652 THR A N 1
ATOM 5081 C CA . THR A 1 652 ? 14.867 10.413 16.311 1.00 92.94 652 THR A CA 1
ATOM 5082 C C . THR A 1 652 ? 13.442 10.949 16.239 1.00 92.94 652 THR A C 1
ATOM 5084 O O . THR A 1 652 ? 12.481 10.179 16.273 1.00 92.94 652 THR A O 1
ATOM 5087 N N . ASP A 1 653 ? 13.328 12.265 16.087 1.00 92.44 653 ASP A N 1
ATOM 5088 C CA . ASP A 1 653 ? 12.085 12.969 15.789 1.00 92.44 653 ASP A CA 1
ATOM 5089 C C . ASP A 1 653 ? 12.174 13.503 14.353 1.00 92.44 653 ASP A C 1
ATOM 5091 O O . ASP A 1 653 ? 13.122 14.207 13.986 1.00 92.44 653 ASP A O 1
ATOM 5095 N N . THR A 1 654 ? 11.207 13.130 13.512 1.00 91.31 654 THR A N 1
ATOM 5096 C CA . THR A 1 654 ? 11.215 13.484 12.088 1.00 91.31 654 THR A CA 1
ATOM 5097 C C . THR A 1 654 ? 10.923 14.977 11.873 1.00 91.31 654 THR A C 1
ATOM 5099 O O . THR A 1 654 ? 10.287 15.617 12.721 1.00 91.31 654 THR A O 1
ATOM 5102 N N . PRO A 1 655 ? 11.331 15.563 10.727 1.00 88.12 655 PRO A N 1
ATOM 5103 C CA . PRO A 1 655 ? 11.094 16.977 10.432 1.00 88.12 655 PRO A CA 1
ATOM 5104 C C . PRO A 1 655 ? 9.636 17.429 10.548 1.00 88.12 655 PRO A C 1
ATOM 5106 O O . PRO A 1 655 ? 9.374 18.602 10.789 1.00 88.12 655 PRO A O 1
ATOM 5109 N N . GLU A 1 656 ? 8.666 16.535 10.394 1.00 89.00 656 GLU A N 1
ATOM 5110 C CA . GLU A 1 656 ? 7.243 16.860 10.455 1.00 89.00 656 GLU A CA 1
ATOM 5111 C C . GLU A 1 656 ? 6.731 17.168 11.868 1.00 89.00 656 GLU A C 1
ATOM 5113 O O . GLU A 1 656 ? 5.623 17.698 11.983 1.00 89.00 656 GLU A O 1
ATOM 5118 N N . LEU A 1 657 ? 7.505 16.879 12.925 1.00 85.31 657 LEU A N 1
ATOM 5119 C CA . LEU A 1 657 ? 7.158 17.291 14.290 1.00 85.31 657 LEU A CA 1
ATOM 5120 C C . LEU A 1 657 ? 7.469 18.771 14.523 1.00 85.31 657 LEU A C 1
ATOM 5122 O O . LEU A 1 657 ? 6.625 19.506 15.039 1.00 85.31 657 LEU A O 1
ATOM 5126 N N . PHE A 1 658 ? 8.682 19.197 14.159 1.00 82.88 658 PHE A N 1
ATOM 5127 C CA . PHE A 1 658 ? 9.236 20.482 14.605 1.00 82.88 658 PHE A CA 1
ATOM 5128 C C . PHE A 1 658 ? 9.791 21.365 13.477 1.00 82.88 658 PHE A C 1
ATOM 5130 O O . PHE A 1 658 ? 10.086 22.529 13.713 1.00 82.88 658 PHE A O 1
ATOM 5137 N N . GLY A 1 659 ? 9.883 20.874 12.241 1.00 80.44 659 GLY A N 1
ATOM 5138 C CA . GLY A 1 659 ? 10.423 21.603 11.085 1.00 80.44 659 GLY A CA 1
ATOM 5139 C C . GLY A 1 659 ? 11.861 21.229 10.706 1.00 80.44 659 GLY A C 1
ATOM 5140 O O . GLY A 1 659 ? 12.347 21.680 9.671 1.00 80.44 659 GLY A O 1
ATOM 5141 N N . GLY A 1 660 ? 12.519 20.380 11.496 1.00 82.88 660 GLY A N 1
ATOM 5142 C CA . GLY A 1 660 ? 13.835 19.799 11.227 1.00 82.88 660 GLY A CA 1
ATOM 5143 C C . GLY A 1 660 ? 13.992 18.463 11.957 1.00 82.88 660 GLY A C 1
ATOM 5144 O O . GLY A 1 660 ? 13.303 18.223 12.946 1.00 82.88 660 GLY A O 1
ATOM 5145 N N . GLU A 1 661 ? 14.850 17.579 11.442 1.00 87.25 661 GLU A N 1
ATOM 5146 C CA . GLU A 1 661 ? 15.124 16.282 12.077 1.00 87.25 661 GLU A CA 1
ATOM 5147 C C . GLU A 1 661 ? 15.928 16.501 13.364 1.00 87.25 661 GLU A C 1
ATOM 5149 O O . GLU A 1 661 ? 16.973 17.158 13.338 1.00 87.25 661 GLU A O 1
ATOM 5154 N N . ILE A 1 662 ? 15.463 15.924 14.471 1.00 90.56 662 ILE A N 1
ATOM 5155 C CA . ILE A 1 662 ? 16.173 15.933 15.751 1.00 90.56 662 ILE A CA 1
ATOM 5156 C C . ILE A 1 662 ? 16.651 14.514 16.034 1.00 90.56 662 ILE A C 1
ATOM 5158 O O . ILE A 1 662 ? 15.854 13.584 16.094 1.00 90.56 662 ILE A O 1
ATOM 5162 N N . ARG A 1 663 ? 17.963 14.355 16.229 1.00 91.88 663 ARG A N 1
ATOM 5163 C CA . ARG A 1 663 ? 18.572 13.119 16.737 1.00 91.88 663 ARG A CA 1
ATOM 5164 C C . ARG A 1 663 ? 19.128 13.400 18.120 1.00 91.88 663 ARG A C 1
ATOM 5166 O O . ARG A 1 663 ? 20.139 14.096 18.242 1.00 91.88 663 ARG A O 1
ATOM 5173 N N . ALA A 1 664 ? 18.435 12.908 19.136 1.00 94.88 664 ALA A N 1
ATOM 5174 C CA . ALA A 1 664 ? 18.730 13.204 20.525 1.00 94.88 664 ALA A CA 1
ATOM 5175 C C . ALA A 1 664 ? 19.318 12.000 21.262 1.00 94.88 664 ALA A C 1
ATOM 5177 O O . ALA A 1 664 ? 19.051 10.851 20.918 1.00 94.88 664 ALA A O 1
ATOM 5178 N N . ILE A 1 665 ? 20.091 12.276 22.308 1.00 98.00 665 ILE A N 1
ATOM 5179 C CA . ILE A 1 665 ? 20.277 11.351 23.425 1.00 98.00 665 ILE A CA 1
ATOM 5180 C C . ILE A 1 665 ? 19.459 11.913 24.583 1.00 98.00 665 ILE A C 1
ATOM 5182 O O . ILE A 1 665 ? 19.697 13.045 25.005 1.00 98.00 665 ILE A O 1
ATOM 5186 N N . ALA A 1 666 ? 18.517 11.119 25.079 1.00 98.19 666 ALA A N 1
ATOM 5187 C CA . ALA A 1 666 ? 17.731 11.413 26.262 1.00 98.19 666 ALA A CA 1
ATOM 5188 C C . ALA A 1 666 ? 18.310 10.684 27.482 1.00 98.19 666 ALA A C 1
ATOM 5190 O O . ALA A 1 666 ? 18.589 9.484 27.398 1.00 98.19 666 ALA A O 1
ATOM 5191 N N . ILE A 1 667 ? 18.468 11.387 28.606 1.00 98.12 667 ILE A N 1
ATOM 5192 C CA . ILE A 1 667 ? 18.870 10.814 29.902 1.00 98.12 667 ILE A CA 1
ATOM 5193 C C . ILE A 1 667 ? 17.677 10.854 30.853 1.00 98.12 667 ILE A C 1
ATOM 5195 O O . ILE A 1 667 ? 17.029 11.895 30.992 1.00 98.12 667 ILE A O 1
ATOM 5199 N N . ILE A 1 668 ? 17.342 9.694 31.427 1.00 98.00 668 ILE A N 1
ATOM 5200 C CA . ILE A 1 668 ? 16.025 9.453 32.016 1.00 98.00 668 ILE A CA 1
ATOM 5201 C C . ILE A 1 668 ? 16.153 8.778 33.379 1.00 98.00 668 ILE A C 1
ATOM 5203 O O . ILE A 1 668 ? 16.751 7.705 33.503 1.00 98.00 668 ILE A O 1
ATOM 5207 N N . ASP A 1 669 ? 15.519 9.385 34.380 1.00 97.81 669 ASP A N 1
ATOM 5208 C CA . ASP A 1 669 ? 15.417 8.863 35.740 1.00 97.81 669 ASP A CA 1
ATOM 5209 C C . ASP A 1 669 ? 13.983 8.437 36.056 1.00 97.81 669 ASP A C 1
ATOM 5211 O O . ASP A 1 669 ? 13.006 8.968 35.512 1.00 97.81 669 ASP A O 1
ATOM 5215 N N . PHE A 1 670 ? 13.867 7.483 36.977 1.00 95.62 670 PHE A N 1
ATOM 5216 C CA . PHE A 1 670 ? 12.598 6.867 37.340 1.00 95.62 670 PHE A CA 1
ATOM 5217 C C . PHE A 1 670 ? 12.375 6.849 38.850 1.00 95.62 670 PHE A C 1
ATOM 5219 O O . PHE A 1 670 ? 13.303 6.685 39.646 1.00 95.62 670 PHE A O 1
ATOM 5226 N N . ALA A 1 671 ? 11.110 6.901 39.249 1.00 92.06 671 ALA A N 1
ATOM 5227 C CA . ALA A 1 671 ? 10.634 6.489 40.563 1.00 92.06 671 ALA A CA 1
ATOM 5228 C C . ALA A 1 671 ? 9.305 5.755 40.385 1.00 92.06 671 ALA A C 1
ATOM 5230 O O . ALA A 1 671 ? 8.491 6.152 39.554 1.00 92.06 671 ALA A O 1
ATOM 5231 N N . ASP A 1 672 ? 9.108 4.666 41.131 1.00 88.56 672 ASP A N 1
ATOM 5232 C CA . ASP A 1 672 ? 7.904 3.832 41.036 1.00 88.56 672 ASP A CA 1
ATOM 5233 C C . ASP A 1 672 ? 7.574 3.418 39.584 1.00 88.56 672 ASP A C 1
ATOM 5235 O O . ASP A 1 672 ? 6.426 3.466 39.149 1.00 88.56 672 ASP A O 1
ATOM 5239 N N . GLU A 1 673 ? 8.616 3.063 38.815 1.00 86.69 673 GLU A N 1
ATOM 5240 C CA . GLU A 1 673 ? 8.550 2.684 37.389 1.00 86.69 673 GLU A CA 1
ATOM 5241 C C . GLU A 1 673 ? 7.972 3.767 36.454 1.00 86.69 673 GLU A C 1
ATOM 5243 O O . GLU A 1 673 ? 7.647 3.503 35.295 1.00 86.69 673 GLU A O 1
ATOM 5248 N N . LYS A 1 674 ? 7.868 5.010 36.931 1.00 94.06 674 LYS A N 1
ATOM 5249 C CA . LYS A 1 674 ? 7.433 6.174 36.159 1.00 94.06 674 LYS A CA 1
ATOM 5250 C C . LYS A 1 674 ? 8.581 7.149 35.958 1.00 94.06 674 LYS A C 1
ATOM 5252 O O . LYS A 1 674 ? 9.445 7.292 36.820 1.00 94.06 674 LYS A O 1
ATOM 5257 N N . ILE A 1 675 ? 8.576 7.829 34.815 1.00 97.12 675 ILE A N 1
ATOM 5258 C CA . ILE A 1 675 ? 9.596 8.819 34.471 1.00 97.12 675 ILE A CA 1
ATOM 5259 C C . ILE A 1 675 ? 9.456 10.015 35.413 1.00 97.12 675 ILE A C 1
ATOM 5261 O O . ILE A 1 675 ? 8.406 10.661 35.437 1.00 97.12 675 ILE A O 1
ATOM 5265 N N . THR A 1 676 ? 10.517 10.323 36.153 1.00 96.38 676 THR A N 1
ATOM 5266 C CA . THR A 1 676 ? 10.602 11.518 37.006 1.00 96.38 676 THR A CA 1
ATOM 5267 C C . THR A 1 676 ? 11.451 12.611 36.383 1.00 96.38 676 THR A C 1
ATOM 5269 O O . THR A 1 676 ? 11.219 13.786 36.654 1.00 96.38 676 THR A O 1
ATOM 5272 N N . ARG A 1 677 ? 12.410 12.246 35.527 1.00 96.75 677 ARG A N 1
ATOM 5273 C CA . ARG A 1 677 ? 13.277 13.194 34.824 1.00 96.75 677 ARG A CA 1
ATOM 5274 C C . ARG A 1 677 ? 13.533 12.731 33.396 1.00 96.75 677 ARG A C 1
ATOM 5276 O O . ARG A 1 677 ? 13.782 11.549 33.189 1.00 96.75 677 ARG A O 1
ATOM 5283 N N . TRP A 1 678 ? 13.460 13.646 32.431 1.00 97.69 678 TRP A N 1
ATOM 5284 C CA . TRP A 1 678 ? 13.755 13.394 31.017 1.00 97.69 678 TRP A CA 1
ATOM 5285 C C . TRP A 1 678 ? 14.491 14.588 30.416 1.00 97.69 678 TRP A C 1
ATOM 5287 O O . TRP A 1 678 ? 13.913 15.670 30.307 1.00 97.69 678 TRP A O 1
ATOM 5297 N N . ILE A 1 679 ? 15.740 14.395 29.994 1.00 97.50 679 ILE A N 1
ATOM 5298 C CA . ILE A 1 679 ? 16.570 15.474 29.443 1.00 97.50 679 ILE A CA 1
ATOM 5299 C C . ILE A 1 679 ? 17.033 15.146 28.032 1.00 97.50 679 ILE A C 1
ATOM 5301 O O . ILE A 1 679 ? 17.787 14.193 27.854 1.00 97.50 679 ILE A O 1
ATOM 5305 N N . ASP A 1 680 ? 16.643 15.964 27.055 1.00 96.38 680 ASP A N 1
ATOM 5306 C CA . ASP A 1 680 ? 17.028 15.810 25.651 1.00 96.38 680 ASP A CA 1
ATOM 5307 C C . ASP A 1 680 ? 18.279 16.629 25.292 1.00 96.38 680 ASP A C 1
ATOM 5309 O O . ASP A 1 680 ? 18.328 17.849 25.477 1.00 96.38 680 ASP A O 1
ATOM 5313 N N . TYR A 1 681 ? 19.266 15.964 24.686 1.00 96.06 681 TYR A N 1
ATOM 5314 C CA . TYR A 1 681 ? 20.481 16.567 24.127 1.00 96.06 681 TYR A CA 1
ATOM 5315 C C . TYR A 1 681 ? 20.584 16.269 22.635 1.00 96.06 681 TYR A C 1
ATOM 5317 O O . TYR A 1 681 ? 20.515 15.104 22.250 1.00 96.06 681 TYR A O 1
ATOM 5325 N N . TRP A 1 682 ? 20.795 17.271 21.781 1.00 94.12 682 TRP A N 1
ATOM 5326 C CA . TRP A 1 682 ? 20.824 17.072 20.329 1.00 94.12 682 TRP A CA 1
ATOM 5327 C C . TRP A 1 682 ? 21.651 18.139 19.595 1.00 94.12 682 TRP A C 1
ATOM 5329 O O . TRP A 1 682 ? 22.014 19.169 20.157 1.00 94.12 682 TRP A O 1
ATOM 5339 N N . ASP A 1 683 ? 21.984 17.882 18.325 1.00 91.62 683 ASP A N 1
ATOM 5340 C CA . ASP A 1 683 ? 22.759 18.812 17.491 1.00 91.62 683 ASP A CA 1
ATOM 5341 C C . ASP A 1 683 ? 21.859 19.801 16.739 1.00 91.62 683 ASP A C 1
ATOM 5343 O O . ASP A 1 683 ? 21.163 19.431 15.787 1.00 91.62 683 ASP A O 1
ATOM 5347 N N . GLY A 1 684 ? 21.946 21.084 17.099 1.00 89.00 684 GLY A N 1
ATOM 5348 C CA . GLY A 1 684 ? 21.152 22.153 16.503 1.00 89.00 684 GLY A CA 1
ATOM 5349 C C . GLY A 1 684 ? 21.356 22.369 14.999 1.00 89.00 684 GLY A C 1
ATOM 5350 O O . GLY A 1 684 ? 20.490 22.928 14.324 1.00 89.00 684 GLY A O 1
ATOM 5351 N N . ARG A 1 685 ? 22.478 21.924 14.420 1.00 85.12 685 ARG A N 1
ATOM 5352 C CA . ARG A 1 685 ? 22.796 22.215 13.008 1.00 85.12 685 ARG A CA 1
ATO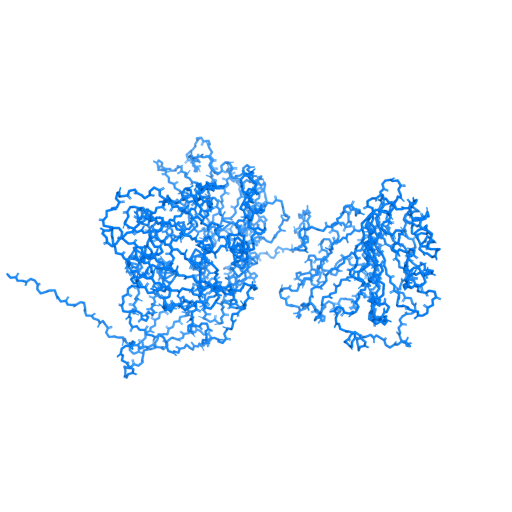M 5353 C C . ARG A 1 685 ? 21.863 21.535 12.017 1.00 85.12 685 ARG A C 1
ATOM 5355 O O . ARG A 1 685 ? 21.631 22.096 10.949 1.00 85.12 685 ARG A O 1
ATOM 5362 N N . GLY A 1 686 ? 21.284 20.384 12.371 1.00 75.62 686 GLY A N 1
ATOM 5363 C CA . GLY A 1 686 ? 20.266 19.711 11.550 1.00 75.62 686 GLY A CA 1
ATOM 5364 C C . GLY A 1 686 ? 18.993 20.543 11.351 1.00 75.62 686 GLY A C 1
ATOM 5365 O O . GLY A 1 686 ? 18.276 20.354 10.372 1.00 75.62 686 GLY A O 1
ATOM 5366 N N . PHE A 1 687 ? 18.762 21.507 12.242 1.00 77.50 687 PHE A N 1
ATOM 5367 C CA . PHE A 1 687 ? 17.614 22.411 12.259 1.00 77.50 687 PHE A CA 1
ATOM 5368 C C . PHE A 1 687 ? 17.946 23.812 11.696 1.00 77.50 687 PHE A C 1
ATOM 5370 O O . PHE A 1 687 ? 17.058 24.636 11.478 1.00 77.50 687 PHE A O 1
ATOM 5377 N N . GLY A 1 688 ? 19.233 24.085 11.442 1.00 80.38 688 GLY A N 1
ATOM 5378 C CA . GLY A 1 688 ? 19.774 25.373 11.005 1.00 80.38 688 GLY A CA 1
ATOM 5379 C C . GLY A 1 688 ? 20.210 26.268 12.172 1.00 80.38 688 GLY A C 1
ATOM 5380 O O . GLY A 1 688 ? 19.389 26.687 12.989 1.00 80.38 688 GLY A O 1
ATOM 5381 N N . SER A 1 689 ? 21.500 26.626 12.220 1.00 79.44 689 SER A N 1
ATOM 5382 C CA . SER A 1 689 ? 22.113 27.359 13.345 1.00 79.44 689 SER A CA 1
ATOM 5383 C C . SER A 1 689 ? 21.403 28.679 13.684 1.00 79.44 689 SER A C 1
ATOM 5385 O O . SER A 1 689 ? 21.183 28.981 14.856 1.00 79.44 689 SER A O 1
ATOM 5387 N N . ASP A 1 690 ? 20.954 29.432 12.674 1.00 81.56 690 ASP A N 1
ATOM 5388 C CA . ASP A 1 690 ? 20.209 30.685 12.865 1.00 81.56 690 ASP A CA 1
ATOM 5389 C C . ASP A 1 690 ? 18.816 30.475 13.478 1.00 81.56 690 ASP A C 1
ATOM 5391 O O . ASP A 1 690 ? 18.318 31.339 14.204 1.00 81.56 690 ASP A O 1
ATOM 5395 N N . ALA A 1 691 ? 18.153 29.361 13.159 1.00 81.06 691 ALA A N 1
ATOM 5396 C CA . ALA A 1 691 ? 16.838 29.032 13.699 1.00 81.06 691 ALA A CA 1
ATOM 5397 C C . ALA A 1 691 ? 16.967 28.592 15.160 1.00 81.06 691 ALA A C 1
ATOM 5399 O O . ALA A 1 691 ? 16.283 29.135 16.029 1.00 81.06 691 ALA A O 1
ATOM 5400 N N . VAL A 1 692 ? 17.915 27.697 15.448 1.00 85.56 692 VAL A N 1
ATOM 5401 C CA . VAL A 1 692 ? 18.212 27.248 16.816 1.00 85.56 692 VAL A CA 1
ATOM 5402 C C . VAL A 1 692 ? 18.639 28.411 17.704 1.00 85.56 692 VAL A C 1
ATOM 5404 O O . VAL A 1 692 ? 18.138 28.544 18.819 1.00 85.56 692 VAL A O 1
ATOM 5407 N N . SER A 1 693 ? 19.484 29.315 17.202 1.00 84.06 693 SER A N 1
ATOM 5408 C CA . SER A 1 693 ? 19.903 30.497 17.962 1.00 84.06 693 SER A CA 1
ATOM 5409 C C . SER A 1 693 ? 18.739 31.419 18.344 1.00 84.06 693 SER A C 1
ATOM 5411 O O . SER A 1 693 ? 18.859 32.136 19.333 1.00 84.06 693 SER A O 1
ATOM 5413 N N . LYS A 1 694 ? 17.635 31.434 17.584 1.00 86.25 694 LYS A N 1
ATOM 5414 C CA . LYS A 1 694 ? 16.440 32.241 17.899 1.00 86.25 694 LYS A CA 1
ATOM 5415 C C . LYS A 1 694 ? 15.501 31.561 18.892 1.00 86.25 694 LYS A C 1
ATOM 5417 O O . LYS A 1 694 ? 14.762 32.259 19.578 1.00 86.25 694 LYS A O 1
ATOM 5422 N N . MET A 1 695 ? 15.495 30.230 18.927 1.00 87.50 695 MET A N 1
ATOM 5423 C CA . MET A 1 695 ? 14.662 29.439 19.841 1.00 87.50 695 MET A CA 1
ATOM 5424 C C . MET A 1 695 ? 15.300 29.281 21.223 1.00 87.50 695 MET A C 1
ATOM 5426 O O . MET A 1 695 ? 14.588 29.084 22.208 1.00 87.50 695 MET A O 1
ATOM 5430 N N . ARG A 1 696 ? 16.633 29.364 21.295 1.00 89.31 696 ARG A N 1
ATOM 5431 C CA . ARG A 1 696 ? 17.392 29.186 22.533 1.00 89.31 696 ARG A CA 1
ATOM 5432 C C . ARG A 1 696 ? 17.040 30.244 23.573 1.00 89.31 696 ARG A C 1
ATOM 5434 O O . ARG A 1 696 ? 16.987 31.438 23.275 1.00 89.31 696 ARG A O 1
ATOM 5441 N N . THR A 1 697 ? 16.879 29.797 24.811 1.00 90.06 697 THR A N 1
ATOM 5442 C CA . THR A 1 697 ? 16.777 30.667 25.978 1.00 90.06 697 THR A CA 1
ATOM 5443 C C . THR A 1 697 ? 18.012 31.583 26.054 1.00 90.06 697 THR A C 1
ATOM 5445 O O . THR A 1 697 ? 19.137 31.100 25.894 1.00 90.06 697 THR A O 1
ATOM 5448 N N . PRO A 1 698 ? 17.847 32.903 26.280 1.00 87.44 698 PRO A N 1
ATOM 5449 C CA . PRO A 1 698 ? 18.974 33.818 26.463 1.00 87.44 698 PRO A CA 1
ATOM 5450 C C . PRO A 1 698 ? 19.939 33.326 27.545 1.00 87.44 698 PRO A C 1
ATOM 5452 O O . PRO A 1 698 ? 19.496 32.773 28.549 1.00 87.44 698 PRO A O 1
ATOM 5455 N N . ALA A 1 699 ? 21.244 33.545 27.360 1.00 84.12 699 ALA A N 1
ATOM 5456 C CA . ALA A 1 699 ? 22.291 32.972 28.212 1.00 84.12 699 ALA A CA 1
ATOM 5457 C C . ALA A 1 699 ? 22.119 33.303 29.707 1.00 84.12 699 ALA A C 1
ATOM 5459 O O . ALA A 1 699 ? 22.417 32.473 30.555 1.00 84.12 699 ALA A O 1
ATOM 5460 N N . GLU A 1 700 ? 21.607 34.490 30.032 1.00 84.81 700 GLU A N 1
ATOM 5461 C CA . GLU A 1 700 ? 21.318 34.927 31.401 1.00 84.81 700 GLU A CA 1
ATOM 5462 C C . GLU A 1 700 ? 20.143 34.198 32.075 1.00 84.81 700 GLU A C 1
ATOM 5464 O O . GLU A 1 700 ? 20.020 34.257 33.296 1.00 84.81 700 GLU A O 1
ATOM 5469 N N . ASN A 1 701 ? 19.286 33.543 31.289 1.00 86.06 701 ASN A N 1
ATOM 5470 C CA . ASN A 1 701 ? 18.124 32.781 31.752 1.00 86.06 701 ASN A CA 1
ATOM 5471 C C . ASN A 1 701 ? 18.276 31.280 31.467 1.00 86.06 701 ASN A C 1
ATOM 5473 O O . ASN A 1 701 ? 17.329 30.523 31.669 1.00 86.06 701 ASN A O 1
ATOM 5477 N N . PHE A 1 702 ? 19.425 30.855 30.938 1.00 86.69 702 PHE A N 1
ATOM 5478 C CA . PHE A 1 702 ? 19.677 29.454 30.646 1.00 86.69 702 PHE A CA 1
ATOM 5479 C C . PHE A 1 702 ? 19.855 28.689 31.969 1.00 86.69 702 PHE A C 1
ATOM 5481 O O . PHE A 1 702 ? 20.593 29.172 32.828 1.00 86.69 702 PHE A O 1
ATOM 5488 N N . PRO A 1 703 ? 19.218 27.519 32.160 1.00 85.69 703 PRO A N 1
ATOM 5489 C CA . PRO A 1 703 ? 19.297 26.786 33.422 1.00 85.69 703 PRO A CA 1
ATOM 5490 C C . PRO A 1 703 ? 20.734 26.415 33.815 1.00 85.69 703 PRO A C 1
ATOM 5492 O O . PRO A 1 703 ? 21.471 25.831 33.015 1.00 85.69 703 PRO A O 1
ATOM 5495 N N . ASP A 1 704 ? 21.130 26.717 35.055 1.00 83.00 704 ASP A N 1
ATOM 5496 C CA . ASP A 1 704 ? 22.452 26.353 35.590 1.00 83.00 704 ASP A CA 1
ATOM 5497 C C . ASP A 1 704 ? 22.595 24.832 35.767 1.00 83.00 704 ASP A C 1
ATOM 5499 O O . ASP A 1 704 ? 23.666 24.293 35.501 1.00 83.00 704 ASP A O 1
ATOM 5503 N N . THR A 1 705 ? 21.509 24.147 36.139 1.00 87.12 705 THR A N 1
ATOM 5504 C CA . THR A 1 705 ? 21.392 22.679 36.205 1.00 87.12 705 THR A CA 1
ATOM 5505 C C . THR A 1 705 ? 20.456 22.170 35.103 1.00 87.12 705 THR A C 1
ATOM 5507 O O . THR A 1 705 ? 19.778 22.947 34.427 1.00 87.12 705 THR A O 1
ATOM 5510 N N . VAL A 1 706 ? 20.442 20.863 34.875 1.00 86.94 706 VAL A N 1
ATOM 5511 C CA . VAL A 1 706 ? 19.477 20.124 34.041 1.00 86.94 706 VAL A CA 1
ATOM 5512 C C . VAL A 1 706 ? 18.610 19.211 34.918 1.00 86.94 706 VAL A C 1
ATOM 5514 O O . VAL A 1 706 ? 18.235 18.109 34.521 1.00 86.94 706 VAL A O 1
ATOM 5517 N N . GLY A 1 707 ? 18.317 19.643 36.145 1.00 90.31 707 GLY A N 1
ATOM 5518 C CA . GLY A 1 707 ? 17.485 18.912 37.099 1.00 90.31 707 GLY A CA 1
ATOM 5519 C C . GLY A 1 707 ? 18.147 17.683 37.726 1.00 90.31 707 GLY A C 1
ATOM 5520 O O . GLY A 1 707 ? 17.459 16.907 38.382 1.00 90.31 707 GLY A O 1
ATOM 5521 N N . GLU A 1 708 ? 19.452 17.476 37.554 1.00 91.88 708 GLU A N 1
ATOM 5522 C CA . GLU A 1 708 ? 20.213 16.420 38.237 1.00 91.88 708 GLU A CA 1
ATOM 5523 C C . GLU A 1 708 ? 20.145 16.557 39.768 1.00 91.88 708 GLU A C 1
ATOM 5525 O O . GLU A 1 708 ? 20.166 15.571 40.492 1.00 91.88 708 GLU A O 1
ATOM 5530 N N . ASP A 1 709 ? 19.957 17.777 40.274 1.00 90.50 709 ASP A N 1
ATOM 5531 C CA . ASP A 1 709 ? 19.761 18.076 41.692 1.00 90.50 709 ASP A CA 1
ATOM 5532 C C . ASP A 1 709 ? 18.365 17.698 42.223 1.00 90.50 709 ASP A C 1
ATOM 5534 O O . ASP A 1 709 ? 18.117 17.777 43.430 1.00 90.50 709 ASP A O 1
ATOM 5538 N N . THR A 1 710 ? 17.454 17.275 41.339 1.00 88.00 710 THR A N 1
ATOM 5539 C CA . THR A 1 710 ? 16.083 16.854 41.681 1.00 88.00 710 THR A CA 1
ATOM 5540 C C . THR A 1 710 ? 15.929 15.340 41.835 1.00 88.00 710 THR A C 1
ATOM 5542 O O . THR A 1 710 ? 14.870 14.874 42.261 1.00 88.00 710 THR A O 1
ATOM 5545 N N . VAL A 1 711 ? 16.972 14.571 41.516 1.00 90.25 711 VAL A N 1
ATOM 5546 C CA . VAL A 1 711 ? 16.972 13.104 41.525 1.00 90.25 711 VAL A CA 1
ATOM 5547 C C . VAL A 1 711 ? 18.116 12.562 42.383 1.00 90.25 711 VAL A C 1
ATOM 5549 O O . VAL A 1 711 ? 19.108 13.239 42.633 1.00 90.25 711 VAL A O 1
ATOM 5552 N N . ASP A 1 712 ? 17.966 11.330 42.871 1.00 85.31 712 ASP A N 1
ATOM 5553 C CA . ASP A 1 712 ? 19.052 10.631 43.565 1.00 85.31 712 ASP A CA 1
ATOM 5554 C C . ASP A 1 712 ? 19.956 9.912 42.551 1.00 85.31 712 ASP A C 1
ATOM 5556 O O . ASP A 1 712 ? 19.462 9.346 41.576 1.00 85.31 712 ASP A O 1
ATOM 5560 N N . ASP A 1 713 ? 21.252 9.807 42.846 1.00 78.38 713 ASP A N 1
ATOM 5561 C CA . ASP A 1 713 ? 22.178 8.960 42.084 1.00 78.38 713 ASP A CA 1
ATOM 5562 C C . ASP A 1 713 ? 21.814 7.472 42.241 1.00 78.38 713 ASP A C 1
ATOM 5564 O O . ASP A 1 713 ? 22.057 6.859 43.289 1.00 78.38 713 ASP A O 1
ATOM 5568 N N . ARG A 1 714 ? 21.237 6.864 41.194 1.00 85.75 714 ARG A N 1
ATOM 5569 C CA . ARG A 1 714 ? 20.780 5.457 41.206 1.00 85.75 714 ARG A CA 1
ATOM 5570 C C . ARG A 1 714 ? 21.472 4.543 40.192 1.00 85.75 714 ARG A C 1
ATOM 5572 O O . ARG A 1 714 ? 20.952 3.481 39.888 1.00 85.75 714 ARG A O 1
ATOM 5579 N N . HIS A 1 715 ? 22.661 4.878 39.708 1.00 93.19 715 HIS A N 1
ATOM 5580 C CA . HIS A 1 715 ? 23.393 4.059 38.731 1.00 93.19 715 HIS A CA 1
ATOM 5581 C C . HIS A 1 715 ? 24.082 2.809 39.326 1.00 93.19 715 HIS A C 1
ATOM 5583 O O . HIS A 1 715 ? 24.478 2.764 40.497 1.00 93.19 715 HIS A O 1
ATOM 5589 N N . ALA A 1 716 ? 24.362 1.809 38.486 1.00 94.81 716 ALA A N 1
ATOM 5590 C CA . ALA A 1 716 ? 25.197 0.670 38.868 1.00 94.81 716 ALA A CA 1
ATOM 5591 C C . ALA A 1 716 ? 26.676 1.072 39.102 1.00 94.81 716 ALA A C 1
ATOM 5593 O O . ALA A 1 716 ? 27.220 1.905 38.367 1.00 94.81 716 ALA A O 1
ATOM 5594 N N . PRO A 1 717 ? 27.389 0.468 40.078 1.00 95.00 717 PRO A N 1
ATOM 5595 C CA . PRO A 1 717 ? 28.813 0.736 40.314 1.00 95.00 717 PRO A CA 1
ATOM 5596 C C . PRO A 1 717 ? 29.713 0.451 39.102 1.00 95.00 717 PRO A C 1
ATOM 5598 O O . PRO A 1 717 ? 30.725 1.125 38.902 1.00 95.00 717 PRO A O 1
ATOM 5601 N N . GLU A 1 718 ? 29.364 -0.553 38.296 1.00 95.25 718 GLU A N 1
ATOM 5602 C CA . GLU A 1 718 ? 30.047 -0.908 37.054 1.00 95.25 718 GLU A CA 1
ATOM 5603 C C . GLU A 1 718 ? 29.953 0.221 36.028 1.00 95.25 718 GLU A C 1
ATOM 5605 O O . GLU A 1 718 ? 30.976 0.584 35.442 1.00 95.25 718 GLU A O 1
ATOM 5610 N N . MET A 1 719 ? 28.760 0.808 35.877 1.00 95.50 719 MET A N 1
ATOM 5611 C CA . MET A 1 719 ? 28.520 1.938 34.982 1.00 95.50 719 MET A CA 1
ATOM 5612 C C . MET A 1 719 ? 29.347 3.146 35.413 1.00 95.50 719 MET A C 1
ATOM 5614 O O . MET A 1 719 ? 30.152 3.648 34.629 1.00 95.50 719 MET A O 1
ATOM 5618 N N . ALA A 1 720 ? 29.258 3.536 36.689 1.00 95.38 720 ALA A N 1
ATOM 5619 C CA . ALA A 1 720 ? 30.045 4.643 37.226 1.00 95.38 720 ALA A CA 1
ATOM 5620 C C . ALA A 1 720 ? 31.543 4.438 37.006 1.00 95.38 720 ALA A C 1
ATOM 5622 O O . ALA A 1 720 ? 32.219 5.320 36.491 1.00 95.38 720 ALA A O 1
ATOM 5623 N N . LYS A 1 721 ? 32.068 3.246 37.315 1.00 95.31 721 LYS A N 1
ATOM 5624 C CA . LYS A 1 721 ? 33.483 2.913 37.111 1.00 95.31 721 LYS A CA 1
ATOM 5625 C C . LYS A 1 721 ? 33.899 2.984 35.638 1.00 95.31 721 LYS A C 1
ATOM 5627 O O . LYS A 1 721 ? 35.027 3.403 35.357 1.00 95.31 721 LYS A O 1
ATOM 5632 N N . ALA A 1 722 ? 33.043 2.533 34.722 1.00 95.50 722 ALA A N 1
ATOM 5633 C CA . ALA A 1 722 ? 33.309 2.558 33.289 1.00 95.50 722 ALA A CA 1
ATOM 5634 C C . ALA A 1 722 ? 33.324 3.993 32.749 1.00 95.50 722 ALA A C 1
ATOM 5636 O O . ALA A 1 722 ? 34.301 4.368 32.098 1.00 95.50 722 ALA A O 1
ATOM 5637 N N . VAL A 1 723 ? 32.315 4.804 33.085 1.00 96.12 723 VAL A N 1
ATOM 5638 C CA . VAL A 1 723 ? 32.222 6.230 32.726 1.00 96.12 723 VAL A CA 1
ATOM 5639 C C . VAL A 1 723 ? 33.430 7.000 33.260 1.00 96.12 723 VAL A C 1
ATOM 5641 O O . VAL A 1 723 ? 34.125 7.676 32.504 1.00 96.12 723 VAL A O 1
ATOM 5644 N N . ASP A 1 724 ? 33.773 6.801 34.530 1.00 95.00 724 ASP A N 1
ATOM 5645 C CA . ASP A 1 724 ? 34.951 7.382 35.172 1.00 95.00 724 ASP A CA 1
ATOM 5646 C C . ASP A 1 724 ? 36.258 7.052 34.436 1.00 95.00 724 ASP A C 1
ATOM 5648 O O . ASP A 1 724 ? 37.130 7.900 34.229 1.00 95.00 724 ASP A O 1
ATOM 5652 N N . ALA A 1 725 ? 36.446 5.776 34.087 1.00 94.19 725 ALA A N 1
ATOM 5653 C CA . ALA A 1 725 ? 37.637 5.324 33.385 1.00 94.19 725 ALA A CA 1
ATOM 5654 C C . ALA A 1 725 ? 37.687 5.900 31.966 1.00 94.19 725 ALA A C 1
ATOM 5656 O O . ALA A 1 725 ? 38.748 6.361 31.537 1.00 94.19 725 ALA A O 1
ATOM 5657 N N . LEU A 1 726 ? 36.550 5.899 31.271 1.00 94.56 726 LEU A N 1
ATOM 5658 C CA . LEU A 1 726 ? 36.391 6.429 29.926 1.00 94.56 726 LEU A CA 1
ATOM 5659 C C . LEU A 1 726 ? 36.709 7.927 29.883 1.00 94.56 726 LEU A C 1
ATOM 5661 O O . LEU A 1 726 ? 37.575 8.337 29.110 1.00 94.56 726 LEU A O 1
ATOM 5665 N N . MET A 1 727 ? 36.097 8.728 30.754 1.00 93.44 727 MET A N 1
ATOM 5666 C CA . MET A 1 727 ? 36.297 10.178 30.786 1.00 93.44 727 MET A CA 1
ATOM 5667 C C . MET A 1 727 ? 37.728 10.553 31.179 1.00 93.44 727 MET A C 1
ATOM 5669 O O . MET A 1 727 ? 38.324 11.433 30.556 1.00 93.44 727 MET A O 1
ATOM 5673 N N . ARG A 1 728 ? 38.362 9.824 32.112 1.00 92.69 728 ARG A N 1
ATOM 5674 C CA . ARG A 1 728 ? 39.801 9.998 32.406 1.00 92.69 728 ARG A CA 1
ATOM 5675 C C . ARG A 1 728 ? 40.694 9.647 31.209 1.00 92.69 728 ARG A C 1
ATOM 5677 O O . ARG A 1 728 ? 41.686 10.337 30.947 1.00 92.69 728 ARG A O 1
ATOM 5684 N N . ALA A 1 729 ? 40.358 8.595 30.466 1.00 91.94 729 ALA A N 1
ATOM 5685 C CA . ALA A 1 729 ? 41.110 8.188 29.284 1.00 91.94 729 ALA A CA 1
ATOM 5686 C C . ALA A 1 729 ? 40.964 9.202 28.132 1.00 91.94 729 ALA A C 1
ATOM 5688 O O . ALA A 1 729 ? 41.968 9.562 27.515 1.00 91.94 729 ALA A O 1
ATOM 5689 N N . ILE A 1 730 ? 39.757 9.732 27.899 1.00 91.56 730 ILE A N 1
ATOM 5690 C CA . ILE A 1 730 ? 39.509 10.817 26.936 1.00 91.56 730 ILE A CA 1
ATOM 5691 C C . ILE A 1 730 ? 40.252 12.091 27.358 1.00 91.56 730 ILE A C 1
ATOM 5693 O O . ILE A 1 730 ? 40.961 12.680 26.543 1.00 91.56 730 ILE A O 1
ATOM 5697 N N . ALA A 1 731 ? 40.173 12.480 28.636 1.00 90.31 731 ALA A N 1
ATOM 5698 C CA . ALA A 1 731 ? 40.862 13.655 29.169 1.00 90.31 731 ALA A CA 1
ATOM 5699 C C . ALA A 1 731 ? 42.381 13.602 28.929 1.00 90.31 731 ALA A C 1
ATOM 5701 O O . ALA A 1 731 ? 42.983 14.589 28.503 1.00 90.31 731 ALA A O 1
ATOM 5702 N N . SER A 1 732 ? 42.997 12.437 29.159 1.00 88.56 732 SER A N 1
ATOM 5703 C CA . SER A 1 732 ? 44.442 12.235 28.988 1.00 88.56 732 SER A CA 1
ATOM 5704 C C . SER A 1 732 ? 44.900 12.035 27.536 1.00 88.56 732 SER A C 1
ATOM 5706 O O . SER A 1 732 ? 46.094 12.173 27.260 1.00 88.56 732 SER A O 1
ATOM 5708 N N . GLY A 1 733 ? 43.996 11.685 26.613 1.00 84.88 733 GLY A N 1
ATOM 5709 C CA . GLY A 1 733 ? 44.342 11.310 25.237 1.00 84.88 733 GLY A CA 1
ATOM 5710 C C . GLY A 1 733 ? 45.209 10.041 25.133 1.00 84.88 733 GLY A C 1
ATOM 5711 O O . GLY A 1 733 ? 45.867 9.816 24.109 1.00 84.88 733 GLY A O 1
ATOM 5712 N N . ASP A 1 734 ? 45.259 9.220 26.190 1.00 84.62 734 ASP A N 1
ATOM 5713 C CA . ASP A 1 734 ? 46.106 8.028 26.265 1.00 84.62 734 ASP A CA 1
ATOM 5714 C C . ASP A 1 734 ? 45.450 6.829 25.562 1.00 84.62 734 ASP A C 1
ATOM 5716 O O . ASP A 1 734 ? 44.620 6.103 26.116 1.00 84.62 734 ASP A O 1
ATOM 5720 N N . ALA A 1 735 ? 45.888 6.581 24.328 1.00 83.12 735 ALA A N 1
ATOM 5721 C CA . ALA A 1 735 ? 45.432 5.457 23.517 1.00 83.12 735 ALA A CA 1
ATOM 5722 C C . ALA A 1 735 ? 45.607 4.083 24.200 1.00 83.12 735 ALA A C 1
ATOM 5724 O O . ALA A 1 735 ? 44.817 3.178 23.943 1.00 83.12 735 ALA A O 1
ATOM 5725 N N . ALA A 1 736 ? 46.608 3.911 25.073 1.00 84.25 736 ALA A N 1
ATOM 5726 C CA . ALA A 1 736 ? 46.833 2.648 25.776 1.00 84.25 736 ALA A CA 1
ATOM 5727 C C . ALA A 1 736 ? 45.874 2.449 26.961 1.00 84.25 736 ALA A C 1
ATOM 5729 O O . ALA A 1 736 ? 45.654 1.313 27.385 1.00 84.25 736 ALA A O 1
ATOM 5730 N N . GLN A 1 737 ? 45.312 3.529 27.511 1.00 88.81 737 GLN A N 1
ATOM 5731 C CA . GLN A 1 737 ? 44.231 3.444 28.495 1.00 88.81 737 GLN A CA 1
ATOM 5732 C C . GLN A 1 737 ? 42.905 3.125 27.811 1.00 88.81 737 GL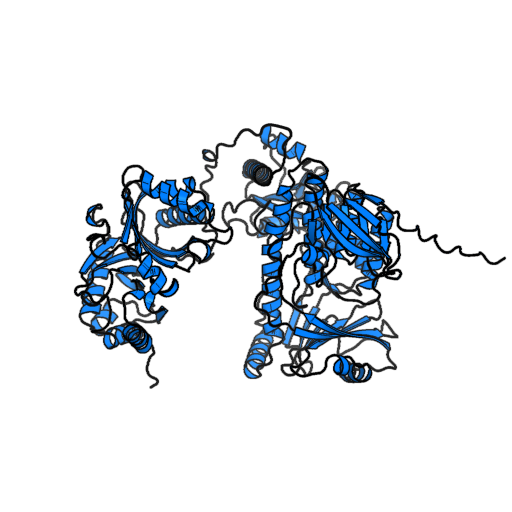N A C 1
ATOM 5734 O O . GLN A 1 737 ? 42.208 2.219 28.261 1.00 88.81 737 GLN A O 1
ATOM 5739 N N . LEU A 1 738 ? 42.610 3.786 26.686 1.00 88.12 738 LEU A N 1
ATOM 5740 C CA . LEU A 1 738 ? 41.410 3.505 25.893 1.00 88.12 738 LEU A CA 1
ATOM 5741 C C . LEU A 1 738 ? 41.353 2.041 25.439 1.00 88.12 738 LEU A C 1
ATOM 5743 O O . LEU A 1 738 ? 40.329 1.396 25.621 1.00 88.12 738 LEU A O 1
ATOM 5747 N N . ASP A 1 739 ? 42.458 1.461 24.964 1.00 83.81 739 ASP A N 1
ATOM 5748 C CA . ASP A 1 739 ? 42.493 0.049 24.537 1.00 83.81 739 ASP A CA 1
ATOM 5749 C C . ASP A 1 739 ? 42.201 -0.958 25.676 1.00 83.81 739 ASP A C 1
ATOM 5751 O O . ASP A 1 739 ? 41.713 -2.068 25.451 1.00 83.81 739 ASP A O 1
ATOM 5755 N N . LYS A 1 740 ? 42.445 -0.573 26.937 1.00 88.06 740 LYS A N 1
ATOM 5756 C CA . LYS A 1 740 ? 42.093 -1.404 28.103 1.00 88.06 740 LYS A CA 1
ATOM 5757 C C . LYS A 1 740 ? 40.608 -1.338 28.444 1.00 88.06 740 LYS A C 1
ATOM 5759 O O . LYS A 1 740 ? 40.091 -2.312 28.987 1.00 88.06 740 LYS A O 1
ATOM 5764 N N . ILE A 1 741 ? 39.961 -0.212 28.153 1.00 94.00 741 ILE A N 1
ATOM 5765 C CA . ILE A 1 741 ? 38.568 0.078 28.515 1.00 94.00 741 ILE A CA 1
ATOM 5766 C C . ILE A 1 741 ? 37.615 -0.366 27.400 1.00 94.00 741 ILE A C 1
ATOM 5768 O O . ILE A 1 741 ? 36.543 -0.887 27.687 1.00 94.00 741 ILE A O 1
ATOM 5772 N N . LEU A 1 742 ? 38.018 -0.209 26.139 1.00 96.00 742 LEU A N 1
ATOM 5773 C CA . LEU A 1 742 ? 37.214 -0.562 24.974 1.00 96.00 742 LEU A CA 1
ATOM 5774 C C . LEU A 1 742 ? 37.257 -2.075 24.689 1.00 96.00 742 LEU A C 1
ATOM 5776 O O . LEU A 1 742 ? 38.281 -2.754 24.874 1.00 96.00 742 LEU A O 1
ATOM 5780 N N . ALA A 1 743 ? 36.132 -2.607 24.214 1.00 95.62 743 ALA A N 1
ATOM 5781 C CA . ALA A 1 743 ? 36.065 -3.895 23.538 1.00 95.62 743 ALA A CA 1
ATOM 5782 C C . ALA A 1 743 ? 36.781 -3.821 22.178 1.00 95.62 743 ALA A C 1
ATOM 5784 O O . ALA A 1 743 ? 36.933 -2.747 21.597 1.00 95.62 743 ALA A O 1
ATOM 5785 N N . TYR A 1 744 ? 37.253 -4.961 21.671 1.00 93.06 744 TYR A N 1
ATOM 5786 C CA . TYR A 1 744 ? 38.054 -5.005 20.441 1.00 93.06 744 TYR A CA 1
ATOM 5787 C C . TYR A 1 744 ? 37.304 -4.425 19.232 1.00 93.06 744 TYR A C 1
ATOM 5789 O O . TYR A 1 744 ? 37.878 -3.678 18.441 1.00 93.06 744 TYR A O 1
ATOM 5797 N N . ASP A 1 745 ? 36.019 -4.740 19.137 1.00 92.31 745 ASP A N 1
ATOM 5798 C CA . ASP A 1 745 ? 35.055 -4.357 18.110 1.00 92.31 745 ASP A CA 1
ATOM 5799 C C . ASP A 1 745 ? 34.201 -3.142 18.503 1.00 92.31 745 ASP A C 1
ATOM 5801 O O . ASP A 1 745 ? 33.202 -2.866 17.845 1.00 92.31 745 ASP A O 1
ATOM 5805 N N . ALA A 1 746 ? 34.611 -2.393 19.535 1.00 95.38 746 ALA A N 1
ATOM 5806 C CA . ALA A 1 746 ? 33.821 -1.287 20.058 1.00 95.38 746 ALA A CA 1
ATOM 5807 C C . ALA A 1 746 ? 33.465 -0.245 18.989 1.00 95.38 746 ALA A C 1
ATOM 5809 O O . ALA A 1 746 ? 34.284 0.070 18.119 1.00 95.38 746 ALA A O 1
ATOM 5810 N N . THR A 1 747 ? 32.273 0.333 19.090 1.00 96.81 747 THR A N 1
ATOM 5811 C CA . THR A 1 747 ? 31.813 1.433 18.240 1.00 96.81 747 THR A CA 1
ATOM 5812 C C . THR A 1 747 ? 31.861 2.756 18.991 1.00 96.81 747 THR A C 1
ATOM 5814 O O . THR A 1 747 ? 31.514 2.838 20.165 1.00 96.81 747 THR A O 1
ATOM 5817 N N . PHE A 1 748 ? 32.309 3.805 18.311 1.00 96.50 748 PHE A N 1
ATOM 5818 C CA . PHE A 1 748 ? 32.239 5.178 18.797 1.00 96.50 748 PHE A CA 1
ATOM 5819 C C . PHE A 1 748 ? 31.480 6.013 17.780 1.00 96.50 748 PHE A C 1
ATOM 5821 O O . PHE A 1 748 ? 31.866 6.035 16.610 1.00 96.50 748 PHE A O 1
ATOM 5828 N N . GLU A 1 749 ? 30.440 6.698 18.225 1.00 96.50 749 GLU A N 1
ATOM 5829 C CA . GLU A 1 749 ? 29.621 7.564 17.395 1.00 96.50 749 GLU A CA 1
ATOM 5830 C C . GLU A 1 749 ? 29.533 8.953 18.017 1.00 96.50 749 GLU A C 1
ATOM 5832 O O . GLU A 1 749 ? 29.165 9.111 19.178 1.00 96.50 749 GLU A O 1
ATOM 5837 N N . ASP A 1 750 ? 29.902 9.960 17.236 1.00 94.88 750 ASP A N 1
ATOM 5838 C CA . ASP A 1 750 ? 29.728 11.364 17.583 1.00 94.88 750 ASP A CA 1
ATOM 5839 C C . ASP A 1 750 ? 28.589 11.908 16.719 1.00 94.88 750 ASP A C 1
ATOM 5841 O O . ASP A 1 750 ? 28.749 12.118 15.508 1.00 94.88 750 ASP A O 1
ATOM 5845 N N . PHE A 1 751 ? 27.413 12.055 17.332 1.00 93.00 751 PHE A N 1
ATOM 5846 C CA . PHE A 1 751 ? 26.176 12.389 16.628 1.00 93.00 751 PHE A CA 1
ATOM 5847 C C . PHE A 1 751 ? 26.203 13.805 16.057 1.00 93.00 751 PHE A C 1
ATOM 5849 O O . PHE A 1 751 ? 25.680 14.026 14.964 1.00 93.00 751 PHE A O 1
ATOM 5856 N N . ALA A 1 752 ? 26.881 14.738 16.732 1.00 90.38 752 ALA A N 1
ATOM 5857 C CA . ALA A 1 752 ? 27.098 16.071 16.195 1.00 90.38 752 ALA A CA 1
ATOM 5858 C C . ALA A 1 752 ? 28.002 15.983 14.955 1.00 90.38 752 ALA A C 1
ATOM 5860 O O . ALA A 1 752 ? 27.664 16.457 13.871 1.00 90.38 752 ALA A O 1
ATOM 5861 N N . LEU A 1 753 ? 29.147 15.312 15.040 1.00 90.94 753 LEU A N 1
ATOM 5862 C CA . LEU A 1 753 ? 30.063 15.214 13.896 1.00 90.94 753 LEU A CA 1
ATOM 5863 C C . LEU A 1 753 ? 29.583 14.266 12.783 1.00 90.94 753 LEU A C 1
ATOM 5865 O O . LEU A 1 753 ? 30.264 14.150 11.762 1.00 90.94 753 LEU A O 1
ATOM 5869 N N . ARG A 1 754 ? 28.458 13.559 12.971 1.00 89.94 754 ARG A N 1
ATOM 5870 C CA . ARG A 1 754 ? 27.964 12.488 12.083 1.00 89.94 754 ARG A CA 1
ATOM 5871 C C . ARG A 1 754 ? 29.064 11.483 11.731 1.00 89.94 754 ARG A C 1
ATOM 5873 O O . ARG A 1 754 ? 29.225 11.073 10.582 1.00 89.94 754 ARG A O 1
ATOM 5880 N N . THR A 1 755 ? 29.867 11.137 12.731 1.00 91.62 755 THR A N 1
ATOM 5881 C CA . THR A 1 755 ? 31.075 10.329 12.572 1.00 91.62 755 THR A CA 1
ATOM 5882 C C . THR A 1 755 ? 30.938 9.039 13.366 1.00 91.62 755 THR A C 1
ATOM 5884 O O . THR A 1 755 ? 30.705 9.087 14.569 1.00 91.62 755 THR A O 1
ATOM 5887 N N . GLN A 1 756 ? 31.169 7.896 12.713 1.00 95.06 756 GLN A N 1
ATOM 5888 C CA . GLN A 1 756 ? 31.223 6.588 13.365 1.00 95.06 756 GLN A CA 1
ATOM 5889 C C . GLN A 1 756 ? 32.587 5.922 13.139 1.00 95.06 756 GLN A C 1
ATOM 5891 O O . GLN A 1 756 ? 33.082 5.830 12.015 1.00 95.06 756 GLN A O 1
ATOM 5896 N N . LEU A 1 757 ? 33.188 5.424 14.217 1.00 94.50 757 LEU A N 1
ATOM 5897 C CA . LEU A 1 757 ? 34.436 4.667 14.218 1.00 94.50 757 LEU A CA 1
ATOM 5898 C C . LEU A 1 757 ? 34.190 3.272 14.780 1.00 94.50 757 LEU A C 1
ATOM 5900 O O . LEU A 1 757 ? 33.485 3.111 15.773 1.00 94.50 757 LEU A O 1
ATOM 5904 N N . ARG A 1 758 ? 34.807 2.262 14.162 1.00 94.81 758 ARG A N 1
ATOM 5905 C CA . ARG A 1 758 ? 34.680 0.862 14.581 1.00 94.81 758 ARG A CA 1
ATOM 5906 C C . ARG A 1 758 ? 36.041 0.277 14.945 1.00 94.81 758 ARG A C 1
ATOM 5908 O O . ARG A 1 758 ? 37.009 0.410 14.194 1.00 94.81 758 ARG A O 1
ATOM 5915 N N . GLY A 1 759 ? 36.088 -0.390 16.089 1.00 92.75 759 GLY A N 1
ATOM 5916 C CA . GLY A 1 759 ? 37.250 -1.049 16.665 1.00 92.75 759 GLY A CA 1
ATOM 5917 C C . GLY A 1 759 ? 38.066 -0.164 17.613 1.00 92.75 759 GLY A C 1
ATOM 5918 O O . GLY A 1 759 ? 38.357 1.000 17.314 1.00 92.75 759 GLY A O 1
ATOM 5919 N N . SER A 1 760 ? 38.523 -0.746 18.730 1.00 93.31 760 SER A N 1
ATOM 5920 C CA . SER A 1 760 ? 39.234 -0.029 19.809 1.00 93.31 760 SER A CA 1
ATOM 5921 C C . SER A 1 760 ? 40.412 0.806 19.305 1.00 93.31 760 SER A C 1
ATOM 5923 O O . SER A 1 760 ? 40.618 1.946 19.722 1.00 93.31 760 SER A O 1
ATOM 5925 N N . ALA A 1 761 ? 41.177 0.261 18.360 1.00 91.00 761 ALA A N 1
ATOM 5926 C CA . ALA A 1 761 ? 42.376 0.897 17.842 1.00 91.00 761 ALA A CA 1
ATOM 5927 C C . ALA A 1 761 ? 42.071 2.137 16.983 1.00 91.00 761 ALA A C 1
ATOM 5929 O O . ALA A 1 761 ? 42.857 3.086 17.001 1.00 91.00 761 ALA A O 1
ATOM 5930 N N . ALA A 1 762 ? 40.970 2.135 16.224 1.00 92.06 762 ALA A N 1
ATOM 5931 C CA . ALA A 1 762 ? 40.549 3.288 15.425 1.00 92.06 762 ALA A CA 1
ATOM 5932 C C . ALA A 1 762 ? 40.067 4.420 16.341 1.00 92.06 762 ALA A C 1
ATOM 5934 O O . ALA A 1 762 ? 40.528 5.556 16.210 1.00 92.06 762 ALA A O 1
ATOM 5935 N N . ILE A 1 763 ? 39.249 4.072 17.340 1.00 94.19 763 ILE A N 1
ATOM 5936 C CA . ILE A 1 763 ? 38.745 4.995 18.364 1.00 94.19 763 ILE A CA 1
ATOM 5937 C C . ILE A 1 763 ? 39.912 5.636 19.120 1.00 94.19 763 ILE A C 1
ATOM 5939 O O . ILE A 1 763 ? 40.042 6.857 19.162 1.00 94.19 763 ILE A O 1
ATOM 5943 N N . ALA A 1 764 ? 40.835 4.827 19.644 1.00 92.50 764 ALA A N 1
ATOM 5944 C CA . ALA A 1 764 ? 41.981 5.319 20.403 1.00 92.50 764 ALA A CA 1
ATOM 5945 C C . ALA A 1 764 ? 42.890 6.246 19.576 1.00 92.50 764 ALA A C 1
ATOM 5947 O O . ALA A 1 764 ? 43.410 7.243 20.086 1.00 92.50 764 ALA A O 1
ATOM 5948 N N . ARG A 1 765 ? 43.081 5.951 18.281 1.00 92.00 765 ARG A N 1
ATOM 5949 C CA . ARG A 1 765 ? 43.835 6.828 17.374 1.00 92.00 765 ARG A CA 1
ATOM 5950 C C . ARG A 1 765 ? 43.109 8.143 17.119 1.00 92.00 765 ARG A C 1
ATOM 5952 O O . ARG A 1 765 ? 43.774 9.177 17.102 1.00 92.00 765 ARG A O 1
ATOM 5959 N N . TYR A 1 766 ? 41.794 8.108 16.921 1.00 93.50 766 TYR A N 1
ATOM 5960 C CA . TYR A 1 766 ? 40.988 9.309 16.739 1.00 93.50 766 TYR A CA 1
ATOM 5961 C C . TYR A 1 766 ? 41.038 10.209 17.971 1.00 93.50 766 TYR A C 1
ATOM 5963 O O . TYR A 1 766 ? 41.481 11.346 17.845 1.00 93.50 766 TYR A O 1
ATOM 5971 N N . ILE A 1 767 ? 40.714 9.686 19.159 1.00 92.50 767 ILE A N 1
ATOM 5972 C CA . ILE A 1 767 ? 40.730 10.466 20.407 1.00 92.50 767 ILE A CA 1
ATOM 5973 C C . ILE A 1 767 ? 42.109 11.094 20.638 1.00 92.50 767 ILE A C 1
ATOM 5975 O O . ILE A 1 767 ? 42.217 12.274 20.958 1.00 92.50 767 ILE A O 1
ATOM 5979 N N . LYS A 1 768 ? 43.193 10.357 20.366 1.00 91.81 768 LYS A N 1
ATOM 5980 C CA . LYS A 1 768 ? 44.553 10.905 20.443 1.00 91.81 768 LYS A CA 1
ATOM 5981 C C . LYS A 1 768 ? 44.799 12.050 19.450 1.00 91.81 768 LYS A C 1
ATOM 5983 O O . LYS A 1 768 ? 45.457 13.024 19.805 1.00 91.81 768 LYS A O 1
ATOM 5988 N N . ARG A 1 769 ? 44.329 11.932 18.203 1.00 92.25 769 ARG A N 1
ATOM 5989 C CA . ARG A 1 769 ? 44.474 12.977 17.169 1.00 92.25 769 ARG A CA 1
ATOM 5990 C C . ARG A 1 769 ? 43.607 14.206 17.456 1.00 92.25 769 ARG A C 1
ATOM 5992 O O . ARG A 1 769 ? 44.029 15.322 17.160 1.00 92.25 769 ARG A O 1
ATOM 5999 N N . ALA A 1 770 ? 42.416 13.983 17.999 1.00 91.69 770 ALA A N 1
ATOM 6000 C CA . ALA A 1 770 ? 41.445 15.006 18.364 1.00 91.69 770 ALA A CA 1
ATOM 6001 C C . ALA A 1 770 ? 41.725 15.636 19.739 1.00 91.69 770 ALA A C 1
ATOM 6003 O O . ALA A 1 770 ? 41.117 16.646 20.083 1.00 91.69 770 ALA A O 1
ATOM 6004 N N . SER A 1 771 ? 42.678 15.090 20.502 1.00 88.94 771 SER A N 1
ATOM 6005 C CA . SER A 1 771 ? 43.069 15.609 21.811 1.00 88.94 771 SER A CA 1
ATOM 6006 C C . SER A 1 771 ? 43.413 17.103 21.756 1.00 88.94 771 SER A C 1
ATOM 6008 O O . SER A 1 771 ? 44.205 17.554 20.928 1.00 88.94 771 SER A O 1
ATOM 6010 N N . GLY A 1 772 ? 42.834 17.863 22.678 1.00 86.19 772 GLY A N 1
ATOM 6011 C CA . GLY A 1 772 ? 42.865 19.318 22.766 1.00 86.19 772 GLY A CA 1
ATOM 6012 C C . GLY A 1 772 ? 41.759 20.023 21.975 1.00 86.19 772 GLY A C 1
ATOM 6013 O O . GLY A 1 772 ? 41.701 21.246 22.023 1.00 86.19 772 GLY A O 1
ATOM 6014 N N . ARG A 1 773 ? 40.916 19.292 21.230 1.00 88.00 773 ARG A N 1
ATOM 6015 C CA . ARG A 1 773 ? 39.849 19.860 20.381 1.00 88.00 773 ARG A CA 1
ATOM 6016 C C . ARG A 1 773 ? 38.458 19.291 20.655 1.00 88.00 773 ARG A C 1
ATOM 6018 O O . ARG A 1 773 ? 37.486 19.846 20.148 1.00 88.00 773 ARG A O 1
ATOM 6025 N N . LEU A 1 774 ? 38.367 18.187 21.398 1.00 89.50 774 LEU A N 1
ATOM 6026 C CA . LEU A 1 774 ? 37.097 17.537 21.710 1.00 89.50 774 LEU A CA 1
ATOM 6027 C C . LEU A 1 774 ? 36.304 18.368 22.741 1.00 89.50 774 LEU A C 1
ATOM 6029 O O . LEU A 1 774 ? 36.851 18.663 23.805 1.00 89.50 774 LEU A O 1
ATOM 6033 N N . PRO A 1 775 ? 35.027 18.690 22.469 1.00 88.88 775 PRO A N 1
ATOM 6034 C CA . PRO A 1 775 ? 34.132 19.443 23.362 1.00 88.88 775 PRO A CA 1
ATOM 6035 C C . PRO A 1 775 ? 34.029 18.915 24.796 1.00 88.88 775 PRO A C 1
ATOM 6037 O O . PRO A 1 775 ? 33.971 19.676 25.756 1.00 88.88 775 PRO A O 1
ATOM 6040 N N . TYR A 1 776 ? 34.051 17.594 24.929 1.00 90.12 776 TYR A N 1
ATOM 6041 C CA . TYR A 1 776 ? 33.889 16.855 26.178 1.00 90.12 776 TYR A CA 1
ATOM 6042 C C . TYR A 1 776 ? 35.230 16.477 26.830 1.00 90.12 776 TYR A C 1
ATOM 6044 O O . TYR A 1 776 ? 35.274 15.718 27.800 1.00 90.12 776 TYR A O 1
ATOM 6052 N N . GLN A 1 777 ? 36.363 16.963 26.312 1.00 89.56 777 GLN A N 1
ATOM 6053 C CA . GLN A 1 777 ? 37.660 16.622 26.888 1.00 89.56 777 GLN A CA 1
ATOM 6054 C C . GLN A 1 777 ? 37.904 17.349 28.206 1.00 89.56 777 GLN A C 1
ATOM 6056 O O . GLN A 1 777 ? 38.017 18.571 28.254 1.00 89.56 777 GLN A O 1
ATOM 6061 N N . GLY A 1 778 ? 38.063 16.563 29.271 1.00 87.81 778 GLY A N 1
ATOM 6062 C CA . GLY A 1 778 ? 38.220 17.097 30.621 1.00 87.81 778 GLY A CA 1
ATOM 6063 C C . GLY A 1 778 ? 36.925 17.665 31.200 1.00 87.81 778 GLY A C 1
ATOM 6064 O O . GLY A 1 778 ? 37.006 18.361 32.200 1.00 87.81 778 GLY A O 1
ATOM 6065 N N . ALA A 1 779 ? 35.775 17.390 30.575 1.00 90.75 779 ALA A N 1
ATOM 6066 C CA . ALA A 1 779 ? 34.460 17.731 31.097 1.00 90.75 779 ALA A CA 1
ATOM 6067 C C . ALA A 1 779 ? 34.171 17.009 32.423 1.00 90.75 779 ALA A C 1
ATOM 6069 O O . ALA A 1 779 ? 34.610 15.870 32.625 1.00 90.75 779 ALA A O 1
ATOM 6070 N N . ASP A 1 780 ? 33.412 17.674 33.289 1.00 91.62 780 ASP A N 1
ATOM 6071 C CA . ASP A 1 780 ? 32.900 17.094 34.524 1.00 91.62 780 ASP A CA 1
ATOM 6072 C C . ASP A 1 780 ? 31.655 16.263 34.202 1.00 91.62 780 ASP A C 1
ATOM 6074 O O . ASP A 1 780 ? 30.766 16.717 33.481 1.00 91.62 780 ASP A O 1
ATOM 6078 N N . VAL A 1 781 ? 31.592 15.037 34.722 1.00 94.44 781 VAL A N 1
ATOM 6079 C CA . VAL A 1 781 ? 30.380 14.210 34.663 1.00 94.44 781 VAL A CA 1
ATOM 6080 C C . VAL A 1 781 ? 29.456 14.674 35.781 1.00 94.44 781 VAL A C 1
ATOM 6082 O O . VAL A 1 781 ? 29.873 14.683 36.938 1.00 94.44 781 VAL A O 1
ATOM 6085 N N . ILE A 1 782 ? 28.236 15.080 35.431 1.00 93.38 782 ILE A N 1
ATOM 6086 C CA . ILE A 1 782 ? 27.281 15.667 36.385 1.00 93.38 782 ILE A CA 1
ATOM 6087 C C . ILE A 1 782 ? 26.201 14.686 36.836 1.00 93.38 782 ILE A C 1
ATOM 6089 O O . ILE A 1 782 ? 25.696 14.830 37.940 1.00 93.38 782 ILE A O 1
ATOM 6093 N N . HIS A 1 783 ? 25.874 13.689 36.009 1.00 96.38 783 HIS A N 1
ATOM 6094 C CA . HIS A 1 783 ? 24.862 12.679 36.314 1.00 96.38 783 HIS A CA 1
ATOM 6095 C C . HIS A 1 783 ? 25.137 11.395 35.533 1.00 96.38 783 HIS A C 1
ATOM 6097 O O . HIS A 1 783 ? 25.625 11.449 34.399 1.00 96.38 783 HIS A O 1
ATOM 6103 N N . ILE A 1 784 ? 24.837 10.241 36.129 1.00 97.56 784 ILE A N 1
ATOM 6104 C CA . ILE A 1 784 ? 25.001 8.920 35.505 1.00 97.56 784 ILE A CA 1
ATOM 6105 C C . ILE A 1 784 ? 23.739 8.101 35.762 1.00 97.56 784 ILE A C 1
ATOM 6107 O O . ILE A 1 784 ? 23.259 8.032 36.890 1.00 97.56 784 ILE A O 1
ATOM 6111 N N . VAL A 1 785 ? 23.270 7.408 34.727 1.00 97.44 785 VAL A N 1
ATOM 6112 C CA . VAL A 1 785 ? 22.146 6.470 34.789 1.00 97.44 785 VAL A CA 1
ATOM 6113 C C . VAL A 1 785 ? 22.529 5.112 34.214 1.00 97.44 785 VAL A C 1
ATOM 6115 O O . VAL A 1 785 ? 23.433 5.000 33.380 1.00 97.44 785 VAL A O 1
ATOM 6118 N N . GLY A 1 786 ? 21.800 4.076 34.617 1.00 96.56 786 GLY A N 1
ATOM 6119 C CA . GLY A 1 786 ? 21.863 2.756 34.003 1.00 96.56 786 GLY A CA 1
ATOM 6120 C C . GLY A 1 786 ? 22.477 1.665 34.860 1.00 96.56 786 GLY A C 1
ATOM 6121 O O . GLY A 1 786 ? 23.023 1.876 35.949 1.00 96.56 786 GLY A O 1
ATOM 6122 N N . ASN A 1 787 ? 22.365 0.457 34.324 1.00 95.00 787 ASN A N 1
ATOM 6123 C CA . ASN A 1 787 ? 22.666 -0.786 35.008 1.00 95.00 787 ASN A CA 1
ATOM 6124 C C . ASN A 1 787 ? 24.093 -1.267 34.707 1.00 95.00 787 ASN A C 1
ATOM 6126 O O . ASN A 1 787 ? 24.917 -0.544 34.150 1.00 95.00 787 ASN A O 1
ATOM 6130 N N . ALA A 1 788 ? 24.421 -2.501 35.091 1.00 94.69 788 ALA A N 1
ATOM 6131 C CA . ALA A 1 788 ? 25.776 -3.030 34.930 1.00 94.69 788 ALA A CA 1
ATOM 6132 C C . ALA A 1 788 ? 26.209 -3.254 33.462 1.00 94.69 788 ALA A C 1
ATOM 6134 O O . ALA A 1 788 ? 27.390 -3.501 33.217 1.00 94.69 788 ALA A O 1
ATOM 6135 N N . GLN A 1 789 ? 25.280 -3.194 32.503 1.00 92.56 789 GLN A N 1
ATOM 6136 C CA . GLN A 1 789 ? 25.502 -3.510 31.088 1.00 92.56 789 GLN A CA 1
ATOM 6137 C C . GLN A 1 789 ? 25.214 -2.335 30.145 1.00 92.56 789 GLN A C 1
ATOM 6139 O O . GLN A 1 789 ? 25.743 -2.308 29.037 1.00 92.56 789 GLN A O 1
ATOM 6144 N N . GLY A 1 790 ? 24.416 -1.348 30.548 1.00 95.56 790 GLY A N 1
ATOM 6145 C CA . GLY A 1 790 ? 24.033 -0.250 29.666 1.00 95.56 790 GLY A CA 1
ATOM 6146 C C . GLY A 1 790 ? 23.433 0.935 30.410 1.00 95.56 790 GLY A C 1
ATOM 6147 O O . GLY A 1 790 ? 22.841 0.771 31.474 1.00 95.56 790 GLY A O 1
ATOM 6148 N N . GLY A 1 791 ? 23.624 2.134 29.868 1.00 97.62 791 GLY A N 1
ATOM 6149 C CA . GLY A 1 791 ? 23.187 3.376 30.494 1.00 97.62 791 GLY A CA 1
ATOM 6150 C C . GLY A 1 791 ? 23.677 4.611 29.755 1.00 97.62 791 GLY A C 1
ATOM 6151 O O . GLY A 1 791 ? 24.000 4.556 28.567 1.00 97.62 791 GLY A O 1
ATOM 6152 N N . GLY A 1 792 ? 23.781 5.723 30.471 1.00 97.44 792 GLY A N 1
ATOM 6153 C CA . GLY A 1 792 ? 24.316 6.962 29.926 1.00 97.44 792 GLY A CA 1
ATOM 6154 C C . GLY A 1 792 ? 24.788 7.926 30.997 1.00 97.44 792 GLY A C 1
ATOM 6155 O O . GLY A 1 792 ? 24.645 7.678 32.193 1.00 97.44 792 GLY A O 1
ATOM 6156 N N . PHE A 1 793 ? 25.396 9.018 30.558 1.00 97.38 793 PHE A N 1
ATOM 6157 C CA . PHE A 1 793 ? 25.878 10.060 31.450 1.00 97.38 793 PHE A CA 1
ATOM 6158 C C . PHE A 1 793 ? 25.789 11.435 30.805 1.00 97.38 793 PHE A C 1
ATOM 6160 O O . PHE A 1 793 ? 25.878 11.581 29.583 1.00 97.38 793 PHE A O 1
ATOM 6167 N N . GLU A 1 794 ? 25.658 12.439 31.658 1.00 96.12 794 GLU A N 1
ATOM 6168 C CA . GLU A 1 794 ? 25.608 13.851 31.300 1.00 96.12 794 GLU A CA 1
ATOM 6169 C C . GLU A 1 794 ? 26.923 14.512 31.698 1.00 96.12 794 GLU A C 1
ATOM 6171 O O . GLU A 1 794 ? 27.525 14.179 32.726 1.00 96.12 794 GLU A O 1
ATOM 6176 N N . TRP A 1 795 ? 27.393 15.449 30.881 1.00 93.75 795 TRP A N 1
ATOM 6177 C CA . TRP A 1 795 ? 28.650 16.139 31.129 1.00 93.75 795 TRP A CA 1
ATOM 6178 C C . TRP A 1 795 ? 28.531 17.642 30.902 1.00 93.75 795 TRP A C 1
ATOM 6180 O O . TRP A 1 795 ? 27.826 18.123 30.009 1.00 93.75 795 TRP A O 1
ATOM 6190 N N . MET A 1 796 ? 29.284 18.388 31.706 1.00 89.81 796 MET A N 1
ATOM 6191 C CA . MET A 1 796 ? 29.448 19.828 31.576 1.00 89.81 796 MET A CA 1
ATOM 6192 C C . MET A 1 796 ? 30.889 20.180 31.218 1.00 89.81 796 MET A C 1
ATOM 6194 O O . MET A 1 796 ? 31.841 19.577 31.721 1.00 89.81 796 MET A O 1
ATOM 6198 N N . PRO A 1 797 ? 31.083 21.160 30.329 1.00 83.75 797 PRO A N 1
ATOM 6199 C CA . PRO A 1 797 ? 32.403 21.492 29.834 1.00 83.75 797 PRO A CA 1
ATOM 6200 C C . PRO A 1 797 ? 33.234 22.183 30.930 1.00 83.75 797 PRO A C 1
ATOM 6202 O O . PRO A 1 797 ? 32.768 23.093 31.610 1.00 83.75 797 PRO A O 1
ATOM 6205 N N . ALA A 1 798 ? 34.512 21.818 31.053 1.00 68.81 798 ALA A N 1
ATOM 6206 C CA . ALA A 1 798 ? 35.425 22.470 32.002 1.00 68.81 798 ALA A CA 1
ATOM 6207 C C . ALA A 1 798 ? 35.799 23.912 31.602 1.00 68.81 798 ALA A C 1
ATOM 6209 O O . ALA A 1 798 ? 36.308 24.689 32.411 1.00 68.81 798 ALA A O 1
ATOM 6210 N N . THR A 1 799 ? 35.591 24.272 30.332 1.00 60.22 799 THR A N 1
ATOM 6211 C CA . THR A 1 799 ? 35.810 25.617 29.775 1.00 60.22 799 THR A CA 1
ATOM 6212 C C . THR A 1 799 ? 34.693 25.945 28.778 1.00 60.22 799 THR A C 1
ATOM 6214 O O . THR A 1 799 ? 34.133 25.009 28.224 1.00 60.22 799 THR A O 1
ATOM 6217 N N . PRO A 1 800 ? 34.367 27.218 28.477 1.00 58.28 800 PRO A N 1
ATOM 6218 C CA . PRO A 1 800 ? 33.181 27.604 27.684 1.00 58.28 800 PRO A CA 1
ATOM 6219 C C . PRO A 1 800 ? 33.174 27.184 26.197 1.00 58.28 800 PRO A C 1
ATOM 6221 O O . PRO A 1 800 ? 32.464 27.784 25.398 1.00 58.28 800 PRO A O 1
ATOM 6224 N N . ALA A 1 801 ? 34.005 26.224 25.795 1.00 52.62 801 ALA A N 1
ATOM 6225 C CA . ALA A 1 801 ? 34.249 25.854 24.406 1.00 52.62 801 ALA A CA 1
ATOM 6226 C C . ALA A 1 801 ? 33.134 25.001 23.771 1.00 52.62 801 ALA A C 1
ATOM 6228 O O . ALA A 1 801 ? 33.199 24.750 22.574 1.00 52.62 801 ALA A O 1
ATOM 6229 N N . ALA A 1 802 ? 32.140 24.544 24.539 1.00 62.09 802 ALA A N 1
ATOM 6230 C CA . ALA A 1 802 ? 31.017 23.755 24.039 1.00 62.09 802 ALA A CA 1
ATOM 6231 C C . ALA A 1 802 ? 29.787 23.878 24.952 1.00 62.09 802 ALA A C 1
ATOM 6233 O O . ALA A 1 802 ? 29.941 24.233 26.118 1.00 62.09 802 ALA A O 1
ATOM 6234 N N . PRO A 1 803 ? 28.576 23.575 24.465 1.00 75.38 803 PRO A N 1
ATOM 6235 C CA . PRO A 1 803 ? 27.415 23.359 25.316 1.00 75.38 803 PRO A CA 1
ATOM 6236 C C . PRO A 1 803 ? 27.534 22.006 26.035 1.00 75.38 803 PRO A C 1
ATOM 6238 O O . PRO A 1 803 ? 28.309 21.136 25.634 1.00 75.38 803 PRO A O 1
ATOM 6241 N N . ARG A 1 804 ? 26.768 21.842 27.116 1.00 89.38 804 ARG A N 1
ATOM 6242 C CA . ARG A 1 804 ? 26.583 20.559 27.814 1.00 89.38 804 ARG A CA 1
ATOM 6243 C C . ARG A 1 804 ? 26.149 19.456 26.842 1.00 89.38 804 ARG A C 1
ATOM 6245 O O . ARG A 1 804 ? 25.553 19.740 25.802 1.00 89.38 804 ARG A O 1
ATOM 6252 N N . GLY A 1 805 ? 26.426 18.208 27.190 1.00 94.12 805 GLY A N 1
ATOM 6253 C CA . GLY A 1 805 ? 26.084 17.069 26.347 1.00 94.12 805 GLY A CA 1
ATOM 6254 C C . GLY A 1 805 ? 25.785 15.815 27.145 1.00 94.12 805 GLY A C 1
ATOM 6255 O O . GLY A 1 805 ? 25.925 15.777 28.368 1.00 94.12 805 GLY A O 1
ATOM 6256 N N . ALA A 1 806 ? 25.413 14.772 26.416 1.00 97.00 806 ALA A N 1
ATOM 6257 C CA . ALA A 1 806 ? 25.132 13.461 26.974 1.00 97.00 806 ALA A CA 1
ATOM 6258 C C . ALA A 1 806 ? 25.759 12.363 26.124 1.00 97.00 806 ALA A C 1
ATOM 6260 O O . ALA A 1 806 ? 26.098 12.562 24.952 1.00 97.00 806 ALA A O 1
ATOM 6261 N N . ALA A 1 807 ? 25.917 11.196 26.730 1.00 97.81 807 ALA A N 1
ATOM 6262 C CA . ALA A 1 807 ? 26.390 10.006 26.056 1.00 97.81 807 ALA A CA 1
ATOM 6263 C C . ALA A 1 807 ? 25.609 8.767 26.492 1.00 97.81 807 ALA A C 1
ATOM 6265 O O . ALA A 1 807 ? 25.242 8.636 27.658 1.00 97.81 807 ALA A O 1
ATOM 6266 N N . ILE A 1 808 ? 25.415 7.843 25.553 1.00 98.31 808 ILE A N 1
ATOM 6267 C CA . ILE A 1 808 ? 24.920 6.485 25.779 1.00 98.31 808 ILE A CA 1
ATOM 6268 C C . ILE A 1 808 ? 26.101 5.509 25.737 1.00 98.31 808 ILE A C 1
ATOM 6270 O O . ILE A 1 808 ? 26.976 5.605 24.870 1.00 98.31 808 ILE A O 1
ATOM 6274 N N . VAL A 1 809 ? 26.147 4.581 26.693 1.00 97.94 809 VAL A N 1
ATOM 6275 C CA . VAL A 1 809 ? 27.252 3.633 26.878 1.00 97.94 809 VAL A CA 1
ATOM 6276 C C . VAL A 1 809 ? 26.702 2.225 27.059 1.00 97.94 809 VAL A C 1
ATOM 6278 O O . VAL A 1 809 ? 25.823 1.997 27.887 1.00 97.94 809 VAL A O 1
ATOM 6281 N N . THR A 1 810 ? 27.271 1.265 26.331 1.00 97.88 810 THR A N 1
ATOM 6282 C CA . THR A 1 810 ? 27.030 -0.170 26.553 1.00 97.88 810 THR A CA 1
ATOM 6283 C C . THR A 1 810 ? 28.318 -0.880 26.941 1.00 97.88 810 THR A C 1
ATOM 6285 O O . THR A 1 810 ? 29.411 -0.516 26.492 1.00 97.88 810 THR A O 1
ATOM 6288 N N . LEU A 1 811 ? 28.189 -1.880 27.808 1.00 96.75 811 LEU A N 1
ATOM 6289 C CA . LEU A 1 811 ? 29.271 -2.662 28.385 1.00 96.75 811 LEU A CA 1
ATOM 6290 C C . LEU A 1 811 ? 29.028 -4.151 28.121 1.00 96.75 811 LEU A C 1
ATOM 6292 O O . LEU A 1 811 ? 27.923 -4.653 28.303 1.00 96.75 811 LEU A O 1
ATOM 6296 N N . ASN A 1 812 ? 30.085 -4.890 27.789 1.00 93.62 812 ASN A N 1
ATOM 6297 C CA . ASN A 1 812 ? 30.014 -6.352 27.780 1.00 93.62 812 ASN A CA 1
ATOM 6298 C C . ASN A 1 812 ? 30.102 -6.947 29.198 1.00 93.62 812 ASN A C 1
ATOM 6300 O O . ASN A 1 812 ? 30.402 -6.255 30.169 1.00 93.62 812 ASN A O 1
ATOM 6304 N N . GLU A 1 813 ? 29.966 -8.272 29.306 1.00 89.38 813 GLU A N 1
ATOM 6305 C CA . GLU A 1 813 ? 30.034 -9.025 30.573 1.00 89.38 813 GLU A CA 1
ATOM 6306 C C . GLU A 1 813 ? 31.324 -8.807 31.390 1.00 89.38 813 GLU A C 1
ATOM 6308 O O . GLU A 1 813 ? 31.364 -9.083 32.587 1.00 89.38 813 GLU A O 1
ATOM 6313 N N . THR A 1 814 ? 32.401 -8.316 30.764 1.00 89.25 814 THR A N 1
ATOM 6314 C CA . THR A 1 814 ? 33.677 -8.019 31.440 1.00 89.25 814 THR A CA 1
ATOM 6315 C C . THR A 1 814 ? 33.807 -6.560 31.891 1.00 89.25 814 THR A C 1
ATOM 6317 O O . THR A 1 814 ? 34.848 -6.180 32.433 1.00 89.25 814 THR A O 1
ATOM 6320 N N . GLY A 1 815 ? 32.776 -5.741 31.667 1.00 91.75 815 GLY A N 1
ATOM 6321 C CA . GLY A 1 815 ? 32.753 -4.313 31.983 1.00 91.75 815 GLY A CA 1
ATOM 6322 C C . GLY A 1 815 ? 33.547 -3.446 31.002 1.00 91.75 815 GLY A C 1
ATOM 6323 O O . GLY A 1 815 ? 33.947 -2.337 31.356 1.00 91.75 815 GLY A O 1
ATOM 6324 N N . LYS A 1 816 ? 33.833 -3.950 29.794 1.00 95.25 816 LYS A N 1
ATOM 6325 C CA . LYS A 1 816 ? 34.456 -3.163 28.721 1.00 95.25 816 LYS A CA 1
ATOM 6326 C C . LYS A 1 816 ? 33.397 -2.480 27.870 1.00 95.25 816 LYS A C 1
ATOM 6328 O O . LYS A 1 816 ? 32.397 -3.108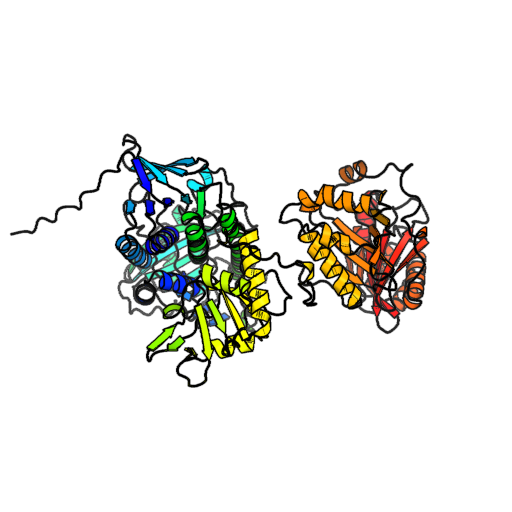 27.541 1.00 95.25 816 LYS A O 1
ATOM 6333 N N . VAL A 1 817 ? 33.677 -1.252 27.444 1.00 97.38 817 VAL A N 1
ATOM 6334 C CA . VAL A 1 817 ? 32.786 -0.449 26.598 1.00 97.38 817 VAL A CA 1
ATOM 6335 C C . VAL A 1 817 ? 32.710 -1.045 25.192 1.00 97.38 817 VAL A C 1
ATOM 6337 O O . VAL A 1 817 ? 33.729 -1.131 24.501 1.00 97.38 817 VAL A O 1
ATOM 6340 N N . THR A 1 818 ? 31.513 -1.455 24.783 1.00 96.50 818 THR A N 1
ATOM 6341 C CA . THR A 1 818 ? 31.191 -1.999 23.454 1.00 96.50 818 THR A CA 1
ATOM 6342 C C . THR A 1 818 ? 30.643 -0.941 22.511 1.00 96.50 818 THR A C 1
ATOM 6344 O O . THR A 1 818 ? 30.945 -0.982 21.324 1.00 96.50 818 THR A O 1
ATOM 6347 N N . SER A 1 819 ? 29.902 0.040 23.020 1.00 97.25 819 SER A N 1
ATOM 6348 C CA . SER A 1 819 ? 29.476 1.202 22.243 1.00 97.25 819 SER A CA 1
ATOM 6349 C C . SER A 1 819 ? 29.515 2.464 23.094 1.00 97.25 819 SER A C 1
ATOM 6351 O O . SER A 1 819 ? 29.195 2.426 24.283 1.00 97.25 819 SER A O 1
ATOM 6353 N N . LEU A 1 820 ? 29.910 3.570 22.469 1.00 97.31 820 LEU A N 1
ATOM 6354 C CA . LEU A 1 820 ? 29.838 4.921 23.008 1.00 97.31 820 LEU A CA 1
ATOM 6355 C C . LEU A 1 820 ? 29.226 5.834 21.946 1.00 97.31 820 LEU A C 1
ATOM 6357 O O . LEU A 1 820 ? 29.879 6.123 20.945 1.00 97.31 820 LEU A O 1
ATOM 6361 N N . GLY A 1 821 ? 28.003 6.299 22.179 1.00 97.44 821 GLY A N 1
ATOM 6362 C CA . GLY A 1 821 ? 27.382 7.368 21.400 1.00 97.44 821 GLY A CA 1
ATOM 6363 C C . GLY A 1 821 ? 27.411 8.660 22.204 1.00 97.44 821 GLY A C 1
ATOM 6364 O O . GLY A 1 821 ? 26.973 8.653 23.347 1.00 97.44 821 GLY A O 1
ATOM 6365 N N . ILE A 1 822 ? 27.923 9.757 21.651 1.00 96.06 822 ILE A N 1
ATOM 6366 C CA . ILE A 1 822 ? 27.979 11.061 22.325 1.00 96.06 822 ILE A CA 1
ATOM 6367 C C . ILE A 1 822 ? 27.317 12.135 21.468 1.00 96.06 822 ILE A C 1
ATOM 6369 O O . ILE A 1 822 ? 27.468 12.155 20.246 1.00 96.06 822 ILE A O 1
ATOM 6373 N N . THR A 1 823 ? 26.575 13.031 22.112 1.00 95.25 823 THR A N 1
ATOM 6374 C CA . THR A 1 823 ? 25.933 14.167 21.456 1.00 95.25 823 THR A CA 1
ATOM 6375 C C . THR A 1 823 ? 26.093 15.438 22.278 1.00 95.25 823 THR A C 1
ATOM 6377 O O . THR A 1 823 ? 26.285 15.411 23.497 1.00 95.25 823 THR A O 1
ATOM 6380 N N . TYR A 1 824 ? 26.040 16.558 21.578 1.00 93.12 824 TYR A N 1
ATOM 6381 C CA . TYR A 1 824 ? 26.081 17.916 22.096 1.00 93.12 824 TYR A CA 1
ATOM 6382 C C . TYR A 1 824 ? 25.627 18.842 20.973 1.00 93.12 824 TYR A C 1
ATOM 6384 O O . TYR A 1 824 ? 25.614 18.469 19.797 1.00 93.12 824 TYR A O 1
ATOM 6392 N N . ASP A 1 825 ? 25.294 20.074 21.323 1.00 91.12 825 ASP A N 1
ATOM 6393 C CA . ASP A 1 825 ? 24.872 21.038 20.327 1.00 91.12 825 ASP A CA 1
ATOM 6394 C C . ASP A 1 825 ? 26.058 21.567 19.501 1.00 91.12 825 ASP A C 1
ATOM 6396 O O . ASP A 1 825 ? 26.830 22.432 19.918 1.00 91.12 825 ASP A O 1
ATOM 6400 N N . GLY A 1 826 ? 26.202 21.031 18.290 1.00 88.56 826 GLY A N 1
ATOM 6401 C CA . GLY A 1 826 ? 27.238 21.436 17.353 1.00 88.56 826 GLY A CA 1
ATOM 6402 C C . GLY A 1 826 ? 27.018 22.832 16.768 1.00 88.56 826 GLY A C 1
ATOM 6403 O O . GLY A 1 826 ? 27.969 23.392 16.230 1.00 88.56 826 GLY A O 1
ATOM 6404 N N . ALA A 1 827 ? 25.822 23.429 16.890 1.00 87.19 827 ALA A N 1
ATOM 6405 C CA . ALA A 1 827 ? 25.571 24.797 16.420 1.00 87.19 827 ALA A CA 1
ATOM 6406 C C . ALA A 1 827 ? 26.300 25.855 17.265 1.00 87.19 827 ALA A C 1
ATOM 6408 O O . ALA A 1 827 ? 26.441 26.997 16.833 1.00 87.19 827 ALA A O 1
ATOM 6409 N N . ALA A 1 828 ? 26.772 25.476 18.453 1.00 83.75 828 ALA A N 1
ATOM 6410 C CA . ALA A 1 828 ? 27.602 26.311 19.312 1.00 83.75 828 ALA A CA 1
ATOM 6411 C C . ALA A 1 828 ? 29.113 26.196 19.020 1.00 83.75 828 ALA A C 1
ATOM 6413 O O . ALA A 1 828 ? 29.898 26.915 19.639 1.00 83.75 828 ALA A O 1
ATOM 6414 N N . LEU A 1 829 ? 29.531 25.316 18.103 1.00 84.81 829 LEU A N 1
ATOM 6415 C CA . LEU A 1 829 ? 30.919 25.214 17.646 1.00 84.81 829 LEU A CA 1
ATOM 6416 C C . LEU A 1 829 ? 31.117 25.977 16.337 1.00 84.81 829 LEU A C 1
ATOM 6418 O O . LEU A 1 829 ? 30.191 26.116 15.540 1.00 84.81 829 LEU A O 1
ATOM 6422 N N . ASP A 1 830 ? 32.342 26.446 16.095 1.00 84.44 830 ASP A N 1
ATOM 6423 C CA . ASP A 1 830 ? 32.689 27.016 14.797 1.00 84.44 830 ASP A CA 1
ATOM 6424 C C . ASP A 1 830 ? 32.831 25.925 13.714 1.00 84.44 830 ASP A C 1
ATOM 6426 O O . ASP A 1 830 ? 33.204 24.776 13.985 1.00 84.44 830 ASP A O 1
ATOM 6430 N N . ASP A 1 831 ? 32.519 26.285 12.465 1.00 85.81 831 ASP A N 1
ATOM 6431 C CA . ASP A 1 831 ? 32.551 25.353 11.330 1.00 85.81 831 ASP A CA 1
ATOM 6432 C C . ASP A 1 831 ? 33.950 24.746 11.117 1.00 85.81 831 ASP A C 1
ATOM 6434 O O . ASP A 1 831 ? 34.072 23.570 10.763 1.00 85.81 831 ASP A O 1
ATOM 6438 N N . ASP A 1 832 ? 35.018 25.508 11.379 1.00 87.75 832 ASP A N 1
ATOM 6439 C CA . ASP A 1 832 ? 36.402 25.046 11.231 1.00 87.75 832 ASP A CA 1
ATOM 6440 C C . ASP A 1 832 ? 36.729 23.923 12.227 1.00 87.75 832 ASP A C 1
ATOM 6442 O O . ASP A 1 832 ? 37.404 22.946 11.875 1.00 87.75 832 ASP A O 1
ATOM 6446 N N . GLN A 1 833 ? 36.234 24.016 13.460 1.00 87.19 833 GLN A N 1
ATOM 6447 C CA . GLN A 1 833 ? 36.378 23.009 14.500 1.00 87.19 833 GLN A CA 1
ATOM 6448 C C . GLN A 1 833 ? 35.618 21.740 14.120 1.00 87.19 833 GLN A C 1
ATOM 6450 O O . GLN A 1 833 ? 36.188 20.651 14.209 1.00 87.19 833 GLN A O 1
ATOM 6455 N N . ILE A 1 834 ? 34.385 21.863 13.620 1.00 88.50 834 ILE A N 1
ATOM 6456 C CA . ILE A 1 834 ? 33.593 20.732 13.116 1.00 88.50 834 ILE A CA 1
ATOM 6457 C C . ILE A 1 834 ? 34.315 20.020 11.971 1.00 88.50 834 ILE A C 1
ATOM 6459 O O . ILE A 1 834 ? 34.487 18.796 12.008 1.00 88.50 834 ILE A O 1
ATOM 6463 N N . ILE A 1 835 ? 34.742 20.771 10.952 1.00 89.88 835 ILE A N 1
ATOM 6464 C CA . ILE A 1 835 ? 35.429 20.230 9.774 1.00 89.88 835 ILE A CA 1
ATOM 6465 C C . ILE A 1 835 ? 36.728 19.552 10.206 1.00 89.88 835 ILE A C 1
ATOM 6467 O O . ILE A 1 835 ? 37.035 18.444 9.760 1.00 89.88 835 ILE A O 1
ATOM 6471 N N . THR A 1 836 ? 37.474 20.180 11.117 1.00 92.12 836 THR A N 1
ATOM 6472 C CA . THR A 1 836 ? 38.716 19.625 11.656 1.00 92.12 836 THR A CA 1
ATOM 6473 C C . THR A 1 836 ? 38.457 18.314 12.389 1.00 92.12 836 THR A C 1
ATOM 6475 O O . THR A 1 836 ? 39.111 17.317 12.092 1.00 92.12 836 THR A O 1
ATOM 6478 N N . LEU A 1 837 ? 37.516 18.284 13.334 1.00 91.44 837 LEU A N 1
ATOM 6479 C CA . LEU A 1 837 ? 37.211 17.089 14.118 1.00 91.44 837 LEU A CA 1
ATOM 6480 C C . LEU A 1 837 ? 36.714 15.939 13.234 1.00 91.44 837 LEU A C 1
ATOM 6482 O O . LEU A 1 837 ? 37.201 14.818 13.379 1.00 91.44 837 LEU A O 1
ATOM 6486 N N . SER A 1 838 ? 35.836 16.224 12.272 1.00 91.50 838 SER A N 1
ATOM 6487 C CA . SER A 1 838 ? 35.346 15.234 11.302 1.00 91.50 838 SER A CA 1
ATOM 6488 C C . SER A 1 838 ? 36.484 14.717 10.412 1.00 91.50 838 SER A C 1
ATOM 6490 O O . SER A 1 838 ? 36.646 13.515 10.209 1.00 91.50 838 SER A O 1
ATOM 6492 N N . GLY A 1 839 ? 37.360 15.610 9.938 1.00 91.69 839 GLY A N 1
ATOM 6493 C CA . GLY A 1 839 ? 38.526 15.246 9.132 1.00 91.69 839 GLY A CA 1
ATOM 6494 C C . GLY A 1 839 ? 39.539 14.380 9.886 1.00 91.69 839 GLY A C 1
ATOM 6495 O O . GLY A 1 839 ? 40.151 13.488 9.298 1.00 91.69 839 GLY A O 1
ATOM 6496 N N . LEU A 1 840 ? 39.690 14.580 11.200 1.00 92.62 840 LEU A N 1
ATOM 6497 C CA . LEU A 1 840 ? 40.563 13.756 12.041 1.00 92.62 840 LEU A CA 1
ATOM 6498 C C . LEU A 1 840 ? 40.046 12.325 12.224 1.00 92.62 840 LEU A C 1
ATOM 6500 O O . LEU A 1 840 ? 40.836 11.470 12.640 1.00 92.62 840 LEU A O 1
ATOM 6504 N N . ALA A 1 841 ? 38.777 12.043 11.921 1.00 89.81 841 ALA A N 1
ATOM 6505 C CA . ALA A 1 841 ? 38.216 10.694 11.940 1.00 89.81 841 ALA A CA 1
ATOM 6506 C C . ALA A 1 841 ? 38.701 9.840 10.758 1.00 89.81 841 ALA A C 1
ATOM 6508 O O . ALA A 1 841 ? 38.898 8.635 10.913 1.00 89.81 841 ALA A O 1
ATOM 6509 N N . VAL A 1 842 ? 38.992 10.465 9.612 1.00 87.81 842 VAL A N 1
ATOM 6510 C CA . VAL A 1 842 ? 39.507 9.779 8.422 1.00 87.81 842 VAL A CA 1
ATOM 6511 C C . VAL A 1 842 ? 40.936 9.297 8.670 1.00 87.81 842 VAL A C 1
ATOM 6513 O O . VAL A 1 842 ? 41.835 10.072 9.008 1.00 87.81 842 VAL A O 1
ATOM 6516 N N . GLU A 1 843 ? 41.179 7.996 8.498 1.00 77.69 843 GLU A N 1
ATOM 6517 C CA . GLU A 1 843 ? 42.533 7.462 8.618 1.00 77.69 843 GLU A CA 1
ATOM 6518 C C . GLU A 1 843 ? 43.380 7.854 7.396 1.00 77.69 843 GLU A C 1
ATOM 6520 O O . GLU A 1 843 ? 42.958 7.635 6.257 1.00 77.69 843 GLU A O 1
ATOM 6525 N N . PRO A 1 844 ? 44.590 8.409 7.585 1.00 69.44 844 PRO A N 1
ATOM 6526 C CA . PRO A 1 844 ? 45.473 8.696 6.464 1.00 69.44 844 PRO A CA 1
ATOM 6527 C C . PRO A 1 844 ? 45.870 7.390 5.761 1.00 69.44 844 PRO A C 1
ATOM 6529 O O . PRO A 1 844 ? 46.268 6.423 6.417 1.00 69.44 844 PRO A O 1
ATOM 6532 N N . ARG A 1 845 ? 45.781 7.371 4.422 1.00 53.84 845 ARG A N 1
ATOM 6533 C CA . ARG A 1 845 ? 46.269 6.251 3.601 1.00 53.84 845 ARG A CA 1
ATOM 6534 C C . ARG A 1 845 ? 47.751 6.021 3.911 1.00 53.84 845 ARG A C 1
ATOM 6536 O O . ARG A 1 845 ? 48.533 6.971 3.889 1.00 53.84 845 ARG A O 1
ATOM 6543 N N . ARG A 1 846 ? 48.103 4.777 4.241 1.00 39.00 846 ARG A N 1
ATOM 6544 C CA . ARG A 1 846 ? 49.498 4.349 4.393 1.00 39.00 846 ARG A CA 1
ATOM 6545 C C . ARG A 1 846 ? 50.199 4.242 3.052 1.00 39.00 846 ARG A C 1
ATOM 6547 O O . ARG A 1 846 ? 49.526 3.822 2.085 1.00 39.00 846 ARG A O 1
#

Secondary structure (DSSP, 8-state):
-----PPP---PPPSEEEEEEEEE--SHHHHHHHHHHHTTT--EEEEESSSS---S----EEEHHHHHHHHHHT-HHHHHHHEEE--EEEEE-TT--EEEEEEP-EETTTEESEEEE-HHHHHHHHHHHHHHTT-EEEETEEEEEEEE-SS-EEEEEEETT-TTSPPEEEEEEEEEE---TT-HHHHHTT-PPEE-SPPPEEEEEEEEEES-TT---TT--SEEEE--SSS-EEEEEETTTTEEEEEEEPPTT--HHHHTSHHHHHHHHGGGT--TTTEEEEEEEEEEE--EE-S-SEETTEEE-GGGTEE--SGGGHHHHHHHHHHHHHHHHHHHHHTTSB-GGGGHHHHHHHHHHHHHHHHHHHHHHHHHT---HHHHHHHHHHHHTT-PPPPPPPPPP-SSSS---S-TT-TTTTSBPP--EEEETTEEEEGGGT--SSEEEESSPPPTT-S-HHHHHHHHHTT-EEEEEESS--SSSEEESSSHHHHHHHHHT-SEEEEPTTSBEEEEESSGGGHHHHHHHHHHHHHHTTB--SS------TT----------SS-S--EEEEE-HHHHHHHHHHHHHHHTT-HHHHHTTB-TT--EEEETTTTEEE-SHHHHHHHHHHHGGGS-TT--EEEEEEEEETTTEEEEEEEE-HHHHSS-EEEEEEEEEETTEEEEEEEEE-GGGG-HHHHHHHSPPGGGS-SS-SGGGS-----HHHHHHHHHHHHHHHHT-HHHHHHHEEEEEEEEETTTTEEEESHHHHHHHHHHHTTT-TTTTPEEEEEEE-SSEEEEEEE-SSTTS--EEEEEEE-TTS-EEEEEEEE-GGGS-HHHHHHHHHHHSPPP-

pLDDT: mean 88.43, std 12.9, range [24.0, 98.88]

Organism: NCBI:txid1588641